Protein 8EYN (pdb70)

Organism: Homo sapiens (NCBI:txid9606)

Sequence (1130 aa):
LKKRGYDVVTRNPHLNKGMAFTLEERLQLGIHGLIPPCCFLSQDVQLLRIMRYYERQQSDLDKYIILMTTLQDRNEKLFYRVLTSDVEKFMPIVYTPTVGLACQHYGLTFRRPRGLFITIHDKGHLATMLNSWPEDNIKAVVVTDGERILGLGDLGCYGMGIPVGKLALYTACGGVNPQQCLPVLLDVGTNNEELLRDPLYIGLKHQRVHGKAYDDLLDEFMQAVTDKFGINCLIQFEDFANANAFRLLNKYRNKYCMFNDDIQGTASVAVAGILAALRITKNKLSNHVFVFQGAGEAAMGIAHLLVMALEKEGVPKAEATRKIWMVDSKGLIVKGRSHLNHEKEMFAQDHPEVNSLEEVVRLVKPTAIIIGVAAIAGAFTEQILRDMASFHERPIIFALSNPTSKAECTAEKCYRVTEGRGIFASGSPFKSVTTLEDGKTFIPGQGNNAYVFPGVALGVIAGGIRHIPDEIFLLTAEQIAQEVSEQHLSSQGRLYPPLSTIRDVSLRIAIKVLDYAYKHNLASYYYPEPKDKEAFVRSLVYTPDYDSFTLDSYTWPKEAMNNVQTVTRENLYKRGYDVVTRNPHLNKGMAFTLEERLQLGIHGLIPPCCFLSQDVQLLRIMRYYERQQSDLDKYIIILMTTLQDRNEKLFYRVLTSDVEKFMPIVYTTPTVGLACQHYGLTTFRRPRGLFITIHDKGHLATMLNSWPEDNIKAVVVTDGERILGLGDLGCYGMGIPVGKLALYTACGGVNPQQCLPVLLDVGTNNEELLRDPLYIGLKHQRVHGKAYDDLLDEFMQAVTDKFGINCLIQFEDFANNANAFRLLNKYRNKYCMFNDDIQGTASVAVAGILAALRITKNKLSNHVFVFQGAGEAAMGIAHHLLVMALEKEGVPKAEATRKIWMVDSKGLIVKGRSHLNHEKEMFAQDHPEVNSLEEVVRLVKPTAIIGVAAIAGAFTEQILRDMMASFHEERPIIFALSNPTSKAECTAEKCYRVTEGRGIFASGSPFKSVTLEDGKTFIPGQGNNAYVFPGVALGVIAGGIRHIPDEIFLLTAEQIAQEVSEQHLSQGRLYPPLSTIRDVSLRIAIKVLDYAYKHNLASYYYPEPKDKEAFVRSLVYTPDYDSFTLDSYTWPKEAMNVQTVTRENLYFQ

Solvent-accessible surface area: 47120 Å² total; per-residue (Å²): 234,94,99,182,21,120,77,0,29,157,31,12,36,47,16,13,23,45,13,0,65,78,138,28,0,111,98,12,59,2,99,66,93,21,77,128,60,101,26,60,23,86,63,13,26,110,127,18,33,142,135,2,88,134,44,102,47,73,39,43,42,4,37,40,0,2,50,0,13,20,112,5,12,14,13,0,4,61,0,2,46,62,66,14,97,81,2,9,46,11,0,22,52,73,3,2,3,75,1,0,85,122,98,6,31,27,27,210,51,107,17,8,15,87,0,13,19,33,5,88,51,43,1,63,61,37,1,101,85,29,108,38,112,89,4,80,0,0,0,0,0,2,0,44,54,5,68,33,60,27,23,2,2,9,18,0,1,0,3,0,8,1,3,12,1,5,0,0,1,0,1,0,6,48,12,68,36,10,0,9,0,0,0,5,1,1,0,76,39,115,75,15,35,82,47,45,128,7,114,2,5,46,50,114,20,46,158,39,154,50,6,33,43,0,0,50,20,1,0,95,5,0,12,112,73,28,31,44,63,4,0,0,0,0,4,3,2,23,62,71,24,4,68,102,1,5,82,94,4,34,119,130,15,0,0,0,0,0,16,14,8,0,27,4,0,4,0,0,0,0,0,29,0,0,23,80,13,27,162,60,123,2,31,72,3,44,0,0,0,17,6,8,34,38,26,0,6,10,0,0,72,7,0,8,49,7,0,74,143,86,61,14,84,132,84,98,0,29,56,36,0,37,0,6,20,129,45,1,1,0,1,64,84,21,73,151,51,76,154,21,33,58,98,5,33,22,103,52,103,127,16,134,52,18,55,37,0,0,119,109,23,110,0,15,0,0,0,0,31,35,38,96,56,41,16,0,42,76,48,1,0,123,14,0,8,86,53,55,125,78,0,0,0,0,0,18,5,42,51,70,89,102,9,0,6,65,0,76,60,0,1,102,15,0,119,11,54,2,4,0,0,0,13,4,92,44,86,70,14,95,21,183,99,50,107,72,23,53,12,13,38,12,28,31,1,9,0,1,0,0,0,0,7,0,2,30,7,0,11,0,57,63,1,38,41,76,0,2,9,30,0,0,40,21,0,6,126,40,3,49,119,116,28,9,103,57,10,57,0,8,3,55,17,88,52,1,68,40,0,0,16,100,0,0,27,106,0,0,60,48,0,30,162,80,122,47,13,30,98,33,91,93,23,113,85,25,76,53,31,0,136,88,84,44,27,56,16,91,46,84,88,37,124,138,58,84,77,125,56,72,80,75,15,79,106,82,46,69,93,67,233,102,78,54,209,91,193,18,121,98,0,28,158,38,12,40,53,15,12,21,46,13,0,66,80,139,27,1,108,102,5,58,1,102,65,95,20,77,128,62,100,27,58,20,86,63,14,26,96,120,18,36,142,120,3,87,148,46,104,48,72,39,42,41,3,39,37,0,2,50,0,14,21,115,6,12,16,12,0,4,60,0,2,38,59,68,15,97,85,2,10,53,10,0,17,54,77,4,1,3,75,0,0,84,124,108,8,38,24,28,212,51,108,18,9,15,84,0,12,20,36,5,86,52,43,0,65,55,36,1,102,83,29,108,38,108,84,3,84,0,0,0,0,0,1,0,44,57,5,84,54,60,27,21,1,1,7,14,0,2,0,1,0,8,2,3,12,1,5,0,1,1,0,3,0,4,51,13,71,31,10,0,7,0,0,0,6,1,0,0,78,32,105,143,15,32,97,42,47,132,10,108,3,5,57,51,123,16,43,151,44,136,54,6,16,55,0,0,43,30,1,0,92,7,0,13,103,70,27,31,32,59,3,1,0,0,0,5,3,0,25,77,74,27,1,18,94,1,8,90,84,4,37,120,126,11,0,0,0,0,1,12,5,6,0,23,3,0,2,0,0,0,0,0,30,0,0,26,81,34,24,178,65,53,11,36,94,3,43,0,0,0,17,5,14,24,3,22,0,1,5,0,0,78,5,0,7,47,8,0,74,145,67,63,14,84,132,87,99,0,26,56,39,0,41,0,6,21,112,111,2,2,0,3,133,85,21,72,124,53,78,151,29,33,60,56,5,15,20,118,57,102,128,16,129,47,16,56,38,0,0,122,100,24,112,0,15,0,0,0,0,32,38,40,97,59,38,17,0,41,73,63,1,0,137,16,0,11,86,63,56,126,81,0,0,0,0,0,18,5,54,59,72,77,89,8,0,6,63,0,75,55,0,1,114,14,0,133,16,68,2,5,0,0,1,13,4,101,41,84,77,14,91,23,192,120,48,39,74,22,53,13,8,36,13,31,33,0,6,0,2,0,0,0,0,4,0,2,30,5,0,12,0,50,36,1,35,32,78,0,1,7,29,0,0,57,9,0,7,120,37,2,50,124,65,40,12,97,66,12,46,0,2,3,45,15,88,48,1,71,72,0,0,14,98,0,0,35,93,0,0,41,38,0,15,152,103,106,32,0,28,102,63,88,86,19,112,85,26,77,51,34,0,130,86,79,46,30,55,16,90,45,96,89,53,89,84,69,104,73,121,59,78,90,81,7,89,108,64,45,66,82,68,102,91,36,48,170,164,150

Secondary structure (DSSP, 8-state):
----SGGGGG-TTT--GGGS-HHHHHHHT-TTSS-S----HHHHHHHHHHHHHT-SSHHHHHHHHHHHHHH-HHHHHHHHHHSHHHHHHHHSTTHHHHHHHHH----SS--SEEEEGGGTT-HHHHHTTSS-S---EEEEE-STTBTTTB--GGGGGHHHHHHHHHIIIII---GGGEEEEEEE-----HHHHT-TT--S--SPPP-SHHHHHHHHHHHHHHHHHH-TT-EEEE-S--HHHHHHHHHHHTTTSSEEEIIIIIHHHHHHHHHHHHHHHHTS-GGG--EEEE--SHHHHHHHHHHHHHHHHTT--HHHHHTTEEEEETTEE-BTT-SS--TTGGGG-BSS-----HHHHHHHH--SEEEE-S--TT-S-HHHHHHHHHH-SS-EEEE--SSGGG-SS-HHHHHHHTTT--EEEESSPP--EE-TTS-EE--EE--GGGTHHHHHHHHHHHTB----HHHHHHHHHHHHHHS-HHHHHTT--S--GGGHHHHHHHHHHHHHHHHHHTT-B--SSPPS-HHHHHHHH---SSPPP---------HHHHHHH---TTT--/--SGGGGG-TTT--GGGS-HHHHHHHT-TTSS-S----HHHHHHHHHHHHHH-SSHHHHHHHHHHHHHH-HHHHHHHHHHSHHHHHHHHSTTHHHHHHHHH----SS--SEEEEGGGTT-HHHHHTTSS-S---EEEEE-SSSBTTTB--GGGGGHHHHHHHHHIIIII---GGGEEEEEEE-----HHHHT-TT--S--SPPP-THHHHHHHHHHHHHHHHHH-TT-EEEE-S--HHHHHHHHHHHTTTSEEEEIIIIIHHHHHHHHHHHHHHHHTS-GGG--EEEE--SHHHHHHHHHHHHHHHHTT--HHHHHTTEEEEETTEE-BTT-SS--HHHHHT-BSS-----HHHHHHHH--SEEEE-S--TT-S-HHHHHHHHHH-SS-EEEE--SSGGG-SS-HHHHHHHTTT--EEEESS----EE-TTS-EE--EE--GGGTHHHHHHHHHHHTBS---HHHHHHHHHHHHHHS-HHHHHTT--S--GGGHHHHHHHHHHHHHHHHHHTT-B--SSPPS-HHHHHHTT---SS------------HHHHHHH---TTTTT--

B-factor: mean 31.38, std 11.54, range [14.11, 87.05]

InterPro domains:
  IPR001891 Malic oxidoreductase [PIRSF000106] (42-587)
  IPR001891 Malic oxidoreductase [PR00072] (120-144)
  IPR001891 Malic oxidoreductase [PR00072] (180-209)
  IPR001891 Malic oxidoreductase [PR00072] (216-238)
  IPR001891 Malic oxidoreductase [PR00072] (276-294)
  IPR001891 Malic oxidoreductase [PR00072] (301-317)
  IPR001891 Malic oxidoreductase [PR00072] (332-348)
  IPR001891 Malic oxidoreductase [PR00072] (433-449)
  IPR012301 Malic enzyme, N-terminal domain [PF00390] (114-295)
  IPR012301 Malic enzyme, N-terminal domain [SM01274] (114-295)
  IPR012302 Malic enzyme, NAD-binding [PF03949] (305-557)
  IPR012302 Malic enzyme, NAD-binding [SM00919] (305-557)
  IPR015884 Malic enzyme, conserved site [PS00331] (301-317)
  IPR036291 NAD(P)-binding domain superfamily [SSF51735] (305-601)
  IPR037062 Malic enzyme, N-terminal domain superfamily [G3DSA:3.40.50.10380] (48-302)
  IPR046346 Aminoacid dehydrogenase-like, N-terminal domain superfamily [SSF53223] (42-304)

Foldseek 3Di:
DDQADPCLQQVQQARPALCQDPVNCVVRVNPPVGPPHHDDLVVVLVVLVVVLVPDDDLLVSLLSLQVNSSGHVLSSLVNCLVCVVVCLCSLAPPRLVVNCLVPNDNHPHDQAFEAELVCPPPVLVRVVVDPQQAAAEEEEEQQQARAQPGRPGPSCLSHRVSVLSLLFNLAQFDSSNYHYYHYGQETPPVCLLPDPPRDGDNDHGDDDPSVVSRVVVVLVSCCVRNNQLREYEYERYPQVVQVVVCVVPQVPGAYDYCLALLLLLLVLLLVLLVCVVVVDDLLVFAEEEAADTRNVLSNLVLSLVVVVVVPDPSVSSLQSYWYAHQQGTQAPPDPPADDSSVSNHHPDDTDGAPLVVCQVVVGLEYAYARLAAQSCDLSSLLSNLVSDVEGEYEQAYDDPRSTNDAPQSNCVSSVNRYQYEYQYQDQWYADPVGQIAHHYHSHSSLPDSLVSLLSSLQSQGGDDSVLSNVSSVLQQVQDDPVNVVRNYRGHDSSCSNVSSLVSSLVSNVVCVVVVRGDDDDRDPDSSVSSVVSRHHSDNDDDDDPDDDDPPVVVVVVDDDPVRPD/DADPCLQQDQAAHPALCQDPVNCVVRVNPPVGPPHHDDLVVVLVVLVVVLVPDDDLLVNLLSLLVNSSGHVLSSLVNCLVFVVVCLCSLAPPRLVVNCLPPNDNHPHDQAFEAELVCPPPVLVRRVVDPQQQAAEEEEEQQQARAPPGRPGPSCQSHRVSVLSLLCNLAQFDSSNYHYYHYGQETPPVCLLPPPPRDGDNDHGDDDVSVVSRVVVVLVSCCVRNNQLREYEYERDFFVVQVVVCVVPQVPGAYDYCLQQLLLLLVVLLVLLCCVVVVDDLLPFAEEEAADGRNRLSNLVLSLVVVVVVPQDNVRSLQSYWYAHQQFTQAPPDPDDDDSSNSNHHPDDGDGAPLVVCVVNVGLEYAYARLAAQSCPLSNLLSNLVSDVAREYEQAYDDPRSTNDAPQSNCVSSVNRYQYEYQYQDQWDADPVGQIAHHYHSYSSLADSLLSLLSSLFSQGGDDSVLSNVSSVLQQVLQDPVNVSRSYRGHDSSCSNVSSLVSSLVSNVVCVVVVRGDDDDRDPDSSVSSVVSRHHSDNDDDDDPDDDDPPVVVVVPDDDPVCPPPD

Radius of gyration: 36.37 Å; Cα contacts (8 Å, |Δi|>4): 2149; chains: 2; bounding box: 79×80×119 Å

Nearest PDB structures (foldseek):
  8eyn-assembly1_A  TM=9.966E-01  e=4.498E-103  Homo sapiens
  7x11-assembly1_D  TM=9.796E-01  e=5.862E-81  Homo sapiens
  1gq2-assembly2_H  TM=9.660E-01  e=2.843E-81  Columba livia
  2aw5-assembly1_A-2  TM=9.797E-01  e=8.828E-79  Homo sapiens
  6c7n-assembly1_D  TM=9.656E-01  e=3.032E-37  Sorghum bicolor

Structure (mmCIF, N/CA/C/O backbone):
data_8EYN
#
_entry.id   8EYN
#
_cell.length_a   151.750
_cell.length_b   75.130
_cell.length_c   118.700
_cell.angle_alpha   90.000
_cell.angle_beta   90.000
_cell.angle_gamma   90.000
#
_symmetry.space_group_name_H-M   'P 21 21 2'
#
loop_
_entity.id
_entity.type
_entity.pdbx_description
1 polymer 'NADP-dependent malic enzyme, mitochondrial'
2 non-polymer 'CITRIC ACID'
3 water water
#
loop_
_atom_site.group_PDB
_atom_site.id
_atom_site.type_symbol
_atom_site.label_atom_id
_atom_site.label_alt_id
_atom_site.label_comp_id
_atom_site.label_asym_id
_atom_site.label_entity_id
_atom_site.label_seq_id
_atom_site.pdbx_PDB_ins_code
_atom_site.Cartn_x
_atom_site.Cartn_y
_atom_site.Cartn_z
_atom_site.occupancy
_atom_site.B_iso_or_equiv
_atom_site.auth_seq_id
_atom_site.auth_comp_id
_atom_site.auth_asym_id
_atom_site.auth_atom_id
_atom_site.pdbx_PDB_model_num
ATOM 1 N N . LEU A 1 2 ? 65.68579 36.85045 11.01430 1.000 62.06514 46 LEU A N 1
ATOM 2 C CA . LEU A 1 2 ? 66.16491 35.52435 11.38164 1.000 65.22544 46 LEU A CA 1
ATOM 3 C C . LEU A 1 2 ? 66.04566 35.30819 12.89110 1.000 63.20564 46 LEU A C 1
ATOM 4 O O . LEU A 1 2 ? 66.57918 36.09167 13.67987 1.000 62.29408 46 LEU A O 1
ATOM 9 N N . LYS A 1 3 ? 65.33863 34.24796 13.27941 1.000 60.72204 47 LYS A N 1
ATOM 10 C CA . LYS A 1 3 ? 65.19274 33.91607 14.69011 1.000 57.06226 47 LYS A CA 1
ATOM 11 C C . LYS A 1 3 ? 66.55009 33.59594 15.30872 1.000 55.47784 47 LYS A C 1
ATOM 12 O O . LYS A 1 3 ? 67.41048 32.97765 14.67473 1.000 53.86707 47 LYS A O 1
ATOM 14 N N . LYS A 1 4 ? 66.73792 34.02219 16.55949 1.000 49.16841 48 LYS A N 1
ATOM 15 C CA . LYS A 1 4 ? 68.03090 33.87691 17.21870 1.000 40.36557 48 LYS A CA 1
ATOM 16 C C . LYS A 1 4 ? 68.29744 32.41412 17.56926 1.000 35.98207 48 LYS A C 1
ATOM 17 O O . LYS A 1 4 ? 67.40135 31.68479 18.00974 1.000 29.18937 48 LYS A O 1
ATOM 23 N N . ARG A 1 5 ? 69.54647 31.99257 17.38376 1.000 41.81005 49 ARG A N 1
ATOM 24 C CA . ARG A 1 5 ? 69.92457 30.59704 17.54727 1.000 36.87621 49 ARG A CA 1
ATOM 25 C C . ARG A 1 5 ? 71.35436 30.52700 18.07106 1.000 30.66609 49 ARG A C 1
ATOM 26 O O . ARG A 1 5 ? 72.03796 31.54492 18.21926 1.000 25.47791 49 ARG A O 1
ATOM 34 N N . GLY A 1 6 ? 71.79862 29.30538 18.35825 1.000 25.92741 50 GLY A N 1
ATOM 35 C CA . GLY A 1 6 ? 73.16449 29.08220 18.78324 1.000 25.01316 50 GLY A CA 1
ATOM 36 C C . GLY A 1 6 ? 73.43121 29.58126 20.19554 1.000 24.45794 50 GLY A C 1
ATOM 37 O O . GLY A 1 6 ? 72.53489 29.97919 20.93536 1.000 24.07995 50 GLY A O 1
ATOM 38 N N . TYR A 1 7 ? 74.71792 29.54442 20.55273 1.000 20.76737 51 TYR A N 1
ATOM 39 C CA . TYR A 1 7 ? 75.16248 29.92457 21.89052 1.000 18.89411 51 TYR A CA 1
ATOM 40 C C . TYR A 1 7 ? 74.59545 31.26758 22.34582 1.000 20.21001 51 TYR A C 1
ATOM 41 O O . TYR A 1 7 ? 74.31955 31.45337 23.53674 1.000 21.61924 51 TYR A O 1
ATOM 50 N N . ASP A 1 8 ? 74.41649 32.21944 21.42452 1.000 21.85997 52 ASP A N 1
ATOM 51 C CA . ASP A 1 8 ? 73.96873 33.55018 21.82775 1.000 27.85483 52 ASP A CA 1
ATOM 52 C C . ASP A 1 8 ? 72.57562 33.55819 22.45984 1.000 23.73185 52 ASP A C 1
ATOM 53 O O . ASP A 1 8 ? 72.26536 34.49272 23.21120 1.000 20.12908 52 ASP A O 1
ATOM 58 N N . VAL A 1 9 ? 71.73114 32.55394 22.19199 1.000 23.36112 53 VAL A N 1
ATOM 59 C CA A VAL A 1 9 ? 70.40426 32.51128 22.80717 0.266 25.11211 53 VAL A CA 1
ATOM 60 C CA B VAL A 1 9 ? 70.40823 32.56031 22.81627 0.734 24.92906 53 VAL A CA 1
ATOM 61 C C . VAL A 1 9 ? 70.51550 32.36779 24.31763 1.000 22.84996 53 VAL A C 1
ATOM 62 O O . VAL A 1 9 ? 69.66455 32.86338 25.06605 1.000 26.12737 53 VAL A O 1
ATOM 69 N N . THR A 1 10 ? 71.54963 31.66833 24.79082 1.000 20.78523 54 THR A N 1
ATOM 70 C CA . THR A 1 10 ? 71.70848 31.50245 26.22769 1.000 21.50872 54 THR A CA 1
ATOM 71 C C . THR A 1 10 ? 72.06263 32.81444 26.90684 1.000 21.33694 54 THR A C 1
ATOM 72 O O . THR A 1 10 ? 71.85701 32.94325 28.11678 1.000 21.73811 54 THR A O 1
ATOM 76 N N . ARG A 1 11 ? 72.59922 33.77834 26.15739 1.000 22.20760 55 ARG A N 1
ATOM 77 C CA . ARG A 1 11 ? 72.91188 35.10489 26.66985 1.000 25.48021 55 ARG A CA 1
ATOM 78 C C . ARG A 1 11 ? 71.82975 36.12841 26.34745 1.000 27.77115 55 ARG A C 1
ATOM 79 O O . ARG A 1 11 ? 71.96841 37.29931 26.72315 1.000 25.46164 55 ARG A O 1
ATOM 87 N N . ASN A 1 12 ? 70.76564 35.71513 25.65581 1.000 26.87812 56 ASN A N 1
ATOM 88 C CA . ASN A 1 12 ? 69.65819 36.60197 25.31854 1.000 25.28575 56 ASN A CA 1
ATOM 89 C C . ASN A 1 12 ? 68.62849 36.53640 26.43888 1.000 25.66483 56 ASN A C 1
ATOM 90 O O . ASN A 1 12 ? 67.94120 35.51018 26.57222 1.000 23.48453 56 ASN A O 1
ATOM 95 N N . PRO A 1 13 ? 68.46076 37.59355 27.24139 1.000 24.56544 57 PRO A N 1
ATOM 96 C CA . PRO A 1 13 ? 67.53289 37.50171 28.37808 1.000 25.41736 57 PRO A CA 1
ATOM 97 C C . PRO A 1 13 ? 66.08409 37.32511 27.96151 1.000 21.62145 57 PRO A C 1
ATOM 98 O O . PRO A 1 13 ? 65.29176 36.79309 28.74650 1.000 21.04191 57 PRO A O 1
ATOM 102 N N . HIS A 1 14 ? 65.71043 37.76604 26.75459 1.000 19.14757 58 HIS A N 1
ATOM 103 C CA . HIS A 1 14 ? 64.32857 37.64529 26.30728 1.000 21.41249 58 HIS A CA 1
ATOM 104 C C . HIS A 1 14 ? 63.97781 36.22897 25.87977 1.000 22.69331 58 HIS A C 1
ATOM 105 O O . HIS A 1 14 ? 62.80806 35.84091 25.95408 1.000 26.59142 58 HIS A O 1
ATOM 112 N N . LEU A 1 15 ? 64.96001 35.46046 25.40731 1.000 20.49234 59 LEU A N 1
ATOM 113 C CA . LEU A 1 15 ? 64.71327 34.12515 24.88574 1.000 24.18813 59 LEU A CA 1
ATOM 114 C C . LEU A 1 15 ? 65.28746 33.00870 25.74239 1.000 23.69680 59 LEU A C 1
ATOM 115 O O . LEU A 1 15 ? 64.79178 31.87968 25.66351 1.000 22.89223 59 LEU A O 1
ATOM 120 N N . ASN A 1 16 ? 66.31446 33.28488 26.54249 1.000 19.59469 60 ASN A N 1
ATOM 121 C CA . ASN A 1 16 ? 66.93158 32.23965 27.34840 1.000 20.89014 60 ASN A CA 1
ATOM 122 C C . ASN A 1 16 ? 65.93816 31.66448 28.35128 1.000 25.26064 60 ASN A C 1
ATOM 123 O O . ASN A 1 16 ? 65.31162 32.40383 29.11641 1.000 23.84011 60 ASN A O 1
ATOM 128 N N . LYS A 1 17 ? 65.79854 30.33381 28.34625 1.000 23.59725 61 LYS A N 1
ATOM 129 C CA . LYS A 1 17 ? 64.96032 29.62542 29.30589 1.000 23.60156 61 LYS A CA 1
ATOM 130 C C . LYS A 1 17 ? 65.76291 28.81790 30.30898 1.000 19.85280 61 LYS A C 1
ATOM 131 O O . LYS A 1 17 ? 65.16631 28.19579 31.19528 1.000 20.56204 61 LYS A O 1
ATOM 137 N N . GLY A 1 18 ? 67.08639 28.78877 30.18085 1.000 20.30824 62 GLY A N 1
ATOM 138 C CA . GLY A 1 18 ? 67.89092 27.97501 31.07600 1.000 19.94823 62 GLY A CA 1
ATOM 139 C C . GLY A 1 18 ? 67.54324 26.50722 30.92970 1.000 21.53055 62 GLY A C 1
ATOM 140 O O . GLY A 1 18 ? 67.38140 25.99011 29.81979 1.000 24.93807 62 GLY A O 1
ATOM 141 N N . MET A 1 19 ? 67.40524 25.82210 32.06401 1.000 18.07525 63 MET A N 1
ATOM 142 C CA . MET A 1 19 ? 67.04875 24.40986 32.02775 1.000 21.94511 63 MET A CA 1
ATOM 143 C C . MET A 1 19 ? 65.59116 24.16354 31.64928 1.000 19.58171 63 MET A C 1
ATOM 144 O O . MET A 1 19 ? 65.19711 22.99791 31.53855 1.000 18.97073 63 MET A O 1
ATOM 149 N N . ALA A 1 20 ? 64.78321 25.20246 31.43536 1.000 19.13024 64 ALA A N 1
ATOM 150 C CA . ALA A 1 20 ? 63.44405 24.99465 30.89333 1.000 18.55678 64 ALA A CA 1
ATOM 151 C C . ALA A 1 20 ? 63.44535 24.70460 29.39367 1.000 23.57065 64 ALA A C 1
ATOM 152 O O . ALA A 1 20 ? 62.41135 24.27305 28.86736 1.000 24.81875 64 ALA A O 1
ATOM 154 N N . PHE A 1 21 ? 64.56479 24.91873 28.69797 1.000 18.12286 65 PHE A N 1
ATOM 155 C CA . PHE A 1 21 ? 64.70046 24.43999 27.32342 1.000 21.34157 65 PHE A CA 1
ATOM 156 C C . PHE A 1 21 ? 64.52796 22.92318 27.28999 1.000 19.15150 65 PHE A C 1
ATOM 157 O O . PHE A 1 21 ? 65.23545 22.19679 27.99486 1.000 21.10629 65 PHE A O 1
ATOM 165 N N . THR A 1 22 ? 63.59730 22.43584 26.46905 1.000 19.54270 66 THR A N 1
ATOM 166 C CA . THR A 1 22 ? 63.48972 20.99014 26.31614 1.000 20.70855 66 THR A CA 1
ATOM 167 C C . THR A 1 22 ? 64.63506 20.46967 25.45560 1.000 20.57262 66 THR A C 1
ATOM 168 O O . THR A 1 22 ? 65.34632 21.23458 24.79472 1.000 19.92329 66 THR A O 1
ATOM 172 N N . LEU A 1 23 ? 64.81728 19.14468 25.46765 1.000 21.27450 67 LEU A N 1
ATOM 173 C CA . LEU A 1 23 ? 65.84839 18.55745 24.61829 1.000 22.05767 67 LEU A CA 1
ATOM 174 C C . LEU A 1 23 ? 65.58800 18.89187 23.15592 1.000 24.17291 67 LEU A C 1
ATOM 175 O O . LEU A 1 23 ? 66.50868 19.26785 22.41868 1.000 22.01370 67 LEU A O 1
ATOM 180 N N . GLU A 1 24 ? 64.32886 18.79026 22.72974 1.000 23.52980 68 GLU A N 1
ATOM 181 C CA . GLU A 1 24 ? 63.97385 19.13787 21.35989 1.000 24.27271 68 GLU A CA 1
ATOM 182 C C . GLU A 1 24 ? 64.36800 20.57948 21.03911 1.000 23.84986 68 GLU A C 1
ATOM 183 O O . GLU A 1 24 ? 64.91131 20.85825 19.96352 1.000 22.84220 68 GLU A O 1
ATOM 189 N N . GLU A 1 25 ? 64.12698 21.50682 21.96935 1.000 20.66940 69 GLU A N 1
ATOM 190 C CA . GLU A 1 25 ? 64.47199 22.90486 21.71369 1.000 20.70593 69 GLU A CA 1
ATOM 191 C C . GLU A 1 25 ? 65.98174 23.11190 21.68970 1.000 23.78091 69 GLU A C 1
ATOM 192 O O . GLU A 1 25 ? 66.49184 23.90000 20.88406 1.000 23.11243 69 GLU A O 1
ATOM 198 N N . ARG A 1 26 ? 66.71012 22.42641 22.57679 1.000 21.97578 70 ARG A N 1
ATOM 199 C CA . ARG A 1 26 ? 68.16404 22.55952 22.60841 1.000 24.12849 70 ARG A CA 1
ATOM 200 C C . ARG A 1 26 ? 68.78789 22.08909 21.30169 1.000 22.48769 70 ARG A C 1
ATOM 201 O O . ARG A 1 26 ? 69.69975 22.73570 20.77265 1.000 20.32149 70 ARG A O 1
ATOM 209 N N . LEU A 1 27 ? 68.30613 20.96478 20.76485 1.000 19.27114 71 LEU A N 1
ATOM 210 C CA . LEU A 1 27 ? 68.83637 20.46333 19.50122 1.000 19.71642 71 LEU A CA 1
ATOM 211 C C . LEU A 1 27 ? 68.44524 21.36695 18.34102 1.000 22.55363 71 LEU A C 1
ATOM 212 O O . LEU A 1 27 ? 69.24403 21.59501 17.42486 1.000 23.22106 71 LEU A O 1
ATOM 217 N N . GLN A 1 28 ? 67.21605 21.88402 18.35975 1.000 21.95349 72 GLN A N 1
ATOM 218 C CA . GLN A 1 28 ? 66.76551 22.76776 17.29114 1.000 24.10466 72 GLN A CA 1
ATOM 219 C C . GLN A 1 28 ? 67.56145 24.06949 17.28410 1.000 25.70520 72 GLN A C 1
ATOM 220 O O . GLN A 1 28 ? 67.89454 24.60060 16.21727 1.000 22.13274 72 GLN A O 1
ATOM 226 N N . LEU A 1 29 ? 67.88123 24.59064 18.46566 1.000 19.51708 73 LEU A N 1
ATOM 227 C CA . LEU A 1 29 ? 68.63419 25.82996 18.59217 1.000 19.31433 73 LEU A CA 1
ATOM 228 C C . LEU A 1 29 ? 70.14426 25.62571 18.50867 1.000 22.23241 73 LEU A C 1
ATOM 229 O O . LEU A 1 29 ? 70.88400 26.61642 18.48401 1.000 24.39211 73 LEU A O 1
ATOM 234 N N . GLY A 1 30 ? 70.61610 24.38503 18.44841 1.000 23.54898 74 GLY A N 1
ATOM 235 C CA . GLY A 1 30 ? 72.04764 24.13161 18.38498 1.000 28.32619 74 GLY A CA 1
ATOM 236 C C . GLY A 1 30 ? 72.80161 24.51619 19.64138 1.000 23.97753 74 GLY A C 1
ATOM 237 O O . GLY A 1 30 ? 73.93849 25.00056 19.55388 1.000 21.36634 74 GLY A O 1
ATOM 238 N N . ILE A 1 31 ? 72.19344 24.31823 20.81326 1.000 22.83444 75 ILE A N 1
ATOM 239 C CA . ILE A 1 31 ? 72.80472 24.66670 22.08788 1.000 18.73122 75 ILE A CA 1
ATOM 240 C C . ILE A 1 31 ? 72.93274 23.46481 23.01440 1.000 22.04242 75 ILE A C 1
ATOM 241 O O . ILE A 1 31 ? 73.32978 23.62297 24.16859 1.000 19.96931 75 ILE A O 1
ATOM 246 N N . HIS A 1 32 ? 72.58797 22.26705 22.54248 1.000 21.26049 76 HIS A N 1
ATOM 247 C CA . HIS A 1 32 ? 72.65161 21.09613 23.40767 1.000 19.66329 76 HIS A CA 1
ATOM 248 C C . HIS A 1 32 ? 74.08447 20.84136 23.85410 1.000 19.07965 76 HIS A C 1
ATOM 249 O O . HIS A 1 32 ? 75.01103 20.81882 23.03904 1.000 21.57869 76 HIS A O 1
ATOM 256 N N . GLY A 1 33 ? 74.25905 20.64270 25.16132 1.000 18.98157 77 GLY A N 1
ATOM 257 C CA . GLY A 1 33 ? 75.55905 20.57791 25.78875 1.000 19.22102 77 GLY A CA 1
ATOM 258 C C . GLY A 1 33 ? 75.88673 21.79821 26.62757 1.000 22.80251 77 GLY A C 1
ATOM 259 O O . GLY A 1 33 ? 76.68026 21.69471 27.57141 1.000 20.33797 77 GLY A O 1
ATOM 260 N N . LEU A 1 34 ? 75.29619 22.95050 26.30646 1.000 19.78397 78 LEU A N 1
ATOM 261 C CA . LEU A 1 34 ? 75.58263 24.15753 27.07167 1.000 21.46216 78 LEU A CA 1
ATOM 262 C C . LEU A 1 34 ? 74.82585 24.21709 28.39343 1.000 22.87256 78 LEU A C 1
ATOM 263 O O . LEU A 1 34 ? 75.18281 25.02663 29.25407 1.000 20.74266 78 LEU A O 1
ATOM 268 N N . ILE A 1 35 ? 73.82177 23.36610 28.57871 1.000 21.54844 79 ILE A N 1
ATOM 269 C CA . ILE A 1 35 ? 72.88155 23.44340 29.69529 1.000 20.60229 79 ILE A CA 1
ATOM 270 C C . ILE A 1 35 ? 72.93135 22.12111 30.45653 1.000 22.23172 79 ILE A C 1
ATOM 271 O O . ILE A 1 35 ? 73.10869 21.06639 29.82903 1.000 21.10787 79 ILE A O 1
ATOM 276 N N . PRO A 1 36 ? 72.80795 22.12542 31.78570 1.000 22.75816 80 PRO A N 1
ATOM 277 C CA . PRO A 1 36 ? 72.83900 20.86485 32.52641 1.000 19.79445 80 PRO A CA 1
ATOM 278 C C . PRO A 1 36 ? 71.72029 19.94650 32.08670 1.000 20.18166 80 PRO A C 1
ATOM 279 O O . PRO A 1 36 ? 70.67254 20.40214 31.58958 1.000 21.15316 80 PRO A O 1
ATOM 283 N N . PRO A 1 37 ? 71.88815 18.61347 32.27005 1.000 19.46364 81 PRO A N 1
ATOM 284 C CA . PRO A 1 37 ? 70.99527 17.60991 31.67502 1.000 19.48927 81 PRO A CA 1
ATOM 285 C C . PRO A 1 37 ? 69.68769 17.37737 32.43117 1.000 24.13724 81 PRO A C 1
ATOM 286 O O . PRO A 1 37 ? 69.28806 16.23929 32.69490 1.000 25.41261 81 PRO A O 1
ATOM 290 N N . CYS A 1 38 ? 69.00973 18.45625 32.77291 1.000 23.80438 82 CYS A N 1
ATOM 291 C CA A CYS A 1 38 ? 67.72990 18.40197 33.46117 0.566 24.27995 82 CYS A CA 1
ATOM 292 C CA B CYS A 1 38 ? 67.69990 18.32440 33.37695 0.434 24.57233 82 CYS A CA 1
ATOM 293 C C . CYS A 1 38 ? 66.77781 19.37416 32.78154 1.000 24.98188 82 CYS A C 1
ATOM 294 O O . CYS A 1 38 ? 67.20581 20.45013 32.35475 1.000 22.65727 82 CYS A O 1
ATOM 299 N N . PHE A 1 39 ? 65.50175 19.01173 32.70008 1.000 19.80200 83 PHE A N 1
ATOM 300 C CA . PHE A 1 39 ? 64.49564 19.81484 32.01313 1.000 23.97038 83 PHE A CA 1
ATOM 301 C C . PHE A 1 39 ? 63.44699 20.23983 33.02773 1.000 22.03793 83 PHE A C 1
ATOM 302 O O . PHE A 1 39 ? 62.62902 19.42396 33.46473 1.000 22.26202 83 PHE A O 1
ATOM 310 N N . LEU A 1 40 ? 63.48192 21.51066 33.41081 1.000 21.43295 84 LEU A N 1
ATOM 311 C CA . LEU A 1 40 ? 62.64229 22.02188 34.48253 1.000 21.95984 84 LEU A CA 1
ATOM 312 C C . LEU A 1 40 ? 61.43119 22.75157 33.92079 1.000 24.37591 84 LEU A C 1
ATOM 313 O O . LEU A 1 40 ? 61.51147 23.41888 32.88687 1.000 27.98231 84 LEU A O 1
ATOM 318 N N . SER A 1 41 ? 60.30471 22.62712 34.61342 1.000 24.10858 85 SER A N 1
ATOM 319 C CA . SER A 1 41 ? 59.18473 23.50795 34.31737 1.000 23.70158 85 SER A CA 1
ATOM 320 C C . SER A 1 41 ? 59.43441 24.88581 34.92080 1.000 23.50455 85 SER A C 1
ATOM 321 O O . SER A 1 41 ? 60.20419 25.04297 35.86959 1.000 20.77032 85 SER A O 1
ATOM 324 N N . GLN A 1 42 ? 58.76813 25.89779 34.35777 1.000 23.00059 86 GLN A N 1
ATOM 325 C CA . GLN A 1 42 ? 58.90960 27.23660 34.91812 1.000 23.28439 86 GLN A CA 1
ATOM 326 C C . GLN A 1 42 ? 58.47219 27.27960 36.37768 1.000 23.45558 86 GLN A C 1
ATOM 327 O O . GLN A 1 42 ? 59.07835 28.00021 37.17574 1.000 23.32260 86 GLN A O 1
ATOM 333 N N . ASP A 1 43 ? 57.44126 26.50494 36.74472 1.000 26.12714 87 ASP A N 1
ATOM 334 C CA . ASP A 1 43 ? 57.03735 26.40352 38.14742 1.000 27.86917 87 ASP A CA 1
ATOM 335 C C . ASP A 1 43 ? 58.20046 25.96877 39.03052 1.000 26.49027 87 ASP A C 1
ATOM 336 O O . ASP A 1 43 ? 58.39068 26.50342 40.12789 1.000 25.65455 87 ASP A O 1
ATOM 341 N N . VAL A 1 44 ? 58.97948 24.98373 38.57704 1.000 23.58640 88 VAL A N 1
ATOM 342 C CA . VAL A 1 44 ? 60.09504 24.49264 39.38075 1.000 25.06796 88 VAL A CA 1
ATOM 343 C C . VAL A 1 44 ? 61.22145 25.52079 39.42257 1.000 27.13569 88 VAL A C 1
ATOM 344 O O . VAL A 1 44 ? 61.84975 25.72758 40.46800 1.000 22.23953 88 VAL A O 1
ATOM 348 N N . GLN A 1 45 ? 61.50078 26.17541 38.29097 1.000 21.11283 89 GLN A N 1
ATOM 349 C CA . GLN A 1 45 ? 62.46090 27.27797 38.29041 1.000 22.74962 89 GLN A CA 1
ATOM 350 C C . GLN A 1 45 ? 62.07791 28.34561 39.30912 1.000 21.98109 89 GLN A C 1
ATOM 351 O O . GLN A 1 45 ? 62.93768 28.85079 40.04412 1.000 25.29639 89 GLN A O 1
ATOM 357 N N . LEU A 1 46 ? 60.79082 28.70838 39.35519 1.000 23.56559 90 LEU A N 1
ATOM 358 C CA . LEU A 1 46 ? 60.31556 29.69693 40.32074 1.000 22.40969 90 LEU A CA 1
ATOM 359 C C . LEU A 1 46 ? 60.56521 29.23428 41.74857 1.000 24.07682 90 LEU A C 1
ATOM 360 O O . LEU A 1 46 ? 61.01827 30.01858 42.59188 1.000 24.31100 90 LEU A O 1
ATOM 365 N N . LEU A 1 47 ? 60.27951 27.95979 42.03364 1.000 25.84393 91 LEU A N 1
ATOM 366 C CA . LEU A 1 47 ? 60.52213 27.41206 43.36536 1.000 25.08470 91 LEU A CA 1
ATOM 367 C C . LEU A 1 47 ? 62.00265 27.47687 43.72267 1.000 28.94784 91 LEU A C 1
ATOM 368 O O . LEU A 1 47 ? 62.36017 27.79237 44.86266 1.000 28.16698 91 LEU A O 1
ATOM 373 N N . ARG A 1 48 ? 62.87579 27.17021 42.76260 1.000 23.03909 92 ARG A N 1
ATOM 374 C CA . ARG A 1 48 ? 64.31096 27.17381 43.02997 1.000 25.36508 92 ARG A CA 1
ATOM 375 C C . ARG A 1 48 ? 64.81180 28.58505 43.33327 1.000 29.85852 92 ARG A C 1
ATOM 376 O O . ARG A 1 48 ? 65.52906 28.80051 44.31757 1.000 26.36592 92 ARG A O 1
ATOM 384 N N . ILE A 1 49 ? 64.43234 29.56439 42.50587 1.000 30.26377 93 ILE A N 1
ATOM 385 C CA . ILE A 1 49 ? 64.91581 30.92263 42.73932 1.000 29.66216 93 ILE A CA 1
ATOM 386 C C . ILE A 1 49 ? 64.33067 31.49217 44.03049 1.000 30.62251 93 ILE A C 1
ATOM 387 O O . ILE A 1 49 ? 65.00904 32.23701 44.74812 1.000 28.01766 93 ILE A O 1
ATOM 392 N N . MET A 1 50 ? 63.09818 31.11421 44.38492 1.000 28.03263 94 MET A N 1
ATOM 393 C CA . MET A 1 50 ? 62.48657 31.68349 45.58211 1.000 29.78836 94 MET A CA 1
ATOM 394 C C . MET A 1 50 ? 63.15998 31.19339 46.85820 1.000 35.35827 94 MET A C 1
ATOM 395 O O . MET A 1 50 ? 63.17013 31.91656 47.86155 1.000 35.52473 94 MET A O 1
ATOM 400 N N . ARG A 1 51 ? 63.72424 29.98003 46.85016 1.000 31.76085 95 ARG A N 1
ATOM 401 C CA . ARG A 1 51 ? 64.43130 29.50924 48.03701 1.000 32.24540 95 ARG A CA 1
ATOM 402 C C . ARG A 1 51 ? 65.70624 30.31062 48.27294 1.000 31.45074 95 ARG A C 1
ATOM 403 O O . ARG A 1 51 ? 66.05544 30.60161 49.42183 1.000 40.64481 95 ARG A O 1
ATOM 411 N N . TYR A 1 52 ? 66.41355 30.67903 47.20425 1.000 30.64871 96 TYR A N 1
ATOM 412 C CA . TYR A 1 52 ? 67.56512 31.56131 47.36253 1.000 37.02434 96 TYR A CA 1
ATOM 413 C C . TYR A 1 52 ? 67.13032 32.96872 47.74736 1.000 38.34149 96 TYR A C 1
ATOM 414 O O . TYR A 1 52 ? 67.80626 33.63855 48.53662 1.000 42.42853 96 TYR A O 1
ATOM 423 N N . TYR A 1 53 ? 65.99870 33.42680 47.20574 1.000 34.84113 97 TYR A N 1
ATOM 424 C CA . TYR A 1 53 ? 65.50635 34.76590 47.51257 1.000 31.94620 97 TYR A CA 1
ATOM 425 C C . TYR A 1 53 ? 65.20034 34.91403 48.99757 1.000 32.79978 97 TYR A C 1
ATOM 426 O O . TYR A 1 53 ? 65.62082 35.88557 49.63533 1.000 33.94402 97 TYR A O 1
ATOM 435 N N . GLU A 1 54 ? 64.45919 33.96145 49.56532 1.000 37.10737 98 GLU A N 1
ATOM 436 C CA . GLU A 1 54 ? 64.06586 34.06984 50.96474 1.000 42.72445 98 GLU A CA 1
ATOM 437 C C . GLU A 1 54 ? 65.24234 33.92167 51.92026 1.000 48.66819 98 GLU A C 1
ATOM 438 O O . GLU A 1 54 ? 65.11745 34.28707 53.09354 1.000 52.82263 98 GLU A O 1
ATOM 444 N N . ARG A 1 55 ? 66.37562 33.39956 51.45237 1.000 49.69725 99 ARG A N 1
ATOM 445 C CA . ARG A 1 55 ? 67.55660 33.28222 52.29713 1.000 53.19650 99 ARG A CA 1
ATOM 446 C C . ARG A 1 55 ? 68.32713 34.58886 52.42806 1.000 52.80165 99 ARG A C 1
ATOM 447 O O . ARG A 1 55 ? 69.19690 34.68746 53.29938 1.000 57.38712 99 ARG A O 1
ATOM 455 N N . GLN A 1 56 ? 68.03937 35.58115 51.59081 1.000 49.43565 100 GLN A N 1
ATOM 456 C CA . GLN A 1 56 ? 68.70977 36.86867 51.69288 1.000 50.18225 100 GLN A CA 1
ATOM 457 C C . GLN A 1 56 ? 68.29299 37.58841 52.97155 1.000 50.65239 100 GLN A C 1
ATOM 458 O O . GLN A 1 56 ? 67.15284 37.48151 53.43002 1.000 50.84242 100 GLN A O 1
ATOM 464 N N . GLN A 1 57 ? 69.23483 38.33549 53.54480 1.000 51.79615 101 GLN A N 1
ATOM 465 C CA . GLN A 1 57 ? 69.05512 38.90906 54.87167 1.000 54.79224 101 GLN A CA 1
ATOM 466 C C . GLN A 1 57 ? 68.47837 40.31936 54.85997 1.000 55.63255 101 GLN A C 1
ATOM 467 O O . GLN A 1 57 ? 68.10901 40.82584 55.92578 1.000 55.75327 101 GLN A O 1
ATOM 469 N N . SER A 1 58 ? 68.38599 40.96685 53.70002 1.000 47.50787 102 SER A N 1
ATOM 470 C CA . SER A 1 58 ? 67.91739 42.34296 53.65290 1.000 44.72817 102 SER A CA 1
ATOM 471 C C . SER A 1 58 ? 67.21965 42.59744 52.32688 1.000 40.11424 102 SER A C 1
ATOM 472 O O . SER A 1 58 ? 67.36887 41.83713 51.36506 1.000 33.17127 102 SER A O 1
ATOM 475 N N . ASP A 1 59 ? 66.45039 43.68956 52.29216 1.000 36.08618 103 ASP A N 1
ATOM 476 C CA . ASP A 1 59 ? 65.80571 44.10104 51.05164 1.000 32.01282 103 ASP A CA 1
ATOM 477 C C . ASP A 1 59 ? 66.82918 44.42827 49.97872 1.000 29.98531 103 ASP A C 1
ATOM 478 O O . ASP A 1 59 ? 66.58880 44.17193 48.79374 1.000 30.11963 103 ASP A O 1
ATOM 483 N N . LEU A 1 60 ? 67.96902 44.99828 50.37393 1.000 36.04781 104 LEU A N 1
ATOM 484 C CA . LEU A 1 60 ? 69.02037 45.31568 49.41268 1.000 37.40465 104 LEU A CA 1
ATOM 485 C C . LEU A 1 60 ? 69.54396 44.05097 48.74172 1.000 35.22889 104 LEU A C 1
ATOM 486 O O . LEU A 1 60 ? 69.70027 44.00217 47.51608 1.000 33.95457 104 LEU A O 1
ATOM 491 N N . ASP A 1 61 ? 69.81566 43.01352 49.53549 1.000 33.68174 105 ASP A N 1
ATOM 492 C CA . ASP A 1 61 ? 70.29093 41.75316 48.97491 1.000 35.28884 105 ASP A CA 1
ATOM 493 C C . ASP A 1 61 ? 69.22544 41.07729 48.12392 1.000 30.08622 105 ASP A C 1
ATOM 494 O O . ASP A 1 61 ? 69.54986 40.44390 47.11451 1.000 31.64968 105 ASP A O 1
ATOM 499 N N . LYS A 1 62 ? 67.95610 41.18999 48.51562 1.000 31.07996 106 LYS A N 1
ATOM 500 C CA . LYS A 1 62 ? 66.88512 40.67534 47.66978 1.000 25.90537 106 LYS A CA 1
ATOM 501 C C . LYS A 1 62 ? 66.83783 41.40921 46.33741 1.000 26.90270 106 LYS A C 1
ATOM 502 O O . LYS A 1 62 ? 66.59570 40.79466 45.29140 1.000 25.44297 106 LYS A O 1
ATOM 508 N N . TYR A 1 63 ? 67.08256 42.72277 46.35039 1.000 27.92116 107 TYR A N 1
ATOM 509 C CA . TYR A 1 63 ? 67.13697 43.47607 45.10003 1.000 26.65945 107 TYR A CA 1
ATOM 510 C C . TYR A 1 63 ? 68.25179 42.96518 44.19387 1.000 21.14369 107 TYR A C 1
ATOM 511 O O . TYR A 1 63 ? 68.05145 42.79379 42.98471 1.000 21.23776 107 TYR A O 1
ATOM 520 N N . ILE A 1 64 ? 69.43475 42.72634 44.76359 1.000 23.49983 108 ILE A N 1
ATOM 521 C CA . ILE A 1 64 ? 70.57461 42.25096 43.97573 1.000 25.96597 108 ILE A CA 1
ATOM 522 C C . ILE A 1 64 ? 70.27614 40.89369 43.35539 1.000 25.85006 108 ILE A C 1
ATOM 523 O O . ILE A 1 64 ? 70.58593 40.64694 42.18287 1.000 28.30803 108 ILE A O 1
ATOM 528 N N . ILE A 1 65 ? 69.68766 39.98650 44.13268 1.000 24.84401 109 ILE A N 1
ATOM 529 C CA . ILE A 1 65 ? 69.32062 38.67897 43.60169 1.000 25.02531 109 ILE A CA 1
ATOM 530 C C . ILE A 1 65 ? 68.34847 38.81761 42.43736 1.000 23.78070 109 ILE A C 1
ATOM 531 O O . ILE A 1 65 ? 68.46976 38.12566 41.42203 1.000 21.76979 109 ILE A O 1
ATOM 536 N N . LEU A 1 66 ? 67.35335 39.69541 42.57132 1.000 20.37921 110 LEU A N 1
ATOM 537 C CA . LEU A 1 66 ? 66.40022 39.86101 41.48055 1.000 19.73618 110 LEU A CA 1
ATOM 538 C C . LEU A 1 66 ? 67.05910 40.47864 40.25823 1.000 21.54529 110 LEU A C 1
ATOM 539 O O . LEU A 1 66 ? 66.68248 40.16195 39.12286 1.000 19.87282 110 LEU A O 1
ATOM 544 N N . MET A 1 67 ? 68.05231 41.34621 40.46448 1.000 24.08558 111 MET A N 1
ATOM 545 C CA . MET A 1 67 ? 68.71044 41.97422 39.32694 1.000 22.75322 111 MET A CA 1
ATOM 546 C C . MET A 1 67 ? 69.56681 40.97414 38.55674 1.000 21.33641 111 MET A C 1
ATOM 547 O O . MET A 1 67 ? 69.57530 40.99003 37.32177 1.000 21.50710 111 MET A O 1
ATOM 552 N N . THR A 1 68 ? 70.29407 40.09159 39.25043 1.000 22.41287 112 THR A N 1
ATOM 553 C CA A THR A 1 68 ? 71.04940 39.05792 38.54598 0.792 24.63844 112 THR A CA 1
ATOM 554 C CA B THR A 1 68 ? 71.04689 39.10197 38.49417 0.208 24.82212 112 THR A CA 1
ATOM 555 C C . THR A 1 68 ? 70.11901 38.11310 37.79594 1.000 21.43699 112 THR A C 1
ATOM 556 O O . THR A 1 68 ? 70.48912 37.57799 36.74851 1.000 22.13490 112 THR A O 1
ATOM 563 N N . LEU A 1 69 ? 68.90308 37.90730 38.31412 1.000 19.49176 113 LEU A N 1
ATOM 564 C CA . LEU A 1 69 ? 67.92595 37.09281 37.59872 1.000 22.52283 113 LEU A CA 1
ATOM 565 C C . LEU A 1 69 ? 67.43514 37.80838 36.34483 1.000 22.21533 113 LEU A C 1
ATOM 566 O O . LEU A 1 69 ? 67.37901 37.21484 35.26117 1.000 19.76430 113 LEU A O 1
ATOM 571 N N . GLN A 1 70 ? 67.06976 39.09139 36.47080 1.000 17.57071 114 GLN A N 1
ATOM 572 C CA . GLN A 1 70 ? 66.66289 39.84861 35.28938 1.000 18.00828 114 GLN A CA 1
ATOM 573 C C . GLN A 1 70 ? 67.78451 39.90446 34.25595 1.000 17.44351 114 GLN A C 1
ATOM 574 O O . GLN A 1 70 ? 67.51696 39.93494 33.04812 1.000 18.11343 114 GLN A O 1
ATOM 580 N N . ASP A 1 71 ? 69.04384 39.90254 34.70905 1.000 17.08718 115 ASP A N 1
ATOM 581 C CA . ASP A 1 71 ? 70.17196 39.86684 33.78258 1.000 17.00212 115 ASP A CA 1
ATOM 582 C C . ASP A 1 71 ? 70.09810 38.64868 32.86112 1.000 22.68899 115 ASP A C 1
ATOM 583 O O . ASP A 1 71 ? 70.42949 38.74228 31.67293 1.000 22.16454 115 ASP A O 1
ATOM 588 N N . ARG A 1 72 ? 69.67499 37.49238 33.38633 1.000 19.35953 116 ARG A N 1
ATOM 589 C CA . ARG A 1 72 ? 69.81801 36.24059 32.64622 1.000 19.98020 116 ARG A CA 1
ATOM 590 C C . ARG A 1 72 ? 68.52126 35.65607 32.08936 1.000 25.06104 116 ARG A C 1
ATOM 591 O O . ARG A 1 72 ? 68.57368 34.97035 31.06231 1.000 22.06266 116 ARG A O 1
ATOM 599 N N . ASN A 1 73 ? 67.36425 35.88954 32.71951 1.000 22.51498 117 ASN A N 1
ATOM 600 C CA . ASN A 1 73 ? 66.12719 35.21864 32.29844 1.000 21.29894 117 ASN A CA 1
ATOM 601 C C . ASN A 1 73 ? 64.94593 36.14346 32.59109 1.000 21.90155 117 ASN A C 1
ATOM 602 O O . ASN A 1 73 ? 64.39941 36.13520 33.69986 1.000 18.87547 117 ASN A O 1
ATOM 607 N N . GLU A 1 74 ? 64.53249 36.90016 31.57195 1.000 21.30577 118 GLU A N 1
ATOM 608 C CA . GLU A 1 74 ? 63.49174 37.90997 31.74921 1.000 20.46911 118 GLU A CA 1
ATOM 609 C C . GLU A 1 74 ? 62.13626 37.28706 32.07332 1.000 20.66411 118 GLU A C 1
ATOM 610 O O . GLU A 1 74 ? 61.40428 37.79854 32.92846 1.000 20.15915 118 GLU A O 1
ATOM 616 N N . LYS A 1 75 ? 61.77629 36.19054 31.39990 1.000 19.34342 119 LYS A N 1
ATOM 617 C CA . LYS A 1 75 ? 60.48700 35.55764 31.66653 1.000 21.11063 119 LYS A CA 1
ATOM 618 C C . LYS A 1 75 ? 60.39253 35.06723 33.10715 1.000 23.47101 119 LYS A C 1
ATOM 619 O O . LYS A 1 75 ? 59.37403 35.27853 33.77694 1.000 22.29982 119 LYS A O 1
ATOM 625 N N . LEU A 1 76 ? 61.44454 34.40940 33.60303 1.000 21.88363 120 LEU A N 1
ATOM 626 C CA . LEU A 1 76 ? 61.43415 33.94128 34.98632 1.000 22.76198 120 LEU A CA 1
ATOM 627 C C . LEU A 1 76 ? 61.42074 35.11360 35.95977 1.000 21.15588 120 LEU A C 1
ATOM 628 O O . LEU A 1 76 ? 60.75313 35.05663 36.99940 1.000 21.95815 120 LEU A O 1
ATOM 633 N N . PHE A 1 77 ? 62.14887 36.18471 35.63308 1.000 19.73074 121 PHE A N 1
ATOM 634 C CA . PHE A 1 77 ? 62.09484 37.40943 36.43040 1.000 19.76539 121 PHE A CA 1
ATOM 635 C C . PHE A 1 77 ? 60.65759 37.89911 36.59686 1.000 19.84915 121 PHE A C 1
ATOM 636 O O . PHE A 1 77 ? 60.22221 38.22071 37.70850 1.000 22.45014 121 PHE A O 1
ATOM 644 N N . TYR A 1 78 ? 59.89902 37.97098 35.50275 1.000 20.10527 122 TYR A N 1
ATOM 645 C CA . TYR A 1 78 ? 58.53183 38.46113 35.63175 1.000 21.66897 122 TYR A CA 1
ATOM 646 C C . TYR A 1 78 ? 57.58549 37.40561 36.17230 1.000 21.06159 122 TYR A C 1
ATOM 647 O O . TYR A 1 78 ? 56.52726 37.75831 36.70454 1.000 20.99100 122 TYR A O 1
ATOM 656 N N . ARG A 1 79 ? 57.94539 36.12411 36.06611 1.000 21.34527 123 ARG A N 1
ATOM 657 C CA . ARG A 1 79 ? 57.20688 35.11552 36.81137 1.000 23.68238 123 ARG A CA 1
ATOM 658 C C . ARG A 1 79 ? 57.33085 35.36683 38.30749 1.000 23.68675 123 ARG A C 1
ATOM 659 O O . ARG A 1 79 ? 56.34052 35.28435 39.03932 1.000 24.18375 123 ARG A O 1
ATOM 667 N N . VAL A 1 80 ? 58.53659 35.70827 38.77497 1.000 23.08280 124 VAL A N 1
ATOM 668 C CA . VAL A 1 80 ? 58.72217 36.02633 40.18912 1.000 23.63547 124 VAL A CA 1
ATOM 669 C C . VAL A 1 80 ? 57.89599 37.24807 40.57113 1.000 22.75271 124 VAL A C 1
ATOM 670 O O . VAL A 1 80 ? 57.14876 37.22775 41.55379 1.000 26.79802 124 VAL A O 1
ATOM 674 N N . LEU A 1 81 ? 58.00343 38.32506 39.78419 1.000 22.09758 125 LEU A N 1
ATOM 675 C CA . LEU A 1 81 ? 57.35682 39.58480 40.14507 1.000 21.70695 125 LEU A CA 1
ATOM 676 C C . LEU A 1 81 ? 55.84033 39.44321 40.19121 1.000 23.54571 125 LEU A C 1
ATOM 677 O O . LEU A 1 81 ? 55.19069 39.91543 41.13128 1.000 25.99515 125 LEU A O 1
ATOM 682 N N . THR A 1 82 ? 55.25494 38.79889 39.18155 1.000 25.08028 126 THR A N 1
ATOM 683 C CA . THR A 1 82 ? 53.80563 38.65508 39.11667 1.000 27.46726 126 THR A CA 1
ATOM 684 C C . THR A 1 82 ? 53.26180 37.58472 40.05507 1.000 32.39537 126 THR A C 1
ATOM 685 O O . THR A 1 82 ? 52.04077 37.51451 40.24350 1.000 33.26804 126 THR A O 1
ATOM 689 N N . SER A 1 83 ? 54.11678 36.74449 40.64390 1.000 31.89343 127 SER A N 1
ATOM 690 C CA . SER A 1 83 ? 53.60566 35.76400 41.59790 1.000 34.38691 127 SER A CA 1
ATOM 691 C C . SER A 1 83 ? 53.05491 36.43999 42.85043 1.000 38.84276 127 SER A C 1
ATOM 692 O O . SER A 1 83 ? 52.17425 35.88269 43.51691 1.000 40.11161 127 SER A O 1
ATOM 695 N N . ASP A 1 84 ? 53.53992 37.64431 43.16640 1.000 37.37321 128 ASP A N 1
ATOM 696 C CA . ASP A 1 84 ? 53.09912 38.41773 44.32422 1.000 38.50725 128 ASP A CA 1
ATOM 697 C C . ASP A 1 84 ? 53.56679 39.85998 44.17515 1.000 34.88443 128 ASP A C 1
ATOM 698 O O . ASP A 1 84 ? 54.52603 40.28327 44.83208 1.000 30.02274 128 ASP A O 1
ATOM 703 N N . VAL A 1 85 ? 52.89189 40.62522 43.31467 1.000 32.70772 129 VAL A N 1
ATOM 704 C CA . VAL A 1 85 ? 53.43512 41.91588 42.91488 1.000 32.97053 129 VAL A CA 1
ATOM 705 C C . VAL A 1 85 ? 53.52544 42.87046 44.10528 1.000 33.49579 129 VAL A C 1
ATOM 706 O O . VAL A 1 85 ? 54.46979 43.66085 44.20174 1.000 32.08315 129 VAL A O 1
ATOM 710 N N . GLU A 1 86 ? 52.58989 42.78305 45.05090 1.000 31.16194 130 GLU A N 1
ATOM 711 C CA . GLU A 1 86 ? 52.66608 43.64937 46.22474 1.000 35.47617 130 GLU A CA 1
ATOM 712 C C . GLU A 1 86 ? 53.92994 43.38014 47.03458 1.000 36.04489 130 GLU A C 1
ATOM 713 O O . GLU A 1 86 ? 54.48674 44.29876 47.65002 1.000 30.42415 130 GLU A O 1
ATOM 719 N N . LYS A 1 87 ? 54.40244 42.13203 47.02472 1.000 33.76983 131 LYS A N 1
ATOM 720 C CA . LYS A 1 87 ? 55.60121 41.77233 47.77327 1.000 33.89959 131 LYS A CA 1
ATOM 721 C C . LYS A 1 87 ? 56.86526 42.29205 47.09607 1.000 30.85690 131 LYS A C 1
ATOM 722 O O . LYS A 1 87 ? 57.79552 42.74168 47.77464 1.000 33.94738 131 LYS A O 1
ATOM 728 N N . PHE A 1 88 ? 56.92152 42.24623 45.76484 1.000 24.64550 132 PHE A N 1
ATOM 729 C CA . PHE A 1 88 ? 58.16009 42.55341 45.05968 1.000 24.76232 132 PHE A CA 1
ATOM 730 C C . PHE A 1 88 ? 58.24639 43.98502 44.54972 1.000 28.21519 132 PHE A C 1
ATOM 731 O O . PHE A 1 88 ? 59.35623 44.45249 44.26646 1.000 25.03718 132 PHE A O 1
ATOM 739 N N . MET A 1 89 ? 57.12142 44.68993 44.43072 1.000 28.95577 133 MET A N 1
ATOM 740 C CA . MET A 1 89 ? 57.16172 46.10066 44.04740 1.000 30.79573 133 MET A CA 1
ATOM 741 C C . MET A 1 89 ? 58.08348 46.93349 44.92928 1.000 30.00741 133 MET A C 1
ATOM 742 O O . MET A 1 89 ? 58.90630 47.68309 44.37876 1.000 29.51033 133 MET A O 1
ATOM 747 N N . PRO A 1 90 ? 58.02283 46.85742 46.26706 1.000 28.43217 134 PRO A N 1
ATOM 748 C CA . PRO A 1 90 ? 58.95269 47.65728 47.08136 1.000 30.34614 134 PRO A CA 1
ATOM 749 C C . PRO A 1 90 ? 60.39646 47.21959 46.95791 1.000 28.77965 134 PRO A C 1
ATOM 750 O O . PRO A 1 90 ? 61.27703 47.92840 47.46172 1.000 29.56629 134 PRO A O 1
ATOM 754 N N . ILE A 1 91 ? 60.66295 46.07442 46.33834 1.000 25.78295 135 ILE A N 1
ATOM 755 C CA . ILE A 1 91 ? 62.02401 45.56022 46.21180 1.000 24.30493 135 ILE A CA 1
ATOM 756 C C . ILE A 1 91 ? 62.67085 46.02843 44.91597 1.000 25.22543 135 ILE A C 1
ATOM 757 O O . ILE A 1 91 ? 63.79740 46.53334 44.91705 1.000 26.28834 135 ILE A O 1
ATOM 762 N N . VAL A 1 92 ? 61.96747 45.87560 43.78907 1.000 20.91255 136 VAL A N 1
ATOM 763 C CA . VAL A 1 92 ? 62.51927 46.29554 42.50068 1.000 24.34061 136 VAL A CA 1
ATOM 764 C C . VAL A 1 92 ? 62.32838 47.77728 42.23636 1.000 24.17559 136 VAL A C 1
ATOM 765 O O . VAL A 1 92 ? 62.96181 48.31970 41.32076 1.000 22.61148 136 VAL A O 1
ATOM 769 N N . TYR A 1 93 ? 61.47936 48.44954 43.01001 1.000 23.79034 137 TYR A N 1
ATOM 770 C CA . TYR A 1 93 ? 61.31263 49.88985 42.86580 1.000 23.53424 137 TYR A CA 1
ATOM 771 C C . TYR A 1 93 ? 61.35791 50.57004 44.23462 1.000 24.40200 137 TYR A C 1
ATOM 772 O O . TYR A 1 93 ? 62.06670 50.10351 45.13116 1.000 25.65073 137 TYR A O 1
ATOM 781 N N . THR A 1 94 ? 60.63070 51.67891 44.39072 1.000 24.76800 138 THR A N 1
ATOM 782 C CA . THR A 1 94 ? 60.64218 52.44890 45.63071 1.000 25.95060 138 THR A CA 1
ATOM 783 C C . THR A 1 94 ? 60.12067 51.59594 46.78350 1.000 26.77504 138 THR A C 1
ATOM 784 O O . THR A 1 94 ? 59.07666 50.94806 46.63771 1.000 31.27607 138 THR A O 1
ATOM 788 N N . PRO A 1 95 ? 60.78161 51.60012 47.95773 1.000 28.56034 139 PRO A N 1
ATOM 789 C CA . PRO A 1 95 ? 61.94828 52.40757 48.33534 1.000 27.77987 139 PRO A CA 1
ATOM 790 C C . PRO A 1 95 ? 63.30973 51.72851 48.16944 1.000 30.06682 139 PRO A C 1
ATOM 791 O O . PRO A 1 95 ? 64.32889 52.40230 48.34681 1.000 30.63662 139 PRO A O 1
ATOM 795 N N . THR A 1 96 ? 63.33680 50.43624 47.82742 1.000 24.22680 140 THR A N 1
ATOM 796 C CA . THR A 1 96 ? 64.59177 49.68969 47.88367 1.000 25.31273 140 THR A CA 1
ATOM 797 C C . THR A 1 96 ? 65.54545 50.08183 46.75784 1.000 24.23835 140 THR A C 1
ATOM 798 O O . THR A 1 96 ? 66.76330 50.13581 46.96665 1.000 28.25298 140 THR A O 1
ATOM 802 N N . VAL A 1 97 ? 65.02276 50.34785 45.55898 1.000 21.51362 141 VAL A N 1
ATOM 803 C CA . VAL A 1 97 ? 65.90741 50.54536 44.41213 1.000 20.74495 141 VAL A CA 1
ATOM 804 C C . VAL A 1 97 ? 66.86469 51.70783 44.66204 1.000 22.16347 141 VAL A C 1
ATOM 805 O O . VAL A 1 97 ? 68.06869 51.60336 44.40020 1.000 23.48010 141 VAL A O 1
ATOM 809 N N . GLY A 1 98 ? 66.35988 52.81456 45.21190 1.000 22.96946 142 GLY A N 1
ATOM 810 C CA . GLY A 1 98 ? 67.22222 53.95709 45.46043 1.000 23.33536 142 GLY A CA 1
ATOM 811 C C . GLY A 1 98 ? 68.25387 53.68024 46.53597 1.000 26.79402 142 GLY A C 1
ATOM 812 O O . GLY A 1 98 ? 69.42295 54.05350 46.39968 1.000 27.01180 142 GLY A O 1
ATOM 813 N N . LEU A 1 99 ? 67.83526 53.03220 47.62491 1.000 29.24816 143 LEU A N 1
ATOM 814 C CA . LEU A 1 99 ? 68.77619 52.68867 48.68376 1.000 30.38614 143 LEU A CA 1
ATOM 815 C C . LEU A 1 99 ? 69.83906 51.72143 48.17827 1.000 29.99088 143 LEU A C 1
ATOM 816 O O . LEU A 1 99 ? 71.01070 51.81657 48.56409 1.000 28.98641 143 LEU A O 1
ATOM 821 N N . ALA A 1 100 ? 69.44773 50.78225 47.31373 1.000 24.12131 144 ALA A N 1
ATOM 822 C CA . ALA A 1 100 ? 70.39929 49.80615 46.79210 1.000 25.61280 144 ALA A CA 1
ATOM 823 C C . ALA A 1 100 ? 71.42936 50.47411 45.88962 1.000 24.49066 144 ALA A C 1
ATOM 824 O O . ALA A 1 100 ? 72.63451 50.22704 46.01510 1.000 29.42382 144 ALA A O 1
ATOM 826 N N . CYS A 1 101 ? 70.96798 51.32145 44.96951 1.000 21.73664 145 CYS A N 1
ATOM 827 C CA . CYS A 1 101 ? 71.88607 51.99080 44.05619 1.000 31.97823 145 CYS A CA 1
ATOM 828 C C . CYS A 1 101 ? 72.76377 52.99646 44.78912 1.000 30.61519 145 CYS A C 1
ATOM 829 O O . CYS A 1 101 ? 73.92838 53.18590 44.42087 1.000 31.76862 145 CYS A O 1
ATOM 832 N N . GLN A 1 102 ? 72.23144 53.63727 45.83057 1.000 28.07227 146 GLN A N 1
ATOM 833 C CA . GLN A 1 102 ? 73.04423 54.53763 46.64309 1.000 30.82333 146 GLN A CA 1
ATOM 834 C C . GLN A 1 102 ? 74.16589 53.78635 47.35025 1.000 33.52342 146 GLN A C 1
ATOM 835 O O . GLN A 1 102 ? 75.27769 54.30688 47.49604 1.000 37.42017 146 GLN A O 1
ATOM 841 N N . HIS A 1 103 ? 73.89667 52.55923 47.79337 1.000 32.79380 147 HIS A N 1
ATOM 842 C CA . HIS A 1 103 ? 74.86948 51.79374 48.56424 1.000 35.95770 147 HIS A CA 1
ATOM 843 C C . HIS A 1 103 ? 75.83791 51.01797 47.67458 1.000 34.58085 147 HIS A C 1
ATOM 844 O O . HIS A 1 103 ? 77.05340 51.07533 47.88050 1.000 35.90121 147 HIS A O 1
ATOM 851 N N . TYR A 1 104 ? 75.32177 50.28762 46.68746 1.000 37.58363 148 TYR A N 1
ATOM 852 C CA . TYR A 1 104 ? 76.14260 49.40042 45.87226 1.000 36.45565 148 TYR A CA 1
ATOM 853 C C . TYR A 1 104 ? 76.51067 49.98717 44.51526 1.000 35.72937 148 TYR A C 1
ATOM 854 O O . TYR A 1 104 ? 77.37996 49.43015 43.83504 1.000 35.76497 148 TYR A O 1
ATOM 863 N N . GLY A 1 105 ? 75.87943 51.08081 44.10304 1.000 32.47499 149 GLY A N 1
ATOM 864 C CA . GLY A 1 105 ? 76.03211 51.53627 42.73469 1.000 33.16760 149 GLY A CA 1
ATOM 865 C C . GLY A 1 105 ? 75.13411 50.75115 41.79114 1.000 32.01482 149 GLY A C 1
ATOM 866 O O . GLY A 1 105 ? 74.03610 50.32326 42.14933 1.000 34.44433 149 GLY A O 1
ATOM 867 N N . LEU A 1 106 ? 75.61841 50.54853 40.57020 1.000 27.86351 150 LEU A N 1
ATOM 868 C CA . LEU A 1 106 ? 74.86517 49.83958 39.54092 1.000 28.45740 150 LEU A CA 1
ATOM 869 C C . LEU A 1 106 ? 75.38385 48.40561 39.46415 1.000 31.47991 150 LEU A C 1
ATOM 870 O O . LEU A 1 106 ? 76.51629 48.17015 39.03344 1.000 32.87123 150 LEU A O 1
ATOM 875 N N . THR A 1 107 ? 74.55570 47.45140 39.88089 1.000 27.84020 151 THR A N 1
ATOM 876 C CA . THR A 1 107 ? 74.97013 46.05444 39.94989 1.000 30.22724 151 THR A CA 1
ATOM 877 C C . THR A 1 107 ? 74.64168 45.26452 38.69179 1.000 31.63555 151 THR A C 1
ATOM 878 O O . THR A 1 107 ? 74.91108 44.05765 38.65476 1.000 34.29020 151 THR A O 1
ATOM 882 N N . PHE A 1 108 ? 74.07295 45.90697 37.67178 1.000 29.18937 152 PHE A N 1
ATOM 883 C CA . PHE A 1 108 ? 73.75706 45.22194 36.42449 1.000 28.42784 152 PHE A CA 1
ATOM 884 C C . PHE A 1 108 ? 75.02764 44.71874 35.75866 1.000 29.23349 152 PHE A C 1
ATOM 885 O O . PHE A 1 108 ? 75.99189 45.46772 35.58449 1.000 35.44066 152 PHE A O 1
ATOM 893 N N . ARG A 1 109 ? 75.02763 43.44544 35.37824 1.000 25.97468 153 ARG A N 1
ATOM 894 C CA . ARG A 1 109 ? 76.15494 42.87005 34.66381 1.000 25.92862 153 ARG A CA 1
ATOM 895 C C . ARG A 1 109 ? 75.83505 42.60785 33.20008 1.000 30.32588 153 ARG A C 1
ATOM 896 O O . ARG A 1 109 ? 76.71683 42.17508 32.44883 1.000 34.24799 153 ARG A O 1
ATOM 904 N N . ARG A 1 110 ? 74.59570 42.84987 32.78587 1.000 25.43315 154 ARG A N 1
ATOM 905 C CA . ARG A 1 110 ? 74.19996 42.97956 31.40120 1.000 22.62745 154 ARG A CA 1
ATOM 906 C C . ARG A 1 110 ? 73.75051 44.41907 31.17381 1.000 23.01914 154 ARG A C 1
ATOM 907 O O . ARG A 1 110 ? 73.00898 44.95998 32.00687 1.000 24.43759 154 ARG A O 1
ATOM 915 N N . PRO A 1 111 ? 74.18390 45.07992 30.09721 1.000 22.94969 155 PRO A N 1
ATOM 916 C CA . PRO A 1 111 ? 73.76022 46.47470 29.85739 1.000 22.07075 155 PRO A CA 1
ATOM 917 C C . PRO A 1 111 ? 72.24512 46.59342 29.77201 1.000 22.61676 155 PRO A C 1
ATOM 918 O O . PRO A 1 111 ? 71.59279 45.90063 28.98666 1.000 21.64674 155 PRO A O 1
ATOM 922 N N . ARG A 1 112 ? 71.68213 47.48802 30.58948 1.000 22.94494 156 ARG A N 1
ATOM 923 C CA . ARG A 1 112 ? 70.23246 47.62458 30.68822 1.000 19.04563 156 ARG A CA 1
ATOM 924 C C . ARG A 1 112 ? 69.67036 48.79615 29.89572 1.000 21.81952 156 ARG A C 1
ATOM 925 O O . ARG A 1 112 ? 68.46222 48.81618 29.62271 1.000 20.42532 156 ARG A O 1
ATOM 933 N N . GLY A 1 113 ? 70.50202 49.75910 29.51763 1.000 20.38280 157 GLY A N 1
ATOM 934 C CA . GLY A 1 113 ? 70.03159 50.92459 28.80226 1.000 21.02972 157 GLY A CA 1
ATOM 935 C C . GLY A 1 113 ? 71.16642 51.80841 28.33457 1.000 21.83226 157 GLY A C 1
ATOM 936 O O . GLY A 1 113 ? 72.27347 51.32442 28.07559 1.000 21.03283 157 GLY A O 1
ATOM 937 N N . LEU A 1 114 ? 70.91909 53.10818 28.22432 1.000 18.72378 158 LEU A N 1
ATOM 938 C CA . LEU A 1 114 ? 71.90203 54.01455 27.65468 1.000 18.68959 158 LEU A CA 1
ATOM 939 C C . LEU A 1 114 ? 72.23884 55.11377 28.65030 1.000 18.39810 158 LEU A C 1
ATOM 940 O O . LEU A 1 114 ? 71.33936 55.76263 29.19559 1.000 18.98083 158 LEU A O 1
ATOM 945 N N . PHE A 1 115 ? 73.53340 55.27788 28.91333 1.000 17.84042 159 PHE A N 1
ATOM 946 C CA . PHE A 1 115 ? 74.06119 56.42756 29.63504 1.000 18.14284 159 PHE A CA 1
ATOM 947 C C . PHE A 1 115 ? 74.44017 57.48320 28.60572 1.000 22.58754 159 PHE A C 1
ATOM 948 O O . PHE A 1 115 ? 75.32159 57.24868 27.77344 1.000 22.68172 159 PHE A O 1
ATOM 956 N N . ILE A 1 116 ? 73.77457 58.62973 28.65210 1.000 20.81866 160 ILE A N 1
ATOM 957 C CA . ILE A 1 116 ? 74.01181 59.72457 27.71612 1.000 18.66851 160 ILE A CA 1
ATOM 958 C C . ILE A 1 116 ? 74.43898 60.93366 28.53265 1.000 20.44648 160 ILE A C 1
ATOM 959 O O . ILE A 1 116 ? 73.72140 61.34641 29.45022 1.000 22.32068 160 ILE A O 1
ATOM 964 N N . THR A 1 117 ? 75.59859 61.49997 28.21275 1.000 21.84005 161 THR A N 1
ATOM 965 C CA . THR A 1 117 ? 76.11841 62.60839 29.00071 1.000 20.00337 161 THR A CA 1
ATOM 966 C C . THR A 1 117 ? 76.03659 63.92405 28.23920 1.000 20.26337 161 THR A C 1
ATOM 967 O O . THR A 1 117 ? 75.86061 63.96396 27.01903 1.000 20.34447 161 THR A O 1
ATOM 971 N N . ILE A 1 118 ? 76.17995 65.01483 28.99855 1.000 20.47040 162 ILE A N 1
ATOM 972 C CA . ILE A 1 118 ? 76.24810 66.34058 28.39652 1.000 22.40001 162 ILE A CA 1
ATOM 973 C C . ILE A 1 118 ? 77.41165 66.42726 27.41264 1.000 24.84602 162 ILE A C 1
ATOM 974 O O . ILE A 1 118 ? 77.34828 67.17688 26.43142 1.000 22.76730 162 ILE A O 1
ATOM 979 N N . HIS A 1 119 ? 78.48447 65.66033 27.63980 1.000 22.12553 163 HIS A N 1
ATOM 980 C CA . HIS A 1 119 ? 79.63137 65.72147 26.73887 1.000 26.62366 163 HIS A CA 1
ATOM 981 C C . HIS A 1 119 ? 79.37284 65.01744 25.41785 1.000 23.00167 163 HIS A C 1
ATOM 982 O O . HIS A 1 119 ? 80.19232 65.13403 24.49965 1.000 23.83673 163 HIS A O 1
ATOM 989 N N . ASP A 1 120 ? 78.25883 64.30763 25.29807 1.000 22.14994 164 ASP A N 1
ATOM 990 C CA . ASP A 1 120 ? 77.89750 63.62978 24.06528 1.000 22.11326 164 ASP A CA 1
ATOM 991 C C . ASP A 1 120 ? 76.99108 64.47015 23.17941 1.000 30.83307 164 ASP A C 1
ATOM 992 O O . ASP A 1 120 ? 76.50667 63.96597 22.16129 1.000 21.99837 164 ASP A O 1
ATOM 997 N N . LYS A 1 121 ? 76.74773 65.73000 23.55005 1.000 21.26552 165 LYS A N 1
ATOM 998 C CA . LYS A 1 121 ? 75.86785 66.59764 22.77676 1.000 23.45869 165 LYS A CA 1
ATOM 999 C C . LYS A 1 121 ? 76.25590 66.59228 21.30602 1.000 20.59719 165 LYS A C 1
ATOM 1000 O O . LYS A 1 121 ? 77.43502 66.71643 20.95789 1.000 21.03418 165 LYS A O 1
ATOM 1006 N N . GLY A 1 122 ? 75.25121 66.44225 20.44470 1.000 21.05901 166 GLY A N 1
ATOM 1007 C CA . GLY A 1 122 ? 75.46227 66.37555 19.01603 1.000 21.27089 166 GLY A CA 1
ATOM 1008 C C . GLY A 1 122 ? 75.60973 64.97711 18.45769 1.000 21.60432 166 GLY A C 1
ATOM 1009 O O . GLY A 1 122 ? 75.60989 64.81436 17.23088 1.000 24.16710 166 GLY A O 1
ATOM 1010 N N . HIS A 1 123 ? 75.72688 63.95605 19.31068 1.000 23.14115 167 HIS A N 1
ATOM 1011 C CA . HIS A 1 123 ? 75.96795 62.60044 18.83048 1.000 19.77984 167 HIS A CA 1
ATOM 1012 C C . HIS A 1 123 ? 74.98917 61.59041 19.41039 1.000 20.93955 167 HIS A C 1
ATOM 1013 O O . HIS A 1 123 ? 75.28449 60.39042 19.42114 1.000 21.40041 167 HIS A O 1
ATOM 1020 N N . LEU A 1 124 ? 73.82008 62.04027 19.87073 1.000 19.61961 168 LEU A N 1
ATOM 1021 C CA . LEU A 1 124 ? 72.91429 61.12309 20.55389 1.000 18.56218 168 LEU A CA 1
ATOM 1022 C C . LEU A 1 124 ? 72.32906 60.09151 19.59391 1.000 20.38101 168 LEU A C 1
ATOM 1023 O O . LEU A 1 124 ? 72.11184 58.93889 19.98422 1.000 22.58576 168 LEU A O 1
ATOM 1028 N N . ALA A 1 125 ? 72.09060 60.46793 18.33831 1.000 21.19845 169 ALA A N 1
ATOM 1029 C CA . ALA A 1 125 ? 71.60367 59.49452 17.36506 1.000 18.22959 169 ALA A CA 1
ATOM 1030 C C . ALA A 1 125 ? 72.56353 58.31392 17.22517 1.000 20.21870 169 ALA A C 1
ATOM 1031 O O . ALA A 1 125 ? 72.12782 57.16093 17.16363 1.000 21.94302 169 ALA A O 1
ATOM 1033 N N . THR A 1 126 ? 73.87575 58.58236 17.18411 1.000 21.58095 170 THR A N 1
ATOM 1034 C CA . THR A 1 126 ? 74.86102 57.50253 17.11266 1.000 20.86849 170 THR A CA 1
ATOM 1035 C C . THR A 1 126 ? 74.77563 56.59899 18.33532 1.000 23.85007 170 THR A C 1
ATOM 1036 O O . THR A 1 126 ? 74.86260 55.36928 18.21834 1.000 20.26727 170 THR A O 1
ATOM 1040 N N . MET A 1 127 ? 74.58535 57.18996 19.51888 1.000 16.30264 171 MET A N 1
ATOM 1041 C CA . MET A 1 127 ? 74.55148 56.39564 20.74273 1.000 19.83648 171 MET A CA 1
ATOM 1042 C C . MET A 1 127 ? 73.31370 55.51039 20.82123 1.000 20.83194 171 MET A C 1
ATOM 1043 O O . MET A 1 127 ? 73.38347 54.41133 21.38302 1.000 18.61570 171 MET A O 1
ATOM 1048 N N . LEU A 1 128 ? 72.18086 55.95124 20.26485 1.000 20.99298 172 LEU A N 1
ATOM 1049 C CA . LEU A 1 128 ? 70.99137 55.10094 20.27023 1.000 17.75823 172 LEU A CA 1
ATOM 1050 C C . LEU A 1 128 ? 71.23163 53.79861 19.52572 1.000 19.91945 172 LEU A C 1
ATOM 1051 O O . LEU A 1 128 ? 70.63877 52.76659 19.87342 1.000 18.75685 172 LEU A O 1
ATOM 1056 N N . ASN A 1 129 ? 72.09223 53.82226 18.50179 1.000 23.01142 173 ASN A N 1
ATOM 1057 C CA . ASN A 1 129 ? 72.40385 52.62987 17.72506 1.000 22.85794 173 ASN A CA 1
ATOM 1058 C C . ASN A 1 129 ? 73.18866 51.59475 18.51599 1.000 22.53059 173 ASN A C 1
ATOM 1059 O O . ASN A 1 129 ? 73.37825 50.48085 18.01699 1.000 23.84966 173 ASN A O 1
ATOM 1064 N N . SER A 1 130 ? 73.65863 51.93702 19.71691 1.000 18.44510 174 SER A N 1
ATOM 1065 C CA . SER A 1 130 ? 74.31804 50.95112 20.56972 1.000 21.42255 174 SER A CA 1
ATOM 1066 C C . SER A 1 130 ? 73.31673 49.97447 21.16982 1.000 23.37473 174 SER A C 1
ATOM 1067 O O . SER A 1 130 ? 73.68568 48.84560 21.52341 1.000 22.48119 174 SER A O 1
ATOM 1070 N N . TRP A 1 131 ? 72.05843 50.39466 21.31349 1.000 21.69556 175 TRP A N 1
ATOM 1071 C CA . TRP A 1 131 ? 71.03765 49.53244 21.88819 1.000 21.08097 175 TRP A CA 1
ATOM 1072 C C . TRP A 1 131 ? 70.59921 48.49302 20.86128 1.000 22.84276 175 TRP A C 1
ATOM 1073 O O . TRP A 1 131 ? 70.19035 48.85944 19.75568 1.000 22.72342 175 TRP A O 1
ATOM 1084 N N . PRO A 1 132 ? 70.67210 47.19518 21.18044 1.000 24.02886 176 PRO A N 1
ATOM 1085 C CA . PRO A 1 132 ? 70.45224 46.17572 20.14249 1.000 25.23683 176 PRO A CA 1
ATOM 1086 C C . PRO A 1 132 ? 68.99547 45.99029 19.73625 1.000 27.49048 176 PRO A C 1
ATOM 1087 O O . PRO A 1 132 ? 68.73639 45.22953 18.79683 1.000 32.74249 176 PRO A O 1
ATOM 1091 N N . GLU A 1 133 ? 68.03995 46.64583 20.38816 1.000 24.96501 177 GLU A N 1
ATOM 1092 C CA . GLU A 1 133 ? 66.62746 46.49845 20.04864 1.000 24.92738 177 GLU A CA 1
ATOM 1093 C C . GLU A 1 133 ? 66.19197 47.67334 19.18290 1.000 28.07572 177 GLU A C 1
ATOM 1094 O O . GLU A 1 133 ? 66.34501 48.83210 19.58227 1.000 31.30502 177 GLU A O 1
ATOM 1100 N N . ASP A 1 134 ? 65.64198 47.37221 18.00530 1.000 27.41135 178 ASP A N 1
ATOM 1101 C CA . ASP A 1 134 ? 65.19721 48.40445 17.07764 1.000 28.67887 178 ASP A CA 1
ATOM 1102 C C . ASP A 1 134 ? 63.76474 48.85252 17.33327 1.000 28.55550 178 ASP A C 1
ATOM 1103 O O . ASP A 1 134 ? 63.40799 49.98494 16.98863 1.000 27.90136 178 ASP A O 1
ATOM 1108 N N . ASN A 1 135 ? 62.93720 47.99396 17.92938 1.000 26.27576 179 ASN A N 1
ATOM 1109 C CA . ASN A 1 135 ? 61.50929 48.26226 18.08717 1.000 28.11724 179 ASN A CA 1
ATOM 1110 C C . ASN A 1 135 ? 61.23826 48.69424 19.52699 1.000 28.80297 179 ASN A C 1
ATOM 1111 O O . ASN A 1 135 ? 60.82241 47.90879 20.37632 1.000 30.05100 179 ASN A O 1
ATOM 1116 N N . ILE A 1 136 ? 61.46891 49.97586 19.79933 1.000 23.27998 180 ILE A N 1
ATOM 1117 C CA . ILE A 1 136 ? 61.24952 50.54126 21.12603 1.000 21.29552 180 ILE A CA 1
ATOM 1118 C C . ILE A 1 136 ? 59.96028 51.35083 21.10184 1.000 23.23137 180 ILE A C 1
ATOM 1119 O O . ILE A 1 136 ? 59.74101 52.16352 20.19479 1.000 19.35503 180 ILE A O 1
ATOM 1124 N N . LYS A 1 137 ? 59.09604 51.11656 22.08684 1.000 19.34496 181 LYS A N 1
ATOM 1125 C CA . LYS A 1 137 ? 57.83406 51.82953 22.17564 1.000 21.28699 181 LYS A CA 1
ATOM 1126 C C . LYS A 1 137 ? 57.68511 52.64808 23.44886 1.000 21.31275 181 LYS A C 1
ATOM 1127 O O . LYS A 1 137 ? 56.76567 53.47197 23.52535 1.000 21.83748 181 LYS A O 1
ATOM 1133 N N . ALA A 1 138 ? 58.55131 52.45193 24.44160 1.000 19.27130 182 ALA A N 1
ATOM 1134 C CA . ALA A 1 138 ? 58.47946 53.20252 25.68763 1.000 18.40313 182 ALA A CA 1
ATOM 1135 C C . ALA A 1 138 ? 59.88563 53.45007 26.21152 1.000 20.24965 182 ALA A C 1
ATOM 1136 O O . ALA A 1 138 ? 60.71837 52.53865 26.24099 1.000 19.17609 182 ALA A O 1
ATOM 1138 N N . VAL A 1 139 ? 60.14018 54.68743 26.62066 1.000 18.26862 183 VAL A N 1
ATOM 1139 C CA . VAL A 1 139 ? 61.41031 55.10672 27.19704 1.000 19.04115 183 VAL A CA 1
ATOM 1140 C C . VAL A 1 139 ? 61.10514 55.74358 28.54437 1.000 21.14176 183 VAL A C 1
ATOM 1141 O O . VAL A 1 139 ? 60.18071 56.55444 28.65068 1.000 19.63333 183 VAL A O 1
ATOM 1145 N N . VAL A 1 140 ? 61.84087 55.35004 29.57918 1.000 16.34160 184 VAL A N 1
ATOM 1146 C CA . VAL A 1 140 ? 61.82689 56.05936 30.85347 1.000 14.44711 184 VAL A CA 1
ATOM 1147 C C . VAL A 1 140 ? 63.19599 56.69170 31.02478 1.000 18.36238 184 VAL A C 1
ATOM 1148 O O . VAL A 1 140 ? 64.21855 56.00354 30.91506 1.000 16.92801 184 VAL A O 1
ATOM 1152 N N . VAL A 1 141 ? 63.21838 57.99858 31.28237 1.000 16.97983 185 VAL A N 1
ATOM 1153 C CA . VAL A 1 141 ? 64.45722 58.76373 31.34485 1.000 18.25664 185 VAL A CA 1
ATOM 1154 C C . VAL A 1 141 ? 64.51603 59.50542 32.67714 1.000 18.92746 185 VAL A C 1
ATOM 1155 O O . VAL A 1 141 ? 63.48427 59.94215 33.20354 1.000 20.27529 185 VAL A O 1
ATOM 1159 N N . THR A 1 142 ? 65.72207 59.61663 33.23682 1.000 18.62056 186 THR A N 1
ATOM 1160 C CA . THR A 1 142 ? 65.96688 60.44048 34.41647 1.000 20.16060 186 THR A CA 1
ATOM 1161 C C . THR A 1 142 ? 67.33649 61.09654 34.29149 1.000 23.23344 186 THR A C 1
ATOM 1162 O O . THR A 1 142 ? 68.21803 60.58902 33.59367 1.000 18.78600 186 THR A O 1
ATOM 1166 N N . ASP A 1 143 ? 67.50905 62.24036 34.96354 1.000 21.25290 187 ASP A N 1
ATOM 1167 C CA . ASP A 1 143 ? 68.84510 62.77805 35.20072 1.000 18.73915 187 ASP A CA 1
ATOM 1168 C C . ASP A 1 143 ? 69.31930 62.51972 36.62654 1.000 18.88958 187 ASP A C 1
ATOM 1169 O O . ASP A 1 143 ? 70.38763 63.00565 37.01717 1.000 21.30896 187 ASP A O 1
ATOM 1174 N N . GLY A 1 144 ? 68.55396 61.75206 37.40429 1.000 16.12933 188 GLY A N 1
ATOM 1175 C CA . GLY A 1 144 ? 68.93925 61.37161 38.74552 1.000 16.47326 188 GLY A CA 1
ATOM 1176 C C . GLY A 1 144 ? 68.98463 62.48933 39.75900 1.000 20.93449 188 GLY A C 1
ATOM 1177 O O . GLY A 1 144 ? 69.52272 62.28595 40.85127 1.000 23.39296 188 GLY A O 1
ATOM 1178 N N . GLU A 1 145 ? 68.43075 63.66542 39.45002 1.000 19.42076 189 GLU A N 1
ATOM 1179 C CA . GLU A 1 145 ? 68.56358 64.77630 40.38721 1.000 20.26625 189 GLU A CA 1
ATOM 1180 C C . GLU A 1 145 ? 67.65130 64.63602 41.60473 1.000 20.44884 189 GLU A C 1
ATOM 1181 O O . GLU A 1 145 ? 68.03870 65.03816 42.70385 1.000 18.57382 189 GLU A O 1
ATOM 1187 N N . ARG A 1 146 ? 66.45422 64.06335 41.45818 1.000 21.92675 190 ARG A N 1
ATOM 1188 C CA . ARG A 1 146 ? 65.48239 64.03387 42.55309 1.000 21.96001 190 ARG A CA 1
ATOM 1189 C C . ARG A 1 146 ? 64.88565 62.63217 42.67758 1.000 22.49160 190 ARG A C 1
ATOM 1190 O O . ARG A 1 146 ? 63.69027 62.42939 42.46322 1.000 22.92335 190 ARG A O 1
ATOM 1198 N N . ILE A 1 147 ? 65.72647 61.66698 43.04256 1.000 26.04571 191 ILE A N 1
ATOM 1199 C CA . ILE A 1 147 ? 65.23048 60.32255 43.31203 1.000 26.13798 191 ILE A CA 1
ATOM 1200 C C . ILE A 1 147 ? 64.28339 60.39235 44.50009 1.000 28.19385 191 ILE A C 1
ATOM 1201 O O . ILE A 1 147 ? 64.65619 60.86165 45.58370 1.000 30.14607 191 ILE A O 1
ATOM 1206 N N . LEU A 1 148 ? 63.04599 59.94409 44.29450 1.000 28.77038 192 LEU A N 1
ATOM 1207 C CA . LEU A 1 148 ? 62.00781 60.07999 45.30999 1.000 30.68395 192 LEU A CA 1
ATOM 1208 C C . LEU A 1 148 ? 62.45867 59.47625 46.63360 1.000 30.16295 192 LEU A C 1
ATOM 1209 O O . LEU A 1 148 ? 62.80529 58.29058 46.70407 1.000 27.39731 192 LEU A O 1
ATOM 1214 N N . GLY A 1 149 ? 62.47050 60.30488 47.67591 1.000 30.04297 193 GLY A N 1
ATOM 1215 C CA . GLY A 1 149 ? 62.83827 59.88051 49.00862 1.000 31.85437 193 GLY A CA 1
ATOM 1216 C C . GLY A 1 149 ? 64.31925 59.88476 49.30222 1.000 37.07941 193 GLY A C 1
ATOM 1217 O O . GLY A 1 149 ? 64.70680 59.54434 50.42567 1.000 41.02232 193 GLY A O 1
ATOM 1218 N N . LEU A 1 150 ? 65.16157 60.26593 48.33890 1.000 36.96841 194 LEU A N 1
ATOM 1219 C CA . LEU A 1 150 ? 66.60757 60.17394 48.52120 1.000 34.90329 194 LEU A CA 1
ATOM 1220 C C . LEU A 1 150 ? 67.39621 61.34936 47.96150 1.000 33.76000 194 LEU A C 1
ATOM 1221 O O . LEU A 1 150 ? 68.46284 61.65432 48.50445 1.000 36.31842 194 LEU A O 1
ATOM 1226 N N . GLY A 1 151 ? 66.94574 62.00042 46.89475 1.000 24.91150 195 GLY A N 1
ATOM 1227 C CA . GLY A 1 151 ? 67.67038 63.14356 46.37796 1.000 29.96757 195 GLY A CA 1
ATOM 1228 C C . GLY A 1 151 ? 68.55634 62.82021 45.19177 1.000 25.67201 195 GLY A C 1
ATOM 1229 O O . GLY A 1 151 ? 68.20961 61.97495 44.36218 1.000 24.89137 195 GLY A O 1
ATOM 1230 N N . ASP A 1 152 ? 69.71224 63.47920 45.11830 1.000 26.55706 196 ASP A N 1
ATOM 1231 C CA . ASP A 1 152 ? 70.57289 63.45564 43.93511 1.000 24.72671 196 ASP A CA 1
ATOM 1232 C C . ASP A 1 152 ? 71.48498 62.23340 43.98410 1.000 20.91066 196 ASP A C 1
ATOM 1233 O O . ASP A 1 152 ? 72.42823 62.18264 44.78178 1.000 23.92696 196 ASP A O 1
ATOM 1238 N N . LEU A 1 153 ? 71.21723 61.24800 43.12452 1.000 18.30297 197 LEU A N 1
ATOM 1239 C CA . LEU A 1 153 ? 72.05551 60.06197 43.00383 1.000 24.59174 197 LEU A CA 1
ATOM 1240 C C . LEU A 1 153 ? 72.90027 60.06882 41.73971 1.000 22.64549 197 LEU A C 1
ATOM 1241 O O . LEU A 1 153 ? 73.57922 59.07382 41.46143 1.000 22.89079 197 LEU A O 1
ATOM 1246 N N . GLY A 1 154 ? 72.86550 61.15970 40.97558 1.000 22.17087 198 GLY A N 1
ATOM 1247 C CA . GLY A 1 154 ? 73.64985 61.24854 39.75835 1.000 23.33474 198 GLY A CA 1
ATOM 1248 C C . GLY A 1 154 ? 73.42610 60.05095 38.86088 1.000 21.40023 198 GLY A C 1
ATOM 1249 O O . GLY A 1 154 ? 72.29106 59.64586 38.58191 1.000 22.08633 198 GLY A O 1
ATOM 1250 N N . CYS A 1 155 ? 74.53897 59.45648 38.43077 1.000 22.30718 199 CYS A N 1
ATOM 1251 C CA . CYS A 1 155 ? 74.50947 58.37813 37.45121 1.000 21.91958 199 CYS A CA 1
ATOM 1252 C C . CYS A 1 155 ? 74.03586 57.06146 38.06123 1.000 22.35259 199 CYS A C 1
ATOM 1253 O O . CYS A 1 155 ? 73.64730 56.14547 37.32346 1.000 24.16363 199 CYS A O 1
ATOM 1256 N N . TYR A 1 156 ? 74.05428 56.94508 39.39064 1.000 20.39976 200 TYR A N 1
ATOM 1257 C CA . TYR A 1 156 ? 73.43991 55.79787 40.04463 1.000 21.06943 200 TYR A CA 1
ATOM 1258 C C . TYR A 1 156 ? 71.92593 55.80877 39.89990 1.000 23.97740 200 TYR A C 1
ATOM 1259 O O . TYR A 1 156 ? 71.27750 54.80905 40.22598 1.000 25.67947 200 TYR A O 1
ATOM 1268 N N . GLY A 1 157 ? 71.35274 56.91167 39.41979 1.000 20.25187 201 GLY A N 1
ATOM 1269 C CA . GLY A 1 157 ? 69.93105 56.97468 39.16653 1.000 17.59307 201 GLY A CA 1
ATOM 1270 C C . GLY A 1 157 ? 69.44965 56.09448 38.03259 1.000 19.47799 201 GLY A C 1
ATOM 1271 O O . GLY A 1 157 ? 68.23511 55.97325 37.85492 1.000 19.10569 201 GLY A O 1
ATOM 1272 N N . MET A 1 158 ? 70.36000 55.48972 37.26192 1.000 20.70688 202 MET A N 1
ATOM 1273 C CA . MET A 1 158 ? 69.94759 54.55414 36.21769 1.000 23.51310 202 MET A CA 1
ATOM 1274 C C . MET A 1 158 ? 69.08070 53.43080 36.77641 1.000 24.76453 202 MET A C 1
ATOM 1275 O O . MET A 1 158 ? 68.22077 52.90088 36.06453 1.000 21.78676 202 MET A O 1
ATOM 1280 N N . GLY A 1 159 ? 69.27819 53.06600 38.04546 1.000 20.27403 203 GLY A N 1
ATOM 1281 C CA . GLY A 1 159 ? 68.44755 52.04073 38.65451 1.000 22.33157 203 GLY A CA 1
ATOM 1282 C C . GLY A 1 159 ? 66.96658 52.36141 38.65627 1.000 16.09855 203 GLY A C 1
ATOM 1283 O O . GLY A 1 159 ? 66.14329 51.44220 38.68081 1.000 19.76815 203 GLY A O 1
ATOM 1284 N N . ILE A 1 160 ? 66.60311 53.63999 38.62402 1.000 16.07904 204 ILE A N 1
ATOM 1285 C CA . ILE A 1 160 ? 65.20365 54.03271 38.79209 1.000 20.11723 204 ILE A CA 1
ATOM 1286 C C . ILE A 1 160 ? 64.41797 53.75398 37.50999 1.000 19.11209 204 ILE A C 1
ATOM 1287 O O . ILE A 1 160 ? 63.36085 53.10555 37.57856 1.000 21.03693 204 ILE A O 1
ATOM 1292 N N . PRO A 1 161 ? 64.86903 54.18335 36.32600 1.000 22.92037 205 PRO A N 1
ATOM 1293 C CA . PRO A 1 161 ? 64.14261 53.78189 35.10933 1.000 20.40145 205 PRO A CA 1
ATOM 1294 C C . PRO A 1 161 ? 64.12031 52.27864 34.89874 1.000 19.88516 205 PRO A C 1
ATOM 1295 O O . PRO A 1 161 ? 63.14678 51.75477 34.34569 1.000 18.11976 205 PRO A O 1
ATOM 1299 N N . VAL A 1 162 ? 65.16527 51.56947 35.32667 1.000 20.45297 206 VAL A N 1
ATOM 1300 C CA . VAL A 1 162 ? 65.16809 50.11123 35.22699 1.000 18.81907 206 VAL A CA 1
ATOM 1301 C C . VAL A 1 162 ? 64.05650 49.51937 36.08566 1.000 18.26989 206 VAL A C 1
ATOM 1302 O O . VAL A 1 162 ? 63.29207 48.65662 35.63807 1.000 17.78208 206 VAL A O 1
ATOM 1306 N N . GLY A 1 163 ? 63.95333 49.97264 37.33604 1.000 23.85702 207 GLY A N 1
ATOM 1307 C CA . GLY A 1 163 ? 62.90502 49.46825 38.20967 1.000 26.63941 207 GLY A CA 1
ATOM 1308 C C . GLY A 1 163 ? 61.51792 49.92077 37.78928 1.000 23.57140 207 GLY A C 1
ATOM 1309 O O . GLY A 1 163 ? 60.55589 49.14908 37.85908 1.000 21.47583 207 GLY A O 1
ATOM 1310 N N . LYS A 1 164 ? 61.39558 51.17249 37.33930 1.000 19.04414 208 LYS A N 1
ATOM 1311 C CA . LYS A 1 164 ? 60.10691 51.67490 36.86903 1.000 19.05270 208 LYS A CA 1
ATOM 1312 C C . LYS A 1 164 ? 59.57240 50.82746 35.72019 1.000 21.22137 208 LYS A C 1
ATOM 1313 O O . LYS A 1 164 ? 58.39554 50.44805 35.70489 1.000 16.38514 208 LYS A O 1
ATOM 1319 N N . LEU A 1 165 ? 60.43163 50.51103 34.74763 1.000 19.19524 209 LEU A N 1
ATOM 1320 C CA . LEU A 1 165 ? 59.99753 49.70429 33.61440 1.000 18.27422 209 LEU A CA 1
ATOM 1321 C C . LEU A 1 165 ? 59.62144 48.28643 34.03520 1.000 16.54385 209 LEU A C 1
ATOM 1322 O O . LEU A 1 165 ? 58.74839 47.67325 33.41274 1.000 20.37855 209 LEU A O 1
ATOM 1327 N N . ALA A 1 166 ? 60.26389 47.74621 35.07285 1.000 16.22801 210 ALA A N 1
ATOM 1328 C CA . ALA A 1 166 ? 59.82188 46.45951 35.60566 1.000 20.99264 210 ALA A CA 1
ATOM 1329 C C . ALA A 1 166 ? 58.35709 46.51922 36.03177 1.000 21.32939 210 ALA A C 1
ATOM 1330 O O . ALA A 1 166 ? 57.60473 45.55836 35.83844 1.000 19.53075 210 ALA A O 1
ATOM 1332 N N . LEU A 1 167 ? 57.93061 47.65333 36.59336 1.000 22.80713 211 LEU A N 1
ATOM 1333 C CA . LEU A 1 167 ? 56.53694 47.80852 36.99173 1.000 22.71833 211 LEU A CA 1
ATOM 1334 C C . LEU A 1 167 ? 55.62007 48.02617 35.79589 1.000 21.24965 211 LEU A C 1
ATOM 1335 O O . LEU A 1 167 ? 54.46615 47.59385 35.83181 1.000 24.47884 211 LEU A O 1
ATOM 1340 N N . TYR A 1 168 ? 56.09784 48.69362 34.74114 1.000 20.61567 212 TYR A N 1
ATOM 1341 C CA . TYR A 1 168 ? 55.33528 48.74663 33.49498 1.000 17.90121 212 TYR A CA 1
ATOM 1342 C C . TYR A 1 168 ? 54.89017 47.34844 33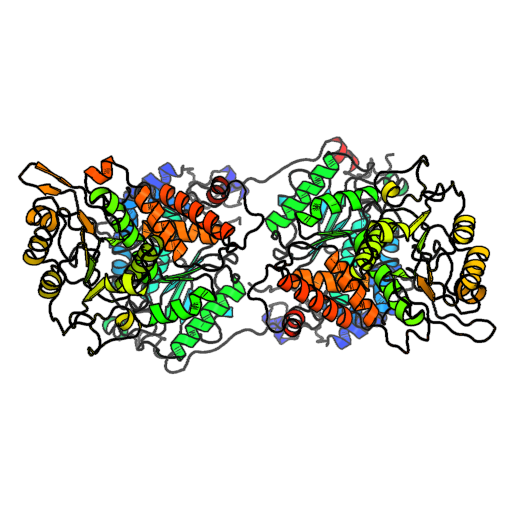.08892 1.000 19.96679 212 TYR A C 1
ATOM 1343 O O . TYR A 1 168 ? 53.71413 47.11086 32.79271 1.000 18.43138 212 TYR A O 1
ATOM 1352 N N . THR A 1 169 ? 55.82919 46.40573 33.08463 1.000 20.03822 213 THR A N 1
ATOM 1353 C CA . THR A 1 169 ? 55.55018 45.05945 32.59654 1.000 20.65646 213 THR A CA 1
ATOM 1354 C C . THR A 1 169 ? 54.80589 44.21677 33.62882 1.000 23.41819 213 THR A C 1
ATOM 1355 O O . THR A 1 169 ? 53.82534 43.54063 33.29791 1.000 22.57937 213 THR A O 1
ATOM 1359 N N . ALA A 1 170 ? 55.26531 44.22401 34.88290 1.000 22.24694 214 ALA A N 1
ATOM 1360 C CA . ALA A 1 170 ? 54.65712 43.35272 35.88550 1.000 19.62671 214 ALA A CA 1
ATOM 1361 C C . ALA A 1 170 ? 53.27070 43.84021 36.27907 1.000 22.81517 214 ALA A C 1
ATOM 1362 O O . ALA A 1 170 ? 52.36601 43.02996 36.52219 1.000 20.73114 214 ALA A O 1
ATOM 1364 N N . CYS A 1 171 ? 53.07588 45.15562 36.32877 1.000 20.52771 215 CYS A N 1
ATOM 1365 C CA . CYS A 1 171 ? 51.81498 45.71455 36.78321 1.000 20.24822 215 CYS A CA 1
ATOM 1366 C C . CYS A 1 171 ? 50.84722 45.90160 35.62657 1.000 26.33556 215 CYS A C 1
ATOM 1367 O O . CYS A 1 171 ? 49.63202 45.74133 35.79492 1.000 26.72576 215 CYS A O 1
ATOM 1370 N N . GLY A 1 172 ? 51.37149 46.23685 34.45066 1.000 23.51183 216 GLY A N 1
ATOM 1371 C CA . GLY A 1 172 ? 50.53024 46.60074 33.33272 1.000 27.86498 216 GLY A CA 1
ATOM 1372 C C . GLY A 1 172 ? 50.50221 45.59091 32.20856 1.000 30.91052 216 GLY A C 1
ATOM 1373 O O . GLY A 1 172 ? 49.50093 45.49343 31.49515 1.000 31.33593 216 GLY A O 1
ATOM 1374 N N . GLY A 1 173 ? 51.58367 44.83992 32.02977 1.000 21.68089 217 GLY A N 1
ATOM 1375 C CA . GLY A 1 173 ? 51.68612 43.95604 30.88830 1.000 23.60865 217 GLY A CA 1
ATOM 1376 C C . GLY A 1 173 ? 52.34933 44.55719 29.66970 1.000 23.63189 217 GLY A C 1
ATOM 1377 O O . GLY A 1 173 ? 52.23586 43.98638 28.57858 1.000 19.56514 217 GLY A O 1
ATOM 1378 N N . VAL A 1 174 ? 53.03094 45.69472 29.81594 1.000 22.54961 218 VAL A N 1
ATOM 1379 C CA . VAL A 1 174 ? 53.78763 46.27492 28.71127 1.000 21.06973 218 VAL A CA 1
ATOM 1380 C C . VAL A 1 174 ? 54.94934 45.35485 28.35082 1.000 24.08136 218 VAL A C 1
ATOM 1381 O O . VAL A 1 174 ? 55.66518 44.85348 29.22965 1.000 20.57034 218 VAL A O 1
ATOM 1385 N N . ASN A 1 175 ? 55.13218 45.12068 27.05425 1.000 22.83749 219 ASN A N 1
ATOM 1386 C CA . ASN A 1 175 ? 56.21049 44.27776 26.54202 1.000 23.14263 219 ASN A CA 1
ATOM 1387 C C . ASN A 1 175 ? 57.57680 44.81559 26.96281 1.000 23.78165 219 ASN A C 1
ATOM 1388 O O . ASN A 1 175 ? 57.95774 45.91790 26.53626 1.000 22.35694 219 ASN A O 1
ATOM 1393 N N . PRO A 1 176 ? 58.35258 44.06855 27.75706 1.000 20.30465 220 PRO A N 1
ATOM 1394 C CA . PRO A 1 176 ? 59.62475 44.61196 28.26182 1.000 21.60221 220 PRO A CA 1
ATOM 1395 C C . PRO A 1 176 ? 60.67664 44.78358 27.18226 1.000 22.01231 220 PRO A C 1
ATOM 1396 O O . PRO A 1 176 ? 61.51611 45.68867 27.28645 1.000 19.56775 220 PRO A O 1
ATOM 1400 N N . GLN A 1 177 ? 60.65835 43.93932 26.14896 1.000 19.08811 221 GLN A N 1
ATOM 1401 C CA . GLN A 1 177 ? 61.62809 44.06536 25.06771 1.000 20.89577 221 GLN A CA 1
ATOM 1402 C C . GLN A 1 177 ? 61.50130 45.40470 24.34073 1.000 23.41997 221 GLN A C 1
ATOM 1403 O O . GLN A 1 177 ? 62.48643 45.90216 23.78302 1.000 22.94799 221 GLN A O 1
ATOM 1409 N N . GLN A 1 178 ? 60.31375 46.01140 24.34746 1.000 23.87053 222 GLN A N 1
ATOM 1410 C CA . GLN A 1 178 ? 60.07544 47.28884 23.67691 1.000 21.19774 222 GLN A CA 1
ATOM 1411 C C . GLN A 1 178 ? 60.31443 48.49623 24.58136 1.000 19.72326 222 GLN A C 1
ATOM 1412 O O . GLN A 1 178 ? 59.90371 49.61425 24.23352 1.000 18.33372 222 GLN A O 1
ATOM 1418 N N . CYS A 1 179 ? 60.97173 48.29772 25.71983 1.000 19.12749 223 CYS A N 1
ATOM 1419 C CA . CYS A 1 179 ? 61.17155 49.32181 26.73592 1.000 17.67142 223 CYS A CA 1
ATOM 1420 C C . CYS A 1 179 ? 62.64880 49.65415 26.83268 1.000 19.69688 223 CYS A C 1
ATOM 1421 O O . CYS A 1 179 ? 63.48796 48.75154 26.76720 1.000 21.03062 223 CYS A O 1
ATOM 1424 N N . LEU A 1 180 ? 62.97957 50.94513 26.99136 1.000 17.27355 224 LEU A N 1
ATOM 1425 C CA . LEU A 1 180 ? 64.38132 51.35464 27.07546 1.000 17.62748 224 LEU A CA 1
ATOM 1426 C C . LEU A 1 180 ? 64.59935 52.36062 28.19864 1.000 19.70264 224 LEU A C 1
ATOM 1427 O O . LEU A 1 180 ? 64.06286 53.47336 28.14326 1.000 17.37982 224 LEU A O 1
ATOM 1432 N N . PRO A 1 181 ? 65.37538 52.01982 29.22868 1.000 14.67538 225 PRO A N 1
ATOM 1433 C CA . PRO A 1 181 ? 65.71346 53.01293 30.25602 1.000 14.62225 225 PRO A CA 1
ATOM 1434 C C . PRO A 1 181 ? 66.94183 53.82776 29.86826 1.000 15.54901 225 PRO A C 1
ATOM 1435 O O . PRO A 1 181 ? 67.89920 53.32384 29.27720 1.000 16.77187 225 PRO A O 1
ATOM 1439 N N . VAL A 1 182 ? 66.90189 55.12487 30.18721 1.000 17.53348 226 VAL A N 1
ATOM 1440 C CA . VAL A 1 182 ? 67.96509 56.05607 29.82048 1.000 18.73674 226 VAL A CA 1
ATOM 1441 C C . VAL A 1 182 ? 68.34502 56.88442 31.04272 1.000 19.10785 226 VAL A C 1
ATOM 1442 O O . VAL A 1 182 ? 67.46863 57.38100 31.75809 1.000 20.29025 226 VAL A O 1
ATOM 1446 N N . LEU A 1 183 ? 69.64899 57.02574 31.28003 1.000 16.72493 227 LEU A N 1
ATOM 1447 C CA . LEU A 1 183 ? 70.19479 57.93122 32.28657 1.000 17.42859 227 LEU A CA 1
ATOM 1448 C C . LEU A 1 183 ? 70.88659 59.08342 31.56558 1.000 19.65416 227 LEU A C 1
ATOM 1449 O O . LEU A 1 183 ? 71.83507 58.86009 30.80681 1.000 18.07656 227 LEU A O 1
ATOM 1454 N N . LEU A 1 184 ? 70.41846 60.30545 31.79791 1.000 18.20889 228 LEU A N 1
ATOM 1455 C CA . LEU A 1 184 ? 71.08034 61.50256 31.28756 1.000 19.26205 228 LEU A CA 1
ATOM 1456 C C . LEU A 1 184 ? 71.99704 62.02521 32.38849 1.000 22.41879 228 LEU A C 1
ATOM 1457 O O . LEU A 1 184 ? 71.52147 62.44394 33.44761 1.000 21.89814 228 LEU A O 1
ATOM 1462 N N . ASP A 1 185 ? 73.30887 61.97917 32.15324 1.000 19.99801 229 ASP A N 1
ATOM 1463 C CA . ASP A 1 185 ? 74.29124 62.43344 33.13478 1.000 19.48030 229 ASP A CA 1
ATOM 1464 C C . ASP A 1 185 ? 74.78517 63.82064 32.73854 1.000 18.64518 229 ASP A C 1
ATOM 1465 O O . ASP A 1 185 ? 75.48729 63.97751 31.73573 1.000 20.66434 229 ASP A O 1
ATOM 1470 N N . VAL A 1 186 ? 74.41531 64.82296 33.52660 1.000 16.74022 230 VAL A N 1
ATOM 1471 C CA . VAL A 1 186 ? 74.89645 66.18277 33.34288 1.000 17.64754 230 VAL A CA 1
ATOM 1472 C C . VAL A 1 186 ? 75.77705 66.61445 34.50314 1.000 18.74194 230 VAL A C 1
ATOM 1473 O O . VAL A 1 186 ? 76.09596 67.80021 34.63127 1.000 19.28824 230 VAL A O 1
ATOM 1477 N N . GLY A 1 187 ? 76.19724 65.67271 35.33590 1.000 19.77693 231 GLY A N 1
ATOM 1478 C CA . GLY A 1 187 ? 76.86008 65.96157 36.59032 1.000 20.56844 231 GLY A CA 1
ATOM 1479 C C . GLY A 1 187 ? 75.94977 65.65284 37.76768 1.000 18.13306 231 GLY A C 1
ATOM 1480 O O . GLY A 1 187 ? 74.82237 65.17641 37.61894 1.000 18.01587 231 GLY A O 1
ATOM 1481 N N . THR A 1 188 ? 76.47036 65.94164 38.95758 1.000 20.44810 232 THR A N 1
ATOM 1482 C CA . THR A 1 188 ? 75.72139 65.73279 40.18735 1.000 20.66663 232 THR A CA 1
ATOM 1483 C C . THR A 1 188 ? 76.11757 66.81295 41.18250 1.000 19.58594 232 THR A C 1
ATOM 1484 O O . THR A 1 188 ? 77.27144 67.24832 41.21000 1.000 22.81232 232 THR A O 1
ATOM 1488 N N . ASN A 1 189 ? 75.15275 67.25860 41.98214 1.000 19.81353 233 ASN A N 1
ATOM 1489 C CA . ASN A 1 189 ? 75.42438 68.19451 43.06432 1.000 23.57552 233 ASN A CA 1
ATOM 1490 C C . ASN A 1 189 ? 75.53997 67.49155 44.40880 1.000 24.56357 233 ASN A C 1
ATOM 1491 O O . ASN A 1 189 ? 75.66190 68.15981 45.44060 1.000 25.57240 233 ASN A O 1
ATOM 1496 N N . ASN A 1 190 ? 75.50655 66.16055 44.41373 1.000 20.63176 234 ASN A N 1
ATOM 1497 C CA . ASN A 1 190 ? 75.72546 65.36885 45.62064 1.000 26.77211 234 ASN A CA 1
ATOM 1498 C C . ASN A 1 190 ? 77.20368 65.41733 45.98751 1.000 27.62834 234 ASN A C 1
ATOM 1499 O O . ASN A 1 190 ? 78.04123 64.81442 45.30606 1.000 24.90519 234 ASN A O 1
ATOM 1504 N N . GLU A 1 191 ? 77.52275 66.11468 47.08189 1.000 26.17818 235 GLU A N 1
ATOM 1505 C CA . GLU A 1 191 ? 78.91561 66.28292 47.48235 1.000 28.80157 235 GLU A CA 1
ATOM 1506 C C . GLU A 1 191 ? 79.56793 64.95975 47.86033 1.000 27.75851 235 GLU A C 1
ATOM 1507 O O . GLU A 1 191 ? 80.77934 64.79921 47.67821 1.000 27.88573 235 GLU A O 1
ATOM 1513 N N . GLU A 1 192 ? 78.79838 64.01246 48.40109 1.000 27.70720 236 GLU A N 1
ATOM 1514 C CA . GLU A 1 192 ? 79.37915 62.71548 48.73407 1.000 27.13897 236 GLU A CA 1
ATOM 1515 C C . GLU A 1 192 ? 79.80786 61.97330 47.47426 1.000 29.60139 236 GLU A C 1
ATOM 1516 O O . GLU A 1 192 ? 80.85574 61.32056 47.45940 1.000 37.70772 236 GLU A O 1
ATOM 1518 N N . LEU A 1 193 ? 79.02262 62.07812 46.40114 1.000 22.76912 237 LEU A N 1
ATOM 1519 C CA . LEU A 1 193 ? 79.40496 61.43800 45.14610 1.000 21.23982 237 LEU A CA 1
ATOM 1520 C C . LEU A 1 193 ? 80.57287 62.15836 44.48616 1.000 26.79240 237 LEU A C 1
ATOM 1521 O O . LEU A 1 193 ? 81.43109 61.51860 43.86448 1.000 24.35505 237 LEU A O 1
ATOM 1526 N N . LEU A 1 194 ? 80.62313 63.48829 44.60459 1.000 26.51703 238 LEU A N 1
ATOM 1527 C CA . LEU A 1 194 ? 81.70978 64.24126 43.98726 1.000 29.98575 238 LEU A CA 1
ATOM 1528 C C . LEU A 1 194 ? 83.05196 63.93992 44.64121 1.000 31.29354 238 LEU A C 1
ATOM 1529 O O . LEU A 1 194 ? 84.08918 63.99645 43.97224 1.000 35.62873 238 LEU A O 1
ATOM 1534 N N . ARG A 1 195 ? 83.05529 63.61983 45.93279 1.000 23.50309 239 ARG A N 1
ATOM 1535 C CA . ARG A 1 195 ? 84.27678 63.30761 46.65697 1.000 25.96800 239 ARG A CA 1
ATOM 1536 C C . ARG A 1 195 ? 84.53505 61.80871 46.76600 1.000 28.86355 239 ARG A C 1
ATOM 1537 O O . ARG A 1 195 ? 85.52812 61.41147 47.37584 1.000 31.45952 239 ARG A O 1
ATOM 1539 N N . ASP A 1 196 ? 83.66880 60.97446 46.18839 1.000 28.19280 240 ASP A N 1
ATOM 1540 C CA . ASP A 1 196 ? 83.80311 59.52485 46.28001 1.000 35.22916 240 ASP A CA 1
ATOM 1541 C C . ASP A 1 196 ? 84.73083 59.04777 45.17140 1.000 34.27760 240 ASP A C 1
ATOM 1542 O O . ASP A 1 196 ? 84.37118 59.15854 43.99169 1.000 29.90907 240 ASP A O 1
ATOM 1547 N N . PRO A 1 197 ? 85.91359 58.51739 45.48419 1.000 35.43134 241 PRO A N 1
ATOM 1548 C CA . PRO A 1 197 ? 86.80183 58.04675 44.40868 1.000 32.18178 241 PRO A CA 1
ATOM 1549 C C . PRO A 1 197 ? 86.22033 56.89798 43.60206 1.000 33.44914 241 PRO A C 1
ATOM 1550 O O . PRO A 1 197 ? 86.68128 56.66026 42.47769 1.000 37.14301 241 PRO A O 1
ATOM 1554 N N . LEU A 1 198 ? 85.20296 56.20494 44.11769 1.000 29.04937 242 LEU A N 1
ATOM 1555 C CA . LEU A 1 198 ? 84.59244 55.07459 43.43290 1.000 28.06635 242 LEU A CA 1
ATOM 1556 C C . LEU A 1 198 ? 83.33865 55.44742 42.64158 1.000 29.66485 242 LEU A C 1
ATOM 1557 O O . LEU A 1 198 ? 82.75275 54.57459 41.99420 1.000 23.19103 242 LEU A O 1
ATOM 1562 N N . TYR A 1 199 ? 82.91717 56.71311 42.66972 1.000 27.88035 243 TYR A N 1
ATOM 1563 C CA . TYR A 1 199 ? 81.78115 57.14458 41.86084 1.000 22.24532 243 TYR A CA 1
ATOM 1564 C C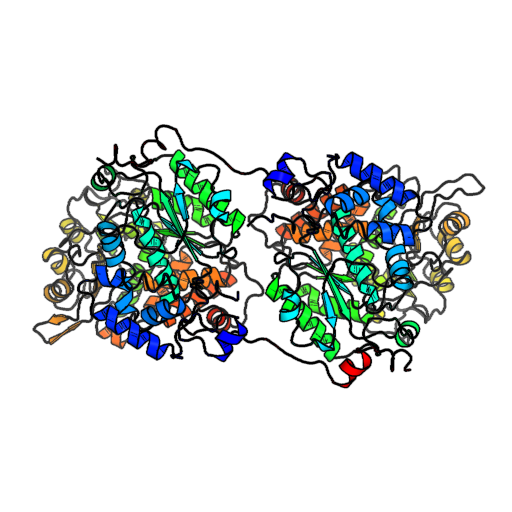 . TYR A 1 199 ? 82.12977 57.06559 40.37839 1.000 23.39521 243 TYR A C 1
ATOM 1565 O O . TYR A 1 199 ? 83.22120 57.46056 39.96027 1.000 20.99092 243 TYR A O 1
ATOM 1574 N N . ILE A 1 200 ? 81.19415 56.56191 39.57503 1.000 21.98595 244 ILE A N 1
ATOM 1575 C CA . ILE A 1 200 ? 81.45609 56.29777 38.16472 1.000 24.25242 244 ILE A CA 1
ATOM 1576 C C . ILE A 1 200 ? 80.67322 57.22646 37.24771 1.000 22.75604 244 ILE A C 1
ATOM 1577 O O . ILE A 1 200 ? 80.64402 57.00872 36.03093 1.000 24.35450 244 ILE A O 1
ATOM 1582 N N . GLY A 1 201 ? 80.03780 58.25989 37.79077 1.000 21.56547 245 GLY A N 1
ATOM 1583 C CA . GLY A 1 201 ? 79.37089 59.25780 36.98315 1.000 17.57531 245 GLY A CA 1
ATOM 1584 C C . GLY A 1 201 ? 80.28999 60.42171 36.66248 1.000 17.83033 245 GLY A C 1
ATOM 1585 O O . GLY A 1 201 ? 81.48232 60.41970 36.97167 1.000 20.71388 245 GLY A O 1
ATOM 1586 N N . LEU A 1 202 ? 79.71337 61.43568 36.02190 1.000 17.66322 246 LEU A N 1
ATOM 1587 C CA . LEU A 1 202 ? 80.45395 62.66160 35.75231 1.000 19.36779 246 LEU A CA 1
ATOM 1588 C C . LEU A 1 202 ? 80.80738 63.35463 37.06229 1.000 22.09740 246 LEU A C 1
ATOM 1589 O O . LEU A 1 202 ? 79.93114 63.61032 37.89189 1.000 23.74914 246 LEU A O 1
ATOM 1594 N N . LYS A 1 203 ? 82.08664 63.67254 37.23947 1.000 21.35485 247 LYS A N 1
ATOM 1595 C CA . LYS A 1 203 ? 82.58066 64.23212 38.49977 1.000 26.65748 247 LYS A CA 1
ATOM 1596 C C . LYS A 1 203 ? 82.64848 65.75746 38.44096 1.000 23.47673 247 LYS A C 1
ATOM 1597 O O . LYS A 1 203 ? 83.70805 66.36815 38.56769 1.000 22.95195 247 LYS A O 1
ATOM 1603 N N . HIS A 1 204 ? 81.48758 66.37498 38.25070 1.000 19.76607 248 HIS A N 1
ATOM 1604 C CA . HIS A 1 204 ? 81.38455 67.82733 38.30582 1.000 20.17872 248 HIS A CA 1
ATOM 1605 C C . HIS A 1 204 ? 79.93750 68.16560 38.63071 1.000 22.10341 248 HIS A C 1
ATOM 1606 O O . HIS A 1 204 ? 79.05263 67.31737 38.52198 1.000 22.05288 248 HIS A O 1
ATOM 1613 N N . GLN A 1 205 ? 79.71080 69.40476 39.06078 1.000 21.99406 249 GLN A N 1
ATOM 1614 C CA . GLN A 1 205 ? 78.36634 69.82823 39.41740 1.000 21.99619 249 GLN A CA 1
ATOM 1615 C C . GLN A 1 205 ? 77.45993 69.80162 38.18418 1.000 20.48662 249 GLN A C 1
ATOM 1616 O O . GLN A 1 205 ? 77.91762 69.69482 37.04439 1.000 23.65200 249 GLN A O 1
ATOM 1622 N N . ARG A 1 206 ? 76.15136 69.87640 38.42832 1.000 21.96702 250 ARG A N 1
ATOM 1623 C CA . ARG A 1 206 ? 75.18221 69.68553 37.35409 1.000 20.94006 250 ARG A CA 1
ATOM 1624 C C . ARG A 1 206 ? 75.22771 70.84616 36.37369 1.000 19.28307 250 ARG A C 1
ATOM 1625 O O . ARG A 1 206 ? 75.15646 72.01066 36.77268 1.000 21.83935 250 ARG A O 1
ATOM 1633 N N . VAL A 1 207 ? 75.33459 70.51676 35.08691 1.000 22.33810 251 VAL A N 1
ATOM 1634 C CA . VAL A 1 207 ? 75.22882 71.51702 34.03293 1.000 22.87063 251 VAL A CA 1
ATOM 1635 C C . VAL A 1 207 ? 73.77377 71.93543 33.88686 1.000 21.24949 251 VAL A C 1
ATOM 1636 O O . VAL A 1 207 ? 72.87139 71.09070 33.80069 1.000 20.41832 251 VAL A O 1
ATOM 1640 N N . HIS A 1 208 ? 73.53986 73.24505 33.86320 1.000 20.53632 252 HIS A N 1
ATOM 1641 C CA . HIS A 1 208 ? 72.20906 73.81937 33.77031 1.000 19.53609 252 HIS A CA 1
ATOM 1642 C C . HIS A 1 208 ? 72.22032 74.92717 32.72436 1.000 25.34356 252 HIS A C 1
ATOM 1643 O O . HIS A 1 208 ? 73.27270 75.32567 32.21833 1.000 25.97618 252 HIS A O 1
ATOM 1650 N N . GLY A 1 209 ? 71.03442 75.44333 32.41767 1.000 21.47085 253 GLY A N 1
ATOM 1651 C CA . GLY A 1 209 ? 70.92715 76.48785 31.41957 1.000 26.70588 253 GLY A CA 1
ATOM 1652 C C . GLY A 1 209 ? 70.66281 75.93966 30.03415 1.000 24.61244 253 GLY A C 1
ATOM 1653 O O . GLY A 1 209 ? 70.14497 74.82722 29.89214 1.000 24.73810 253 GLY A O 1
ATOM 1654 N N . LYS A 1 210 ? 71.03397 76.70655 29.00541 1.000 26.74217 254 LYS A N 1
ATOM 1655 C CA . LYS A 1 210 ? 70.66776 76.35103 27.63673 1.000 26.03494 254 LYS A CA 1
ATOM 1656 C C . LYS A 1 210 ? 71.31702 75.04629 27.18648 1.000 24.04328 254 LYS A C 1
ATOM 1657 O O . LYS A 1 210 ? 70.71078 74.28449 26.42519 1.000 26.06568 254 LYS A O 1
ATOM 1663 N N . ALA A 1 211 ? 72.55562 74.77636 27.61496 1.000 22.25816 255 ALA A N 1
ATOM 1664 C CA . ALA A 1 211 ? 73.20087 73.52659 27.21811 1.000 19.42059 255 ALA A CA 1
ATOM 1665 C C . ALA A 1 211 ? 72.42682 72.31982 27.73456 1.000 20.75640 255 ALA A C 1
ATOM 1666 O O . ALA A 1 211 ? 72.32388 71.29616 27.04828 1.000 19.69830 255 ALA A O 1
ATOM 1668 N N . TYR A 1 212 ? 71.88263 72.41524 28.94727 1.000 20.25497 256 TYR A N 1
ATOM 1669 C CA . TYR A 1 212 ? 71.05085 71.33254 29.46084 1.000 22.73795 256 TYR A CA 1
ATOM 1670 C C . TYR A 1 212 ? 69.78612 71.18051 28.62290 1.000 21.59929 256 TYR A C 1
ATOM 1671 O O . TYR A 1 212 ? 69.41621 70.06864 28.22602 1.000 17.30929 256 TYR A O 1
ATOM 1680 N N . ASP A 1 213 ? 69.10571 72.29524 28.34862 1.000 22.56184 257 ASP A N 1
ATOM 1681 C CA . ASP A 1 213 ? 67.87812 72.24641 27.55863 1.000 24.95633 257 ASP A CA 1
ATOM 1682 C C . ASP A 1 213 ? 68.14265 71.73987 26.14587 1.000 23.95449 257 ASP A C 1
ATOM 1683 O O . ASP A 1 213 ? 67.32458 71.00456 25.58143 1.000 20.06513 257 ASP A O 1
ATOM 1688 N N . ASP A 1 214 ? 69.27161 72.13782 25.55231 1.000 21.80539 258 ASP A N 1
ATOM 1689 C CA . ASP A 1 214 ? 69.61492 71.66735 24.21243 1.000 21.58508 258 ASP A CA 1
ATOM 1690 C C . ASP A 1 214 ? 69.83384 70.16080 24.19468 1.000 23.08271 258 ASP A C 1
ATOM 1691 O O . ASP A 1 214 ? 69.47639 69.48642 23.22122 1.000 19.56380 258 ASP A O 1
ATOM 1696 N N . LEU A 1 215 ? 70.45676 69.62029 25.24465 1.000 17.42365 259 LEU A N 1
ATOM 1697 C CA . LEU A 1 215 ? 70.65711 68.17446 25.31182 1.000 16.94559 259 LEU A CA 1
ATOM 1698 C C . LEU A 1 215 ? 69.32421 67.44461 25.38710 1.000 18.49814 259 LEU A C 1
ATOM 1699 O O . LEU A 1 215 ? 69.13028 66.41779 24.72374 1.000 18.49023 259 LEU A O 1
ATOM 1704 N N . LEU A 1 216 ? 68.40206 67.94421 26.21363 1.000 18.24509 260 LEU A N 1
ATOM 1705 C CA . LEU A 1 216 ? 67.08670 67.31840 26.32337 1.000 19.76456 260 LEU A CA 1
ATOM 1706 C C . LEU A 1 216 ? 66.32380 67.41494 25.00771 1.000 19.03556 260 LEU A C 1
ATOM 1707 O O . LEU A 1 216 ? 65.65858 66.45525 24.59890 1.000 21.56167 260 LEU A O 1
ATOM 1712 N N . ASP A 1 217 ? 66.40477 68.56646 24.33604 1.000 19.60022 261 ASP A N 1
ATOM 1713 C CA . ASP A 1 217 ? 65.78779 68.70649 23.01947 1.000 19.51787 261 ASP A CA 1
ATOM 1714 C C . ASP A 1 217 ? 66.34409 67.67404 22.04544 1.000 19.95148 261 ASP A C 1
ATOM 1715 O O . ASP A 1 217 ? 65.58812 67.02870 21.31310 1.000 18.89604 261 ASP A O 1
ATOM 1720 N N . GLU A 1 218 ? 67.67473 67.51242 22.01615 1.000 17.47204 262 GLU A N 1
ATOM 1721 C CA . GLU A 1 218 ? 68.28003 66.53664 21.11007 1.000 18.51315 262 GLU A CA 1
ATOM 1722 C C . GLU A 1 218 ? 67.87385 65.11432 21.48057 1.000 19.32823 262 GLU A C 1
ATOM 1723 O O . GLU A 1 218 ? 67.67009 64.26913 20.59854 1.000 19.95398 262 GLU A O 1
ATOM 1729 N N . PHE A 1 219 ? 67.75800 64.83099 22.77902 1.000 17.02304 263 PHE A N 1
ATOM 1730 C CA . PHE A 1 219 ? 67.32412 63.50427 23.21301 1.000 16.73344 263 PHE A CA 1
ATOM 1731 C C . PHE A 1 219 ? 65.93716 63.17976 22.67159 1.000 18.85778 263 PHE A C 1
ATOM 1732 O O . PHE A 1 219 ? 65.71514 62.10197 22.10871 1.000 20.71988 263 PHE A O 1
ATOM 1740 N N . MET A 1 220 ? 64.98833 64.10597 22.83600 1.000 20.81470 264 MET A N 1
ATOM 1741 C CA . MET A 1 220 ? 63.63001 63.86903 22.35555 1.000 21.56437 264 MET A CA 1
ATOM 1742 C C . MET A 1 220 ? 63.60359 63.70251 20.84568 1.000 18.54059 264 MET A C 1
ATOM 1743 O O . MET A 1 220 ? 62.89358 62.83791 20.32051 1.000 20.58273 264 MET A O 1
ATOM 1748 N N . GLN A 1 221 ? 64.37126 64.52548 20.13197 1.000 17.45039 265 GLN A N 1
ATOM 1749 C CA . GLN A 1 221 ? 64.43675 64.41360 18.67939 1.000 20.47806 265 GLN A CA 1
ATOM 1750 C C . GLN A 1 221 ? 65.05715 63.08832 18.25202 1.000 22.76874 265 GLN A C 1
ATOM 1751 O O . GLN A 1 221 ? 64.54072 62.41353 17.35327 1.000 21.67690 265 GLN A O 1
ATOM 1757 N N . ALA A 1 222 ? 66.16639 62.69259 18.88351 1.000 20.72904 266 ALA A N 1
ATOM 1758 C CA . ALA A 1 222 ? 66.84982 61.47770 18.44964 1.000 20.47037 266 ALA A CA 1
ATOM 1759 C C . ALA A 1 222 ? 66.01432 60.23466 18.73649 1.000 19.45169 266 ALA A C 1
ATOM 1760 O O . ALA A 1 222 ? 65.92787 59.33265 17.89578 1.000 19.42814 266 ALA A O 1
ATOM 1762 N N . VAL A 1 223 ? 65.39510 60.16424 19.91464 1.000 15.90868 267 VAL A N 1
ATOM 1763 C CA . VAL A 1 223 ? 64.56278 59.01035 20.24436 1.000 18.89958 267 VAL A CA 1
ATOM 1764 C C . VAL A 1 223 ? 63.43074 58.86533 19.23223 1.000 19.64905 267 VAL A C 1
ATOM 1765 O O . VAL A 1 223 ? 63.18092 57.77553 18.69989 1.000 20.69244 267 VAL A O 1
ATOM 1769 N N . THR A 1 224 ? 62.74150 59.96534 18.93510 1.000 18.53668 268 THR A N 1
ATOM 1770 C CA . THR A 1 224 ? 61.60862 59.88310 18.02248 1.000 20.82562 268 THR A CA 1
ATOM 1771 C C . THR A 1 224 ? 62.04845 59.74754 16.56856 1.000 20.74479 268 THR A C 1
ATOM 1772 O O . THR A 1 224 ? 61.33080 59.13264 15.77078 1.000 19.71973 268 THR A O 1
ATOM 1776 N N . ASP A 1 225 ? 63.21623 60.28905 16.20341 1.000 18.69329 269 ASP A N 1
ATOM 1777 C CA . ASP A 1 225 ? 63.74160 60.06327 14.85692 1.000 19.18204 269 ASP A CA 1
ATOM 1778 C C . ASP A 1 225 ? 63.97440 58.57441 14.59781 1.000 24.00847 269 ASP A C 1
ATOM 1779 O O . ASP A 1 225 ? 63.71193 58.07573 13.49541 1.000 25.26227 269 ASP A O 1
ATOM 1784 N N . LYS A 1 226 ? 64.48110 57.85241 15.59456 1.000 20.48810 270 LYS A N 1
ATOM 1785 C CA . LYS A 1 226 ? 64.82615 56.44927 15.39850 1.000 25.70500 270 LYS A CA 1
ATOM 1786 C C . LYS A 1 226 ? 63.64756 55.51444 15.62699 1.000 25.22929 270 LYS A C 1
ATOM 1787 O O . LYS A 1 226 ? 63.44345 54.57687 14.85051 1.000 26.18552 270 LYS A O 1
ATOM 1793 N N . PHE A 1 227 ? 62.87701 55.73681 16.68889 1.000 16.69780 271 PHE A N 1
ATOM 1794 C CA . PHE A 1 227 ? 61.84175 54.79953 17.09248 1.000 22.68857 271 PHE A CA 1
ATOM 1795 C C . PHE A 1 227 ? 60.44192 55.23534 16.69574 1.000 24.24590 271 PHE A C 1
ATOM 1796 O O . PHE A 1 227 ? 59.50521 54.44673 16.85024 1.000 23.60829 271 PHE A O 1
ATOM 1804 N N . GLY A 1 228 ? 60.27689 56.44803 16.19449 1.000 24.28550 272 GLY A N 1
ATOM 1805 C CA . GLY A 1 228 ? 58.97535 56.93303 15.78756 1.000 21.11983 272 GLY A CA 1
ATOM 1806 C C . GLY A 1 228 ? 58.42205 57.95725 16.76373 1.000 21.51169 272 GLY A C 1
ATOM 1807 O O . GLY A 1 228 ? 58.68181 57.91089 17.97379 1.000 22.44582 272 GLY A O 1
ATOM 1808 N N . ILE A 1 229 ? 57.62763 58.89142 16.22837 1.000 21.23112 273 ILE A N 1
ATOM 1809 C CA . ILE A 1 229 ? 57.03502 59.95193 17.04094 1.000 19.27786 273 ILE A CA 1
ATOM 1810 C C . ILE A 1 229 ? 56.02515 59.40691 18.04529 1.000 20.54268 273 ILE A C 1
ATOM 1811 O O . ILE A 1 229 ? 55.69469 60.08859 19.02183 1.000 20.86304 273 ILE A O 1
ATOM 1816 N N . ASN A 1 230 ? 55.53354 58.18347 17.84502 1.000 20.58118 274 ASN A N 1
ATOM 1817 C CA . ASN A 1 230 ? 54.59348 57.57705 18.77928 1.000 20.33757 274 ASN A CA 1
ATOM 1818 C C . ASN A 1 230 ? 55.26389 57.01164 20.02246 1.000 21.76201 274 ASN A C 1
ATOM 1819 O O . ASN A 1 230 ? 54.56276 56.56063 20.93606 1.000 18.63956 274 ASN A O 1
ATOM 1824 N N . CYS A 1 231 ? 56.59182 56.99957 20.07112 1.000 22.82919 275 CYS A N 1
ATOM 1825 C CA . CYS A 1 231 ? 57.29119 56.38109 21.19106 1.000 21.49500 275 CYS A CA 1
ATOM 1826 C C . CYS A 1 231 ? 56.96736 57.11134 22.49033 1.000 18.40599 275 CYS A C 1
ATOM 1827 O O . CYS A 1 231 ? 57.11657 58.33342 22.58518 1.000 18.03346 275 CYS A O 1
ATOM 1830 N N . LEU A 1 232 ? 56.51154 56.36393 23.49150 1.000 18.58759 276 LEU A N 1
ATOM 1831 C CA . LEU A 1 232 ? 56.20803 56.97125 24.78111 1.000 17.47853 276 LEU A CA 1
ATOM 1832 C C . LEU A 1 232 ? 57.50300 57.30091 25.50925 1.000 19.65093 276 LEU A C 1
ATOM 1833 O O . LEU A 1 232 ? 58.41637 56.47495 25.57274 1.000 20.01357 276 LEU A O 1
ATOM 1838 N N . ILE A 1 233 ? 57.59621 58.52019 26.03794 1.000 15.80648 277 ILE A N 1
ATOM 1839 C CA . ILE A 1 233 ? 58.77431 58.97700 26.76497 1.000 16.59939 277 ILE A CA 1
ATOM 1840 C C . ILE A 1 233 ? 58.29984 59.50358 28.11214 1.000 19.15812 277 ILE A C 1
ATOM 1841 O O . ILE A 1 233 ? 57.60686 60.52467 28.17308 1.000 19.14002 277 ILE A O 1
ATOM 1846 N N . GLN A 1 234 ? 58.64986 58.80386 29.18699 1.000 17.37789 278 GLN A N 1
ATOM 1847 C CA . GLN A 1 234 ? 58.20935 59.16116 30.52864 1.000 15.77816 278 GLN A CA 1
ATOM 1848 C C . GLN A 1 234 ? 59.39212 59.69933 31.32094 1.000 18.89490 278 GLN A C 1
ATOM 1849 O O . GLN A 1 234 ? 60.43772 59.04446 31.40285 1.000 16.60360 278 GLN A O 1
ATOM 1855 N N . PHE A 1 235 ? 59.22578 60.89802 31.88860 1.000 17.85882 279 PHE A N 1
ATOM 1856 C CA . PHE A 1 235 ? 60.24720 61.54402 32.70170 1.000 16.01870 279 PHE A CA 1
ATOM 1857 C C . PHE A 1 235 ? 60.04613 61.16094 34.15997 1.000 18.88095 279 PHE A C 1
ATOM 1858 O O . PHE A 1 235 ? 58.92178 61.17328 34.66950 1.000 18.17882 279 PHE A O 1
ATOM 1866 N N . GLU A 1 236 ? 61.14895 60.85692 34.83868 1.000 19.27862 280 GLU A N 1
ATOM 1867 C CA . GLU A 1 236 ? 61.10079 60.32741 36.19177 1.000 23.17661 280 GLU A CA 1
ATOM 1868 C C . GLU A 1 236 ? 62.19863 60.96618 37.02345 1.000 21.47681 280 GLU A C 1
ATOM 1869 O O . GLU A 1 236 ? 63.35184 61.02823 36.58874 1.000 22.44893 280 GLU A O 1
ATOM 1875 N N . ASP A 1 237 ? 61.83146 61.44786 38.20934 1.000 21.31985 281 ASP A N 1
ATOM 1876 C CA . ASP A 1 237 ? 62.78988 61.87274 39.23110 1.000 17.38012 281 ASP A CA 1
ATOM 1877 C C . ASP A 1 237 ? 63.69991 62.99986 38.74526 1.000 26.71558 281 ASP A C 1
ATOM 1878 O O . ASP A 1 237 ? 64.89111 63.05170 39.06927 1.000 22.82768 281 ASP A O 1
ATOM 1883 N N . PHE A 1 238 ? 63.12830 63.91263 37.96538 1.000 23.21564 282 PHE A N 1
ATOM 1884 C CA . PHE A 1 238 ? 63.75973 65.19255 37.70570 1.000 24.37771 282 PHE A CA 1
ATOM 1885 C C . PHE A 1 238 ? 63.48995 66.14170 38.87398 1.000 27.72699 282 PHE A C 1
ATOM 1886 O O . PHE A 1 238 ? 62.53724 65.96872 39.63752 1.000 26.02575 282 PHE A O 1
ATOM 1894 N N . ALA A 1 239 ? 64.34927 67.14745 39.01117 1.000 18.66257 283 ALA A N 1
ATOM 1895 C CA . ALA A 1 239 ? 64.08026 68.19796 39.97932 1.000 21.72571 283 ALA A CA 1
ATOM 1896 C C . ALA A 1 239 ? 62.79636 68.93609 39.61781 1.000 29.71608 283 ALA A C 1
ATOM 1897 O O . ALA A 1 239 ? 62.39523 69.01390 38.44303 1.000 28.12480 283 ALA A O 1
ATOM 1899 N N . ASN A 1 240 ? 62.16724 69.50766 40.64404 1.000 37.48032 284 ASN A N 1
ATOM 1900 C CA . ASN A 1 240 ? 60.78320 69.96094 40.52165 1.000 43.82610 284 ASN A CA 1
ATOM 1901 C C . ASN A 1 240 ? 60.62128 71.05030 39.46431 1.000 38.24234 284 ASN A C 1
ATOM 1902 O O . ASN A 1 240 ? 59.72589 70.98257 38.61982 1.000 35.88287 284 ASN A O 1
ATOM 1907 N N . ALA A 1 241 ? 61.48999 72.05220 39.48086 1.000 35.43388 285 ALA A N 1
ATOM 1908 C CA . ALA A 1 241 ? 61.41458 73.11757 38.48597 1.000 39.04905 285 ALA A CA 1
ATOM 1909 C C . ALA A 1 241 ? 61.62278 72.58162 37.07224 1.000 35.96501 285 ALA A C 1
ATOM 1910 O O . ALA A 1 241 ? 60.87666 72.93052 36.15088 1.000 35.21862 285 ALA A O 1
ATOM 1912 N N . ASN A 1 242 ? 62.64384 71.73474 36.88776 1.000 28.91300 286 ASN A N 1
ATOM 1913 C CA . ASN A 1 242 ? 62.90318 71.15788 35.57247 1.000 26.88848 286 ASN A CA 1
ATOM 1914 C C . ASN A 1 242 ? 61.73528 70.30336 35.10232 1.000 23.61159 286 ASN A C 1
ATOM 1915 O O . ASN A 1 242 ? 61.35282 70.35300 33.92766 1.000 24.15314 286 ASN A O 1
ATOM 1920 N N . ALA A 1 243 ? 61.17695 69.49077 36.00142 1.000 26.11496 287 ALA A N 1
ATOM 1921 C CA . ALA A 1 243 ? 60.13173 68.55106 35.60458 1.000 26.09090 287 ALA A CA 1
ATOM 1922 C C . ALA A 1 243 ? 58.94868 69.28536 34.98610 1.000 23.28400 287 ALA A C 1
ATOM 1923 O O . ALA A 1 243 ? 58.48163 68.93344 33.89688 1.000 21.95105 287 ALA A O 1
ATOM 1925 N N . PHE A 1 244 ? 58.47376 70.33452 35.65947 1.000 22.79529 288 PHE A N 1
ATOM 1926 C CA . PHE A 1 244 ? 57.34020 71.10349 35.15486 1.000 27.28521 288 PHE A CA 1
ATOM 1927 C C . PHE A 1 244 ? 57.68718 71.81015 33.84742 1.000 24.92954 288 PHE A C 1
ATOM 1928 O O . PHE A 1 244 ? 56.88598 71.81608 32.90291 1.000 22.56711 288 PHE A O 1
ATOM 1936 N N . ARG A 1 245 ? 58.88292 72.39861 33.76836 1.000 22.21012 289 ARG A N 1
ATOM 1937 C CA . ARG A 1 245 ? 59.27469 73.13267 32.56873 1.000 25.55388 289 ARG A CA 1
ATOM 1938 C C . ARG A 1 245 ? 59.39822 72.20135 31.36575 1.000 23.94338 289 ARG A C 1
ATOM 1939 O O . ARG A 1 245 ? 58.94761 72.53571 30.26032 1.000 21.46914 289 ARG A O 1
ATOM 1947 N N . LEU A 1 246 ? 60.00722 71.03198 31.55968 1.000 19.95156 290 LEU A N 1
ATOM 1948 C CA . LEU A 1 246 ? 60.13930 70.07476 30.46442 1.000 22.75282 290 LEU A CA 1
ATOM 1949 C C . LEU A 1 246 ? 58.78988 69.49255 30.05764 1.000 23.40035 290 LEU A C 1
ATOM 1950 O O . LEU A 1 246 ? 58.55418 69.24717 28.86757 1.000 18.18439 290 LEU A O 1
ATOM 1955 N N . LEU A 1 247 ? 57.89954 69.25784 31.02524 1.000 18.60817 291 LEU A N 1
ATOM 1956 C CA . LEU A 1 247 ? 56.56425 68.75790 30.70876 1.000 16.59739 291 LEU A CA 1
ATOM 1957 C C . LEU A 1 247 ? 55.80513 69.73840 29.82429 1.000 20.22569 291 LEU A C 1
ATOM 1958 O O . LEU A 1 247 ? 55.18635 69.34533 28.82870 1.000 21.70276 291 LEU A O 1
ATOM 1963 N N . ASN A 1 248 ? 55.83031 71.02604 30.17674 1.000 20.80099 292 ASN A N 1
ATOM 1964 C CA . ASN A 1 248 ? 55.11640 72.00456 29.36645 1.000 21.47169 292 ASN A CA 1
ATOM 1965 C C . ASN A 1 248 ? 55.73589 72.14353 27.98819 1.000 22.92742 292 ASN A C 1
ATOM 1966 O O . ASN A 1 248 ? 55.02851 72.42901 27.01624 1.000 22.31548 292 ASN A O 1
ATOM 1971 N N . LYS A 1 249 ? 57.04815 71.93592 27.88500 1.000 22.26866 293 LYS A N 1
ATOM 1972 C CA . LYS A 1 249 ? 57.73925 72.07085 26.61096 1.000 25.09411 293 LYS A CA 1
ATOM 1973 C C . LYS A 1 249 ? 57.45486 70.90720 25.66362 1.000 24.47015 293 LYS A C 1
ATOM 1974 O O . LYS A 1 249 ? 57.41671 71.10514 24.44439 1.000 21.94619 293 LYS A O 1
ATOM 1980 N N . TYR A 1 250 ? 57.24691 69.69668 26.19038 1.000 19.38020 294 TYR A N 1
ATOM 1981 C CA . TYR A 1 250 ? 57.22706 68.50314 25.35591 1.000 17.87553 294 TYR A CA 1
ATOM 1982 C C . TYR A 1 250 ? 55.86972 67.82713 25.22704 1.000 25.05232 294 TYR A C 1
ATOM 1983 O O . TYR A 1 250 ? 55.69145 67.03039 24.30189 1.000 24.72487 294 TYR A O 1
ATOM 1992 N N . ARG A 1 251 ? 54.91528 68.10871 26.11743 1.000 16.80447 295 ARG A N 1
ATOM 1993 C CA . ARG A 1 251 ? 53.73202 67.25300 26.19630 1.000 19.21227 295 ARG A CA 1
ATOM 1994 C C . ARG A 1 251 ? 52.84010 67.37177 24.96665 1.000 20.67887 295 ARG A C 1
ATOM 1995 O O . ARG A 1 251 ? 52.09166 66.43533 24.65803 1.000 20.07760 295 ARG A O 1
ATOM 2003 N N . ASN A 1 252 ? 52.89358 68.49671 24.25530 1.000 18.86481 296 ASN A N 1
ATOM 2004 C CA . ASN A 1 252 ? 52.10889 68.66639 23.04051 1.000 20.51908 296 ASN A CA 1
ATOM 2005 C C . ASN A 1 252 ? 52.91869 68.43345 21.77657 1.000 24.34285 296 ASN A C 1
ATOM 2006 O O . ASN A 1 252 ? 52.35016 68.46153 20.67941 1.000 27.74612 296 ASN A O 1
ATOM 2011 N N . LYS A 1 253 ? 54.22340 68.21580 21.90328 1.000 21.88423 297 LYS A N 1
ATOM 2012 C CA . LYS A 1 253 ? 55.07379 67.92071 20.75980 1.000 24.93820 297 LYS A CA 1
ATOM 2013 C C . LYS A 1 253 ? 55.41810 66.44242 20.65600 1.000 25.99244 297 LYS A C 1
ATOM 2014 O O . LYS A 1 253 ? 55.60608 65.92919 19.54410 1.000 21.57415 297 LYS A O 1
ATOM 2020 N N . TYR A 1 254 ? 55.46876 65.74950 21.78650 1.000 21.04444 298 TYR A N 1
ATOM 2021 C CA . TYR A 1 254 ? 55.85779 64.35070 21.85606 1.000 22.96274 298 TYR A CA 1
ATOM 2022 C C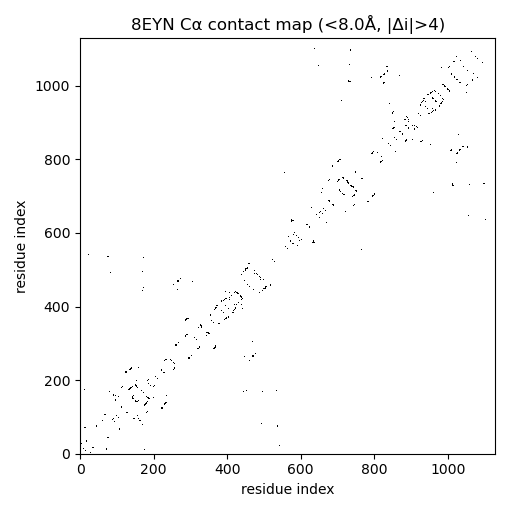 . TYR A 1 254 ? 54.82499 63.57877 22.66091 1.000 21.85019 298 TYR A C 1
ATOM 2023 O O . TYR A 1 254 ? 53.91677 64.15597 23.26451 1.000 23.85602 298 TYR A O 1
ATOM 2032 N N . CYS A 1 255 ? 54.96404 62.25105 22.65681 1.000 18.36213 299 CYS A N 1
ATOM 2033 C CA . CYS A 1 255 ? 54.11168 61.38186 23.46579 1.000 20.01313 299 CYS A CA 1
ATOM 2034 C C . CYS A 1 255 ? 54.81219 61.26641 24.80697 1.000 21.31702 299 CYS A C 1
ATOM 2035 O O . CYS A 1 255 ? 55.69426 60.42600 25.00638 1.000 19.06074 299 CYS A O 1
ATOM 2038 N N . MET A 1 256 ? 54.44897 62.14358 25.73230 1.000 18.55838 300 MET A N 1
ATOM 2039 C CA . MET A 1 256 ? 55.31081 62.37285 26.87774 1.000 17.13669 300 MET A CA 1
ATOM 2040 C C . MET A 1 256 ? 54.46810 62.67681 28.10353 1.000 19.28229 300 MET A C 1
ATOM 2041 O O . MET A 1 256 ? 53.41862 63.32034 28.00114 1.000 20.54612 300 MET A O 1
ATOM 2046 N N . PHE A 1 257 ? 54.92958 62.20645 29.25909 1.000 17.13295 301 PHE A N 1
ATOM 2047 C CA . PHE A 1 257 ? 54.34317 62.63186 30.51791 1.000 18.84885 301 PHE A CA 1
ATOM 2048 C C . PHE A 1 257 ? 55.38259 62.47968 31.61803 1.000 19.05904 301 PHE A C 1
ATOM 2049 O O . PHE A 1 257 ? 56.43126 61.85610 31.43029 1.000 19.22384 301 PHE A O 1
ATOM 2057 N N . ASN A 1 258 ? 55.09659 63.10447 32.75378 1.000 18.52538 302 ASN A N 1
ATOM 2058 C CA . ASN A 1 258 ? 55.95397 63.05989 33.93254 1.000 21.31145 302 ASN A CA 1
ATOM 2059 C C . ASN A 1 258 ? 55.14454 62.41757 35.05005 1.000 21.96611 302 ASN A C 1
ATOM 2060 O O . ASN A 1 258 ? 54.13110 62.97271 35.48524 1.000 18.37459 302 ASN A O 1
ATOM 2065 N N . ASP A 1 259 ? 55.58195 61.24463 35.50967 1.000 17.35639 303 ASP A N 1
ATOM 2066 C CA . ASP A 1 259 ? 54.76823 60.50544 36.46873 1.000 19.58792 303 ASP A CA 1
ATOM 2067 C C . ASP A 1 259 ? 54.77390 61.16008 37.84086 1.000 19.08965 303 ASP A C 1
ATOM 2068 O O . ASP A 1 259 ? 53.77209 61.08400 38.56402 1.000 22.31755 303 ASP A O 1
ATOM 2073 N N . ASP A 1 260 ? 55.88123 61.80536 38.21289 1.000 18.12056 304 ASP A N 1
ATOM 2074 C CA . ASP A 1 260 ? 55.97154 62.44828 39.52079 1.000 24.21848 304 ASP A CA 1
ATOM 2075 C C . ASP A 1 260 ? 54.96556 63.58361 39.66358 1.000 23.81852 304 ASP A C 1
ATOM 2076 O O . ASP A 1 260 ? 54.51567 63.88006 40.77722 1.000 25.53588 304 ASP A O 1
ATOM 2081 N N . ILE A 1 261 ? 54.59611 64.22199 38.55603 1.000 20.73597 305 ILE A N 1
ATOM 2082 C CA . ILE A 1 261 ? 53.62252 65.30755 38.56464 1.000 20.86438 305 ILE A CA 1
ATOM 2083 C C . ILE A 1 261 ? 52.23037 64.77329 38.24759 1.000 23.14846 305 ILE A C 1
ATOM 2084 O O . ILE A 1 261 ? 51.29029 64.93999 39.03422 1.000 23.03526 305 ILE A O 1
ATOM 2089 N N . GLN A 1 262 ? 52.08341 64.12782 37.09246 1.000 20.10323 306 GLN A N 1
ATOM 2090 C CA . GLN A 1 262 ? 50.75301 63.77537 36.60740 1.000 20.14873 306 GLN A CA 1
ATOM 2091 C C . GLN A 1 262 ? 50.25116 62.45313 37.16720 1.000 20.88617 306 GLN A C 1
ATOM 2092 O O . GLN A 1 262 ? 49.05141 62.31054 37.42595 1.000 24.74823 306 GLN A O 1
ATOM 2098 N N . GLY A 1 263 ? 51.14266 61.47837 37.34726 1.000 20.69311 307 GLY A N 1
ATOM 2099 C CA . GLY A 1 263 ? 50.73741 60.23582 37.97818 1.000 23.65132 307 GLY A CA 1
ATOM 2100 C C . GLY A 1 263 ? 50.37384 60.43215 39.43498 1.000 27.97719 307 GLY A C 1
ATOM 2101 O O . GLY A 1 263 ? 49.37097 59.89215 39.91169 1.000 25.69088 307 GLY A O 1
ATOM 2102 N N . THR A 1 264 ? 51.17994 61.21274 40.16195 1.000 16.60424 308 THR A N 1
ATOM 2103 C CA . THR A 1 264 ? 50.84247 61.53602 41.54448 1.000 23.21515 308 THR A CA 1
ATOM 2104 C C . THR A 1 264 ? 49.52300 62.29265 41.62705 1.000 21.46329 308 THR A C 1
ATOM 2105 O O . THR A 1 264 ? 48.69509 62.02163 42.50483 1.000 20.92412 308 THR A O 1
ATOM 2109 N N . ALA A 1 265 ? 49.32054 63.26526 40.73708 1.000 22.92882 309 ALA A N 1
ATOM 2110 C CA . ALA A 1 265 ? 48.06193 63.99936 40.72702 1.000 21.15691 309 ALA A CA 1
ATOM 2111 C C . ALA A 1 265 ? 46.88515 63.05000 40.56004 1.000 20.28620 309 ALA A C 1
ATOM 2112 O O . ALA A 1 265 ? 45.88370 63.16004 41.27363 1.000 20.31575 309 ALA A O 1
ATOM 2114 N N . SER A 1 266 ? 47.00677 62.08900 39.63966 1.000 24.10196 310 SER A N 1
ATOM 2115 C CA . SER A 1 266 ? 45.86718 61.24422 39.31925 1.000 24.31989 310 SER A CA 1
ATOM 2116 C C . SER A 1 266 ? 45.56554 60.28476 40.46899 1.000 20.97620 310 SER A C 1
ATOM 2117 O O . SER A 1 266 ? 44.40219 60.06491 40.80972 1.000 22.45203 310 SER A O 1
ATOM 2120 N N . VAL A 1 267 ? 46.59374 59.75363 41.13117 1.000 19.32672 311 VAL A N 1
ATOM 2121 C CA . VAL A 1 267 ? 46.31964 58.82882 42.22940 1.000 19.06066 311 VAL A CA 1
ATOM 2122 C C . VAL A 1 267 ? 45.81263 59.58671 43.45414 1.000 19.66742 311 VAL A C 1
ATOM 2123 O O . VAL A 1 267 ? 44.99200 59.06580 44.22204 1.000 20.43365 311 VAL A O 1
ATOM 2127 N N . ALA A 1 268 ? 46.27035 60.82058 43.66165 1.000 18.73311 312 ALA A N 1
ATOM 2128 C CA . ALA A 1 268 ? 45.73871 61.60370 44.77016 1.000 22.02378 312 ALA A CA 1
ATOM 2129 C C . ALA A 1 268 ? 44.27434 61.94287 44.53257 1.000 21.69976 312 ALA A C 1
ATOM 2130 O O . ALA A 1 268 ? 43.43538 61.77148 45.42365 1.000 22.54515 312 ALA A O 1
ATOM 2132 N N . VAL A 1 269 ? 43.94313 62.40730 43.32603 1.000 21.94135 313 VAL A N 1
ATOM 2133 C CA . VAL A 1 269 ? 42.54821 62.69856 43.00668 1.000 19.94635 313 VAL A CA 1
ATOM 2134 C C . VAL A 1 269 ? 41.70935 61.42470 43.07761 1.000 19.28914 313 VAL A C 1
ATOM 2135 O O . VAL A 1 269 ? 40.55853 61.44754 43.52911 1.000 23.89184 313 VAL A O 1
ATOM 2139 N N . ALA A 1 270 ? 42.27965 60.28685 42.67329 1.000 19.82674 314 ALA A N 1
ATOM 2140 C CA . ALA A 1 270 ? 41.55577 59.02445 42.81822 1.000 21.53450 314 ALA A CA 1
ATOM 2141 C C . ALA A 1 270 ? 41.18833 58.76296 44.27790 1.000 25.30397 314 ALA A C 1
ATOM 2142 O O . ALA A 1 270 ? 40.07897 58.30367 44.57465 1.000 23.98233 314 ALA A O 1
ATOM 2144 N N . GLY A 1 271 ? 42.10099 59.06061 45.20388 1.000 21.85667 315 GLY A N 1
ATOM 2145 C CA . GLY A 1 271 ? 41.79551 58.87111 46.61351 1.000 19.86116 315 GLY A CA 1
ATOM 2146 C C . GLY A 1 271 ? 40.71341 59.81364 47.10596 1.000 22.02689 315 GLY A C 1
ATOM 2147 O O . GLY A 1 271 ? 39.84340 59.41732 47.88852 1.000 24.67090 315 GLY A O 1
ATOM 2148 N N . ILE A 1 272 ? 40.75382 61.07398 46.65960 1.000 20.22226 316 ILE A N 1
ATOM 2149 C CA . ILE A 1 272 ? 39.71832 62.03311 47.03363 1.000 23.19253 316 ILE A CA 1
ATOM 2150 C C . ILE A 1 272 ? 38.35854 61.57363 46.52383 1.000 21.90647 316 ILE A C 1
ATOM 2151 O O . ILE A 1 272 ? 37.36364 61.59831 47.25924 1.000 21.95608 316 ILE A O 1
ATOM 2156 N N . LEU A 1 273 ? 38.29345 61.14339 45.25990 1.000 21.79476 317 LEU A N 1
ATOM 2157 C CA . LEU A 1 273 ? 37.02015 60.71025 44.69338 1.000 27.65118 317 LEU A CA 1
ATOM 2158 C C . LEU A 1 273 ? 36.47977 59.48569 45.42143 1.000 24.11398 317 LEU A C 1
ATOM 2159 O O . LEU A 1 273 ? 35.26604 59.35741 45.61925 1.000 23.34729 317 LEU A O 1
ATOM 2164 N N . ALA A 1 274 ? 37.36475 58.57358 45.82775 1.000 20.47201 318 ALA A N 1
ATOM 2165 C CA . ALA A 1 274 ? 36.92389 57.43702 46.62831 1.000 23.46741 318 ALA A CA 1
ATOM 2166 C C . ALA A 1 274 ? 36.41188 57.89092 47.98870 1.000 25.07538 318 ALA A C 1
ATOM 2167 O O . ALA A 1 274 ? 35.43587 57.33692 48.50679 1.000 24.51529 318 ALA A O 1
ATOM 2169 N N . ALA A 1 275 ? 37.05686 58.89818 48.58501 1.000 26.17891 319 ALA A N 1
ATOM 2170 C CA . ALA A 1 275 ? 36.58987 59.40177 49.87172 1.000 24.39963 319 ALA A CA 1
ATOM 2171 C C . ALA A 1 275 ? 35.18947 59.98305 49.76374 1.000 23.95692 319 ALA A C 1
ATOM 2172 O O . ALA A 1 275 ? 34.42558 59.93915 50.73340 1.000 24.28254 319 ALA A O 1
ATOM 2174 N N . LEU A 1 276 ? 34.82848 60.51104 48.58907 1.000 26.31009 320 LEU A N 1
ATOM 2175 C CA . LEU A 1 276 ? 33.47724 61.02514 48.38801 1.000 28.64191 320 LEU A CA 1
ATOM 2176 C C . LEU A 1 276 ? 32.42969 59.94194 48.57408 1.000 30.20769 320 LEU A C 1
ATOM 2177 O O . LEU A 1 276 ? 31.30144 60.23501 48.98736 1.000 27.82144 320 LEU A O 1
ATOM 2182 N N . ARG A 1 277 ? 32.77632 58.68950 48.26785 1.000 27.43668 321 ARG A N 1
ATOM 2183 C CA . ARG A 1 277 ? 31.85602 57.58414 48.50167 1.000 28.95402 321 ARG A CA 1
ATOM 2184 C C . ARG A 1 277 ? 31.63334 57.32573 49.98280 1.000 30.78946 321 ARG A C 1
ATOM 2185 O O . ARG A 1 277 ? 30.66439 56.64646 50.33706 1.000 34.79230 321 ARG A O 1
ATOM 2193 N N . ILE A 1 278 ? 32.50260 57.84053 50.84753 1.000 25.90544 322 ILE A N 1
ATOM 2194 C CA . ILE A 1 278 ? 32.32729 57.75114 52.29511 1.000 26.57190 322 ILE A CA 1
ATOM 2195 C C . ILE A 1 278 ? 31.65321 58.99740 52.85085 1.000 31.37586 322 ILE A C 1
ATOM 2196 O O . ILE A 1 278 ? 30.68567 58.90489 53.60504 1.000 32.18457 322 ILE A O 1
ATOM 2201 N N . THR A 1 279 ? 32.16956 60.17859 52.49926 1.000 30.54136 323 THR A N 1
ATOM 2202 C CA . THR A 1 279 ? 31.55490 61.42083 52.95187 1.000 33.35210 323 THR A CA 1
ATOM 2203 C C . THR A 1 279 ? 30.18329 61.63679 52.32863 1.000 32.89140 323 THR A C 1
ATOM 2204 O O . THR A 1 279 ? 29.37314 62.38019 52.89036 1.000 38.41718 323 THR A O 1
ATOM 2208 N N . LYS A 1 280 ? 29.91224 61.00199 51.18894 1.000 32.38465 324 LYS A N 1
ATOM 2209 C CA . LYS A 1 280 ? 28.61131 61.07414 50.52103 1.000 34.67827 324 LYS A CA 1
ATOM 2210 C C . LYS A 1 280 ? 28.19652 62.51830 50.25722 1.000 38.02072 324 LYS A C 1
ATOM 2211 O O . LYS A 1 280 ? 27.04528 62.91207 50.45888 1.000 39.29573 324 LYS A O 1
ATOM 2217 N N . ASN A 1 281 ? 29.15274 63.31656 49.79123 1.000 32.37854 325 ASN A N 1
ATOM 2218 C CA . ASN A 1 281 ? 28.84351 64.63757 49.26777 1.000 34.01767 325 ASN A CA 1
ATOM 2219 C C . ASN A 1 281 ? 29.57283 64.81872 47.94336 1.000 33.70553 325 ASN A C 1
ATOM 2220 O O . ASN A 1 281 ? 30.16467 63.86714 47.42143 1.000 33.26148 325 ASN A O 1
ATOM 2225 N N . LYS A 1 282 ? 29.52739 66.02345 47.39090 1.000 37.90574 326 LYS A N 1
ATOM 2226 C CA . LYS A 1 282 ? 30.11956 66.31453 46.09515 1.000 36.49483 326 LYS A CA 1
ATOM 2227 C C . LYS A 1 282 ? 31.47020 66.99861 46.26488 1.000 30.11603 326 LYS A C 1
ATOM 2228 O O . LYS A 1 282 ? 31.77915 67.57644 47.30923 1.000 29.96201 326 LYS A O 1
ATOM 2234 N N . LEU A 1 283 ? 32.27071 66.93812 45.20035 1.000 25.24359 327 LEU A N 1
ATOM 2235 C CA . LEU A 1 283 ? 33.58090 67.57487 45.22716 1.000 30.01783 327 LEU A CA 1
ATOM 2236 C C . LEU A 1 283 ? 33.47452 69.07543 45.47968 1.000 31.72647 327 LEU A C 1
ATOM 2237 O O . LEU A 1 283 ? 34.35021 69.65822 46.12771 1.000 29.02442 327 LEU A O 1
ATOM 2242 N N . SER A 1 284 ? 32.40151 69.71206 45.00315 1.000 32.08590 328 SER A N 1
ATOM 2243 C CA . SER A 1 284 ? 32.22072 71.14652 45.20286 1.000 32.36726 328 SER A CA 1
ATOM 2244 C C . SER A 1 284 ? 31.90206 71.51377 46.64668 1.000 32.40116 328 SER A C 1
ATOM 2245 O O . SER A 1 284 ? 31.94490 72.70300 46.98865 1.000 34.01920 328 SER A O 1
ATOM 2248 N N . ASN A 1 285 ? 31.57704 70.53913 47.49343 1.000 29.11323 329 ASN A N 1
ATOM 2249 C CA . ASN A 1 285 ? 31.32730 70.79924 48.90518 1.000 31.99766 329 ASN A CA 1
ATOM 2250 C C . ASN A 1 285 ? 32.60274 70.82792 49.73372 1.000 33.66702 329 ASN A C 1
ATOM 2251 O O . ASN A 1 285 ? 32.52279 71.00990 50.95253 1.000 40.20531 329 ASN A O 1
ATOM 2256 N N . HIS A 1 286 ? 33.76482 70.65280 49.11655 1.000 30.15027 330 HIS A N 1
ATOM 2257 C CA . HIS A 1 286 ? 35.00999 70.46969 49.84384 1.000 29.86799 330 HIS A CA 1
ATOM 2258 C C . HIS A 1 286 ? 35.89631 71.70714 49.76354 1.000 30.92594 330 HIS A C 1
ATOM 2259 O O . HIS A 1 286 ? 35.78319 72.51675 48.83948 1.000 31.40573 330 HIS A O 1
ATOM 2266 N N . VAL A 1 287 ? 36.76313 71.84991 50.76615 1.000 29.32782 331 VAL A N 1
ATOM 2267 C CA . VAL A 1 287 ? 37.75822 72.91637 50.84393 1.000 31.82662 331 VAL A CA 1
ATOM 2268 C C . VAL A 1 287 ? 39.09942 72.26451 51.14928 1.000 31.31055 331 VAL A C 1
ATOM 2269 O O . VAL A 1 287 ? 39.23785 71.57163 52.16449 1.000 29.10824 331 VAL A O 1
ATOM 2273 N N . PHE A 1 288 ? 40.08568 72.49291 50.28794 1.000 29.20815 332 PHE A N 1
ATOM 2274 C CA . PHE A 1 288 ? 41.35917 71.78689 50.34922 1.000 24.67834 332 PHE A CA 1
ATOM 2275 C C . PHE A 1 288 ? 42.45077 72.70045 50.88320 1.000 26.31302 332 PHE A C 1
ATOM 2276 O O . PHE A 1 288 ? 42.57872 73.84947 50.44533 1.000 29.97739 332 PHE A O 1
ATOM 2284 N N . VAL A 1 289 ? 43.23699 72.18908 51.82402 1.000 25.94055 333 VAL A N 1
ATOM 2285 C CA . VAL A 1 289 ? 44.43976 72.86577 52.28826 1.000 30.01352 333 VAL A CA 1
ATOM 2286 C C . VAL A 1 289 ? 45.62426 71.97346 51.94794 1.000 28.53427 333 VAL A C 1
ATOM 2287 O O . VAL A 1 289 ? 45.64260 70.78988 52.31118 1.000 24.81891 333 VAL A O 1
ATOM 2291 N N . PHE A 1 290 ? 46.59562 72.53242 51.22651 1.000 27.56689 334 PHE A N 1
ATOM 2292 C CA . PHE A 1 290 ? 47.77463 71.80256 50.78277 1.000 26.03914 334 PHE A CA 1
ATOM 2293 C C . PHE A 1 290 ? 48.95439 72.16732 51.67205 1.000 31.38493 334 PHE A C 1
ATOM 2294 O O . PHE A 1 290 ? 49.33328 73.34269 51.75879 1.000 33.92757 334 PHE A O 1
ATOM 2302 N N . GLN A 1 291 ? 49.53335 71.16298 52.32589 1.000 34.39813 335 GLN A N 1
ATOM 2303 C CA . GLN A 1 291 ? 50.79696 71.32949 53.03953 1.000 36.24030 335 GLN A CA 1
ATOM 2304 C C . GLN A 1 291 ? 51.90909 71.13866 52.01817 1.000 34.94933 335 GLN A C 1
ATOM 2305 O O . GLN A 1 291 ? 52.23014 70.01526 51.62548 1.000 32.31604 335 GLN A O 1
ATOM 2311 N N . GLY A 1 292 ? 52.48432 72.24531 51.56301 1.000 40.88207 336 GLY A N 1
ATOM 2312 C CA . GLY A 1 292 ? 53.43006 72.19304 50.47161 1.000 44.05581 336 GLY A CA 1
ATOM 2313 C C . GLY A 1 292 ? 52.86417 72.82750 49.22130 1.000 49.34321 336 GLY A C 1
ATOM 2314 O O . GLY A 1 292 ? 51.72016 72.56335 48.84122 1.000 47.60402 336 GLY A O 1
ATOM 2315 N N . ALA A 1 293 ? 53.65314 73.68665 48.58091 1.000 52.59357 337 ALA A N 1
ATOM 2316 C CA . ALA A 1 293 ? 53.24243 74.34326 47.34826 1.000 48.82903 337 ALA A CA 1
ATOM 2317 C C . ALA A 1 293 ? 54.17548 74.00177 46.19533 1.000 45.84022 337 ALA A C 1
ATOM 2318 O O . ALA A 1 293 ? 54.27649 74.76968 45.23425 1.000 44.92302 337 ALA A O 1
ATOM 2320 N N . GLY A 1 294 ? 54.85836 72.86548 46.27481 1.000 43.92397 338 GLY A N 1
ATOM 2321 C CA . GLY A 1 294 ? 55.70395 72.41567 45.19512 1.000 42.67912 338 GLY A CA 1
ATOM 2322 C C . GLY A 1 294 ? 54.88001 72.01471 43.98476 1.000 49.63463 338 GLY A C 1
ATOM 2323 O O . GLY A 1 294 ? 53.65854 72.16911 43.93291 1.000 48.31292 338 GLY A O 1
ATOM 2324 N N . GLU A 1 295 ? 55.58030 71.47226 42.98719 1.000 51.47394 339 GLU A N 1
ATOM 2325 C CA . GLU A 1 295 ? 54.92827 71.14029 41.72669 1.000 53.32325 339 GLU A CA 1
ATOM 2326 C C . GLU A 1 295 ? 54.10207 69.86261 41.80756 1.000 51.74925 339 GLU A C 1
ATOM 2327 O O . GLU A 1 295 ? 53.16304 69.70447 41.02285 1.000 48.81147 339 GLU A O 1
ATOM 2333 N N . ALA A 1 296 ? 54.41667 68.95048 42.73114 1.000 51.91977 340 ALA A N 1
ATOM 2334 C CA . ALA A 1 296 ? 53.53196 67.80765 42.94595 1.000 46.85985 340 ALA A CA 1
ATOM 2335 C C . ALA A 1 296 ? 52.21137 68.25575 43.56172 1.000 37.07186 340 ALA A C 1
ATOM 2336 O O . ALA A 1 296 ? 51.14425 67.73601 43.21310 1.000 39.05788 340 ALA A O 1
ATOM 2338 N N . ALA A 1 297 ? 52.26619 69.22660 44.47368 1.000 31.83578 341 ALA A N 1
ATOM 2339 C CA . ALA A 1 297 ? 51.04332 69.84582 44.97109 1.000 30.79142 341 ALA A CA 1
ATOM 2340 C C . ALA A 1 297 ? 50.31994 70.60574 43.86582 1.000 31.40724 341 ALA A C 1
ATOM 2341 O O . ALA A 1 297 ? 49.08506 70.59782 43.80745 1.000 30.66778 341 ALA A O 1
ATOM 2343 N N . MET A 1 298 ? 51.07035 71.28219 42.98874 1.000 29.57295 342 MET A N 1
ATOM 2344 C CA . MET A 1 298 ? 50.44259 71.98386 41.87290 1.000 30.16657 342 MET A CA 1
ATOM 2345 C C . MET A 1 298 ? 49.77490 71.00180 40.92345 1.000 29.41768 342 MET A C 1
ATOM 2346 O O . MET A 1 298 ? 48.68008 71.26617 40.41421 1.000 34.26980 342 MET A O 1
ATOM 2351 N N . GLY A 1 299 ? 50.42330 69.86232 40.67458 1.000 26.71027 343 GLY A N 1
ATOM 2352 C CA . GLY A 1 299 ? 49.80615 68.83053 39.85738 1.000 27.17412 343 GLY A CA 1
ATOM 2353 C C . GLY A 1 299 ? 48.47922 68.35838 40.41951 1.000 25.38161 343 GLY A C 1
ATOM 2354 O O . GLY A 1 299 ? 47.48923 68.24716 39.69353 1.000 21.57521 343 GLY A O 1
ATOM 2355 N N . ILE A 1 300 ? 48.44167 68.06641 41.72363 1.000 24.48714 344 ILE A N 1
ATOM 2356 C CA . ILE A 1 300 ? 47.18734 67.64719 42.34599 1.000 25.83116 344 ILE A CA 1
ATOM 2357 C C . ILE A 1 300 ? 46.15665 68.76471 42.26328 1.000 25.78675 344 ILE A C 1
ATOM 2358 O O . ILE A 1 300 ? 44.99491 68.53261 41.91096 1.000 23.18682 344 ILE A O 1
ATOM 2363 N N . ALA A 1 301 ? 46.57195 69.99762 42.57378 1.000 27.19160 345 ALA A N 1
ATOM 2364 C CA . ALA A 1 301 ? 45.64024 71.12155 42.59505 1.000 25.61388 345 ALA A CA 1
ATOM 2365 C C . ALA A 1 301 ? 45.03097 71.37332 41.22173 1.000 30.05496 345 ALA A C 1
ATOM 2366 O O . ALA A 1 301 ? 43.82277 71.61391 41.10801 1.000 25.22529 345 ALA A O 1
ATOM 2368 N N . HIS A 1 302 ? 45.84860 71.31795 40.16303 1.000 30.82244 346 HIS A N 1
ATOM 2369 C CA . HIS A 1 302 ? 45.32403 71.55395 38.82010 1.000 29.54116 346 HIS A CA 1
ATOM 2370 C C . HIS A 1 302 ? 44.34034 70.46519 38.40596 1.000 24.78423 346 HIS A C 1
ATOM 2371 O O . HIS A 1 302 ? 43.31756 70.75519 37.77418 1.000 25.80256 346 HIS A O 1
ATOM 2378 N N . LEU A 1 303 ? 44.62728 69.20581 38.74586 1.000 20.94759 347 LEU A N 1
ATOM 2379 C CA . LEU A 1 303 ? 43.69851 68.13671 38.39821 1.000 21.20603 347 LEU A CA 1
ATOM 2380 C C . LEU A 1 303 ? 42.40941 68.22964 39.20778 1.000 23.57075 347 LEU A C 1
ATOM 2381 O O . LEU A 1 303 ? 41.33814 67.88021 38.70085 1.000 23.88199 347 LEU A O 1
ATOM 2386 N N . LEU A 1 304 ? 42.49066 68.70385 40.45472 1.000 23.94903 348 LEU A N 1
ATOM 2387 C CA . LEU A 1 304 ? 41.28393 68.93904 41.24615 1.000 25.44357 348 LEU A CA 1
ATOM 2388 C C . LEU A 1 304 ? 40.39595 69.99812 40.60624 1.000 22.64405 348 LEU A C 1
ATOM 2389 O O . LEU A 1 304 ? 39.17089 69.83609 40.54202 1.000 22.68085 348 LEU A O 1
ATOM 2394 N N . VAL A 1 305 ? 40.99567 71.10220 40.15077 1.000 22.18086 349 VAL A N 1
ATOM 2395 C CA . VAL A 1 305 ? 40.23411 72.15774 39.48638 1.000 23.82009 349 VAL A CA 1
ATOM 2396 C C . VAL A 1 305 ? 39.55079 71.61244 38.23768 1.000 25.68635 349 VAL A C 1
ATOM 2397 O O . VAL A 1 305 ? 38.39842 71.95194 37.94109 1.000 27.60299 349 VAL A O 1
ATOM 2401 N N . MET A 1 306 ? 40.24747 70.75281 37.48921 1.000 24.12097 350 MET A N 1
ATOM 2402 C CA . MET A 1 306 ? 39.64089 70.13902 36.31171 1.000 28.08897 350 MET A CA 1
ATOM 2403 C C . MET A 1 306 ? 38.44936 69.26953 36.69622 1.000 27.21351 350 MET A C 1
ATOM 2404 O O . MET A 1 306 ? 37.40672 69.29974 36.03174 1.000 26.96869 350 MET A O 1
ATOM 2409 N N . ALA A 1 307 ? 38.58423 68.49081 37.77169 1.000 25.52574 351 ALA A N 1
ATOM 2410 C CA . ALA A 1 307 ? 37.47138 67.66710 38.23271 1.000 22.41587 351 ALA A CA 1
ATOM 2411 C C . ALA A 1 307 ? 36.31860 68.52216 38.74816 1.000 27.27928 351 ALA A C 1
ATOM 2412 O O . ALA A 1 307 ? 35.14740 68.15965 38.57165 1.000 25.44415 351 ALA A O 1
ATOM 2414 N N . LEU A 1 308 ? 36.62726 69.66028 39.37495 1.000 26.62169 352 LEU A N 1
ATOM 2415 C CA . LEU A 1 308 ? 35.57960 70.57650 39.81689 1.000 27.46801 352 LEU A CA 1
ATOM 2416 C C . LEU A 1 308 ? 34.84936 71.19925 38.63075 1.000 27.13840 352 LEU A C 1
ATOM 2417 O O . LEU A 1 308 ? 33.61821 71.31941 38.64835 1.000 27.89896 352 LEU A O 1
ATOM 2422 N N . GLU A 1 309 ? 35.58667 71.60017 37.59214 1.000 22.84468 353 GLU A N 1
ATOM 2423 C CA . GLU A 1 309 ? 34.93999 72.14279 36.40051 1.000 29.09894 353 GLU A CA 1
ATOM 2424 C C . GLU A 1 309 ? 34.03179 71.10787 35.75073 1.000 34.16119 353 GLU A C 1
ATOM 2425 O O . GLU A 1 309 ? 32.94193 71.44125 35.27092 1.000 38.62311 353 GLU A O 1
ATOM 2431 N N . LYS A 1 310 ? 34.46653 69.84518 35.72496 1.000 33.72803 354 LYS A N 1
ATOM 2432 C CA . LYS A 1 310 ? 33.63025 68.78294 35.17573 1.000 36.66288 354 LYS A CA 1
ATOM 2433 C C . LYS A 1 310 ? 32.31262 68.67079 35.93474 1.000 37.92173 354 LYS A C 1
ATOM 2434 O O . LYS A 1 310 ? 31.26771 68.38046 35.34135 1.000 41.85019 354 LYS A O 1
ATOM 2440 N N . GLU A 1 311 ? 32.33920 68.90718 37.24688 1.000 33.69656 355 GLU A N 1
ATOM 2441 C CA . GLU A 1 311 ? 31.11242 68.93065 38.03080 1.000 32.08771 355 GLU A CA 1
ATOM 2442 C C . GLU A 1 311 ? 30.25124 70.14843 37.72711 1.000 38.38319 355 GLU A C 1
ATOM 2443 O O . GLU A 1 311 ? 29.10611 70.20352 38.18794 1.000 42.29688 355 GLU A O 1
ATOM 2449 N N . GLY A 1 312 ? 30.76921 71.11917 36.97913 1.000 36.71189 356 GLY A N 1
ATOM 2450 C CA . GLY A 1 312 ? 30.03896 72.32728 36.65952 1.000 40.56230 356 GLY A CA 1
ATOM 2451 C C . GLY A 1 312 ? 30.46620 73.56724 37.41590 1.000 39.05988 356 GLY A C 1
ATOM 2452 O O . GLY A 1 312 ? 29.81909 74.60820 37.27182 1.000 39.84552 356 GLY A O 1
ATOM 2453 N N . VAL A 1 313 ? 31.52457 73.49466 38.21256 1.000 37.65894 357 VAL A N 1
ATOM 2454 C CA . VAL A 1 313 ? 31.98414 74.66177 38.97103 1.000 33.84995 357 VAL A CA 1
ATOM 2455 C C . VAL A 1 313 ? 32.78197 75.57093 38.03938 1.000 33.12772 357 VAL A C 1
ATOM 2456 O O . VAL A 1 313 ? 33.67394 75.08000 37.32654 1.000 32.29102 357 VAL A O 1
ATOM 2460 N N . PRO A 1 314 ? 32.49444 76.87371 38.00417 1.000 32.49444 358 PRO A N 1
ATOM 2461 C CA . PRO A 1 314 ? 33.33759 77.79126 37.22700 1.000 33.31733 358 PRO A CA 1
ATOM 2462 C C . PRO A 1 314 ? 34.77327 77.76267 37.72681 1.000 33.49225 358 PRO A C 1
ATOM 2463 O O . PRO A 1 314 ? 35.03226 77.57698 38.91841 1.000 28.95919 358 PRO A O 1
ATOM 2467 N N . LYS A 1 315 ? 35.70949 77.97308 36.79503 1.000 31.17795 359 LYS A N 1
ATOM 2468 C CA . LYS A 1 315 ? 37.12412 77.77482 37.09946 1.000 34.26445 359 LYS A CA 1
ATOM 2469 C C . LYS A 1 315 ? 37.58827 78.66395 38.24786 1.000 29.66319 359 LYS A C 1
ATOM 2470 O O . LYS A 1 315 ? 38.32374 78.20811 39.13088 1.000 30.03404 359 LYS A O 1
ATOM 2476 N N . ALA A 1 316 ? 37.18089 79.93616 38.24955 1.000 30.33563 360 ALA A N 1
ATOM 2477 C CA . ALA A 1 316 ? 37.58719 80.83348 39.32807 1.000 31.59328 360 ALA A CA 1
ATOM 2478 C C . ALA A 1 316 ? 37.03178 80.36823 40.66724 1.000 32.11206 360 ALA A C 1
ATOM 2479 O O . ALA A 1 316 ? 37.73833 80.38067 41.68097 1.000 32.03680 360 ALA A O 1
ATOM 2481 N N . GLU A 1 317 ? 35.76486 79.95174 40.68824 1.000 35.38008 361 GLU A N 1
ATOM 2482 C CA . GLU A 1 317 ? 35.17659 79.42434 41.91411 1.000 33.71629 361 GLU A CA 1
ATOM 2483 C C . GLU A 1 317 ? 35.88153 78.14466 42.35412 1.000 30.47438 361 GLU A C 1
ATOM 2484 O O . GLU A 1 317 ? 36.12782 77.94043 43.54878 1.000 29.77216 361 GLU A O 1
ATOM 2490 N N . ALA A 1 318 ? 36.23223 77.27769 41.39897 1.000 28.06064 362 ALA A N 1
ATOM 2491 C CA . ALA A 1 318 ? 36.92099 76.03315 41.73595 1.000 30.75035 362 ALA A CA 1
ATOM 2492 C C . ALA A 1 318 ? 38.29363 76.30077 42.34302 1.000 29.94814 362 ALA A C 1
ATOM 2493 O O . ALA A 1 318 ? 38.67726 75.66424 43.33415 1.000 27.17599 362 ALA A O 1
ATOM 2495 N N . THR A 1 319 ? 39.04492 77.23658 41.75916 1.000 28.10539 363 THR A N 1
ATOM 2496 C CA . THR A 1 319 ? 40.38699 77.54598 42.24396 1.000 27.60322 363 THR A CA 1
ATOM 2497 C C . THR A 1 319 ? 40.36407 78.11187 43.65787 1.000 26.42397 363 THR A C 1
ATOM 2498 O O . THR A 1 319 ? 41.28458 77.85017 44.44151 1.000 32.67929 363 THR A O 1
ATOM 2502 N N . ARG A 1 320 ? 39.32947 78.88163 44.00887 1.000 25.70164 364 ARG A N 1
ATOM 2503 C CA . ARG A 1 320 ? 39.25472 79.46634 45.34180 1.000 27.44783 364 ARG A CA 1
ATOM 2504 C C . ARG A 1 320 ? 38.94000 78.44006 46.42382 1.000 27.55157 364 ARG A C 1
ATOM 2505 O O . ARG A 1 320 ? 38.97193 78.78654 47.60978 1.000 27.63054 364 ARG A O 1
ATOM 2507 N N . LYS A 1 321 ? 38.63210 77.19619 46.05367 1.000 26.96211 365 LYS A N 1
ATOM 2508 C CA . LYS A 1 321 ? 38.47351 76.13099 47.03299 1.000 29.36167 365 LYS A CA 1
ATOM 2509 C C . LYS A 1 321 ? 39.80618 75.55067 47.48400 1.000 32.93783 365 LYS A C 1
ATOM 2510 O O . LYS A 1 321 ? 39.81843 74.67376 48.35421 1.000 34.55210 365 LYS A O 1
ATOM 2516 N N . ILE A 1 322 ? 40.92025 76.02665 46.93181 1.000 26.89701 366 ILE A N 1
ATOM 2517 C CA . ILE A 1 322 ? 42.23750 75.45520 47.17862 1.000 31.39816 366 ILE A CA 1
ATOM 2518 C C . ILE A 1 322 ? 43.09252 76.48268 47.90796 1.000 30.36540 366 ILE A C 1
ATOM 2519 O O . ILE A 1 322 ? 43.24133 77.61919 47.44335 1.000 33.01336 366 ILE A O 1
ATOM 2524 N N . TRP A 1 323 ? 43.64731 76.07488 49.04723 1.000 31.98876 367 TRP A N 1
ATOM 2525 C CA . TRP A 1 323 ? 44.54007 76.88731 49.86320 1.000 34.70686 367 TRP A CA 1
ATOM 2526 C C . TRP A 1 323 ? 45.86291 76.15018 49.99980 1.000 32.26152 367 TRP A C 1
ATOM 2527 O O . TRP A 1 323 ? 45.88228 74.97863 50.38928 1.000 34.10198 367 TRP A O 1
ATOM 2538 N N . MET A 1 324 ? 46.96338 76.82855 49.68806 1.000 28.65980 368 MET A N 1
ATOM 2539 C CA . MET A 1 324 ? 48.27615 76.19982 49.66409 1.000 32.66582 368 MET A CA 1
ATOM 2540 C C . MET A 1 324 ? 49.20259 76.87589 50.66175 1.000 33.02083 368 MET A C 1
ATOM 2541 O O . MET A 1 324 ? 49.17352 78.09974 50.82007 1.000 34.63062 368 MET A O 1
ATOM 2546 N N . VAL A 1 325 ? 50.02155 76.06820 51.33307 1.000 33.11694 369 VAL A N 1
ATOM 2547 C CA . VAL A 1 325 ? 50.94422 76.54038 52.35944 1.000 32.68761 369 VAL A CA 1
ATOM 2548 C C . VAL A 1 325 ? 52.34129 76.06786 51.98737 1.000 32.01740 369 VAL A C 1
ATOM 2549 O O . VAL A 1 325 ? 52.58452 74.85987 51.90451 1.000 36.31576 369 VAL A O 1
ATOM 2553 N N . ASP A 1 326 ? 53.25630 77.00804 51.76812 1.000 37.59602 370 ASP A N 1
ATOM 2554 C CA . ASP A 1 326 ? 54.63554 76.65788 51.46658 1.000 38.45649 370 ASP A CA 1
ATOM 2555 C C . ASP A 1 326 ? 55.50499 76.89477 52.70618 1.000 44.10214 370 ASP A C 1
ATOM 2556 O O . ASP A 1 326 ? 54.99292 77.04095 53.82321 1.000 43.63600 370 ASP A O 1
ATOM 2561 N N . SER A 1 327 ? 56.82568 76.93927 52.51735 1.000 48.62265 371 SER A N 1
ATOM 2562 C CA . SER A 1 327 ? 57.73232 77.13213 53.64320 1.000 52.10900 371 SER A CA 1
ATOM 2563 C C . SER A 1 327 ? 57.56117 78.49226 54.31045 1.000 51.72728 371 SER A C 1
ATOM 2564 O O . SER A 1 327 ? 57.97147 78.65617 55.46456 1.000 55.46277 371 SER A O 1
ATOM 2567 N N . LYS A 1 328 ? 56.96962 79.46972 53.62098 1.000 46.80241 372 LYS A N 1
ATOM 2568 C CA . LYS A 1 328 ? 56.79577 80.80070 54.19066 1.000 47.87231 372 LYS A CA 1
ATOM 2569 C C . LYS A 1 328 ? 55.42909 81.01200 54.82857 1.000 47.34111 372 LYS A C 1
ATOM 2570 O O . LYS A 1 328 ? 55.25508 81.98051 55.57729 1.000 50.43770 372 LYS A O 1
ATOM 2572 N N . GLY A 1 329 ? 54.45702 80.14356 54.55276 1.000 43.44419 373 GLY A N 1
ATOM 2573 C CA . GLY A 1 329 ? 53.14110 80.27171 55.13308 1.000 41.45635 373 GLY A CA 1
ATOM 2574 C C . GLY A 1 329 ? 52.07716 80.16637 54.06652 1.000 34.81903 373 GLY A C 1
ATOM 2575 O O . GLY A 1 329 ? 52.31240 79.63238 52.97786 1.000 34.02763 373 GLY A O 1
ATOM 2576 N N . LEU A 1 330 ? 50.89131 80.67785 54.38636 1.000 36.43119 374 LEU A N 1
ATOM 2577 C CA . LEU A 1 330 ? 49.78565 80.65065 53.43902 1.000 36.47246 374 LEU A CA 1
ATOM 2578 C C . LEU A 1 330 ? 50.10072 81.52696 52.23233 1.000 41.18451 374 LEU A C 1
ATOM 2579 O O . LEU A 1 330 ? 50.63285 82.63204 52.36663 1.000 43.27327 374 LEU A O 1
ATOM 2584 N N . ILE A 1 331 ? 49.77332 81.02619 51.04547 1.000 38.36200 375 ILE A N 1
ATOM 2585 C CA . ILE A 1 331 ? 49.99134 81.77632 49.81300 1.000 37.24181 375 ILE A CA 1
ATOM 2586 C C . ILE A 1 331 ? 48.80737 82.71727 49.61621 1.000 39.02368 375 ILE A C 1
ATOM 2587 O O . ILE A 1 331 ? 47.70410 82.28385 49.27256 1.000 40.36127 375 ILE A O 1
ATOM 2592 N N . VAL A 1 332 ? 49.03135 84.00894 49.85169 1.000 37.05162 376 VAL A N 1
ATOM 2593 C CA . VAL A 1 332 ? 47.97876 85.00899 49.78232 1.000 39.38530 376 VAL A CA 1
ATOM 2594 C C . VAL A 1 332 ? 48.36968 86.07157 48.76221 1.000 47.30076 376 VAL A C 1
ATOM 2595 O O . VAL A 1 332 ? 49.52173 86.17196 48.33697 1.000 44.45163 376 VAL A O 1
ATOM 2599 N N . LYS A 1 333 ? 47.37948 86.86702 48.36934 1.000 51.13190 377 LYS A N 1
ATOM 2600 C CA . LYS A 1 333 ? 47.62507 87.95466 47.43808 1.000 50.71756 377 LYS A CA 1
ATOM 2601 C C . LYS A 1 333 ? 48.48768 89.01837 48.10010 1.000 49.20906 377 LYS A C 1
ATOM 2602 O O . LYS A 1 333 ? 48.30823 89.34506 49.27741 1.000 47.91385 377 LYS A O 1
ATOM 2604 N N . GLY A 1 334 ? 49.43948 89.55086 47.33633 1.000 51.42987 378 GLY A N 1
ATOM 2605 C CA . GLY A 1 334 ? 50.32454 90.58535 47.82438 1.000 51.77640 378 GLY A CA 1
ATOM 2606 C C . GLY A 1 334 ? 51.50101 90.09617 48.63705 1.000 50.87564 378 GLY A C 1
ATOM 2607 O O . GLY A 1 334 ? 52.39422 90.89702 48.94198 1.000 54.01000 378 GLY A O 1
ATOM 2608 N N . ARG A 1 335 ? 51.53753 88.81515 48.99715 1.000 47.10685 379 ARG A N 1
ATOM 2609 C CA . ARG A 1 335 ? 52.64742 88.28462 49.77332 1.000 45.38302 379 ARG A CA 1
ATOM 2610 C C . ARG A 1 335 ? 53.92267 88.26084 48.93865 1.000 45.71503 379 ARG A C 1
ATOM 2611 O O . ARG A 1 335 ? 53.89644 88.04354 47.72461 1.000 42.44405 379 ARG A O 1
ATOM 2619 N N . SER A 1 336 ? 55.04801 88.49860 49.60384 1.000 48.47526 380 SER A N 1
ATOM 2620 C CA . SER A 1 336 ? 56.33845 88.34631 48.95609 1.000 53.24161 380 SER A CA 1
ATOM 2621 C C . SER A 1 336 ? 56.70873 86.86678 48.86998 1.000 52.06457 380 SER A C 1
ATOM 2622 O O . SER A 1 336 ? 56.02506 85.99445 49.41327 1.000 49.39196 380 SER A O 1
ATOM 2625 N N . HIS A 1 337 ? 57.80778 86.59210 48.16395 1.000 53.06528 381 HIS A N 1
ATOM 2626 C CA . HIS A 1 337 ? 58.34839 85.23655 48.02217 1.000 49.22431 381 HIS A CA 1
ATOM 2627 C C . HIS A 1 337 ? 57.34128 84.28806 47.37177 1.000 47.83286 381 HIS A C 1
ATOM 2628 O O . HIS A 1 337 ? 57.26237 83.10412 47.70976 1.000 46.56309 381 HIS A O 1
ATOM 2635 N N . LEU A 1 338 ? 56.56897 84.80366 46.42297 1.000 45.74170 382 LEU A N 1
ATOM 2636 C CA . LEU A 1 338 ? 55.70655 83.97284 45.60037 1.000 45.53833 382 LEU A CA 1
ATOM 2637 C C . LEU A 1 338 ? 56.43986 83.62584 44.30606 1.000 41.46106 382 LEU A C 1
ATOM 2638 O O . LEU A 1 338 ? 57.63003 83.91215 44.14472 1.000 38.70193 382 LEU A O 1
ATOM 2643 N N . ASN A 1 339 ? 55.72805 82.99495 43.37620 1.000 35.57440 383 ASN A N 1
ATOM 2644 C CA . ASN A 1 339 ? 56.23206 82.77170 42.02919 1.000 38.98029 383 ASN A CA 1
ATOM 2645 C C . ASN A 1 339 ? 55.04067 82.70335 41.08288 1.000 43.93736 383 ASN A C 1
ATOM 2646 O O . ASN A 1 339 ? 53.88354 82.83496 41.49596 1.000 42.94274 383 ASN A O 1
ATOM 2651 N N . HIS A 1 340 ? 55.33578 82.46592 39.80349 1.000 44.81456 384 HIS A N 1
ATOM 2652 C CA . HIS A 1 340 ? 54.29940 82.50445 38.77676 1.000 48.40061 384 HIS A CA 1
ATOM 2653 C C . HIS A 1 340 ? 53.21068 81.46337 39.02968 1.000 45.73433 384 HIS A C 1
ATOM 2654 O O . HIS A 1 340 ? 52.01619 81.76638 38.91742 1.000 41.75981 384 HIS A O 1
ATOM 2661 N N . GLU A 1 341 ? 53.59794 80.23141 39.37048 1.000 39.89355 385 GLU A N 1
ATOM 2662 C CA . GLU A 1 341 ? 52.60448 79.18704 39.60681 1.000 38.63957 385 GLU A CA 1
ATOM 2663 C C . GLU A 1 341 ? 51.89168 79.35810 40.94327 1.000 39.61473 385 GLU A C 1
ATOM 2664 O O . GLU A 1 341 ? 50.70452 79.03562 41.05093 1.000 41.68280 385 GLU A O 1
ATOM 2666 N N . LYS A 1 342 ? 52.58524 79.86781 41.96334 1.000 36.04855 386 LYS A N 1
ATOM 2667 C CA . LYS A 1 342 ? 51.94891 80.04121 43.26293 1.000 37.65731 386 LYS A CA 1
ATOM 2668 C C . LYS A 1 342 ? 50.91323 81.15856 43.24287 1.000 39.42369 386 LYS A C 1
ATOM 2669 O O . LYS A 1 342 ? 49.89674 81.06818 43.93969 1.000 40.89912 386 LYS A O 1
ATOM 2675 N N . GLU A 1 343 ? 51.14217 82.21631 42.45815 1.000 37.62163 387 GLU A N 1
ATOM 2676 C CA . GLU A 1 343 ? 50.19421 83.32562 42.44787 1.000 38.44414 387 GLU A CA 1
ATOM 2677 C C . GLU A 1 343 ? 48.83928 82.92159 41.87246 1.000 37.05412 387 GLU A C 1
ATOM 2678 O O . GLU A 1 343 ? 47.84925 83.62404 42.10784 1.000 43.82922 387 GLU A O 1
ATOM 2680 N N . MET A 1 344 ? 48.77338 81.80238 41.14481 1.000 30.97600 388 MET A N 1
ATOM 2681 C CA . MET A 1 344 ? 47.50036 81.30893 40.62365 1.000 38.99471 388 MET A CA 1
ATOM 2682 C C . MET A 1 344 ? 46.56478 80.85315 41.73324 1.000 44.13973 388 MET A C 1
ATOM 2683 O O . MET A 1 344 ? 45.34086 80.88848 41.56141 1.000 45.55562 388 MET A O 1
ATOM 2688 N N . PHE A 1 345 ? 47.11301 80.41144 42.86544 1.000 40.05299 389 PHE A N 1
ATOM 2689 C CA . PHE A 1 345 ? 46.31478 79.92894 43.98263 1.000 37.03145 389 PHE A CA 1
ATOM 2690 C C . PHE A 1 345 ? 46.34700 80.88338 45.16799 1.000 41.21591 389 PHE A C 1
ATOM 2691 O O . PHE A 1 345 ? 45.98604 80.49527 46.28307 1.000 47.46292 389 PHE A O 1
ATOM 2699 N N . ALA A 1 346 ? 46.76633 82.12712 44.95052 1.000 37.94993 390 ALA A N 1
ATOM 2700 C CA . ALA A 1 346 ? 46.81103 83.09319 46.03591 1.000 40.79360 390 ALA A CA 1
ATOM 2701 C C . ALA A 1 346 ? 45.39417 83.48255 46.43822 1.000 46.12173 390 ALA A C 1
ATOM 2702 O O . ALA A 1 346 ? 44.54508 83.74859 45.58191 1.000 51.29378 390 ALA A O 1
ATOM 2704 N N . GLN A 1 347 ? 45.13522 83.50507 47.74013 1.000 42.73497 391 GLN A N 1
ATOM 2705 C CA . GLN A 1 347 ? 43.82882 83.87175 48.26511 1.000 42.94272 391 GLN A CA 1
ATOM 2706 C C . GLN A 1 347 ? 43.84731 85.31346 48.75586 1.000 43.92502 391 GLN A C 1
ATOM 2707 O O . GLN A 1 347 ? 44.85407 85.78311 49.29302 1.000 44.84911 391 GLN A O 1
ATOM 2713 N N . ASP A 1 348 ? 42.73067 86.01624 48.56150 1.000 47.71312 392 ASP A N 1
ATOM 2714 C CA . ASP A 1 348 ? 42.55635 87.32487 49.18195 1.000 50.01081 392 ASP A CA 1
ATOM 2715 C C . ASP A 1 348 ? 42.35956 87.14119 50.68071 1.000 52.13693 392 ASP A C 1
ATOM 2716 O O . ASP A 1 348 ? 41.22682 87.00817 51.15859 1.000 53.92741 392 ASP A O 1
ATOM 2718 N N . HIS A 1 349 ? 43.46124 87.12952 51.42724 1.000 49.92824 393 HIS A N 1
ATOM 2719 C CA . HIS A 1 349 ? 43.44156 86.78177 52.83992 1.000 45.37708 393 HIS A CA 1
ATOM 2720 C C . HIS A 1 349 ? 44.66510 87.39718 53.49863 1.000 48.02608 393 HIS A C 1
ATOM 2721 O O . HIS A 1 349 ? 45.70638 87.53510 52.84655 1.000 46.91244 393 HIS A O 1
ATOM 2728 N N . PRO A 1 350 ? 44.57352 87.79232 54.76861 1.000 47.52139 394 PRO A N 1
ATOM 2729 C CA . PRO A 1 350 ? 45.77453 88.22705 55.49019 1.000 46.83917 394 PRO A CA 1
ATOM 2730 C C . PRO A 1 350 ? 46.80658 87.11008 55.55132 1.000 49.99622 394 PRO A C 1
ATOM 2731 O O . PRO A 1 350 ? 46.49426 85.92609 55.39769 1.000 48.21003 394 PRO A O 1
ATOM 2735 N N . GLU A 1 351 ? 48.05601 87.50224 55.78480 1.000 49.80672 395 GLU A N 1
ATOM 2736 C CA . GLU A 1 351 ? 49.14073 86.53183 55.84912 1.000 51.41685 395 GLU A CA 1
ATOM 2737 C C . GLU A 1 351 ? 49.00935 85.64705 57.08608 1.000 51.58573 395 GLU A C 1
ATOM 2738 O O . GLU A 1 351 ? 48.67633 86.11762 58.17829 1.000 52.30740 395 GLU A O 1
ATOM 2744 N N . VAL A 1 352 ? 49.25570 84.35008 56.90242 1.000 47.36457 396 VAL A N 1
ATOM 2745 C CA . VAL A 1 352 ? 49.22902 83.37008 57.98365 1.000 45.17508 396 VAL A CA 1
ATOM 2746 C C . VAL A 1 352 ? 50.51895 82.56242 57.92682 1.000 42.46442 396 VAL A C 1
ATOM 2747 O O . VAL A 1 352 ? 50.88720 82.04666 56.86551 1.000 42.99450 396 VAL A O 1
ATOM 2751 N N . ASN A 1 353 ? 51.19343 82.44009 59.07012 1.000 45.50197 397 ASN A N 1
ATOM 2752 C CA . ASN A 1 353 ? 52.54442 81.89020 59.11246 1.000 51.18024 397 ASN A CA 1
ATOM 2753 C C . ASN A 1 353 ? 52.58381 80.36892 59.20947 1.000 52.48451 397 ASN A C 1
ATOM 2754 O O . ASN A 1 353 ? 53.46555 79.73955 58.61424 1.000 53.15599 397 ASN A O 1
ATOM 2759 N N . SER A 1 354 ? 51.66055 79.76033 59.94742 1.000 50.39845 398 SER A N 1
ATOM 2760 C CA . SER A 1 354 ? 51.72479 78.33959 60.25649 1.000 46.09321 398 SER A CA 1
ATOM 2761 C C . SER A 1 354 ? 50.57237 77.58326 59.61074 1.000 45.20124 398 SER A C 1
ATOM 2762 O O . SER A 1 354 ? 49.48321 78.12725 59.40626 1.000 42.32761 398 SER A O 1
ATOM 2765 N N . LEU A 1 355 ? 50.82215 76.30537 59.30934 1.000 44.37682 399 LEU A N 1
ATOM 2766 C CA . LEU A 1 355 ? 49.75311 75.43824 58.82837 1.000 37.74484 399 LEU A CA 1
ATOM 2767 C C . LEU A 1 355 ? 48.65908 75.27237 59.87387 1.000 37.95613 399 LEU A C 1
ATOM 2768 O O . LEU A 1 355 ? 47.47655 75.19213 59.52234 1.000 37.10502 399 LEU A O 1
ATOM 2773 N N . GLU A 1 356 ? 49.02833 75.23189 61.15705 1.000 36.28715 400 GLU A N 1
ATOM 2774 C CA . GLU A 1 356 ? 48.03165 75.05322 62.20897 1.000 34.90434 400 GLU A CA 1
ATOM 2775 C C . GLU A 1 356 ? 47.01553 76.18444 62.20317 1.000 34.03009 400 GLU A C 1
ATOM 2776 O O . GLU A 1 356 ? 45.81941 75.95736 62.41352 1.000 35.29340 400 GLU A O 1
ATOM 2782 N N . GLU A 1 357 ? 47.47073 77.41398 61.96497 1.000 35.41029 401 GLU A N 1
ATOM 2783 C CA . GLU A 1 357 ? 46.54013 78.53302 61.96320 1.000 34.61642 401 GLU A CA 1
ATOM 2784 C C . GLU A 1 357 ? 45.71015 78.56283 60.68733 1.000 33.03636 401 GLU A C 1
ATOM 2785 O O . GLU A 1 357 ? 44.53699 78.94952 60.72655 1.000 38.67913 401 GLU A O 1
ATOM 2787 N N . VAL A 1 358 ? 46.28838 78.14868 59.55680 1.000 31.62858 402 VAL A N 1
ATOM 2788 C CA . VAL A 1 358 ? 45.51832 78.03999 58.31911 1.000 35.15948 402 VAL A CA 1
ATOM 2789 C C . VAL A 1 358 ? 44.35322 77.07152 58.49561 1.000 36.76477 402 VAL A C 1
ATOM 2790 O O . VAL A 1 358 ? 43.22738 77.34113 58.05702 1.000 34.42741 402 VAL A O 1
ATOM 2794 N N . VAL A 1 359 ? 44.60235 75.93683 59.15112 1.000 35.16290 403 VAL A N 1
ATOM 2795 C CA . VAL A 1 359 ? 43.56086 74.93154 59.34230 1.000 36.28973 403 VAL A CA 1
ATOM 2796 C C . VAL A 1 359 ? 42.43221 75.48379 60.20481 1.000 36.06252 403 VAL A C 1
ATOM 2797 O O . VAL A 1 359 ? 41.24975 75.21548 59.95732 1.000 34.52941 403 VAL A O 1
ATOM 2801 N N . ARG A 1 360 ? 42.77370 76.28254 61.21692 1.000 37.79337 404 ARG A N 1
ATOM 2802 C CA . ARG A 1 360 ? 41.74580 76.80711 62.11023 1.000 37.84035 404 ARG A CA 1
ATOM 2803 C C . ARG A 1 360 ? 40.92956 77.90399 61.43882 1.000 39.70409 404 ARG A C 1
ATOM 2804 O O . ARG A 1 360 ? 39.72075 78.01660 61.67255 1.000 44.15688 404 ARG A O 1
ATOM 2812 N N . LEU A 1 361 ? 41.56533 78.71657 60.59679 1.000 39.64689 405 LEU A N 1
ATOM 2813 C CA . LEU A 1 361 ? 40.84964 79.80596 59.94421 1.000 41.32082 405 LEU A CA 1
ATOM 2814 C C . LEU A 1 361 ? 40.05507 79.33421 58.73295 1.000 43.76790 405 LEU A C 1
ATOM 2815 O O . LEU A 1 361 ? 38.96490 79.85441 58.47314 1.000 46.83612 405 LEU A O 1
ATOM 2820 N N . VAL A 1 362 ? 40.56785 78.35364 57.99479 1.000 43.69874 406 VAL A N 1
ATOM 2821 C CA . VAL A 1 362 ? 39.91475 77.91373 56.76696 1.000 38.65089 406 VAL A CA 1
ATOM 2822 C C . VAL A 1 362 ? 38.92781 76.77161 57.01066 1.000 37.81476 406 VAL A C 1
ATOM 2823 O O . VAL A 1 362 ? 37.94467 76.63716 56.27304 1.000 36.83091 406 VAL A O 1
ATOM 2827 N N . LYS A 1 363 ? 39.15328 75.96561 58.04311 1.000 34.66839 407 LYS A N 1
ATOM 2828 C CA . LYS A 1 363 ? 38.32959 74.80130 58.34377 1.000 31.22540 407 LYS A CA 1
ATOM 2829 C C . LYS A 1 363 ? 38.17137 73.88333 57.12448 1.000 31.64000 407 LYS A C 1
ATOM 2830 O O . LYS A 1 363 ? 37.05393 73.60926 56.69147 1.000 30.29729 407 LYS A O 1
ATOM 2836 N N . PRO A 1 364 ? 39.27758 73.39393 56.55961 1.000 29.10519 408 PRO A N 1
ATOM 2837 C CA . PRO A 1 364 ? 39.17403 72.57809 55.34680 1.000 30.37880 408 PRO A CA 1
ATOM 2838 C C . PRO A 1 364 ? 38.51185 71.24213 55.62882 1.000 31.87364 408 PRO A C 1
ATOM 2839 O O . PRO A 1 364 ? 38.58502 70.70360 56.73674 1.000 28.92154 408 PRO A O 1
ATOM 2843 N N . THR A 1 365 ? 37.84389 70.71477 54.60447 1.000 26.00257 409 THR A N 1
ATOM 2844 C CA . THR A 1 365 ? 37.32764 69.35453 54.67428 1.000 27.44218 409 THR A CA 1
ATOM 2845 C C . THR A 1 365 ? 38.39720 68.32047 54.35285 1.000 28.57882 409 THR A C 1
ATOM 2846 O O . THR A 1 365 ? 38.22624 67.14204 54.68610 1.000 28.09088 409 THR A O 1
ATOM 2850 N N . ALA A 1 366 ? 39.48751 68.73533 53.71313 1.000 26.75974 410 ALA A N 1
ATOM 2851 C CA . ALA A 1 366 ? 40.55148 67.82738 53.31576 1.000 24.85625 410 ALA A CA 1
ATOM 2852 C C . ALA A 1 366 ? 41.88827 68.54685 53.40257 1.000 25.73204 410 ALA A C 1
ATOM 2853 O O . ALA A 1 366 ? 42.01085 69.70003 52.97709 1.000 28.02696 410 ALA A O 1
ATOM 2855 N N . ILE A 1 367 ? 42.88306 67.86654 53.96085 1.000 22.73848 411 ILE A N 1
ATOM 2856 C CA A ILE A 1 367 ? 44.25055 68.36321 54.00540 0.499 23.24757 411 ILE A CA 1
ATOM 2857 C CA B ILE A 1 367 ? 44.25119 68.36553 53.99800 0.501 23.25412 411 ILE A CA 1
ATOM 2858 C C . ILE A 1 367 ? 45.14568 67.36406 53.28165 1.000 28.82454 411 ILE A C 1
ATOM 2859 O O . ILE A 1 367 ? 45.00655 66.14702 53.45848 1.000 28.53215 411 ILE A O 1
ATOM 2868 N N . ILE A 1 368 ? 46.04868 67.87820 52.44898 1.000 27.47587 412 ILE A N 1
ATOM 2869 C CA . ILE A 1 368 ? 46.92443 67.05458 51.62316 1.000 28.25109 412 ILE A CA 1
ATOM 2870 C C . ILE A 1 368 ? 48.35525 67.51997 51.83599 1.000 28.78005 412 ILE A C 1
ATOM 2871 O O . ILE A 1 368 ? 48.68819 68.66917 51.52277 1.000 31.16293 412 ILE A O 1
ATOM 2876 N N . GLY A 1 369 ? 49.20058 66.63081 52.34983 1.000 28.41929 413 GLY A N 1
ATOM 2877 C CA . GLY A 1 369 ? 50.59547 66.93818 52.61902 1.000 29.87541 413 GLY A CA 1
ATOM 2878 C C . GLY A 1 369 ? 51.50856 66.26274 51.60781 1.000 32.38812 413 GLY A C 1
ATOM 2879 O O . GLY A 1 369 ? 51.43406 65.04897 51.40316 1.000 30.72983 413 GLY A O 1
ATOM 2880 N N . VAL A 1 370 ? 52.37072 67.06951 50.98713 1.000 34.17222 414 VAL A N 1
ATOM 2881 C CA . VAL A 1 370 ? 53.35351 66.57892 50.02566 1.000 36.00315 414 VAL A CA 1
ATOM 2882 C C . VAL A 1 370 ? 54.68146 67.30496 50.22859 1.000 42.75930 414 VAL A C 1
ATOM 2883 O O . VAL A 1 370 ? 55.60792 67.15797 49.42315 1.000 47.80336 414 VAL A O 1
ATOM 2887 N N . ALA A 1 371 ? 54.78877 68.08898 51.30419 1.000 35.79168 415 ALA A N 1
ATOM 2888 C CA . ALA A 1 371 ? 55.95975 68.92939 51.53812 1.000 35.19449 415 ALA A CA 1
ATOM 2889 C C . ALA A 1 371 ? 57.11561 68.19788 52.20787 1.000 37.06651 415 ALA A C 1
ATOM 2890 O O . ALA A 1 371 ? 58.16465 68.81567 52.42180 1.000 36.82495 415 ALA A O 1
ATOM 2892 N N . ALA A 1 372 ? 56.94762 66.92002 52.55572 1.000 34.62015 416 ALA A N 1
ATOM 2893 C CA . ALA A 1 372 ? 58.00289 66.11611 53.18188 1.000 36.98215 416 ALA A CA 1
ATOM 2894 C C . ALA A 1 372 ? 58.50647 66.74037 54.48429 1.000 36.83446 416 ALA A C 1
ATOM 2895 O O . ALA A 1 372 ? 59.70395 66.72086 54.78058 1.000 36.47134 416 ALA A O 1
ATOM 2897 N N . ILE A 1 373 ? 57.58875 67.28707 55.27645 1.000 40.70678 417 ILE A N 1
ATOM 2898 C CA . ILE A 1 373 ? 57.90031 67.81988 56.60000 1.000 40.73796 417 ILE A CA 1
ATOM 2899 C C . ILE A 1 373 ? 57.30791 66.86307 57.62431 1.000 38.40129 417 ILE A C 1
ATOM 2900 O O . ILE A 1 373 ? 56.08136 66.75117 57.74572 1.000 38.08510 417 ILE A O 1
ATOM 2905 N N . ALA A 1 374 ? 58.17491 66.18129 58.36743 1.000 37.20849 418 ALA A N 1
ATOM 2906 C CA . ALA A 1 374 ? 57.72238 65.15078 59.29061 1.000 38.40234 418 ALA A CA 1
ATOM 2907 C C . ALA A 1 374 ? 56.89540 65.75411 60.41730 1.000 36.28522 418 ALA A C 1
ATOM 2908 O O . ALA A 1 374 ? 57.24906 66.79045 60.98687 1.000 36.25705 418 ALA A O 1
ATOM 2910 N N . GLY A 1 375 ? 55.78400 65.09500 60.73613 1.000 36.31798 419 GLY A N 1
ATOM 2911 C CA . GLY A 1 375 ? 54.95020 65.53892 61.83542 1.000 36.02412 419 GLY A CA 1
ATOM 2912 C C . GLY A 1 375 ? 54.17572 66.80787 61.57377 1.000 33.89739 419 GLY A C 1
ATOM 2913 O O . GLY A 1 375 ? 53.69482 67.43153 62.52112 1.000 35.70139 419 GLY A O 1
ATOM 2914 N N . ALA A 1 376 ? 54.03548 67.21018 60.30806 1.000 31.36226 420 ALA A N 1
ATOM 2915 C CA . ALA A 1 376 ? 53.36319 68.46911 60.00665 1.000 31.51078 420 ALA A CA 1
ATOM 2916 C C . ALA A 1 376 ? 51.89638 68.43286 60.40969 1.000 33.18879 420 ALA A C 1
ATOM 2917 O O . ALA A 1 376 ? 51.33581 69.46271 60.80258 1.000 33.19470 420 ALA A O 1
ATOM 2919 N N . PHE A 1 377 ? 51.26097 67.26565 60.32955 1.000 30.47659 421 PHE A N 1
ATOM 2920 C CA . PHE A 1 377 ? 49.87571 67.11066 60.76816 1.000 31.14862 421 PHE A CA 1
ATOM 2921 C C . PHE A 1 377 ? 49.90597 66.84277 62.26429 1.000 31.26516 421 PHE A C 1
ATOM 2922 O O . PHE A 1 377 ? 49.96428 65.69735 62.71508 1.000 33.43822 421 PHE A O 1
ATOM 2930 N N . THR A 1 378 ? 49.87694 67.92278 63.04002 1.000 30.44251 422 THR A N 1
ATOM 2931 C CA . THR A 1 378 ? 49.99698 67.83872 64.48423 1.000 32.10604 422 THR A CA 1
ATOM 2932 C C . THR A 1 378 ? 48.68720 67.35321 65.10127 1.000 30.91824 422 THR A C 1
ATOM 2933 O O . THR A 1 378 ? 47.64990 67.26002 64.44030 1.000 30.57254 422 THR A O 1
ATOM 2937 N N . GLU A 1 379 ? 48.74399 67.04066 66.39809 1.000 32.16825 423 GLU A N 1
ATOM 2938 C CA . GLU A 1 379 ? 47.53011 66.63724 67.09891 1.000 34.46188 423 GLU A CA 1
ATOM 2939 C C . GLU A 1 379 ? 46.47680 67.73650 67.04517 1.000 36.67590 423 GLU A C 1
ATOM 2940 O O . GLU A 1 379 ? 45.28716 67.45698 66.85467 1.000 31.71507 423 GLU A O 1
ATOM 2946 N N . GLN A 1 380 ? 46.90032 68.99634 67.18220 1.000 34.01868 424 GLN A N 1
ATOM 2947 C CA . GLN A 1 380 ? 45.95377 70.10488 67.11205 1.000 35.18390 424 GLN A CA 1
ATOM 2948 C C . GLN A 1 380 ? 45.26984 70.16314 65.75159 1.000 34.36054 424 GLN A C 1
ATOM 2949 O O . GLN A 1 380 ? 44.05320 70.36896 65.67023 1.000 35.45687 424 GLN A O 1
ATOM 2955 N N . ILE A 1 381 ? 46.03447 69.98138 64.67122 1.000 31.91531 425 ILE A N 1
ATOM 2956 C CA . ILE A 1 381 ? 45.44693 69.98471 63.33270 1.000 31.49495 425 ILE A CA 1
ATOM 2957 C C . ILE A 1 381 ? 44.42671 68.86250 63.19720 1.000 30.52198 425 ILE A C 1
ATOM 2958 O O . ILE A 1 381 ? 43.31335 69.06806 62.69931 1.000 31.88368 425 ILE A O 1
ATOM 2963 N N . LEU A 1 382 ? 44.78703 67.65953 63.64867 1.000 28.65738 426 LEU A N 1
ATOM 2964 C CA . LEU A 1 382 ? 43.87546 66.52793 63.52002 1.000 34.28458 426 LEU A CA 1
ATOM 2965 C C . LEU A 1 382 ? 42.64779 66.71009 64.40188 1.000 35.02127 426 LEU A C 1
ATOM 2966 O O . LEU A 1 382 ? 41.52141 66.42882 63.97558 1.000 28.61909 426 LEU A O 1
ATOM 2971 N N . ARG A 1 383 ? 42.84211 67.18913 65.63212 1.000 35.12518 427 ARG A N 1
ATOM 2972 C CA . ARG A 1 383 ? 41.70203 67.44449 66.50356 1.000 38.01737 427 ARG A CA 1
ATOM 2973 C C . ARG A 1 383 ? 40.76466 68.47882 65.88664 1.000 35.52104 427 ARG A C 1
ATOM 2974 O O . ARG A 1 383 ? 39.54162 68.30159 65.89640 1.000 32.45105 427 ARG A O 1
ATOM 2982 N N . ASP A 1 384 ? 41.32177 69.54742 65.30881 1.000 36.83334 428 ASP A N 1
ATOM 2983 C CA . ASP A 1 384 ? 40.48499 70.57649 64.69611 1.000 35.63279 428 ASP A CA 1
ATOM 2984 C C . ASP A 1 384 ? 39.69047 70.02067 63.52012 1.000 35.40355 428 ASP A C 1
ATOM 2985 O O . ASP A 1 384 ? 38.49444 70.30150 63.38193 1.000 39.71896 428 ASP A O 1
ATOM 2990 N N . MET A 1 385 ? 40.33780 69.22712 62.66416 1.000 32.89272 429 MET A N 1
ATOM 2991 C CA . MET A 1 385 ? 39.64679 68.66101 61.50957 1.000 30.27669 429 MET A CA 1
ATOM 2992 C C . MET A 1 385 ? 38.47764 67.78925 61.94243 1.000 32.50498 429 MET A C 1
ATOM 2993 O O . MET A 1 385 ? 37.40794 67.81650 61.32225 1.000 32.99952 429 MET A O 1
ATOM 2998 N N . ALA A 1 386 ? 38.66666 67.00060 63.00297 1.000 30.87442 430 ALA A N 1
ATOM 2999 C CA . ALA A 1 386 ? 37.60765 66.10770 63.45773 1.000 28.59966 430 ALA A CA 1
ATOM 3000 C C . ALA A 1 386 ? 36.45087 66.87818 64.08357 1.000 35.97253 430 ALA A C 1
ATOM 3001 O O . ALA A 1 386 ? 35.31687 66.38624 64.09786 1.000 37.00361 430 ALA A O 1
ATOM 3003 N N . SER A 1 387 ? 36.70999 68.07464 64.60575 1.000 36.05155 431 SER A N 1
ATOM 3004 C CA . SER A 1 387 ? 35.64511 68.89321 65.16873 1.000 35.73022 431 SER A CA 1
ATOM 3005 C C . SER A 1 387 ? 34.96401 69.77811 64.13357 1.000 33.03736 431 SER A C 1
ATOM 3006 O O . SER A 1 387 ? 33.82356 70.19851 64.35402 1.000 37.31753 431 SER A O 1
ATOM 3009 N N . PHE A 1 388 ? 35.62792 70.07252 63.01426 1.000 33.51094 432 PHE A N 1
ATOM 3010 C CA . PHE A 1 388 ? 35.00007 70.88480 61.97847 1.000 34.71408 432 PHE A CA 1
ATOM 3011 C C . PHE A 1 388 ? 34.06030 70.06900 61.10060 1.000 33.69204 432 PHE A C 1
ATOM 3012 O O . PHE A 1 388 ? 33.04003 70.59246 60.64035 1.000 36.17525 432 PHE A O 1
ATOM 3020 N N . HIS A 1 389 ? 34.38381 68.80295 60.84887 1.000 29.63485 433 HIS A N 1
ATOM 3021 C CA . HIS A 1 389 ? 33.61067 67.97560 59.93453 1.000 30.47396 433 HIS A CA 1
ATOM 3022 C C . HIS A 1 389 ? 33.50937 66.56455 60.49431 1.000 33.93570 433 HIS A C 1
ATOM 3023 O O . HIS A 1 389 ? 34.35107 66.12188 61.28121 1.000 33.99246 433 HIS A O 1
ATOM 3030 N N . GLU A 1 390 ? 32.45519 65.86143 60.07669 1.000 29.63942 434 GLU A N 1
ATOM 3031 C CA . GLU A 1 390 ? 32.21130 64.51510 60.58206 1.000 31.67370 434 GLU A CA 1
ATOM 3032 C C . GLU A 1 390 ? 33.28929 63.54402 60.11423 1.000 32.83595 434 GLU A C 1
ATOM 3033 O O . GLU A 1 390 ? 33.79659 62.74103 60.90476 1.000 31.70771 434 GLU A O 1
ATOM 3039 N N . ARG A 1 391 ? 33.65661 63.60117 58.83313 1.000 33.12660 435 ARG A N 1
ATOM 3040 C CA . ARG A 1 391 ? 34.65886 62.70249 58.25551 1.000 32.15192 435 ARG A CA 1
ATOM 3041 C C . ARG A 1 391 ? 35.69342 63.52026 57.48852 1.000 28.18131 435 ARG A C 1
ATOM 3042 O O . ARG A 1 391 ? 35.64029 63.61946 56.25385 1.000 26.84976 435 ARG A O 1
ATOM 3050 N N . PRO A 1 392 ? 36.66236 64.10710 58.18836 1.000 24.67411 436 PRO A N 1
ATOM 3051 C CA . PRO A 1 392 ? 37.72364 64.84617 57.49817 1.000 27.49272 436 PRO A CA 1
ATOM 3052 C C . PRO A 1 392 ? 38.65382 63.91200 56.73908 1.000 27.59321 436 PRO A C 1
ATOM 3053 O O . PRO A 1 392 ? 38.88784 62.76588 57.13361 1.000 28.54847 436 PRO A O 1
ATOM 3057 N N . ILE A 1 393 ? 39.19894 64.42909 55.64311 1.000 23.08641 437 ILE A N 1
ATOM 3058 C CA . ILE A 1 393 ? 40.11358 63.69074 54.77931 1.000 25.98113 437 ILE A CA 1
ATOM 3059 C C . ILE A 1 393 ? 41.53867 64.11508 55.12164 1.000 30.06562 437 ILE A C 1
ATOM 3060 O O . ILE A 1 393 ? 41.86193 65.30981 55.09555 1.000 25.51186 437 ILE A O 1
ATOM 3065 N N . ILE A 1 394 ? 42.38856 63.13682 55.44152 1.000 26.84667 438 ILE A N 1
ATOM 3066 C CA . ILE A 1 394 ? 43.74983 63.36355 55.92658 1.000 22.50977 438 ILE A CA 1
ATOM 3067 C C . ILE A 1 394 ? 44.68636 62.58861 55.00934 1.000 24.31720 438 ILE A C 1
ATOM 3068 O O . ILE A 1 394 ? 44.82307 61.36542 55.14172 1.000 22.71626 438 ILE A O 1
ATOM 3073 N N . PHE A 1 395 ? 45.35889 63.29001 54.09934 1.000 22.40445 439 PHE A N 1
ATOM 3074 C CA . PHE A 1 395 ? 46.23266 62.66603 53.10524 1.000 26.19301 439 PHE A CA 1
ATOM 3075 C C . PHE A 1 395 ? 47.67617 63.04419 53.41818 1.000 27.71914 439 PHE A C 1
ATOM 3076 O O . PHE A 1 395 ? 48.11692 64.15628 53.10995 1.000 30.10616 439 PHE A O 1
ATOM 3084 N N . ALA A 1 396 ? 48.41205 62.11273 54.02387 1.000 25.15300 440 ALA A N 1
ATOM 3085 C CA . ALA A 1 396 ? 49.82285 62.31639 54.34757 1.000 26.95534 440 ALA A CA 1
ATOM 3086 C C . ALA A 1 396 ? 50.65014 61.59067 53.29042 1.000 32.04632 440 ALA A C 1
ATOM 3087 O O . ALA A 1 396 ? 51.10691 60.46504 53.47945 1.000 33.78709 440 ALA A O 1
ATOM 3089 N N . LEU A 1 397 ? 50.84555 62.26096 52.15560 1.000 34.03661 441 LEU A N 1
ATOM 3090 C CA . LEU A 1 397 ? 51.38189 61.61889 50.96140 1.000 33.97993 441 LEU A CA 1
ATOM 3091 C C . LEU A 1 397 ? 52.89550 61.73171 50.82955 1.000 39.92566 441 LEU A C 1
ATOM 3092 O O . LEU A 1 397 ? 53.46404 61.14147 49.90496 1.000 39.43646 441 LEU A O 1
ATOM 3097 N N . SER A 1 398 ? 53.56233 62.45141 51.72701 1.000 41.77367 442 SER A N 1
ATOM 3098 C CA . SER A 1 398 ? 54.99162 62.68316 51.58121 1.000 42.35301 442 SER A CA 1
ATOM 3099 C C . SER A 1 398 ? 55.79072 61.39624 51.75985 1.000 45.29753 442 SER A C 1
ATOM 3100 O O . SER A 1 398 ? 55.41488 60.49915 52.51917 1.000 43.16994 442 SER A O 1
ATOM 3103 N N . ASN A 1 399 ? 56.91315 61.32133 51.04522 1.000 47.32150 443 ASN A N 1
ATOM 3104 C CA . ASN A 1 399 ? 57.85767 60.21922 51.10166 1.000 50.17820 443 ASN A CA 1
ATOM 3105 C C . ASN A 1 399 ? 59.23481 60.73670 51.50332 1.000 49.21698 443 ASN A C 1
ATOM 3106 O O . ASN A 1 399 ? 59.57896 61.88441 51.20213 1.000 48.50553 443 ASN A O 1
ATOM 3111 N N . PRO A 1 400 ? 60.04942 59.91941 52.19142 1.000 47.76000 444 PRO A N 1
ATOM 3112 C CA . PRO A 1 400 ? 59.75509 58.54650 52.62009 1.000 50.13470 444 PRO A CA 1
ATOM 3113 C C . PRO A 1 400 ? 58.86483 58.49008 53.86027 1.000 52.47197 444 PRO A C 1
ATOM 3114 O O . PRO A 1 400 ? 58.31506 59.51718 54.25906 1.000 51.20579 444 PRO A O 1
ATOM 3118 N N . THR A 1 401 ? 58.73733 57.29881 54.45412 1.000 52.06862 445 THR A N 1
ATOM 3119 C CA . THR A 1 401 ? 57.85738 57.12304 55.60775 1.000 51.65931 445 THR A CA 1
ATOM 3120 C C . THR A 1 401 ? 58.27428 58.01377 56.77162 1.000 51.17570 445 THR A C 1
ATOM 3121 O O . THR A 1 401 ? 57.42212 58.53069 57.50388 1.000 51.12661 445 THR A O 1
ATOM 3125 N N . SER A 1 402 ? 59.58250 58.20537 56.95765 1.000 50.93785 446 SER A N 1
ATOM 3126 C CA . SER A 1 402 ? 60.07546 58.98678 58.08508 1.000 46.87628 446 SER A CA 1
ATOM 3127 C C . SER A 1 402 ? 59.70456 60.46032 57.98392 1.000 45.46150 446 SER A C 1
ATOM 3128 O O . SER A 1 402 ? 59.76990 61.16964 58.99217 1.000 50.29086 446 SER A O 1
ATOM 3131 N N . LYS A 1 403 ? 59.32368 60.93936 56.79831 1.000 43.57502 447 LYS A N 1
ATOM 3132 C CA . LYS A 1 403 ? 58.95077 62.33612 56.60862 1.000 43.48265 447 LYS A CA 1
ATOM 3133 C C . LYS A 1 403 ? 57.46556 62.50515 56.30749 1.000 36.22428 447 LYS A C 1
ATOM 3134 O O . LYS A 1 403 ? 57.05847 63.54949 55.79018 1.000 37.66365 447 LYS A O 1
ATOM 3140 N N . ALA A 1 404 ? 56.65140 61.50249 56.62625 1.000 35.73655 448 ALA A N 1
ATOM 3141 C CA . ALA A 1 404 ? 55.20832 61.62505 56.47556 1.000 35.25195 448 ALA A CA 1
ATOM 3142 C C . ALA A 1 404 ? 54.65460 62.68231 57.42524 1.000 38.12824 448 ALA A C 1
ATOM 3143 O O . ALA A 1 404 ? 55.18719 62.91502 58.51465 1.000 36.47136 448 ALA A O 1
ATOM 3145 N N . GLU A 1 405 ? 53.56056 63.31914 57.00110 1.000 33.54673 449 GLU A N 1
ATOM 3146 C CA . GLU A 1 405 ? 52.96132 64.37957 57.80563 1.000 30.14184 449 GLU A CA 1
ATOM 3147 C C . GLU A 1 405 ? 52.44108 63.84235 59.13586 1.000 32.35747 449 GLU A C 1
ATOM 3148 O O . GLU A 1 405 ? 52.52003 64.52641 60.16324 1.000 33.49240 449 GLU A O 1
ATOM 3154 N N . CYS A 1 406 ? 51.90111 62.62440 59.13661 1.000 29.85358 450 CYS A N 1
ATOM 3155 C CA . CYS A 1 406 ? 51.53023 61.93905 60.36970 1.000 34.89254 450 CYS A CA 1
ATOM 3156 C C . CYS A 1 406 ? 51.36791 60.46008 60.05909 1.000 35.90310 450 CYS A C 1
ATOM 3157 O O . CYS A 1 406 ? 51.24942 60.06480 58.89774 1.000 32.18848 450 CYS A O 1
ATOM 3160 N N . THR A 1 407 ? 51.38254 59.64449 61.11019 1.000 36.65944 451 THR A N 1
ATOM 3161 C CA . THR A 1 407 ? 51.16249 58.21800 60.92927 1.000 34.68069 451 THR A CA 1
ATOM 3162 C C . THR A 1 407 ? 49.66764 57.91751 60.84294 1.000 31.73657 451 THR A C 1
ATOM 3163 O O . THR A 1 407 ? 48.81869 58.73297 61.21697 1.000 28.90139 451 THR A O 1
ATOM 3167 N N . ALA A 1 408 ? 49.35010 56.72760 60.32282 1.000 31.35645 452 ALA A N 1
ATOM 3168 C CA . ALA A 1 408 ? 47.95826 56.29248 60.28589 1.000 28.85704 452 ALA A CA 1
ATOM 3169 C C . ALA A 1 408 ? 47.38823 56.17190 61.69233 1.000 31.86414 452 ALA A C 1
ATOM 3170 O O . ALA A 1 408 ? 46.24166 56.56390 61.94080 1.000 32.54911 452 ALA A O 1
ATOM 3172 N N . GLU A 1 409 ? 48.18249 55.64468 62.62967 1.000 31.42798 453 GLU A N 1
ATOM 3173 C CA . GLU A 1 409 ? 47.71466 55.49282 64.00471 1.000 35.05601 453 GLU A CA 1
ATOM 3174 C C . GLU A 1 409 ? 47.35807 56.83916 64.62091 1.000 35.63004 453 GLU A C 1
ATOM 3175 O O . GLU A 1 409 ? 46.33236 56.96643 65.30064 1.000 34.98776 453 GLU A O 1
ATOM 3181 N N . LYS A 1 410 ? 48.20197 57.85258 64.41163 1.000 32.96539 454 LYS A N 1
ATOM 3182 C CA . LYS A 1 410 ? 47.94447 59.15204 65.02401 1.000 32.87161 454 LYS A CA 1
ATOM 3183 C C . LYS A 1 410 ? 46.68108 59.78781 64.45891 1.000 33.60011 454 LYS A C 1
ATOM 3184 O O . LYS A 1 410 ? 45.89040 60.37663 65.20706 1.000 34.68181 454 LYS A O 1
ATOM 3190 N N . CYS A 1 411 ? 46.47335 59.67796 63.14365 1.000 31.09937 455 CYS A N 1
ATOM 3191 C CA . CYS A 1 411 ? 45.26089 60.22087 62.53832 1.000 33.89684 455 CYS A CA 1
ATOM 3192 C C . CYS A 1 411 ? 44.01383 59.56930 63.12519 1.000 35.90929 455 CYS A C 1
ATOM 3193 O O . CYS A 1 411 ? 43.10608 60.25911 63.60129 1.000 35.38411 455 CYS A O 1
ATOM 3196 N N . TYR A 1 412 ? 43.96240 58.23423 63.11840 1.000 28.72852 456 TYR A N 1
ATOM 3197 C CA . TYR A 1 412 ? 42.77022 57.53630 63.59096 1.000 31.64053 456 TYR A CA 1
ATOM 3198 C C . TYR A 1 412 ? 42.53090 57.78343 65.07628 1.000 38.02212 456 TYR A C 1
ATOM 3199 O O . TYR A 1 412 ? 41.38165 57.91237 65.51304 1.000 38.25734 456 TYR A O 1
ATOM 3208 N N . ARG A 1 413 ? 43.60146 57.85671 65.86895 1.000 31.57890 457 ARG A N 1
ATOM 3209 C CA . ARG A 1 413 ? 43.43442 58.06924 67.30280 1.000 33.04030 457 ARG A CA 1
ATOM 3210 C C . ARG A 1 413 ? 42.92987 59.47786 67.59965 1.000 45.33801 457 ARG A C 1
ATOM 3211 O O . ARG A 1 413 ? 41.97929 59.65596 68.36925 1.000 33.70066 457 ARG A O 1
ATOM 3219 N N . VAL A 1 414 ? 43.54872 60.49526 66.99354 1.000 32.07838 458 VAL A N 1
ATOM 3220 C CA . VAL A 1 414 ? 43.20611 61.86888 67.35595 1.000 39.58734 458 VAL A CA 1
ATOM 3221 C C . VAL A 1 414 ? 41.85645 62.27043 66.76814 1.000 36.76788 458 VAL A C 1
ATOM 3222 O O . VAL A 1 414 ? 41.12616 63.07119 67.36527 1.000 34.67840 458 VAL A O 1
ATOM 3226 N N . THR A 1 415 ? 41.48882 61.72119 65.61338 1.000 30.38489 459 THR A N 1
ATOM 3227 C CA . THR A 1 415 ? 40.19448 62.01016 65.01347 1.000 34.73904 459 THR A CA 1
ATOM 3228 C C . THR A 1 415 ? 39.08574 61.10172 65.53260 1.000 34.95338 459 THR A C 1
ATOM 3229 O O . THR A 1 415 ? 38.00337 61.07290 64.94035 1.000 36.15810 459 THR A O 1
ATOM 3233 N N . GLU A 1 416 ? 39.32996 60.36148 66.61642 1.000 32.67592 460 GLU A N 1
ATOM 3234 C CA . GLU A 1 416 ? 38.32868 59.46977 67.20582 1.000 38.91476 460 GLU A CA 1
ATOM 3235 C C . GLU A 1 416 ? 37.77889 58.48050 66.18199 1.000 42.06156 460 GLU A C 1
ATOM 3236 O O . GLU A 1 416 ? 36.59368 58.13843 66.20714 1.000 44.90545 460 GLU A O 1
ATOM 3242 N N . GLY A 1 417 ? 38.63281 58.02866 65.26606 1.000 39.65680 461 GLY A N 1
ATOM 3243 C CA . GLY A 1 417 ? 38.24583 57.04751 64.27346 1.000 36.94951 461 GLY A CA 1
ATOM 3244 C C . GLY A 1 417 ? 37.46892 57.57720 63.08867 1.000 32.71600 461 GLY A C 1
ATOM 3245 O O . GLY A 1 417 ? 37.02024 56.77801 62.25963 1.000 35.09267 461 GLY A O 1
ATOM 3246 N N . ARG A 1 418 ? 37.29921 58.89190 62.96813 1.000 29.24484 462 ARG A N 1
ATOM 3247 C CA . ARG A 1 418 ? 36.46080 59.45549 61.91815 1.000 29.43804 462 ARG A CA 1
ATOM 3248 C C . ARG A 1 418 ? 37.24550 59.98397 60.72672 1.000 29.89617 462 ARG A C 1
ATOM 3249 O O . ARG A 1 418 ? 36.64867 60.22109 59.67102 1.000 29.30692 462 ARG A O 1
ATOM 3257 N N . GLY A 1 419 ? 38.55335 60.17607 60.86169 1.000 29.92609 463 GLY A N 1
ATOM 3258 C CA . GLY A 1 419 ? 39.33303 60.68983 59.75073 1.000 27.76785 463 GLY A CA 1
ATOM 3259 C C . GLY A 1 419 ? 39.51752 59.63500 58.67232 1.000 30.14654 463 GLY A C 1
ATOM 3260 O O . GLY A 1 419 ? 39.67943 58.44628 58.95291 1.000 33.51347 463 GLY A O 1
ATOM 3261 N N . ILE A 1 420 ? 39.46871 60.08044 57.42292 1.000 30.27614 464 ILE A N 1
ATOM 3262 C CA . ILE A 1 420 ? 39.68321 59.22662 56.25847 1.000 28.35646 464 ILE A CA 1
ATOM 3263 C C . ILE A 1 420 ? 41.12835 59.42855 55.82676 1.000 27.34959 464 ILE A C 1
ATOM 3264 O O . ILE A 1 420 ? 41.50456 60.51862 55.38330 1.000 24.48537 464 ILE A O 1
ATOM 3269 N N . PHE A 1 421 ? 41.94589 58.38770 55.95868 1.000 22.65471 465 PHE A N 1
ATOM 3270 C CA . PHE A 1 421 ? 43.39199 58.51426 55.85088 1.000 24.01715 465 PHE A CA 1
ATOM 3271 C C . PHE A 1 421 ? 43.92698 57.79789 54.61664 1.000 29.92845 465 PHE A C 1
ATOM 3272 O O . PHE A 1 421 ? 43.44038 56.72665 54.24178 1.000 28.99863 465 PHE A O 1
ATOM 3280 N N . ALA A 1 422 ? 44.93517 58.40154 53.99137 1.000 26.91309 466 ALA A N 1
ATOM 3281 C CA . ALA A 1 422 ? 45.73591 57.73780 52.97558 1.000 28.62329 466 ALA A CA 1
ATOM 3282 C C . ALA A 1 422 ? 47.15210 58.27825 53.07198 1.000 27.47275 466 ALA A C 1
ATOM 3283 O O . ALA A 1 422 ? 47.36618 59.40868 53.51563 1.000 29.76736 466 ALA A O 1
ATOM 3285 N N . SER A 1 423 ? 48.11978 57.46266 52.65908 1.000 23.63463 467 SER A N 1
ATOM 3286 C CA . SER A 1 423 ? 49.51811 57.86143 52.69309 1.000 29.55872 467 SER A CA 1
ATOM 3287 C C . SER A 1 423 ? 50.20394 57.44222 51.40085 1.000 34.34185 467 SER A C 1
ATOM 3288 O O . SER A 1 423 ? 49.66151 56.67511 50.60315 1.000 32.92616 467 SER A O 1
ATOM 3291 N N . GLY A 1 424 ? 51.41490 57.95904 51.20331 1.000 40.16246 468 GLY A N 1
ATOM 3292 C CA . GLY A 1 424 ? 52.25519 57.52765 50.10249 1.000 47.11873 468 GLY A CA 1
ATOM 3293 C C . GLY A 1 424 ? 53.08918 56.31501 50.46565 1.000 54.23178 468 GLY A C 1
ATOM 3294 O O . GLY A 1 424 ? 53.49076 55.53845 49.59372 1.000 59.81503 468 GLY A O 1
ATOM 3295 N N . SER A 1 425 ? 53.35313 56.14325 51.75883 1.000 56.57688 469 SER A N 1
ATOM 3296 C CA . SER A 1 425 ? 54.06155 55.02181 52.36108 1.000 60.27104 469 SER A CA 1
ATOM 3297 C C . SER A 1 425 ? 53.06911 53.97166 52.85300 1.000 62.70615 469 SER A C 1
ATOM 3298 O O . SER A 1 425 ? 51.97544 54.31656 53.30759 1.000 64.46609 469 SER A O 1
ATOM 3301 N N . PRO A 1 426 ? 53.40829 52.68551 52.76590 1.000 67.38779 470 PRO A N 1
ATOM 3302 C CA . PRO A 1 426 ? 52.51272 51.64873 53.30030 1.000 65.03691 470 PRO A CA 1
ATOM 3303 C C . PRO A 1 426 ? 52.52316 51.66183 54.82221 1.000 61.75078 470 PRO A C 1
ATOM 3304 O O . PRO A 1 426 ? 53.56059 51.44567 55.45108 1.000 63.70405 470 PRO A O 1
ATOM 3308 N N . PHE A 1 427 ? 51.36395 51.93433 55.41011 1.000 50.35827 471 PHE A N 1
ATOM 3309 C CA . PHE A 1 427 ? 51.15555 51.77642 56.84039 1.000 46.72951 471 PHE A CA 1
ATOM 3310 C C . PHE A 1 427 ? 50.39153 50.48305 57.08633 1.000 44.68778 471 PHE A C 1
ATOM 3311 O O . PHE A 1 427 ? 49.46701 50.14502 56.33957 1.000 41.88309 471 PHE A O 1
ATOM 3319 N N . LYS A 1 428 ? 50.79145 49.75494 58.12535 1.000 43.50452 472 LYS A N 1
ATOM 3320 C CA . LYS A 1 428 ? 50.11890 48.51393 58.47279 1.000 45.15433 472 LYS A CA 1
ATOM 3321 C C . LYS A 1 428 ? 48.75048 48.81755 59.08368 1.000 48.59303 472 LYS A C 1
ATOM 3322 O O . LYS A 1 428 ? 48.38391 49.97318 59.32407 1.000 50.41657 472 LYS A O 1
ATOM 3324 N N . SER A 1 429 ? 47.98089 47.75755 59.33214 1.000 47.74828 473 SER A N 1
ATOM 3325 C CA . SER A 1 429 ? 46.67344 47.90368 59.95825 1.000 47.17310 473 SER A CA 1
ATOM 3326 C C . SER A 1 429 ? 46.80006 48.56199 61.33007 1.000 44.04025 473 SER A C 1
ATOM 3327 O O . SER A 1 429 ? 47.81344 48.42626 62.01903 1.000 46.85818 473 SER A O 1
ATOM 3330 N N . VAL A 1 430 ? 45.74938 49.27555 61.72830 1.000 37.97129 474 VAL A N 1
ATOM 3331 C CA . VAL A 1 430 ? 45.72356 50.02332 62.97922 1.000 40.11212 474 VAL A CA 1
ATOM 3332 C C . VAL A 1 430 ? 44.56357 49.52352 63.83002 1.000 39.74432 474 VAL A C 1
ATOM 3333 O O . VAL A 1 430 ? 43.43638 49.40140 63.33881 1.000 42.28858 474 VAL A O 1
ATOM 3337 N N . THR A 1 431 ? 44.83747 49.24179 65.10322 1.000 43.23692 475 THR A N 1
ATOM 3338 C CA A THR A 1 431 ? 43.80881 48.89129 66.07899 0.162 43.85101 475 THR A CA 1
ATOM 3339 C CA B THR A 1 431 ? 43.80136 48.89923 66.07307 0.838 42.93511 475 THR A CA 1
ATOM 3340 C C . THR A 1 431 ? 43.95683 49.82711 67.27126 1.000 46.11160 475 THR A C 1
ATOM 3341 O O . THR A 1 431 ? 44.96564 49.77039 67.98120 1.000 45.76071 475 THR A O 1
ATOM 3348 N N . LEU A 1 432 ? 42.96361 50.68751 67.48953 1.000 46.69686 476 LEU A N 1
ATOM 3349 C CA . LEU A 1 432 ? 43.00957 51.61419 68.60975 1.000 44.40534 476 LEU A CA 1
ATOM 3350 C C . LEU A 1 432 ? 42.72771 50.87978 69.92025 1.000 48.03256 476 LEU A C 1
ATOM 3351 O O . LEU A 1 432 ? 42.35678 49.70302 69.94163 1.000 49.66166 476 LEU A O 1
ATOM 3356 N N . GLU A 1 433 ? 42.90985 51.60119 71.03101 1.000 47.06357 477 GLU A N 1
ATOM 3357 C CA . GLU A 1 433 ? 42.73493 50.99994 72.34977 1.000 52.05433 477 GLU A CA 1
ATOM 3358 C C . GLU A 1 433 ? 41.29590 50.55859 72.58415 1.000 54.95682 477 GLU A C 1
ATOM 3359 O O . GLU A 1 433 ? 41.05161 49.61774 73.34614 1.000 57.99231 477 GLU A O 1
ATOM 3365 N N . ASP A 1 434 ? 40.33585 51.22816 71.94871 1.000 57.03106 478 ASP A N 1
ATOM 3366 C CA . ASP A 1 434 ? 38.92606 50.89292 72.08951 1.000 59.41157 478 ASP A CA 1
ATOM 3367 C C . ASP A 1 434 ? 38.50043 49.72137 71.21271 1.000 55.31737 478 ASP A C 1
ATOM 3368 O O . ASP A 1 434 ? 37.37256 49.24207 71.35935 1.000 54.81728 478 ASP A O 1
ATOM 3373 N N . GLY A 1 435 ? 39.35743 49.26350 70.30138 1.000 52.69780 479 GLY A N 1
ATOM 3374 C CA . GLY A 1 435 ? 39.04554 48.15093 69.42730 1.000 51.52620 479 GLY A CA 1
ATOM 3375 C C . GLY A 1 435 ? 38.78414 48.52046 67.98196 1.000 49.98277 479 GLY A C 1
ATOM 3376 O O . GLY A 1 435 ? 38.80434 47.62668 67.12609 1.000 48.68171 479 GLY A O 1
ATOM 3377 N N . LYS A 1 436 ? 38.53677 49.79310 67.67486 1.000 51.17108 480 LYS A N 1
ATOM 3378 C CA . LYS A 1 436 ? 38.28543 50.19280 66.29409 1.000 48.77229 480 LYS A CA 1
ATOM 3379 C C . LYS A 1 436 ? 39.50097 49.88978 65.42303 1.000 49.86594 480 LYS A C 1
ATOM 3380 O O . LYS A 1 436 ? 40.63255 50.24273 65.76680 1.000 52.23927 480 LYS A O 1
ATOM 3386 N N . THR A 1 437 ? 39.26299 49.22207 64.29628 1.000 48.67949 481 THR A N 1
ATOM 3387 C CA . THR A 1 437 ? 40.32336 48.77485 63.40354 1.000 46.16027 481 THR A CA 1
ATOM 3388 C C . THR A 1 437 ? 40.18255 49.44893 62.04631 1.000 45.07674 481 THR A C 1
ATOM 3389 O O . THR A 1 437 ? 39.06750 49.64735 61.54931 1.000 46.29324 481 THR A O 1
ATOM 3393 N N . PHE A 1 438 ? 41.31881 49.80115 61.44991 1.000 38.95926 482 PHE A N 1
ATOM 3394 C CA . PHE A 1 438 ? 41.34198 50.46461 60.15622 1.000 36.49559 482 PHE A CA 1
ATOM 3395 C C . PHE A 1 438 ? 42.43193 49.84760 59.29393 1.000 39.42667 482 PHE A C 1
ATOM 3396 O O . PHE A 1 438 ? 43.42176 49.31470 59.80179 1.000 40.96810 482 PHE A O 1
ATOM 3404 N N . ILE A 1 439 ? 42.23123 49.91208 57.98240 1.000 39.52974 483 ILE A N 1
ATOM 3405 C CA . ILE A 1 439 ? 43.20543 49.40466 57.02145 1.000 37.86870 483 ILE A CA 1
ATOM 3406 C C . ILE A 1 439 ? 43.56168 50.54790 56.07697 1.000 37.96680 483 ILE A C 1
ATOM 3407 O O . ILE A 1 439 ? 42.94281 50.69064 55.01156 1.000 35.74342 483 ILE A O 1
ATOM 3412 N N . PRO A 1 440 ? 44.53372 51.38953 56.42882 1.000 37.53776 484 PRO A N 1
ATOM 3413 C CA . PRO A 1 440 ? 44.83007 52.55916 55.59329 1.000 36.95181 484 PRO A CA 1
ATOM 3414 C C . PRO A 1 440 ? 45.39852 52.15289 54.24316 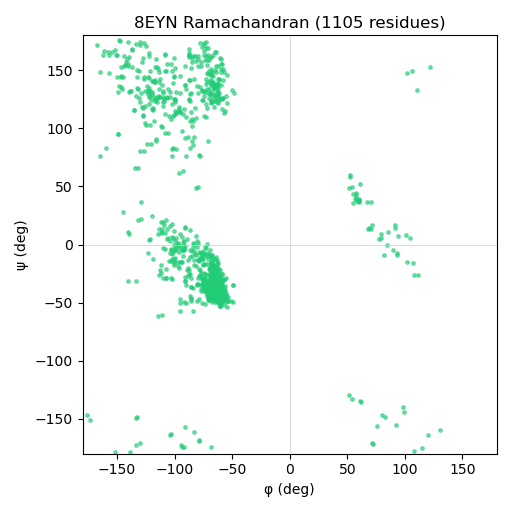1.000 37.75379 484 PRO A C 1
ATOM 3415 O O . PRO A 1 440 ? 46.25050 51.26621 54.14554 1.000 38.31818 484 PRO A O 1
ATOM 3419 N N . GLY A 1 441 ? 44.90633 52.81453 53.19397 1.000 35.36609 485 GLY A N 1
ATOM 3420 C CA . GLY A 1 441 ? 45.40195 52.57817 51.85836 1.000 31.53504 485 GLY A CA 1
ATOM 3421 C C . GLY A 1 441 ? 46.60358 53.44127 51.50775 1.000 34.03244 485 GLY A C 1
ATOM 3422 O O . GLY A 1 441 ? 46.88666 54.45595 52.14930 1.000 34.34954 485 GLY A O 1
ATOM 3423 N N . GLN A 1 442 ? 47.30366 53.02143 50.45691 1.000 31.25509 486 GLN A N 1
ATOM 3424 C CA . GLN A 1 442 ? 48.52281 53.66878 49.99314 1.000 33.64059 486 GLN A CA 1
ATOM 3425 C C . GLN A 1 442 ? 48.29546 54.24571 48.60291 1.000 32.03677 486 GLN A C 1
ATOM 3426 O O . GLN A 1 442 ? 47.86996 53.52833 47.69225 1.000 32.56868 486 GLN A O 1
ATOM 3432 N N . GLY A 1 443 ? 48.57513 55.53742 48.44481 1.000 27.78277 487 GLY A N 1
ATOM 3433 C CA . GLY A 1 443 ? 48.45761 56.17925 47.14910 1.000 29.73761 487 GLY A CA 1
ATOM 3434 C C . GLY A 1 443 ? 49.64969 55.87611 46.26736 1.000 34.01562 487 GLY A C 1
ATOM 3435 O O . GLY A 1 443 ? 50.54239 56.71356 46.09832 1.000 38.10264 487 GLY A O 1
ATOM 3436 N N . ASN A 1 444 ? 49.67068 54.67073 45.70684 1.000 30.32412 488 ASN A N 1
ATOM 3437 C CA . ASN A 1 444 ? 50.79356 54.18921 44.91608 1.000 24.42296 488 ASN A CA 1
ATOM 3438 C C . ASN A 1 444 ? 50.64435 54.62748 43.46557 1.000 23.57842 488 ASN A C 1
ATOM 3439 O O . ASN A 1 444 ? 49.59547 54.41365 42.85140 1.000 21.29470 488 ASN A O 1
ATOM 3444 N N . ASN A 1 445 ? 51.70335 55.23323 42.91561 1.000 23.22533 489 ASN A N 1
ATOM 3445 C CA . ASN A 1 445 ? 51.67731 55.63763 41.51325 1.000 21.97739 489 ASN A CA 1
ATOM 3446 C C . ASN A 1 445 ? 51.48927 54.45321 40.57007 1.000 24.90707 489 ASN A C 1
ATOM 3447 O O . ASN A 1 445 ? 51.01867 54.64233 39.44024 1.000 21.03070 489 ASN A O 1
ATOM 3452 N N . ALA A 1 446 ? 51.81751 53.23636 41.01067 1.000 22.06811 490 ALA A N 1
ATOM 3453 C CA . ALA A 1 446 ? 51.60078 52.06549 40.16692 1.000 22.59260 490 ALA A CA 1
ATOM 3454 C C . ALA A 1 446 ? 50.12827 51.82171 39.85407 1.000 23.65391 490 ALA A C 1
ATOM 3455 O O . ALA A 1 446 ? 49.82953 51.02698 38.95742 1.000 22.78888 490 ALA A O 1
ATOM 3457 N N . TYR A 1 447 ? 49.19783 52.47283 40.55591 1.000 23.14371 491 TYR A N 1
ATOM 3458 C CA . TYR A 1 447 ? 47.80279 52.36205 40.14653 1.000 21.29091 491 TYR A CA 1
ATOM 3459 C C . TYR A 1 447 ? 47.55135 53.03744 38.80657 1.000 22.73638 491 TYR A C 1
ATOM 3460 O O . TYR A 1 447 ? 46.56819 52.70647 38.13363 1.000 19.45402 491 TYR A O 1
ATOM 3469 N N . VAL A 1 448 ? 48.42826 53.95339 38.39915 1.000 20.84064 492 VAL A N 1
ATOM 3470 C CA . VAL A 1 448 ? 48.16265 54.88107 37.30268 1.000 21.41638 492 VAL A CA 1
ATOM 3471 C C . VAL A 1 448 ? 49.01937 54.57269 36.08041 1.000 18.09366 492 VAL A C 1
ATOM 3472 O O . VAL A 1 448 ? 48.49394 54.29996 35.00072 1.000 18.70490 492 VAL A O 1
ATOM 3476 N N . PHE A 1 449 ? 50.34476 54.64240 36.21993 1.000 18.80644 493 PHE A N 1
ATOM 3477 C CA . PHE A 1 449 ? 51.14507 54.67004 34.99871 1.000 17.07390 493 PHE A CA 1
ATOM 3478 C C . PHE A 1 449 ? 51.11885 53.37155 34.18416 1.000 23.17620 493 PHE A C 1
ATOM 3479 O O . PHE A 1 449 ? 51.22680 53.44573 32.95168 1.000 19.86524 493 PHE A O 1
ATOM 3487 N N . PRO A 1 450 ? 50.97351 52.17596 34.77713 1.000 21.32980 494 PRO A N 1
ATOM 3488 C CA . PRO A 1 450 ? 50.96791 50.97454 33.91620 1.000 22.93144 494 PRO A CA 1
ATOM 3489 C C . PRO A 1 450 ? 49.78810 50.93741 32.95681 1.000 21.76477 494 PRO A C 1
ATOM 3490 O O . PRO A 1 450 ? 49.97084 50.66027 31.76180 1.000 20.82186 494 PRO A O 1
ATOM 3494 N N . GLY A 1 451 ? 48.57857 51.22655 33.44435 1.000 19.93800 495 GLY A N 1
ATOM 3495 C CA . GLY A 1 451 ? 47.41554 51.22415 32.57114 1.000 16.40924 495 GLY A CA 1
ATOM 3496 C C . GLY A 1 451 ? 47.42694 52.36497 31.57357 1.000 18.64802 495 GLY A C 1
ATOM 3497 O O . GLY A 1 451 ? 47.01610 52.19836 30.42153 1.000 18.99270 495 GLY A O 1
ATOM 3498 N N . VAL A 1 452 ? 47.88526 53.54436 31.99918 1.000 16.55661 496 VAL A N 1
ATOM 3499 C CA . VAL A 1 452 ? 47.98838 54.65904 31.06499 1.000 16.72460 496 VAL A CA 1
ATOM 3500 C C . VAL A 1 452 ? 48.96274 54.30921 29.94893 1.000 17.10866 496 VAL A C 1
ATOM 3501 O O . VAL A 1 452 ? 48.64808 54.44375 28.76042 1.000 17.82036 496 VAL A O 1
ATOM 3505 N N . ALA A 1 453 ? 50.14973 53.81971 30.32031 1.000 15.97210 497 ALA A N 1
ATOM 3506 C CA . ALA A 1 453 ? 51.14890 53.42966 29.32990 1.000 17.70279 497 ALA A CA 1
ATOM 3507 C C . ALA A 1 453 ? 50.62524 52.33481 28.40956 1.000 16.57952 497 ALA A C 1
ATOM 3508 O O . ALA A 1 453 ? 50.82216 52.39395 27.19037 1.000 20.00735 497 ALA A O 1
ATOM 3510 N N . LEU A 1 454 ? 49.95031 51.33053 28.97322 1.000 16.57912 498 LEU A N 1
ATOM 3511 C CA . LEU A 1 454 ? 49.43117 50.23823 28.15559 1.000 18.83900 498 LEU A CA 1
ATOM 3512 C C . LEU A 1 454 ? 48.47118 50.75998 27.09387 1.000 16.62118 498 LEU A C 1
ATOM 3513 O O . LEU A 1 454 ? 48.57599 50.40141 25.91626 1.000 17.99962 498 LEU A O 1
ATOM 3518 N N . GLY A 1 455 ? 47.54164 51.62945 27.49185 1.000 16.77198 499 GLY A N 1
ATOM 3519 C CA . GLY A 1 455 ? 46.58074 52.15869 26.53685 1.000 19.91308 499 GLY A CA 1
ATOM 3520 C C . GLY A 1 455 ? 47.21480 53.10334 25.53272 1.000 20.20999 499 GLY A C 1
ATOM 3521 O O . GLY A 1 455 ? 46.87555 53.08009 24.34443 1.000 19.32728 499 GLY A O 1
ATOM 3522 N N . VAL A 1 456 ? 48.14339 53.94553 25.99491 1.000 16.34599 500 VAL A N 1
ATOM 3523 C CA . VAL A 1 456 ? 48.83689 54.86596 25.09638 1.000 18.62161 500 VAL A CA 1
ATOM 3524 C C . VAL A 1 456 ? 49.62575 54.09302 24.04397 1.000 20.97967 500 VAL A C 1
ATOM 3525 O O . VAL A 1 456 ? 49.56593 54.40455 22.84673 1.000 20.10333 500 VAL A O 1
ATOM 3529 N N . ILE A 1 457 ? 50.34843 53.05243 24.46448 1.000 16.60965 501 ILE A N 1
ATOM 3530 C CA . ILE A 1 457 ? 51.16147 52.29265 23.51996 1.000 22.28835 501 ILE A CA 1
ATOM 3531 C C . ILE A 1 457 ? 50.27570 51.48011 22.57852 1.000 25.91714 501 ILE A C 1
ATOM 3532 O O . ILE A 1 457 ? 50.53111 51.41365 21.36913 1.000 28.08200 501 ILE A O 1
ATOM 3537 N N . ALA A 1 458 ? 49.21783 50.85979 23.11315 1.000 22.64784 502 ALA A N 1
ATOM 3538 C CA . ALA A 1 458 ? 48.31319 50.06480 22.28281 1.000 22.51050 502 ALA A CA 1
ATOM 3539 C C . ALA A 1 458 ? 47.65403 50.90781 21.19605 1.000 21.85213 502 ALA A C 1
ATOM 3540 O O . ALA A 1 458 ? 47.52809 50.46689 20.04748 1.000 23.03598 502 ALA A O 1
ATOM 3542 N N . GLY A 1 459 ? 47.20460 52.10781 21.53928 1.000 21.40852 503 GLY A N 1
ATOM 3543 C CA . GLY A 1 459 ? 46.49617 52.91146 20.56883 1.000 22.17444 503 GLY A CA 1
ATOM 3544 C C . GLY A 1 459 ? 47.33577 53.86072 19.75129 1.000 19.51394 503 GLY A C 1
ATOM 3545 O O . GLY A 1 459 ? 46.80135 54.51878 18.85028 1.000 21.76049 503 GLY A O 1
ATOM 3546 N N . GLY A 1 460 ? 48.63459 53.94468 20.01919 1.000 17.62810 504 GLY A N 1
ATOM 3547 C CA . GLY A 1 460 ? 49.43697 54.99347 19.41126 1.000 18.84192 504 GLY A CA 1
ATOM 3548 C C . GLY A 1 460 ? 48.89961 56.37140 19.73077 1.000 20.14165 504 GLY A C 1
ATOM 3549 O O . GLY A 1 460 ? 48.81301 57.22822 18.84193 1.000 22.29233 504 GLY A O 1
ATOM 3550 N N . ILE A 1 461 ? 48.50763 56.59451 20.98268 1.000 18.13811 505 ILE A N 1
ATOM 3551 C CA . ILE A 1 461 ? 47.98864 57.89051 21.40025 1.000 18.76894 505 ILE A CA 1
ATOM 3552 C C . ILE A 1 461 ? 49.12567 58.90766 21.34042 1.000 21.76285 505 ILE A C 1
ATOM 3553 O O . ILE A 1 461 ? 50.17736 58.72487 21.96419 1.000 23.54629 505 ILE A O 1
ATOM 3558 N N . ARG A 1 462 ? 48.92930 59.97649 20.55873 1.000 19.86057 506 ARG A N 1
ATOM 3559 C CA . ARG A 1 462 ? 50.05168 60.83375 20.17940 1.000 19.73622 506 ARG A CA 1
ATOM 3560 C C . ARG A 1 462 ? 50.49779 61.72939 21.32583 1.000 22.15936 506 ARG A C 1
ATOM 3561 O O . ARG A 1 462 ? 51.69093 62.02333 21.45987 1.000 19.39211 506 ARG A O 1
ATOM 3569 N N . HIS A 1 463 ? 49.55391 62.21049 22.12926 1.000 19.88091 507 HIS A N 1
ATOM 3570 C CA . HIS A 1 463 ? 49.84677 63.07852 23.25996 1.000 22.53023 507 HIS A CA 1
ATOM 3571 C C . HIS A 1 463 ? 48.91327 62.69190 24.39475 1.000 20.84889 507 HIS A C 1
ATOM 3572 O O . HIS A 1 463 ? 47.86435 62.08944 24.17453 1.000 24.00435 507 HIS A O 1
ATOM 3579 N N . ILE A 1 464 ? 49.31579 63.01493 25.61853 1.000 16.51978 508 ILE A N 1
ATOM 3580 C CA . ILE A 1 464 ? 48.55677 62.56800 26.78337 1.000 15.96228 508 ILE A CA 1
ATOM 3581 C C . ILE A 1 464 ? 47.99280 63.77956 27.51831 1.000 20.95943 508 ILE A C 1
ATOM 3582 O O . ILE A 1 464 ? 48.66462 64.33463 28.40038 1.000 22.45942 508 ILE A O 1
ATOM 3587 N N . PRO A 1 465 ? 46.77885 64.21988 27.19338 1.000 22.35054 509 PRO A N 1
ATOM 3588 C CA . PRO A 1 465 ? 46.20917 65.38712 27.87166 1.000 22.19948 509 PRO A CA 1
ATOM 3589 C C . PRO A 1 465 ? 45.79303 65.04362 29.29254 1.000 21.64051 509 PRO A C 1
ATOM 3590 O O . PRO A 1 465 ? 45.62890 63.87920 29.66353 1.000 19.04042 509 PRO A O 1
ATOM 3594 N N . ASP A 1 466 ? 45.60821 66.09231 30.09687 1.000 19.71727 510 ASP A N 1
ATOM 3595 C CA . ASP A 1 466 ? 45.24652 65.87166 31.48988 1.000 25.31281 510 ASP A CA 1
ATOM 3596 C C . ASP A 1 466 ? 43.89009 65.18432 31.64118 1.000 22.69806 510 ASP A C 1
ATOM 3597 O O . ASP A 1 466 ? 43.63771 64.57592 32.68443 1.000 25.78103 510 ASP A O 1
ATOM 3602 N N . GLU A 1 467 ? 43.02722 65.23607 30.62054 1.000 25.29193 511 GLU A N 1
ATOM 3603 C CA . GLU A 1 467 ? 41.76548 64.49934 30.69174 1.000 21.52367 511 GLU A CA 1
ATOM 3604 C C . GLU A 1 467 ? 41.99497 63.00199 30.85177 1.000 21.73635 511 GLU A C 1
ATOM 3605 O O . GLU A 1 467 ? 41.17009 62.30765 31.45709 1.000 19.08530 511 GLU A O 1
ATOM 3611 N N . ILE A 1 468 ? 43.10073 62.48305 30.31681 1.000 20.35006 512 ILE A N 1
ATOM 3612 C CA . ILE A 1 468 ? 43.39579 61.06434 30.48320 1.000 19.94054 512 ILE A CA 1
ATOM 3613 C C . ILE A 1 468 ? 43.72016 60.75514 31.94070 1.000 19.98249 512 ILE A C 1
ATOM 3614 O O . ILE A 1 468 ? 43.33818 59.70252 32.46976 1.000 20.56153 512 ILE A O 1
ATOM 3619 N N . PHE A 1 469 ? 44.41844 61.66360 32.62283 1.000 18.21390 513 PHE A N 1
ATOM 3620 C CA . PHE A 1 469 ? 44.74561 61.38776 34.01531 1.000 18.31996 513 PHE A CA 1
ATOM 3621 C C . PHE A 1 469 ? 43.52950 61.54755 34.91242 1.000 17.20566 513 PHE A C 1
ATOM 3622 O O . PHE A 1 469 ? 43.42924 60.86796 35.93626 1.000 19.54080 513 PHE A O 1
ATOM 3630 N N . LEU A 1 470 ? 42.58482 62.41024 34.53168 1.000 21.11745 514 LEU A N 1
ATOM 3631 C CA . LEU A 1 470 ? 41.35569 62.54181 35.30630 1.000 21.65240 514 LEU A CA 1
ATOM 3632 C C . LEU A 1 470 ? 40.46681 61.31195 35.14347 1.000 21.87730 514 LEU A C 1
ATOM 3633 O O . LEU A 1 470 ? 39.93886 60.78218 36.12834 1.000 22.50113 514 LEU A O 1
ATOM 3638 N N . LEU A 1 471 ? 40.27921 60.83833 33.90794 1.000 19.98929 515 LEU A N 1
ATOM 3639 C CA . LEU A 1 471 ? 39.42890 59.66324 33.74124 1.000 21.40499 515 LEU A CA 1
ATOM 3640 C C . LEU A 1 471 ? 40.08064 58.41953 34.33349 1.000 20.35783 515 LEU A C 1
ATOM 3641 O O . LEU A 1 471 ? 39.37857 57.51179 34.78868 1.000 21.59668 515 LEU A O 1
ATOM 3646 N N . THR A 1 472 ? 41.41312 58.36975 34.35835 1.000 19.41841 516 THR A N 1
ATOM 3647 C CA . THR A 1 472 ? 42.09277 57.28690 35.05848 1.000 23.64712 516 THR A CA 1
ATOM 3648 C C . THR A 1 472 ? 41.81184 57.34720 36.55464 1.000 26.52712 516 THR A C 1
ATOM 3649 O O . THR A 1 472 ? 41.53695 56.31925 37.18480 1.000 24.45624 516 THR A O 1
ATOM 3653 N N . ALA A 1 473 ? 41.84157 58.55162 37.13358 1.000 24.75695 517 ALA A N 1
ATOM 3654 C CA . ALA A 1 473 ? 41.52804 58.70209 38.55186 1.000 23.25962 517 ALA A CA 1
ATOM 3655 C C . ALA A 1 473 ? 40.09836 58.26645 38.85401 1.000 17.42119 517 ALA A C 1
ATOM 3656 O O . ALA A 1 473 ? 39.83835 57.63818 39.88831 1.000 19.88847 517 ALA A O 1
ATOM 3658 N N . GLU A 1 474 ? 39.15504 58.59400 37.96384 1.000 20.46984 518 GLU A N 1
ATOM 3659 C CA . GLU A 1 474 ? 37.76317 58.20239 38.17294 1.000 20.64316 518 GLU A CA 1
ATOM 3660 C C . GLU A 1 474 ? 37.60150 56.69032 38.10217 1.000 24.41670 518 GLU A C 1
ATOM 3661 O O . GLU A 1 474 ? 36.81569 56.10662 38.85893 1.000 23.43521 518 GLU A O 1
ATOM 3667 N N . GLN A 1 475 ? 38.33987 56.03934 37.20137 1.000 24.90407 519 GLN A N 1
ATOM 3668 C CA . GLN A 1 475 ? 38.29960 54.58243 37.11820 1.000 26.97519 519 GLN A CA 1
ATOM 3669 C C . GLN A 1 475 ? 38.82034 53.94405 38.40371 1.000 25.81589 519 GLN A C 1
ATOM 3670 O O . GLN A 1 475 ? 38.18939 53.03680 38.95585 1.000 23.67413 519 GLN A O 1
ATOM 3676 N N . ILE A 1 476 ? 39.96220 54.41777 38.90767 1.000 24.76054 520 ILE A N 1
ATOM 3677 C CA . ILE A 1 476 ? 40.53053 53.83146 40.12121 1.000 23.68121 520 ILE A CA 1
ATOM 3678 C C . ILE A 1 476 ? 39.56505 53.97918 41.29355 1.000 19.82119 520 ILE A C 1
ATOM 3679 O O . ILE A 1 476 ? 39.35326 53.03440 42.06188 1.000 22.21992 520 ILE A O 1
ATOM 3684 N N . ALA A 1 477 ? 38.93764 55.15298 41.42793 1.000 25.51953 521 ALA A N 1
ATOM 3685 C CA . ALA A 1 477 ? 38.03432 55.39614 42.55331 1.000 25.02084 521 ALA A CA 1
ATOM 3686 C C . ALA A 1 477 ? 36.85058 54.43483 42.55884 1.000 27.51592 521 ALA A C 1
ATOM 3687 O O . ALA A 1 477 ? 36.32192 54.10600 43.62852 1.000 29.49466 521 ALA A O 1
ATOM 3689 N N . GLN A 1 478 ? 36.41805 53.97436 41.38670 1.000 25.84164 522 GLN A N 1
ATOM 3690 C CA . GLN A 1 478 ? 35.32609 53.01219 41.31323 1.000 29.35805 522 GLN A CA 1
ATOM 3691 C C . GLN A 1 478 ? 35.76846 51.58357 41.60212 1.000 27.72204 522 GLN A C 1
ATOM 3692 O O . GLN A 1 478 ? 34.91030 50.72524 41.82866 1.000 27.46685 522 GLN A O 1
ATOM 3698 N N . GLU A 1 479 ? 37.07477 51.30834 41.61229 1.000 29.92179 523 GLU A N 1
ATOM 3699 C CA . GLU A 1 479 ? 37.53536 49.93650 41.79940 1.000 34.42999 523 GLU A CA 1
ATOM 3700 C C . GLU A 1 479 ? 37.33167 49.46112 43.23044 1.000 35.15031 523 GLU A C 1
ATOM 3701 O O . GLU A 1 479 ? 37.19676 48.25536 43.46718 1.000 28.94891 523 GLU A O 1
ATOM 3707 N N . VAL A 1 480 ? 37.30422 50.38391 44.19152 1.000 29.30849 524 VAL A N 1
ATOM 3708 C CA . VAL A 1 480 ? 37.24778 50.00371 45.59696 1.000 30.14824 524 VAL A CA 1
ATOM 3709 C C . VAL A 1 480 ? 35.86868 49.44481 45.92092 1.000 33.43715 524 VAL A C 1
ATOM 3710 O O . VAL A 1 480 ? 34.84161 50.02165 45.53917 1.000 34.50355 524 VAL A O 1
ATOM 3714 N N . SER A 1 481 ? 35.83922 48.31823 46.63149 1.000 33.24431 525 SER A N 1
ATOM 3715 C CA . SER A 1 481 ? 34.58059 47.71070 47.03599 1.000 30.41717 525 SER A CA 1
ATOM 3716 C C . SER A 1 481 ? 33.93335 48.50943 48.16226 1.000 32.88876 525 SER A C 1
ATOM 3717 O O . SER A 1 481 ? 34.58867 49.26864 48.88281 1.000 34.54961 525 SER A O 1
ATOM 3720 N N . GLU A 1 482 ? 32.62189 48.32408 48.31427 1.000 36.27411 526 GLU A N 1
ATOM 3721 C CA . GLU A 1 482 ? 31.91651 48.97895 49.40944 1.000 42.69369 526 GLU A CA 1
ATOM 3722 C C . GLU A 1 482 ? 32.42630 48.48525 50.75676 1.000 42.12664 526 GLU A C 1
ATOM 3723 O O . GLU A 1 482 ? 32.52860 49.26200 51.71507 1.000 39.49457 526 GLU A O 1
ATOM 3729 N N . GLN A 1 483 ? 32.76385 47.19488 50.84366 1.000 36.50669 527 GLN A N 1
ATOM 3730 C CA . GLN A 1 483 ? 33.30097 46.64346 52.08423 1.000 38.12392 527 GLN A CA 1
ATOM 3731 C C . GLN A 1 483 ? 34.63162 47.28992 52.44464 1.000 39.70995 527 GLN A C 1
ATOM 3732 O O . GLN A 1 483 ? 34.85759 47.65696 53.60453 1.000 41.20055 527 GLN A O 1
ATOM 3738 N N . HIS A 1 484 ? 35.52482 47.44356 51.46439 1.000 34.74201 528 HIS A N 1
ATOM 3739 C CA . HIS A 1 484 ? 36.82763 48.03262 51.75162 1.000 35.89092 528 HIS A CA 1
ATOM 3740 C C . HIS A 1 484 ? 36.69937 49.49047 52.16885 1.000 33.07618 528 HIS A C 1
ATOM 3741 O O . HIS A 1 484 ? 37.45084 49.94964 53.03505 1.000 35.85891 528 HIS A O 1
ATOM 3748 N N . LEU A 1 485 ? 35.75487 50.22493 51.57941 1.000 31.35587 529 LEU A N 1
ATOM 3749 C CA . LEU A 1 485 ? 35.52950 51.60460 51.99767 1.000 32.93611 529 LEU A CA 1
ATOM 3750 C C . LEU A 1 485 ? 35.13224 51.67224 53.46665 1.000 34.36245 529 LEU A C 1
ATOM 3751 O O . LEU A 1 485 ? 35.57827 52.56612 54.19583 1.000 31.50106 529 LEU A O 1
ATOM 3756 N N . SER A 1 486 ? 34.30993 50.72123 53.92248 1.000 33.29925 530 SER A N 1
ATOM 3757 C CA A SER A 1 486 ? 33.87601 50.70731 55.31464 0.377 35.04180 530 SER A CA 1
ATOM 3758 C CA B SER A 1 486 ? 33.87614 50.70929 55.31430 0.623 34.89743 530 SER A CA 1
ATOM 3759 C C . SER A 1 486 ? 35.03039 50.46503 56.27572 1.000 38.74403 530 SER A C 1
ATOM 3760 O O . SER A 1 486 ? 34.91930 50.80594 57.45947 1.000 39.36741 530 SER A O 1
ATOM 3765 N N . GLN A 1 487 ? 36.12459 49.88049 55.79833 1.000 35.35532 531 GLN A N 1
ATOM 3766 C CA . GLN A 1 487 ? 37.31039 49.63953 56.60577 1.000 36.86147 531 GLN A CA 1
ATOM 3767 C C . GLN A 1 487 ? 38.32479 50.76892 56.50563 1.000 35.23947 531 GLN A C 1
ATOM 3768 O O . GLN A 1 487 ? 39.38179 50.69322 57.14056 1.000 35.78602 531 GLN A O 1
ATOM 3774 N N . GLY A 1 488 ? 38.03578 51.80043 55.71990 1.000 34.74645 532 GLY A N 1
ATOM 3775 C CA . GLY A 1 488 ? 38.94305 52.91250 55.54855 1.000 31.72795 532 GLY A CA 1
ATOM 3776 C C . GLY A 1 488 ? 39.87035 52.82079 54.35688 1.000 30.89677 532 GLY A C 1
ATOM 3777 O O . GLY A 1 488 ? 40.76177 53.67026 54.23067 1.000 30.28876 532 GLY A O 1
ATOM 3778 N N . ARG A 1 489 ? 39.69139 51.82842 53.48121 1.000 27.69341 533 ARG A N 1
ATOM 3779 C CA . ARG A 1 489 ? 40.55531 51.63585 52.32137 1.000 26.51845 533 ARG A CA 1
ATOM 3780 C C . ARG A 1 489 ? 40.03739 52.46714 51.15278 1.000 24.44251 533 ARG A C 1
ATOM 3781 O O . ARG A 1 489 ? 38.87821 52.32089 50.74784 1.000 28.84010 533 ARG A O 1
ATOM 3789 N N . LEU A 1 490 ? 40.89824 53.31415 50.59484 1.000 24.68398 534 LEU A N 1
ATOM 3790 C CA . LEU A 1 490 ? 40.51689 54.17316 49.48257 1.000 27.92231 534 LEU A CA 1
ATOM 3791 C C . LEU A 1 490 ? 40.99532 53.65954 48.13095 1.000 27.93298 534 LEU A C 1
ATOM 3792 O O . LEU A 1 490 ? 40.63755 54.24769 47.10646 1.000 29.73813 534 LEU A O 1
ATOM 3797 N N . TYR A 1 491 ? 41.79097 52.59642 48.10209 1.000 25.97494 535 TYR A N 1
ATOM 3798 C CA . TYR A 1 491 ? 42.37253 52.09867 46.86600 1.000 23.56931 535 TYR A CA 1
ATOM 3799 C C . TYR A 1 491 ? 42.14814 50.59965 46.75149 1.000 30.79026 535 TYR A C 1
ATOM 3800 O O . TYR A 1 491 ? 42.07317 49.89849 47.76616 1.000 29.73263 535 TYR A O 1
ATOM 3809 N N . PRO A 1 492 ? 42.02981 50.08378 45.53139 1.000 31.16773 536 PRO A N 1
ATOM 3810 C CA . PRO A 1 492 ? 41.83054 48.64439 45.34670 1.000 29.03999 536 PRO A CA 1
ATOM 3811 C C . PRO A 1 492 ? 43.07527 47.87320 45.74216 1.000 29.97336 536 PRO A C 1
ATOM 3812 O O . PRO A 1 492 ? 44.17440 48.44616 45.80810 1.000 30.71402 536 PRO A O 1
ATOM 3816 N N . PRO A 1 493 ? 42.94931 46.57197 45.99804 1.000 28.68700 537 PRO A N 1
ATOM 3817 C CA . PRO A 1 493 ? 44.12529 45.78130 46.38455 1.000 29.45148 537 PRO A CA 1
ATOM 3818 C C . PRO A 1 493 ? 45.15004 45.73210 45.26308 1.000 28.76570 537 PRO A C 1
ATOM 3819 O O . PRO A 1 493 ? 44.80851 45.56457 44.09068 1.000 30.00432 537 PRO A O 1
ATOM 3823 N N . LEU A 1 494 ? 46.42423 45.87487 45.63691 1.000 33.12621 538 LEU A N 1
ATOM 3824 C CA . LEU A 1 494 ? 47.49806 45.81562 44.65131 1.000 31.89989 538 LEU A CA 1
ATOM 3825 C C . LEU A 1 494 ? 47.55851 44.47285 43.94056 1.000 30.87306 538 LEU A C 1
ATOM 3826 O O . LEU A 1 494 ? 48.06141 44.40433 42.81460 1.000 31.39870 538 LEU A O 1
ATOM 3831 N N . SER A 1 495 ? 47.05475 43.40389 44.56474 1.000 29.70624 539 SER A N 1
ATOM 3832 C CA . SER A 1 495 ? 47.03272 42.09985 43.91250 1.000 31.68457 539 SER A CA 1
ATOM 3833 C C . SER A 1 495 ? 46.17106 42.09090 42.65449 1.000 30.67159 539 SER A C 1
ATOM 3834 O O . SER A 1 495 ? 46.28582 41.16265 41.84789 1.000 33.47003 539 SER A O 1
ATOM 3837 N N . THR A 1 496 ? 45.30758 43.08877 42.47215 1.000 26.52671 540 THR A N 1
ATOM 3838 C CA . THR A 1 496 ? 44.45773 43.18099 41.29291 1.000 29.97586 540 THR A CA 1
ATOM 3839 C C . THR A 1 496 ? 44.99521 44.16452 40.25092 1.000 28.51674 540 THR A C 1
ATOM 3840 O O . THR A 1 496 ? 44.28087 44.48270 39.29332 1.000 24.21460 540 THR A O 1
ATOM 3844 N N . ILE A 1 497 ? 46.24394 44.62511 40.40130 1.000 25.35185 541 ILE A N 1
ATOM 3845 C CA . ILE A 1 497 ? 46.74347 45.74520 39.59833 1.000 24.78182 541 ILE A CA 1
ATOM 3846 C C . ILE A 1 497 ? 46.69204 45.43879 38.10372 1.000 23.89606 541 ILE A C 1
ATOM 3847 O O . ILE A 1 497 ? 46.42021 46.33187 37.29182 1.000 23.93763 541 ILE A O 1
ATOM 3852 N N . ARG A 1 498 ? 46.92830 44.18034 37.71340 1.000 20.80323 542 ARG A N 1
ATOM 3853 C CA . ARG A 1 498 ? 46.86672 43.81539 36.29748 1.000 22.81561 542 ARG A CA 1
ATOM 3854 C C . ARG A 1 498 ? 45.47395 44.05826 35.71738 1.000 23.53184 542 ARG A C 1
ATOM 3855 O O . ARG A 1 498 ? 45.33841 44.59189 34.60824 1.000 22.04905 542 ARG A O 1
ATOM 3863 N N . ASP A 1 499 ? 44.42512 43.65889 36.44555 1.000 23.53758 543 ASP A N 1
ATOM 3864 C CA . ASP A 1 499 ? 43.05749 43.88488 35.97270 1.000 24.71818 543 ASP A CA 1
ATOM 3865 C C . ASP A 1 499 ? 42.70247 45.36741 35.97958 1.000 23.62910 543 ASP A C 1
ATOM 3866 O O . ASP A 1 499 ? 42.06107 45.86635 35.04396 1.000 22.96105 543 ASP A O 1
ATOM 3868 N N . VAL A 1 500 ? 43.08522 46.08058 37.03838 1.000 19.42073 544 VAL A N 1
ATOM 3869 C CA . VAL A 1 500 ? 42.85440 47.52266 37.07867 1.000 20.73471 544 VAL A CA 1
ATOM 3870 C C . VAL A 1 500 ? 43.55092 48.20578 35.90891 1.000 19.06353 544 VAL A C 1
ATOM 3871 O O . VAL A 1 500 ? 42.98329 49.08823 35.25700 1.000 19.83754 544 VAL A O 1
ATOM 3875 N N . SER A 1 501 ? 44.79206 47.80799 35.62453 1.000 18.88929 545 SER A N 1
ATOM 3876 C CA . SER A 1 501 ? 45.54375 48.42338 34.53518 1.000 22.04794 545 SER A CA 1
ATOM 3877 C C . SER A 1 501 ? 44.86885 48.17044 33.19530 1.000 23.45913 545 SER A C 1
ATOM 3878 O O . SER A 1 501 ? 44.83987 49.05157 32.32382 1.000 20.99997 545 SER A O 1
ATOM 3881 N N . LEU A 1 502 ? 44.32376 46.96542 33.01268 1.000 22.59663 546 LEU A N 1
ATOM 3882 C CA . LEU A 1 502 ? 43.61942 46.64599 31.77734 1.000 22.30990 546 LEU A CA 1
ATOM 3883 C C . LEU A 1 502 ? 42.37103 47.50413 31.62247 1.000 21.48745 546 LEU A C 1
ATOM 3884 O O . LEU A 1 502 ? 42.10425 48.03724 30.53903 1.000 20.41475 546 LEU A O 1
ATOM 3889 N N . ARG A 1 503 ? 41.59051 47.65611 32.69582 1.000 18.27109 547 ARG A N 1
ATOM 3890 C CA . ARG A 1 503 ? 40.38608 48.47468 32.59906 1.000 21.29921 547 ARG A CA 1
ATOM 3891 C C . ARG A 1 503 ? 40.72421 49.94176 32.35374 1.000 21.84452 547 ARG A C 1
ATOM 3892 O O . ARG A 1 503 ? 39.99708 50.62728 31.62623 1.000 21.41258 547 ARG A O 1
ATOM 3900 N N . ILE A 1 504 ? 41.82283 50.43281 32.93049 1.000 17.86882 548 ILE A N 1
ATOM 3901 C CA . ILE A 1 504 ? 42.26220 51.79874 32.64913 1.000 19.09303 548 ILE A CA 1
ATOM 3902 C C . ILE A 1 504 ? 42.67898 51.92912 31.19171 1.000 20.89459 548 ILE A C 1
ATOM 3903 O O . ILE A 1 504 ? 42.30950 52.88968 30.50557 1.000 18.98256 548 ILE A O 1
ATOM 3908 N N . ALA A 1 505 ? 43.46117 50.96372 30.69981 1.000 21.31162 549 ALA A N 1
ATOM 3909 C CA . ALA A 1 505 ? 43.91997 51.01241 29.31476 1.000 20.01177 549 ALA A CA 1
ATOM 3910 C C . ALA A 1 505 ? 42.74452 51.07188 28.34814 1.000 21.34746 549 ALA A C 1
ATOM 3911 O O . ALA A 1 505 ? 42.78264 51.81095 27.35635 1.000 23.34236 549 ALA A O 1
ATOM 3913 N N . ILE A 1 506 ? 41.67724 50.32299 28.63621 1.000 20.37351 550 ILE A N 1
ATOM 3914 C CA . ILE A 1 506 ? 40.50802 50.33622 27.76133 1.000 23.43185 550 ILE A CA 1
ATOM 3915 C C . ILE A 1 506 ? 39.80626 51.68905 27.81444 1.000 21.17755 550 ILE A C 1
ATOM 3916 O O . ILE A 1 506 ? 39.43118 52.24574 26.77607 1.000 23.46323 550 ILE A O 1
ATOM 3921 N N . LYS A 1 507 ? 39.60774 52.24016 29.01754 1.000 21.35571 551 LYS A N 1
ATOM 3922 C CA . LYS A 1 507 ? 38.95432 53.54394 29.13035 1.000 23.65047 551 LYS A CA 1
ATOM 3923 C C . LYS A 1 507 ? 39.75200 54.62174 28.41343 1.000 23.78933 551 LYS A C 1
ATOM 3924 O O . LYS A 1 507 ? 39.17972 55.48874 27.74003 1.000 24.43386 551 LYS A O 1
ATOM 3930 N N . VAL A 1 508 ? 41.07648 54.59643 28.57222 1.000 18.37360 552 VAL A N 1
ATOM 3931 C CA . VAL A 1 508 ? 41.94600 55.53842 27.87851 1.000 19.89641 552 VAL A CA 1
ATOM 3932 C C . VAL A 1 508 ? 41.80794 55.38180 26.37294 1.000 19.82568 552 VAL A C 1
ATOM 3933 O O . VAL A 1 508 ? 41.75545 56.36991 25.62783 1.000 20.40942 552 VAL A O 1
ATOM 3937 N N . LEU A 1 509 ? 41.75326 54.13582 25.90386 1.000 20.02722 553 LEU A N 1
ATOM 3938 C CA . LEU A 1 509 ? 41.61477 53.87553 24.47784 1.000 24.10569 553 LEU A CA 1
ATOM 3939 C C . LEU A 1 509 ? 40.27700 54.38135 23.95263 1.000 27.04615 553 LEU A C 1
ATOM 3940 O O . LEU A 1 509 ? 40.22204 54.99587 22.88042 1.000 27.39816 553 LEU A O 1
ATOM 3945 N N . ASP A 1 510 ? 39.18568 54.12360 24.68466 1.000 23.81978 554 ASP A N 1
ATOM 3946 C CA . ASP A 1 510 ? 37.88016 54.63781 24.27153 1.000 24.19837 554 ASP A CA 1
ATOM 3947 C C . ASP A 1 510 ? 37.92996 56.15159 24.10646 1.000 26.90824 554 ASP A C 1
ATOM 3948 O O . ASP A 1 510 ? 37.48216 56.69674 23.08801 1.000 20.92012 554 ASP A O 1
ATOM 3953 N N . TYR A 1 511 ? 38.50104 56.84226 25.09752 1.000 23.88187 555 TYR A N 1
ATOM 3954 C CA . TYR A 1 511 ? 38.59673 58.29732 25.04945 1.000 23.16764 555 TYR A CA 1
ATOM 3955 C C . TYR A 1 511 ? 39.41832 58.76177 23.85026 1.000 22.08750 555 TYR A C 1
ATOM 3956 O O . TYR A 1 511 ? 39.02539 59.70229 23.14880 1.000 22.90885 555 TYR A O 1
ATOM 3965 N N . ALA A 1 512 ? 40.55582 58.11163 23.59082 1.000 17.25346 556 ALA A N 1
ATOM 3966 C CA . ALA A 1 512 ? 41.43793 58.56371 22.51552 1.000 22.27209 556 ALA A CA 1
ATOM 3967 C C . ALA A 1 512 ? 40.75490 58.47171 21.15547 1.000 23.87491 556 ALA A C 1
ATOM 3968 O O . ALA A 1 512 ? 40.83900 59.40194 20.34238 1.000 24.30614 556 ALA A O 1
ATOM 3970 N N . TYR A 1 513 ? 40.08967 57.34572 20.87580 1.000 22.77990 557 TYR A N 1
ATOM 3971 C CA . TYR A 1 513 ? 39.40965 57.21889 19.59087 1.000 21.48112 557 TYR A CA 1
ATOM 3972 C C . TYR A 1 513 ? 38.22485 58.16632 19.49363 1.000 23.52493 557 TYR A C 1
ATOM 3973 O O . TYR A 1 513 ? 37.93111 58.67945 18.40694 1.000 27.43840 557 TYR A O 1
ATOM 3982 N N . LYS A 1 514 ? 37.54024 58.42204 20.60924 1.000 19.85809 558 LYS A N 1
ATOM 3983 C CA . LYS A 1 514 ? 36.42501 59.36069 20.57371 1.000 23.93526 558 LYS A CA 1
ATOM 3984 C C . LYS A 1 514 ? 36.88089 60.75576 20.16070 1.000 27.00608 558 LYS A C 1
ATOM 3985 O O . LYS A 1 514 ? 36.15521 61.46368 19.45070 1.000 26.54403 558 LYS A O 1
ATOM 3991 N N . HIS A 1 515 ? 38.08598 61.15765 20.56070 1.000 26.32529 559 HIS A N 1
ATOM 3992 C CA . HIS A 1 515 ? 38.57503 62.51004 20.32008 1.000 29.06867 559 HIS A CA 1
ATOM 3993 C C . HIS A 1 515 ? 39.70127 62.55388 19.29465 1.000 28.97039 559 HIS A C 1
ATOM 3994 O O . HIS A 1 515 ? 40.45850 63.52989 19.25348 1.000 30.75053 559 HIS A O 1
ATOM 4001 N N . ASN A 1 516 ? 39.83206 61.50874 18.47775 1.000 26.32660 560 ASN A N 1
ATOM 4002 C CA . ASN A 1 516 ? 40.79303 61.46954 17.37641 1.000 26.41811 560 ASN A CA 1
ATOM 4003 C C . ASN A 1 516 ? 42.23280 61.64242 17.85855 1.000 27.36194 560 ASN A C 1
ATOM 4004 O O . ASN A 1 516 ? 43.05843 62.26802 17.19065 1.000 26.88576 560 ASN A O 1
ATOM 4009 N N . LEU A 1 517 ? 42.54697 61.06834 19.02082 1.000 23.62383 561 LEU A N 1
ATOM 4010 C CA . LEU A 1 517 ? 43.90458 61.12093 19.54288 1.000 22.32760 561 LEU A CA 1
ATOM 4011 C C . LEU A 1 517 ? 44.71807 59.86373 19.25165 1.000 23.89918 561 LEU A C 1
ATOM 4012 O O . LEU A 1 517 ? 45.94410 59.89911 19.38690 1.000 22.25740 561 LEU A O 1
ATOM 4017 N N . ALA A 1 518 ? 44.07965 58.76376 18.84922 1.000 24.21023 562 ALA A N 1
ATOM 4018 C CA . ALA A 1 518 ? 44.77808 57.49558 18.65832 1.000 26.75091 562 ALA A CA 1
ATOM 4019 C C . ALA A 1 518 ? 45.17231 57.33179 17.19629 1.000 25.27477 562 ALA A C 1
ATOM 4020 O O . ALA A 1 518 ? 44.34451 57.51560 16.29966 1.000 30.27347 562 ALA A O 1
ATOM 4022 N N . SER A 1 519 ? 46.43842 56.98949 16.95788 1.000 19.65112 563 SER A N 1
ATOM 4023 C CA . SER A 1 519 ? 46.93642 56.85590 15.59931 1.000 25.95486 563 SER A CA 1
ATOM 4024 C C . SER A 1 519 ? 46.87881 55.42483 15.07593 1.000 23.20768 563 SER A C 1
ATOM 4025 O O . SER A 1 519 ? 46.99681 55.22446 13.86440 1.000 26.97913 563 SER A O 1
ATOM 4028 N N . TYR A 1 520 ? 46.69756 54.43283 15.93985 1.000 19.44511 564 TYR A N 1
ATOM 4029 C CA . TYR A 1 520 ? 46.60792 53.06024 15.45515 1.000 24.89150 564 TYR A CA 1
ATOM 4030 C C . TYR A 1 520 ? 45.29013 52.85058 14.71868 1.000 22.88259 564 TYR A C 1
ATOM 4031 O O . TYR A 1 520 ? 44.22072 53.19746 15.22823 1.000 23.77829 564 TYR A O 1
ATOM 4040 N N . TYR A 1 521 ? 45.35868 52.28081 13.52109 1.000 24.81810 565 TYR A N 1
ATOM 4041 C CA A TYR A 1 521 ? 44.16038 52.01344 12.74357 0.614 27.14883 565 TYR A CA 1
ATOM 4042 C CA B TYR A 1 521 ? 44.16193 52.01584 12.73954 0.386 27.06945 565 TYR A CA 1
ATOM 4043 C C . TYR A 1 521 ? 44.31215 50.68475 12.01716 1.000 27.43591 565 TYR A C 1
ATOM 4044 O O . TYR A 1 521 ? 45.43853 50.23548 11.76363 1.000 25.83567 565 TYR A O 1
ATOM 4061 N N . PRO A 1 522 ? 43.19162 50.00845 11.69910 1.000 26.80109 566 PRO A N 1
ATOM 4062 C CA . PRO A 1 522 ? 41.79452 50.37445 11.97669 1.000 26.56602 566 PRO A CA 1
ATOM 4063 C C . PRO A 1 522 ? 41.46003 50.31529 13.46914 1.000 24.02362 566 PRO A C 1
ATOM 4064 O O . PRO A 1 522 ? 42.06070 49.52805 14.21114 1.000 25.03321 566 PRO A O 1
ATOM 4068 N N . GLU A 1 523 ? 40.56250 51.19031 13.90231 1.000 20.85070 567 GLU A N 1
ATOM 4069 C CA . GLU A 1 523 ? 40.11601 51.17537 15.28469 1.000 20.94479 567 GLU A CA 1
ATOM 4070 C C . GLU A 1 523 ? 39.50648 49.81331 15.60616 1.000 24.72736 567 GLU A C 1
ATOM 4071 O O . GLU A 1 523 ? 38.61213 49.35595 14.88323 1.000 24.68040 567 GLU A O 1
ATOM 4077 N N . PRO A 1 524 ? 39.96449 49.13118 16.65269 1.000 26.13100 568 PRO A N 1
ATOM 4078 C CA . PRO A 1 524 ? 39.38284 47.82521 16.97855 1.000 27.90083 568 PRO A CA 1
ATOM 4079 C C . PRO A 1 524 ? 37.95822 47.97772 17.49167 1.000 30.14793 568 PRO A C 1
ATOM 4080 O O . PRO A 1 524 ? 37.63562 48.91915 18.22243 1.000 31.36431 568 PRO A O 1
ATOM 4084 N N . LYS A 1 525 ? 37.09569 47.05074 17.07519 1.000 33.29557 569 LYS A N 1
ATOM 4085 C CA . LYS A 1 525 ? 35.71483 47.07394 17.54436 1.000 35.08345 569 LYS A CA 1
ATOM 4086 C C . LYS A 1 525 ? 35.62895 46.67406 19.01239 1.000 34.05104 569 LYS A C 1
ATOM 4087 O O . LYS A 1 525 ? 34.85600 47.26288 19.77599 1.000 33.88884 569 LYS A O 1
ATOM 4089 N N . ASP A 1 526 ? 36.42021 45.68509 19.42350 1.000 33.34870 570 ASP A N 1
ATOM 4090 C CA . ASP A 1 526 ? 36.45325 45.19303 20.80003 1.000 37.36931 570 ASP A CA 1
ATOM 4091 C C . ASP A 1 526 ? 37.76941 45.64722 21.42728 1.000 28.41473 570 ASP A C 1
ATOM 4092 O O . ASP A 1 526 ? 38.80043 44.98419 21.27104 1.000 30.07604 570 ASP A O 1
ATOM 4097 N N . LYS A 1 527 ? 37.72383 46.77248 22.14367 1.000 28.62204 571 LYS A N 1
ATOM 4098 C CA . LYS A 1 527 ? 38.93701 47.31942 22.74572 1.000 30.54283 571 LYS A CA 1
ATOM 4099 C C . LYS A 1 527 ? 39.53179 46.36151 23.77352 1.000 31.93407 571 LYS A C 1
ATOM 4100 O O . LYS A 1 527 ? 40.75698 46.26229 23.89979 1.000 32.38609 571 LYS A O 1
ATOM 4106 N N . GLU A 1 528 ? 38.68229 45.64387 24.51683 1.000 30.86005 572 GLU A N 1
ATOM 4107 C CA . GLU A 1 528 ? 39.19290 44.74022 25.54469 1.000 24.89882 572 GLU A CA 1
ATOM 4108 C C . GLU A 1 528 ? 40.00529 43.60714 24.92950 1.000 26.80742 572 GLU A C 1
ATOM 4109 O O . GLU A 1 528 ? 41.13406 43.33780 25.35821 1.000 26.62562 572 GLU A O 1
ATOM 4115 N N . ALA A 1 529 ? 39.45336 42.93790 23.91201 1.000 24.99483 573 ALA A N 1
ATOM 4116 C CA . ALA A 1 529 ? 40.19208 41.87324 23.23958 1.000 25.73488 573 ALA A CA 1
ATOM 4117 C C . ALA A 1 529 ? 41.47019 42.39446 22.59815 1.000 25.73698 573 ALA A C 1
ATOM 4118 O O . ALA A 1 529 ? 42.48934 41.69150 22.57793 1.000 26.09117 573 ALA A O 1
ATOM 4120 N N . PHE A 1 530 ? 41.42964 43.61628 22.06749 1.000 25.62774 574 PHE A N 1
ATOM 4121 C CA . PHE A 1 530 ? 42.60923 44.21482 21.45587 1.000 26.01084 574 PHE A CA 1
ATOM 4122 C C . PHE A 1 530 ? 43.73400 44.35338 22.47328 1.000 26.86755 574 PHE A C 1
ATOM 4123 O O . PHE A 1 530 ? 44.85785 43.88645 22.24824 1.000 27.40620 574 PHE A O 1
ATOM 4131 N N . VAL A 1 531 ? 43.44348 44.98456 23.61096 1.000 21.22010 575 VAL A N 1
ATOM 4132 C CA . VAL A 1 531 ? 44.47821 45.19813 24.61561 1.000 25.39796 575 VAL A CA 1
ATOM 4133 C C . VAL A 1 531 ? 44.94586 43.87014 25.19953 1.000 27.44156 575 VAL A C 1
ATOM 4134 O O . VAL A 1 531 ? 46.14369 43.67358 25.44124 1.000 28.13261 575 VAL A O 1
ATOM 4138 N N . ARG A 1 532 ? 44.01906 42.93381 25.42790 1.000 26.91611 576 ARG A N 1
ATOM 4139 C CA . ARG A 1 532 ? 44.41323 41.63963 25.97722 1.000 29.05999 576 ARG A CA 1
ATOM 4140 C C . ARG A 1 532 ? 45.43690 40.95180 25.08237 1.000 31.76642 576 ARG A C 1
ATOM 4141 O O . ARG A 1 532 ? 46.36365 40.29919 25.57578 1.000 33.02501 576 ARG A O 1
ATOM 4149 N N . SER A 1 533 ? 45.30343 41.10882 23.76291 1.000 32.81093 577 SER A N 1
ATOM 4150 C CA . SER A 1 533 ? 46.24082 40.47501 22.84315 1.000 36.29994 577 SER A CA 1
ATOM 4151 C C . SER A 1 533 ? 47.63841 41.07608 22.92872 1.000 33.84696 577 SER A C 1
ATOM 4152 O O . SER A 1 533 ? 48.59127 40.46469 22.43695 1.000 31.27654 577 SER A O 1
ATOM 4155 N N . LEU A 1 534 ? 47.78688 42.25152 23.54011 1.000 26.87593 578 LEU A N 1
ATOM 4156 C CA . LEU A 1 534 ? 49.08516 42.90101 23.64990 1.000 29.93742 578 LEU A CA 1
ATOM 4157 C C . LEU A 1 534 ? 49.74376 42.70542 25.00897 1.000 28.93139 578 LEU A C 1
ATOM 4158 O O . LEU A 1 534 ? 50.93343 43.00682 25.15152 1.000 32.35562 578 LEU A O 1
ATOM 4163 N N . VAL A 1 535 ? 49.00664 42.20177 25.99719 1.000 24.11085 579 VAL A N 1
ATOM 4164 C CA . VAL A 1 535 ? 49.53311 42.06342 27.34818 1.000 22.72678 579 VAL A CA 1
ATOM 4165 C C . VAL A 1 535 ? 50.60595 40.98227 27.38081 1.000 27.24751 579 VAL A C 1
ATOM 4166 O O . VAL A 1 535 ? 50.40801 39.85778 26.89717 1.000 24.57660 579 VAL A O 1
ATOM 4170 N N . TYR A 1 536 ? 51.75231 41.32066 27.95466 1.000 25.71827 580 TYR A N 1
ATOM 4171 C CA . TYR A 1 536 ? 52.85773 40.38436 28.06970 1.000 25.87161 580 TYR A CA 1
ATOM 4172 C C . TYR A 1 536 ? 52.63361 39.45586 29.25063 1.000 28.03030 580 TYR A C 1
ATOM 4173 O O . TYR A 1 536 ? 52.21684 39.88692 30.33023 1.000 31.63806 580 TYR A O 1
ATOM 4182 N N . THR A 1 537 ? 52.90767 38.17331 29.03683 1.000 23.09671 581 THR A N 1
ATOM 4183 C CA . THR A 1 537 ? 52.79798 37.15825 30.06538 1.000 29.63220 581 THR A CA 1
ATOM 4184 C C . THR A 1 537 ? 54.17101 36.56933 30.37599 1.000 25.58643 581 THR A C 1
ATOM 4185 O O . THR A 1 537 ? 55.06264 36.58785 29.52276 1.000 28.49826 581 THR A O 1
ATOM 4189 N N . PRO A 1 538 ? 54.38075 36.06288 31.59645 1.000 27.74454 582 PRO A N 1
ATOM 4190 C CA . PRO A 1 538 ? 55.62696 35.33794 31.89695 1.000 31.23211 582 PRO A CA 1
ATOM 4191 C C . PRO A 1 538 ? 55.73480 33.96251 31.24370 1.000 31.13184 582 PRO A C 1
ATOM 4192 O O . PRO A 1 538 ? 56.74544 33.28454 31.45634 1.000 32.38100 582 PRO A O 1
ATOM 4196 N N . ASP A 1 539 ? 54.74461 33.51718 30.47220 1.000 34.33935 583 ASP A N 1
ATOM 4197 C CA . ASP A 1 539 ? 54.83229 32.21931 29.80840 1.000 38.45214 583 ASP A CA 1
ATOM 4198 C C . ASP A 1 539 ? 55.95048 32.21683 28.77030 1.000 31.44476 583 ASP A C 1
ATOM 4199 O O . ASP A 1 539 ? 56.01818 33.10780 27.91795 1.000 29.31377 583 ASP A O 1
ATOM 4204 N N . TYR A 1 540 ? 56.81619 31.20493 28.82949 1.000 28.27718 584 TYR A N 1
ATOM 4205 C CA . TYR A 1 540 ? 57.86804 31.06856 27.82687 1.000 28.70420 584 TYR A CA 1
ATOM 4206 C C . TYR A 1 540 ? 57.26835 30.97194 26.42634 1.000 38.58475 584 TYR A C 1
ATOM 4207 O O . TYR A 1 540 ? 56.23231 30.33385 26.22076 1.000 36.54315 584 TYR A O 1
ATOM 4216 N N . ASP A 1 541 ? 57.92626 31.60740 25.46090 1.000 54.68566 585 ASP A N 1
ATOM 4217 C CA . ASP A 1 541 ? 57.47411 31.53159 24.07964 1.000 51.76576 585 ASP A CA 1
ATOM 4218 C C . ASP A 1 541 ? 57.91045 30.21185 23.44473 1.000 52.50513 585 ASP A C 1
ATOM 4219 O O . ASP A 1 541 ? 58.83937 29.55329 23.90435 1.000 51.09646 585 ASP A O 1
ATOM 4224 N N . SER A 1 542 ? 57.22323 29.84640 22.36785 1.000 57.89137 586 SER A N 1
ATOM 4225 C CA . SER A 1 542 ? 57.49346 28.61549 21.64321 1.000 61.52601 586 SER A CA 1
ATOM 4226 C C . SER A 1 542 ? 58.56989 28.85240 20.58141 1.000 62.22788 586 SER A C 1
ATOM 4227 O O . SER A 1 542 ? 58.94195 29.98199 20.27355 1.000 63.41841 586 SER A O 1
ATOM 4230 N N . PHE A 1 543 ? 59.06957 27.74879 20.03377 1.000 58.22748 587 PHE A N 1
ATOM 4231 C CA . PHE A 1 543 ? 59.95788 27.75805 18.87480 1.000 57.19355 587 PHE A CA 1
ATOM 4232 C C . PHE A 1 543 ? 59.44508 26.80276 17.80992 1.000 52.28837 587 PHE A C 1
ATOM 4233 O O . PHE A 1 543 ? 60.22801 26.13002 17.13256 1.000 55.06766 587 PHE A O 1
ATOM 4241 N N . THR A 1 544 ? 58.12716 26.71672 17.64819 1.000 48.60485 588 THR A N 1
ATOM 4242 C CA . THR A 1 544 ? 57.53778 25.77265 16.70271 1.000 48.85108 588 THR A CA 1
ATOM 4243 C C . THR A 1 544 ? 57.86974 26.18505 15.27486 1.000 43.41324 588 THR A C 1
ATOM 4244 O O . THR A 1 544 ? 57.54397 27.29883 14.84860 1.000 45.14194 588 THR A O 1
ATOM 4248 N N . LEU A 1 545 ? 58.51787 25.29655 14.52774 1.000 38.59394 589 LEU A N 1
ATOM 4249 C CA . LEU A 1 545 ? 58.84604 25.60085 13.14220 1.000 39.02168 589 LEU A CA 1
ATOM 4250 C C . LEU A 1 545 ? 57.61632 25.42313 12.26163 1.000 38.02768 589 LEU A C 1
ATOM 4251 O O . LEU A 1 545 ? 56.86981 24.44404 12.40322 1.000 34.93599 589 LEU A O 1
ATOM 4256 N N . ASP A 1 546 ? 57.38717 26.38153 11.36073 1.000 34.48252 590 ASP A N 1
ATOM 4257 C CA . ASP A 1 546 ? 56.22854 26.34443 10.46904 1.000 31.69999 590 ASP A CA 1
ATOM 4258 C C . ASP A 1 546 ? 56.59966 25.52625 9.23644 1.000 35.85427 590 ASP A C 1
ATOM 4259 O O . ASP A 1 546 ? 56.99473 26.04980 8.19412 1.000 39.36246 590 ASP A O 1
ATOM 4264 N N . SER A 1 547 ? 56.47817 24.20580 9.36843 1.000 33.93779 591 SER A N 1
ATOM 4265 C CA . SER A 1 547 ? 56.73467 23.29212 8.26673 1.000 39.19312 591 SER A CA 1
ATOM 4266 C C . SER A 1 547 ? 55.42584 22.69566 7.77015 1.000 36.58073 591 SER A C 1
ATOM 4267 O O . SER A 1 547 ? 54.46843 22.52524 8.53540 1.000 32.36520 591 SER A O 1
ATOM 4270 N N . TYR A 1 548 ? 55.39053 22.38394 6.47748 1.000 32.13938 592 TYR A N 1
ATOM 4271 C CA . TYR A 1 548 ? 54.18336 21.89266 5.82342 1.000 31.77103 592 TYR A CA 1
ATOM 4272 C C . TYR A 1 548 ? 54.57671 21.35165 4.45836 1.000 32.38291 592 TYR A C 1
ATOM 4273 O O . TYR A 1 548 ? 55.71379 21.51470 4.00893 1.000 33.04764 592 TYR A O 1
ATOM 4282 N N . THR A 1 549 ? 53.61866 20.70290 3.80228 1.000 29.29240 593 THR A N 1
ATOM 4283 C CA . THR A 1 549 ? 53.83746 20.13760 2.48238 1.000 30.04338 593 THR A CA 1
ATOM 4284 C C . THR A 1 549 ? 52.75746 20.63023 1.53193 1.000 28.64746 593 THR A C 1
ATOM 4285 O O . THR A 1 549 ? 51.69621 21.10598 1.94772 1.000 28.22661 593 THR A O 1
ATOM 4289 N N . TRP A 1 550 ? 53.05058 20.52773 0.25279 1.000 26.50795 594 TRP A N 1
ATOM 4290 C CA . TRP A 1 550 ? 52.06871 20.79282 -0.78109 1.000 26.14094 594 TRP A CA 1
ATOM 4291 C C . TRP A 1 550 ? 51.28768 19.52228 -1.07575 1.000 25.02518 594 TRP A C 1
ATOM 4292 O O . TRP A 1 550 ? 51.69066 18.43296 -0.66317 1.000 29.25740 594 TRP A O 1
ATOM 4303 N N . PRO A 1 551 ? 50.14788 19.61913 -1.76203 1.000 32.11830 595 PRO A N 1
ATOM 4304 C CA . PRO A 1 551 ? 49.42806 18.39906 -2.14977 1.000 35.14071 595 PRO A CA 1
ATOM 4305 C C . PRO A 1 551 ? 50.34038 17.46108 -2.92959 1.000 34.33207 595 PRO A C 1
ATOM 4306 O O . PRO A 1 551 ? 51.22312 17.89984 -3.67053 1.000 32.42713 595 PRO A O 1
ATOM 4310 N N . LYS A 1 552 ? 50.13305 16.15343 -2.73368 1.000 35.13036 596 LYS A N 1
ATOM 4311 C CA . LYS A 1 552 ? 51.06261 15.16283 -3.26992 1.000 36.54998 596 LYS A CA 1
ATOM 4312 C C . LYS A 1 552 ? 51.13457 15.22756 -4.79079 1.000 34.69584 596 LYS A C 1
ATOM 4313 O O . LYS A 1 552 ? 52.22405 15.15525 -5.37084 1.000 33.12403 596 LYS A O 1
ATOM 4315 N N . GLU A 1 553 ? 49.98391 15.34804 -5.45609 1.000 35.32923 597 GLU A N 1
ATOM 4316 C CA . GLU A 1 553 ? 49.98824 15.41646 -6.91349 1.000 34.27376 597 GLU A CA 1
ATOM 4317 C C . GLU A 1 553 ? 50.63769 16.70532 -7.40074 1.000 33.06434 597 GLU A C 1
ATOM 4318 O O . GLU A 1 553 ? 51.41462 16.68935 -8.36299 1.000 32.80038 597 GLU A O 1
ATOM 4320 N N . ALA A 1 554 ? 50.33765 17.82980 -6.74604 1.000 31.20515 598 ALA A N 1
ATOM 4321 C CA . ALA A 1 554 ? 50.92637 19.09970 -7.15805 1.000 30.33500 598 ALA A CA 1
ATOM 4322 C C . ALA A 1 554 ? 52.44044 19.08172 -6.99268 1.000 31.12429 598 ALA A C 1
ATOM 4323 O O . ALA A 1 554 ? 53.17386 19.53190 -7.88043 1.000 31.30302 598 ALA A O 1
ATOM 4325 N N . MET A 1 555 ? 52.92883 18.54831 -5.86692 1.000 29.27065 599 MET A N 1
ATOM 4326 C CA . MET A 1 555 ? 54.37081 18.45138 -5.66234 1.000 35.21883 599 MET A CA 1
ATOM 4327 C C . MET A 1 555 ? 55.00937 17.50911 -6.67747 1.000 34.64149 599 MET A C 1
ATOM 4328 O O . MET A 1 555 ? 56.12908 17.75220 -7.14330 1.000 30.04012 599 MET A O 1
ATOM 4333 N N . ASN A 1 556 ? 54.31611 16.42550 -7.03275 1.000 27.53863 600 ASN A N 1
ATOM 4334 C CA A ASN A 1 556 ? 54.86063 15.51792 -8.03470 0.547 33.26756 600 ASN A CA 1
ATOM 4335 C CA B ASN A 1 556 ? 54.85011 15.51415 -8.03912 0.453 33.23316 600 ASN A CA 1
ATOM 4336 C C . ASN A 1 556 ? 55.04031 16.22530 -9.37409 1.000 32.30483 600 ASN A C 1
ATOM 4337 O O . ASN A 1 556 ? 56.08061 16.07466 -10.02524 1.000 31.66635 600 ASN A O 1
ATOM 4346 N N . VAL A 1 557 ? 54.04835 17.02098 -9.78959 1.000 30.55200 601 VAL A N 1
ATOM 4347 C CA . VAL A 1 557 ? 54.14740 17.75021 -11.05122 1.000 27.33931 601 VAL A CA 1
ATOM 4348 C C . VAL A 1 557 ? 55.25001 18.80867 -10.99417 1.000 34.30980 601 VAL A C 1
ATOM 4349 O O . VAL A 1 557 ? 55.90781 19.08652 -12.00458 1.000 26.20167 601 VAL A O 1
ATOM 4353 N N . GLN A 1 558 ? 55.47930 19.40472 -9.82301 1.000 27.86542 602 GLN A N 1
ATOM 4354 C CA . GLN A 1 558 ? 56.50138 20.43721 -9.68884 1.000 24.85286 602 GLN A CA 1
ATOM 4355 C C . GLN A 1 558 ? 57.90156 19.87336 -9.49236 1.000 29.31392 602 GLN A C 1
ATOM 4356 O O . GLN A 1 558 ? 58.86165 20.65012 -9.47258 1.000 24.63548 602 GLN A O 1
ATOM 4362 N N . THR A 1 559 ? 58.03869 18.55569 -9.34677 1.000 25.59969 603 THR A N 1
ATOM 4363 C CA . THR A 1 559 ? 59.32677 17.90878 -9.12314 1.000 26.55857 603 THR A CA 1
ATOM 4364 C C . THR A 1 559 ? 59.80677 17.34246 -10.45427 1.000 26.15512 603 THR A C 1
ATOM 4365 O O . THR A 1 559 ? 59.17624 16.44247 -11.01844 1.000 29.50035 603 THR A O 1
ATOM 4369 N N . VAL A 1 560 ? 60.91204 17.87874 -10.95834 1.000 24.37299 604 VAL A N 1
ATOM 4370 C CA . VAL A 1 560 ? 61.37539 17.61597 -12.31506 1.000 24.35021 604 VAL A CA 1
ATOM 4371 C C . VAL A 1 560 ? 62.67196 16.82462 -12.24253 1.000 33.26707 604 VAL A C 1
ATOM 4372 O O . VAL A 1 560 ? 63.62644 17.23700 -11.56985 1.000 29.46029 604 VAL A O 1
ATOM 4376 N N . THR A 1 561 ? 62.70530 15.69809 -12.94275 1.000 30.68146 605 THR A N 1
ATOM 4377 C CA . THR A 1 561 ? 63.86860 14.83571 -13.03442 1.000 34.55061 605 THR A CA 1
ATOM 4378 C C . THR A 1 561 ? 64.22193 14.63407 -14.49962 1.000 31.37887 605 THR A C 1
ATOM 4379 O O . THR A 1 561 ? 63.47267 15.01306 -15.40408 1.000 32.42372 605 THR A O 1
ATOM 4383 N N . ARG A 1 562 ? 65.38113 14.01900 -14.72762 1.000 32.86924 606 ARG A N 1
ATOM 4384 C CA . ARG A 1 562 ? 65.76680 13.67020 -16.08918 1.000 35.70282 606 ARG A CA 1
ATOM 4385 C C . ARG A 1 562 ? 64.76011 12.71513 -16.71547 1.000 38.94490 606 ARG A C 1
ATOM 4386 O O . ARG A 1 562 ? 64.54412 12.74459 -17.93363 1.000 39.13163 606 ARG A O 1
ATOM 4394 N N . GLU A 1 563 ? 64.10915 11.88806 -15.89542 1.000 41.52344 607 GLU A N 1
ATOM 4395 C CA . GLU A 1 563 ? 63.16137 10.90774 -16.41033 1.000 43.28372 607 GLU A CA 1
ATOM 4396 C C . GLU A 1 563 ? 61.84818 11.55082 -16.84881 1.000 44.16691 607 GLU A C 1
ATOM 4397 O O . GLU A 1 563 ? 61.28806 11.16638 -17.88057 1.000 44.50470 607 GLU A O 1
ATOM 4399 N N . ASN A 1 564 ? 61.33904 12.52655 -16.09230 1.000 41.93377 608 ASN A N 1
ATOM 4400 C CA . ASN A 1 564 ? 60.02204 13.09262 -16.36417 1.000 46.30193 608 ASN A CA 1
ATOM 4401 C C . ASN A 1 564 ? 60.09110 14.46928 -17.02126 1.000 45.91134 608 ASN A C 1
ATOM 4402 O O . ASN A 1 564 ? 59.08614 15.18922 -17.03829 1.000 46.02027 608 ASN A O 1
ATOM 4407 N N . LEU A 1 565 ? 61.25255 14.84650 -17.56362 1.000 44.59991 609 LEU A N 1
ATOM 4408 C CA . LEU A 1 565 ? 61.40478 16.18332 -18.13246 1.000 43.62545 609 LEU A CA 1
ATOM 4409 C C . LEU A 1 565 ? 60.47965 16.38874 -19.32735 1.000 49.39257 609 LEU A C 1
ATOM 4410 O O . LEU A 1 565 ? 59.93067 17.48158 -19.51384 1.000 45.04138 609 LEU A O 1
ATOM 4415 N N . TYR A 1 566 ? 60.28594 15.35078 -20.13683 1.000 55.09839 610 TYR A N 1
ATOM 4416 C CA . TYR A 1 566 ? 59.44212 15.43849 -21.32608 1.000 58.94564 610 TYR A CA 1
ATOM 4417 C C . TYR A 1 566 ? 58.25539 14.48146 -21.25234 1.000 60.41497 610 TYR A C 1
ATOM 4418 O O . TYR A 1 566 ? 57.59903 14.36741 -20.21836 1.000 60.92847 610 TYR A O 1
ATOM 4427 N N . LYS B 1 4 ? 76.72241 47.43059 7.39753 1.000 44.20060 48 LYS B N 1
ATOM 4428 C CA . LYS B 1 4 ? 77.38034 46.16629 7.08863 1.000 42.19050 48 LYS B CA 1
ATOM 4429 C C . LYS B 1 4 ? 78.85861 46.40270 6.78115 1.000 37.83539 48 LYS B C 1
ATOM 4430 O O . LYS B 1 4 ? 79.25494 47.49882 6.37670 1.000 38.63324 48 LYS B O 1
ATOM 4432 N N . ARG B 1 5 ? 79.66835 45.36587 6.97881 1.000 39.81947 49 ARG B N 1
ATOM 4433 C CA . ARG B 1 5 ? 81.10710 45.44520 6.77597 1.000 30.77138 49 ARG B CA 1
ATOM 4434 C C . ARG B 1 5 ? 81.59716 44.08230 6.30479 1.000 26.76090 49 ARG B C 1
ATOM 4435 O O . ARG B 1 5 ? 80.83201 43.11831 6.23687 1.000 22.75329 49 ARG B O 1
ATOM 4443 N N . GLY B 1 6 ? 82.88858 44.00586 5.98918 1.000 23.03808 50 GLY B N 1
ATOM 4444 C CA . GLY B 1 6 ? 83.48919 42.75336 5.58310 1.000 20.68000 50 GLY B CA 1
ATOM 4445 C C . GLY B 1 6 ? 83.03080 42.31606 4.20050 1.000 21.06527 50 GLY B C 1
ATOM 4446 O O . GLY B 1 6 ? 82.34828 43.03923 3.47126 1.000 24.15509 50 GLY B O 1
ATOM 4447 N N . TYR B 1 7 ? 83.40758 41.07782 3.86703 1.000 20.12485 51 TYR B N 1
ATOM 4448 C CA . TYR B 1 7 ? 83.15100 40.51596 2.54197 1.000 21.68918 51 TYR B CA 1
ATOM 4449 C C . TYR B 1 7 ? 81.70128 40.69051 2.09295 1.000 23.09320 51 TYR B C 1
ATOM 4450 O O . TYR B 1 7 ? 81.44111 40.89365 0.90043 1.000 21.38637 51 TYR B O 1
ATOM 4459 N N . ASP B 1 8 ? 80.74458 40.61824 3.02301 1.000 18.18021 52 ASP B N 1
ATOM 4460 C CA . ASP B 1 8 ? 79.33940 40.66427 2.63014 1.000 24.57898 52 ASP B CA 1
ATOM 4461 C C . ASP B 1 8 ? 78.93634 41.99458 2.00016 1.000 25.21570 52 ASP B C 1
ATOM 4462 O O . ASP B 1 8 ? 77.96565 42.02471 1.23907 1.000 22.39728 52 ASP B O 1
ATOM 4467 N N . VAL B 1 9 ? 79.65793 43.08537 2.27362 1.000 23.50080 53 VAL B N 1
ATOM 4468 C CA A VAL B 1 9 ? 79.33259 44.37006 1.65606 0.467 20.84198 53 VAL B CA 1
ATOM 4469 C CA B VAL B 1 9 ? 79.28327 44.35277 1.65311 0.533 20.87741 53 VAL B CA 1
ATOM 4470 C C . VAL B 1 9 ? 79.43800 44.27719 0.13788 1.000 18.43225 53 VAL B C 1
ATOM 4471 O O . VAL B 1 9 ? 78.64750 44.88316 -0.59755 1.000 21.11078 53 VAL B O 1
ATOM 4478 N N . THR B 1 10 ? 80.41266 43.50748 -0.35956 1.000 20.13196 54 THR B N 1
ATOM 4479 C CA . THR B 1 10 ? 80.57992 43.36822 -1.80199 1.000 22.84819 54 THR B CA 1
ATOM 4480 C C . THR B 1 10 ? 79.44101 42.58619 -2.43437 1.000 24.17407 54 THR B C 1
ATOM 4481 O O . THR B 1 10 ? 79.21727 42.71149 -3.64444 1.000 19.69200 54 THR B O 1
ATOM 4485 N N . ARG B 1 11 ? 78.72566 41.78336 -1.64859 1.000 21.68458 55 ARG B N 1
ATOM 4486 C CA . ARG B 1 11 ? 77.57312 41.03405 -2.12778 1.000 23.94936 55 ARG B CA 1
ATOM 4487 C C . ARG B 1 11 ? 76.25477 41.73972 -1.83401 1.000 24.92328 55 ARG B C 1
ATOM 4488 O O . ARG B 1 11 ? 75.19468 41.20941 -2.17629 1.000 23.92302 55 ARG B O 1
ATOM 4496 N N . ASN B 1 12 ? 76.30102 42.91963 -1.20978 1.000 23.07683 56 ASN B N 1
ATOM 4497 C CA . ASN B 1 12 ? 75.10431 43.68880 -0.88621 1.000 21.51304 56 ASN B CA 1
ATOM 4498 C C . ASN B 1 12 ? 74.82693 44.66228 -2.02298 1.000 16.31741 56 ASN B C 1
ATOM 4499 O O . ASN B 1 12 ? 75.59465 45.61593 -2.20250 1.000 18.88706 56 ASN B O 1
ATOM 4504 N N . PRO B 1 13 ? 73.74345 44.49527 -2.78505 1.000 22.13463 57 PRO B N 1
ATOM 4505 C CA . PRO B 1 13 ? 73.51228 45.39578 -3.92768 1.000 24.48905 57 PRO B CA 1
ATOM 4506 C C . PRO B 1 13 ? 73.30690 46.84476 -3.52970 1.000 20.66981 57 PRO B C 1
ATOM 4507 O O . PRO B 1 13 ? 73.59318 47.74052 -4.33256 1.000 21.28786 57 PRO B O 1
ATOM 4511 N N . HIS B 1 14 ? 72.81047 47.09754 -2.31393 1.000 20.83230 58 HIS B N 1
ATOM 4512 C CA . HIS B 1 14 ? 72.52581 48.45563 -1.86115 1.000 22.97719 58 HIS B CA 1
ATOM 4513 C C . HIS B 1 14 ? 73.78086 49.20303 -1.43610 1.000 24.59320 58 HIS B C 1
ATOM 4514 O O . HIS B 1 14 ? 73.80761 50.43905 -1.48424 1.000 24.18809 58 HIS B O 1
ATOM 4521 N N . LEU B 1 15 ? 74.82160 48.48438 -1.01174 1.000 21.04920 59 LEU B N 1
ATOM 4522 C CA . LEU B 1 15 ? 76.02897 49.11424 -0.50281 1.000 20.74360 59 LEU B CA 1
ATOM 4523 C C . LEU B 1 15 ? 77.25346 48.90797 -1.38312 1.000 21.15595 59 LEU B C 1
ATOM 4524 O O . LEU B 1 15 ? 78.19397 49.70221 -1.29236 1.000 24.14476 59 LEU B O 1
ATOM 4529 N N . ASN B 1 16 ? 77.26553 47.88234 -2.23176 1.000 18.33961 60 ASN B N 1
ATOM 4530 C CA . ASN B 1 16 ? 78.44904 47.57956 -3.02837 1.000 20.28082 60 ASN B CA 1
ATOM 4531 C C . ASN B 1 16 ? 78.73504 48.70196 -4.02224 1.000 25.44117 60 ASN B C 1
ATOM 4532 O O . ASN B 1 16 ? 77.88374 49.04458 -4.84948 1.000 28.03232 60 ASN B O 1
ATOM 4537 N N . LYS B 1 17 ? 79.94368 49.25433 -3.95280 1.000 24.11391 61 LYS B N 1
ATOM 4538 C CA . LYS B 1 17 ? 80.42075 50.23548 -4.91788 1.000 22.54585 61 LYS B CA 1
ATOM 4539 C C . LYS B 1 17 ? 81.40711 49.65384 -5.91900 1.000 20.76385 61 LYS B C 1
ATOM 4540 O O . LYS B 1 17 ? 81.78947 50.35535 -6.86051 1.000 22.45891 61 LYS B O 1
ATOM 4546 N N . GLY B 1 18 ? 81.83776 48.40650 -5.73579 1.000 16.55204 62 GLY B N 1
ATOM 4547 C CA . GLY B 1 18 ? 82.85272 47.85390 -6.61796 1.000 21.90966 62 GLY B CA 1
ATOM 4548 C C . GLY B 1 18 ? 84.13769 48.65933 -6.53071 1.000 26.35421 62 GLY B C 1
ATOM 4549 O O . GLY B 1 18 ? 84.59140 49.03345 -5.44410 1.000 23.20272 62 GLY B O 1
ATOM 4550 N N . MET B 1 19 ? 84.72482 48.96462 -7.68985 1.000 22.41533 63 MET B N 1
ATOM 4551 C CA . MET B 1 19 ? 85.97544 49.71831 -7.69781 1.000 21.22154 63 MET B CA 1
ATOM 4552 C C . MET B 1 19 ? 85.79765 51.18619 -7.33472 1.000 18.37668 63 MET B C 1
ATOM 4553 O O . MET B 1 19 ? 86.79891 51.90857 -7.25890 1.000 22.15937 63 MET B O 1
ATOM 4558 N N . ALA B 1 20 ? 84.57067 51.65121 -7.10685 1.000 18.33613 64 ALA B N 1
ATOM 4559 C CA . ALA B 1 20 ? 84.37890 53.00292 -6.60463 1.000 19.84940 64 ALA B CA 1
ATOM 4560 C C . ALA B 1 20 ? 84.67532 53.12142 -5.11337 1.000 22.67371 64 ALA B C 1
ATOM 4561 O O . ALA B 1 20 ? 84.74634 54.24165 -4.60422 1.000 20.35834 64 ALA B O 1
ATOM 4563 N N . PHE B 1 21 ? 84.85440 52.00388 -4.40422 1.000 22.93298 65 PHE B N 1
ATOM 4564 C CA . PHE B 1 21 ? 85.35864 52.05674 -3.03492 1.000 19.23936 65 PHE B CA 1
ATOM 4565 C C . PHE B 1 21 ? 86.76245 52.65522 -3.03212 1.000 18.31544 65 PHE B C 1
ATOM 4566 O O . PHE B 1 21 ? 87.66335 52.13683 -3.69682 1.000 20.28784 65 PHE B O 1
ATOM 4574 N N . THR B 1 22 ? 86.95122 53.74804 -2.29355 1.000 21.70730 66 THR B N 1
ATOM 4575 C CA . THR B 1 22 ? 88.29168 54.28748 -2.10980 1.000 23.97487 66 THR B CA 1
ATOM 4576 C C . THR B 1 22 ? 89.11998 53.34035 -1.24591 1.000 26.07688 66 THR B C 1
ATOM 4577 O O . THR B 1 22 ? 88.58380 52.48788 -0.53423 1.000 24.75810 66 THR B O 1
ATOM 4581 N N . LEU B 1 23 ? 90.44590 53.49738 -1.31024 1.000 25.86907 67 LEU B N 1
ATOM 4582 C CA . LEU B 1 23 ? 91.31472 52.68466 -0.46132 1.000 25.08539 67 LEU B CA 1
ATOM 4583 C C . LEU B 1 23 ? 90.94386 52.83919 1.00941 1.000 24.29551 67 LEU B C 1
ATOM 4584 O O . LEU B 1 23 ? 90.83290 51.84591 1.73746 1.000 27.49053 67 LEU B O 1
ATOM 4589 N N . GLU B 1 24 ? 90.72383 54.07875 1.45600 1.000 20.98577 68 GLU B N 1
ATOM 4590 C CA . GLU B 1 24 ? 90.34410 54.31818 2.84510 1.000 22.40861 68 GLU B CA 1
ATOM 4591 C C . GLU B 1 24 ? 89.04983 53.59178 3.20254 1.000 23.07303 68 GLU B C 1
ATOM 4592 O O . GLU B 1 24 ? 88.92101 53.04113 4.30323 1.000 20.94151 68 GLU B O 1
ATOM 4598 N N . GLU B 1 25 ? 88.08553 53.56960 2.27815 1.000 19.85471 69 GLU B N 1
ATOM 4599 C CA . GLU B 1 25 ? 86.82429 52.86949 2.51679 1.000 19.47722 69 GLU B CA 1
ATOM 4600 C C . GLU B 1 25 ? 87.02359 51.35850 2.59035 1.000 20.56572 69 GLU B C 1
ATOM 4601 O O . GLU B 1 25 ? 86.38313 50.68377 3.40479 1.000 19.58691 69 GLU B O 1
ATOM 4607 N N . ARG B 1 26 ? 87.87977 50.80667 1.72649 1.000 18.98634 70 ARG B N 1
ATOM 4608 C CA . ARG B 1 26 ? 88.12698 49.36575 1.74400 1.000 19.51776 70 ARG B CA 1
ATOM 4609 C C . ARG B 1 26 ? 88.79991 48.94170 3.03870 1.000 20.98851 70 ARG B C 1
ATOM 4610 O O . ARG B 1 26 ? 88.47012 47.89088 3.60538 1.000 21.79807 70 ARG B O 1
ATOM 4618 N N . LEU B 1 27 ? 89.74786 49.74667 3.52263 1.000 19.83512 71 LEU B N 1
ATOM 4619 C CA . LEU B 1 27 ? 90.41466 49.43084 4.78120 1.000 25.08167 71 LEU B CA 1
ATOM 4620 C C . LEU B 1 27 ? 89.44969 49.51825 5.95772 1.000 27.10534 71 LEU B C 1
ATOM 4621 O O . LEU B 1 27 ? 89.47912 48.66306 6.85166 1.000 27.60223 71 LEU B O 1
ATOM 4626 N N . GLN B 1 28 ? 88.58350 50.53588 5.97496 1.000 27.35125 72 GLN B N 1
ATOM 4627 C CA . GLN B 1 28 ? 87.67413 50.68841 7.10177 1.000 26.90249 72 GLN B CA 1
ATOM 4628 C C . GLN B 1 28 ? 86.62025 49.57851 7.11284 1.000 25.47787 72 GLN B C 1
ATOM 4629 O O . GLN B 1 28 ? 86.19646 49.12908 8.17832 1.000 24.70232 72 GLN B O 1
ATOM 4635 N N . LEU B 1 29 ? 86.19529 49.12883 5.93641 1.000 19.98239 73 LEU B N 1
ATOM 4636 C CA . LEU B 1 29 ? 85.22596 48.04534 5.84118 1.000 19.64645 73 LEU B CA 1
ATOM 4637 C C . LEU B 1 29 ? 85.85068 46.65815 5.95723 1.000 21.73746 73 LEU B C 1
ATOM 4638 O O . LEU B 1 29 ? 85.10962 45.67479 6.05204 1.000 20.71906 73 LEU B O 1
ATOM 4643 N N . GLY B 1 30 ? 87.17484 46.54960 5.96431 1.000 20.89903 74 GLY B N 1
ATOM 4644 C CA . GLY B 1 30 ? 87.80419 45.23902 6.05250 1.000 24.90012 74 GLY B CA 1
ATOM 4645 C C . GLY B 1 30 ? 87.64591 44.40173 4.80001 1.000 25.03337 74 GLY B C 1
ATOM 4646 O O . GLY B 1 30 ? 87.46614 43.17933 4.89181 1.000 23.02745 74 GLY B O 1
ATOM 4647 N N . ILE B 1 31 ? 87.69232 45.03290 3.62830 1.000 19.20933 75 ILE B N 1
ATOM 4648 C CA . ILE B 1 31 ? 87.55077 44.34700 2.35009 1.000 19.27855 75 ILE B CA 1
ATOM 4649 C C . ILE B 1 31 ? 88.74460 44.56362 1.43627 1.000 21.05933 75 ILE B C 1
ATOM 4650 O O . ILE B 1 31 ? 88.71105 44.11883 0.28441 1.000 22.21178 75 ILE B O 1
ATOM 4655 N N . HIS B 1 32 ? 89.79070 45.24851 1.89998 1.000 21.52822 76 HIS B N 1
ATOM 4656 C CA . HIS B 1 32 ? 90.91277 45.54748 1.02205 1.000 22.02459 76 HIS B CA 1
ATOM 4657 C C . HIS B 1 32 ? 91.56879 44.25390 0.56033 1.000 23.11445 76 HIS B C 1
ATOM 4658 O O . HIS B 1 32 ? 91.89163 43.38012 1.37257 1.000 22.06159 76 HIS B O 1
ATOM 4665 N N . GLY B 1 33 ? 91.73472 44.11994 -0.75812 1.000 20.44407 77 GLY B N 1
ATOM 4666 C CA . GLY B 1 33 ? 92.20606 42.89966 -1.37874 1.000 19.51599 77 GLY B CA 1
ATOM 4667 C C . GLY B 1 33 ? 91.15367 42.18978 -2.21317 1.000 19.20932 77 GLY B C 1
ATOM 4668 O O . GLY B 1 33 ? 91.50836 41.46453 -3.14703 1.000 21.94614 77 GLY B O 1
ATOM 4669 N N . LEU B 1 34 ? 89.86893 42.37853 -1.89478 1.000 18.80293 78 LEU B N 1
ATOM 4670 C CA . LEU B 1 34 ? 88.79509 41.73812 -2.64866 1.000 23.40040 78 LEU B CA 1
ATOM 4671 C C . LEU B 1 34 ? 88.51039 42.42341 -3.97904 1.000 22.30270 78 LEU B C 1
ATOM 4672 O O . LEU B 1 34 ? 87.79231 41.85319 -4.80792 1.000 20.42318 78 LEU B O 1
ATOM 4677 N N . ILE B 1 35 ? 89.06415 43.61295 -4.19981 1.000 22.93415 79 ILE B N 1
ATOM 4678 C CA . ILE B 1 35 ? 88.73845 44.48438 -5.32936 1.000 22.03785 79 ILE B CA 1
ATOM 4679 C C . ILE B 1 35 ? 90.03395 44.84868 -6.05287 1.000 24.99655 79 ILE B C 1
ATOM 4680 O O . ILE B 1 35 ? 91.07117 45.02965 -5.39432 1.000 19.73881 79 ILE B O 1
ATOM 4685 N N . PRO B 1 36 ? 90.03408 44.94424 -7.38509 1.000 21.18826 80 PRO B N 1
ATOM 4686 C CA . PRO B 1 36 ? 91.26499 45.29131 -8.11908 1.000 22.63749 80 PRO B CA 1
ATOM 4687 C C . PRO B 1 36 ? 91.81498 46.64089 -7.68973 1.000 19.11181 80 PRO B C 1
ATOM 4688 O O . PRO B 1 36 ? 91.06562 47.50964 -7.21653 1.000 20.80815 80 PRO B O 1
ATOM 4692 N N . PRO B 1 37 ? 93.13413 46.86589 -7.85520 1.000 20.26834 81 PRO B N 1
ATOM 4693 C CA . PRO B 1 37 ? 93.80962 48.03766 -7.28404 1.000 19.73806 81 PRO B CA 1
ATOM 4694 C C . PRO B 1 37 ? 93.62403 49.33064 -8.07534 1.000 22.69404 81 PRO B C 1
ATOM 4695 O O . PRO B 1 37 ? 94.58271 50.04249 -8.37121 1.000 24.49365 81 PRO B O 1
ATOM 4699 N N . CYS B 1 38 ? 92.38021 49.63936 -8.41129 1.000 24.46325 82 CYS B N 1
ATOM 4700 C CA A CYS B 1 38 ? 92.02406 50.84502 -9.14701 0.679 23.69388 82 CYS B CA 1
ATOM 4701 C CA B CYS B 1 38 ? 92.07466 50.88519 -9.08486 0.321 24.43906 82 CYS B CA 1
ATOM 4702 C C . CYS B 1 38 ? 90.81121 51.46716 -8.47065 1.000 24.46329 82 CYS B C 1
ATOM 4703 O O . CYS B 1 38 ? 89.92417 50.74368 -8.00615 1.000 20.74171 82 CYS B O 1
ATOM 4708 N N . PHE B 1 39 ? 90.76406 52.79502 -8.42582 1.000 21.27143 83 PHE B N 1
ATOM 4709 C CA . PHE B 1 39 ? 89.71630 53.52084 -7.71100 1.000 22.26332 83 PHE B CA 1
ATOM 4710 C C . PHE B 1 39 ? 88.99756 54.42437 -8.70639 1.000 24.00787 83 PHE B C 1
ATOM 4711 O O . PHE B 1 39 ? 89.52104 55.46988 -9.10147 1.000 24.59689 83 PHE B O 1
ATOM 4719 N N . LEU B 1 40 ? 87.80789 54.00321 -9.12351 1.000 20.92452 84 LEU B N 1
ATOM 4720 C CA . LEU B 1 40 ? 87.06462 54.67736 -10.17792 1.000 25.01571 84 LEU B CA 1
ATOM 4721 C C . LEU B 1 40 ? 85.99647 55.58647 -9.59151 1.000 24.17722 84 LEU B C 1
ATOM 4722 O O . LEU B 1 40 ? 85.47622 55.35112 -8.50053 1.000 26.23626 84 LEU B O 1
ATOM 4727 N N . SER B 1 41 ? 85.66731 56.62843 -10.33523 1.000 21.14116 85 SER B N 1
ATOM 4728 C CA . SER B 1 41 ? 84.48009 57.38501 -10.00548 1.000 24.82622 85 SER B CA 1
ATOM 4729 C C . SER B 1 41 ? 83.25876 56.72243 -10.63750 1.000 22.50299 85 SER B C 1
ATOM 4730 O O . SER B 1 41 ? 83.36925 55.92220 -11.57107 1.000 22.66762 85 SER B O 1
ATOM 4733 N N . GLN B 1 42 ? 82.08112 57.05360 -10.10810 1.000 22.35686 86 GLN B N 1
ATOM 4734 C CA . GLN B 1 42 ? 80.85940 56.49601 -10.68007 1.000 21.99862 86 GLN B CA 1
ATOM 4735 C C . GLN B 1 42 ? 80.68040 56.91935 -12.13594 1.000 23.55645 86 GLN B C 1
ATOM 4736 O O . GLN B 1 42 ? 80.16288 56.14100 -12.94528 1.000 24.76553 86 GLN B O 1
ATOM 4742 N N . ASP B 1 43 ? 81.10679 58.14006 -12.48862 1.000 23.83649 87 ASP B N 1
ATOM 4743 C CA . ASP B 1 43 ? 81.09147 58.56192 -13.88895 1.000 24.36116 87 ASP B CA 1
ATOM 4744 C C . ASP B 1 43 ? 81.85812 57.57714 -14.76498 1.000 23.84308 87 ASP B C 1
ATOM 4745 O O . ASP B 1 43 ? 81.39515 57.19954 -15.84643 1.000 24.72561 87 ASP B O 1
ATOM 4750 N N . VAL B 1 44 ? 83.05430 57.17290 -14.32451 1.000 21.79134 88 VAL B N 1
ATOM 4751 C CA . VAL B 1 44 ? 83.84912 56.22698 -15.10420 1.000 22.53978 88 VAL B CA 1
ATOM 4752 C C . VAL B 1 44 ? 83.17742 54.85856 -15.13272 1.000 23.87271 88 VAL B C 1
ATOM 4753 O O . VAL B 1 44 ? 83.14946 54.18808 -16.17318 1.000 20.93781 88 VAL B O 1
ATOM 4757 N N . GLN B 1 45 ? 82.61976 54.42511 -13.99819 1.000 22.53340 89 GLN B N 1
ATOM 4758 C CA . GLN B 1 45 ? 81.86586 53.17261 -13.97325 1.000 21.72222 89 GLN B CA 1
ATOM 4759 C C . GLN B 1 45 ? 80.71970 53.19159 -14.98091 1.000 21.10232 89 GLN B C 1
ATOM 4760 O O . GLN B 1 45 ? 80.48143 52.19721 -15.67936 1.000 22.02297 89 GLN B O 1
ATOM 4766 N N . LEU B 1 46 ? 79.99705 54.31388 -15.06512 1.000 20.54768 90 LEU B N 1
ATOM 4767 C CA . LEU B 1 46 ? 78.92731 54.44666 -16.05019 1.000 24.08172 90 LEU B CA 1
ATOM 4768 C C . LEU B 1 46 ? 79.47093 54.33303 -17.46711 1.000 24.31274 90 LEU B C 1
ATOM 4769 O O . LEU B 1 46 ? 78.87272 53.66448 -18.31775 1.000 24.41269 90 LEU B O 1
ATOM 4774 N N . LEU B 1 47 ? 80.59651 55.00114 -17.73866 1.000 22.34523 91 LEU B N 1
ATOM 4775 C CA . LEU B 1 47 ? 81.26163 54.89291 -19.03367 1.000 25.79928 91 LEU B CA 1
ATOM 4776 C C . LEU B 1 47 ? 81.56156 53.43703 -19.37646 1.000 23.98915 91 LEU B C 1
ATOM 4777 O O . LEU B 1 47 ? 81.29754 52.97829 -20.49556 1.000 25.80912 91 LEU B O 1
ATOM 4782 N N . ARG B 1 48 ? 82.12230 52.69693 -18.42060 1.000 21.53120 92 ARG B N 1
ATOM 4783 C CA . ARG B 1 48 ? 82.53221 51.32067 -18.68469 1.000 21.41933 92 ARG B CA 1
ATOM 4784 C C . ARG B 1 48 ? 81.33464 50.42266 -18.97157 1.000 26.05825 92 ARG B C 1
ATOM 4785 O O . ARG B 1 48 ? 81.36373 49.62812 -19.91698 1.000 27.56221 92 ARG B O 1
ATOM 4793 N N . ILE B 1 49 ? 80.27703 50.52185 -18.16419 1.000 28.42775 93 ILE B N 1
ATOM 4794 C CA . ILE B 1 49 ? 79.14668 49.61989 -18.36250 1.000 28.71987 93 ILE B CA 1
ATOM 4795 C C . ILE B 1 49 ? 78.38602 49.97888 -19.63464 1.000 27.77588 93 ILE B C 1
ATOM 4796 O O . ILE B 1 49 ? 77.84240 49.09411 -20.30820 1.000 27.12852 93 ILE B O 1
ATOM 4801 N N . MET B 1 50 ? 78.35424 51.26182 -20.01036 1.000 27.20063 94 MET B N 1
ATOM 4802 C CA . MET B 1 50 ? 77.64042 51.64010 -21.22583 1.000 27.50314 94 MET B CA 1
ATOM 4803 C C . MET B 1 50 ? 78.31132 51.09331 -22.47846 1.000 27.58250 94 MET B C 1
ATOM 4804 O O . MET B 1 50 ? 77.63596 50.91147 -23.49600 1.000 25.61953 94 MET B O 1
ATOM 4809 N N . ARG B 1 51 ? 79.61734 50.82211 -22.43004 1.000 33.31251 95 ARG B N 1
ATOM 4810 C CA . ARG B 1 51 ? 80.27687 50.21099 -23.58103 1.000 35.30574 95 ARG B CA 1
ATOM 4811 C C . ARG B 1 51 ? 79.72689 48.81626 -23.85022 1.000 30.51465 95 ARG B C 1
ATOM 4812 O O . ARG B 1 51 ? 79.49146 48.44686 -25.00610 1.000 35.12085 95 ARG B O 1
ATOM 4820 N N . TYR B 1 52 ? 79.51305 48.02713 -22.79515 1.000 28.37774 96 TYR B N 1
ATOM 4821 C CA . TYR B 1 52 ? 78.94515 46.69707 -22.97930 1.000 34.36749 96 TYR B CA 1
ATOM 4822 C C . TYR B 1 52 ? 77.45830 46.76532 -23.30215 1.000 36.02542 96 TYR B C 1
ATOM 4823 O O . TYR B 1 52 ? 76.94471 45.90986 -24.03297 1.000 38.78335 96 TYR B O 1
ATOM 4832 N N . TYR B 1 53 ? 76.75620 47.77331 -22.77712 1.000 27.90154 97 TYR B N 1
ATOM 4833 C CA . TYR B 1 53 ? 75.33412 47.91471 -23.07239 1.000 29.49374 97 TYR B CA 1
ATOM 4834 C C . TYR B 1 53 ? 75.09965 48.15013 -24.55924 1.000 32.53893 97 TYR B C 1
ATOM 4835 O O . TYR B 1 53 ? 74.21454 47.53220 -25.16303 1.000 35.14324 97 TYR B O 1
ATOM 4844 N N . GLU B 1 54 ? 75.88407 49.03869 -25.17142 1.000 33.61704 98 GLU B N 1
ATOM 4845 C CA . GLU B 1 54 ? 75.65771 49.36496 -26.57326 1.000 38.22538 98 GLU B CA 1
ATOM 4846 C C . GLU B 1 54 ? 76.10785 48.25408 -27.51506 1.000 39.79046 98 GLU B C 1
ATOM 4847 O O . GLU B 1 54 ? 75.69645 48.24800 -28.67952 1.000 41.97303 98 GLU B O 1
ATOM 4853 N N . ARG B 1 55 ? 76.92979 47.31406 -27.04236 1.000 39.61981 99 ARG B N 1
ATOM 4854 C CA . ARG B 1 55 ? 77.34213 46.19109 -27.87659 1.000 44.07756 99 ARG B CA 1
ATOM 4855 C C . ARG B 1 55 ? 76.24985 45.14219 -28.04144 1.000 45.65496 99 ARG B C 1
ATOM 4856 O O . ARG B 1 55 ? 76.34695 44.30946 -28.94977 1.000 50.10149 99 ARG B O 1
ATOM 4864 N N . GLN B 1 56 ? 75.22410 45.15731 -27.19291 1.000 40.68470 100 GLN B N 1
ATOM 4865 C CA . GLN B 1 56 ? 74.14711 44.18204 -27.30324 1.000 39.61616 100 GLN B CA 1
ATOM 4866 C C . GLN B 1 56 ? 73.33042 44.42812 -28.56661 1.000 43.46683 100 GLN B C 1
ATOM 4867 O O . GLN B 1 56 ? 73.08152 45.57226 -28.95274 1.000 48.62234 100 GLN B O 1
ATOM 4873 N N . GLN B 1 57 ? 72.91562 43.33960 -29.21437 1.000 52.04774 101 GLN B N 1
ATOM 4874 C CA . GLN B 1 57 ? 72.29159 43.40573 -30.53044 1.000 55.63109 101 GLN B CA 1
ATOM 4875 C C . GLN B 1 57 ? 70.77921 43.59566 -30.48746 1.000 55.43753 101 GLN B C 1
ATOM 4876 O O . GLN B 1 57 ? 70.18556 43.91034 -31.52471 1.000 59.61009 101 GLN B O 1
ATOM 4878 N N . SER B 1 58 ? 70.14098 43.41939 -29.33214 1.000 42.95418 102 SER B N 1
ATOM 4879 C CA . SER B 1 58 ? 68.69295 43.52991 -29.23799 1.000 38.52809 102 SER B CA 1
ATOM 4880 C C . SER B 1 58 ? 68.31154 44.15376 -27.90532 1.000 32.88242 102 SER B C 1
ATOM 4881 O O . SER B 1 58 ? 69.10647 44.19038 -26.96311 1.000 31.87306 102 SER B O 1
ATOM 4884 N N . ASP B 1 59 ? 67.06921 44.64398 -27.83951 1.000 28.49887 103 ASP B N 1
ATOM 4885 C CA . ASP B 1 59 ? 66.54317 45.16086 -26.58085 1.000 27.17609 103 ASP B CA 1
ATOM 4886 C C . ASP B 1 59 ? 66.47864 44.07310 -25.51786 1.000 26.54403 103 ASP B C 1
ATOM 4887 O O . ASP B 1 59 ? 66.69008 44.35076 -24.33177 1.000 25.16413 103 ASP B O 1
ATOM 4892 N N . LEU B 1 60 ? 66.17429 42.83406 -25.91719 1.000 24.37534 104 LEU B N 1
ATOM 4893 C CA . LEU B 1 60 ? 66.15914 41.73493 -24.95596 1.000 30.24166 104 LEU B CA 1
ATOM 4894 C C . LEU B 1 60 ? 67.52222 41.56959 -24.29533 1.000 28.18205 104 LEU B C 1
ATOM 4895 O O . LEU B 1 60 ? 67.61396 41.41567 -23.07229 1.000 30.38658 104 LEU B O 1
ATOM 4900 N N . ASP B 1 61 ? 68.59380 41.61809 -25.08946 1.000 26.46694 105 ASP B N 1
ATOM 4901 C CA . ASP B 1 61 ? 69.93603 41.47834 -24.54013 1.000 26.39720 105 ASP B CA 1
ATOM 4902 C C . ASP B 1 61 ? 70.32526 42.68372 -23.69854 1.000 24.92673 105 ASP B C 1
ATOM 4903 O O . ASP B 1 61 ? 71.11106 42.54954 -22.75333 1.000 23.63092 105 ASP B O 1
ATOM 4908 N N . LYS B 1 62 ? 69.79267 43.86399 -24.02210 1.000 26.32775 106 LYS B N 1
ATOM 4909 C CA . LYS B 1 62 ? 70.07011 45.03623 -23.19869 1.000 25.74139 106 LYS B CA 1
ATOM 4910 C C . LYS B 1 62 ? 69.37803 44.93096 -21.84808 1.000 25.05040 106 LYS B C 1
ATOM 4911 O O . LYS B 1 62 ? 69.93974 45.33502 -20.82347 1.000 24.91412 106 LYS B O 1
ATOM 4917 N N . TYR B 1 63 ? 68.15344 44.39690 -21.82648 1.000 25.69923 107 TYR B N 1
ATOM 4918 C CA . TYR B 1 63 ? 67.49532 44.11251 -20.55626 1.000 21.00551 107 TYR B CA 1
ATOM 4919 C C . TYR B 1 63 ? 68.31610 43.13403 -19.72600 1.000 20.82383 107 TYR B C 1
ATOM 4920 O O . TYR B 1 63 ? 68.46957 43.31614 -18.51064 1.000 20.97690 107 TYR B O 1
ATOM 4929 N N . ILE B 1 64 ? 68.85794 42.09058 -20.36741 1.000 21.23122 108 ILE B N 1
ATOM 4930 C CA . ILE B 1 64 ? 69.65869 41.09717 -19.65027 1.000 20.21508 108 ILE B CA 1
ATOM 4931 C C . ILE B 1 64 ? 70.85230 41.75722 -18.97989 1.000 25.80718 108 ILE B C 1
ATOM 4932 O O . ILE B 1 64 ? 71.14315 41.50681 -17.80313 1.000 23.49685 108 ILE B O 1
ATOM 4937 N N . ILE B 1 65 ? 71.57694 42.59514 -19.72846 1.000 25.21996 109 ILE B N 1
ATOM 4938 C CA A ILE B 1 65 ? 72.75996 43.26633 -19.18895 0.525 25.41962 109 ILE B CA 1
ATOM 4939 C CA B ILE B 1 65 ? 72.76306 43.22654 -19.16247 0.475 25.40825 109 ILE B CA 1
ATOM 4940 C C . ILE B 1 65 ? 72.38208 44.13332 -17.99746 1.000 23.16026 109 ILE B C 1
ATOM 4941 O O . ILE B 1 65 ? 73.08448 44.17227 -16.97929 1.000 23.49526 109 ILE B O 1
ATOM 4950 N N . LEU B 1 66 ? 71.25395 44.83935 -18.10155 1.000 18.83268 110 LEU B N 1
ATOM 4951 C CA . LEU B 1 66 ? 70.84514 45.71745 -17.01242 1.000 18.56900 110 LEU B CA 1
ATOM 4952 C C . LEU B 1 66 ? 70.46493 44.92212 -15.77024 1.000 21.25100 110 LEU B C 1
ATOM 4953 O O . LEU B 1 66 ? 70.74232 45.35558 -14.64529 1.000 18.85721 110 LEU B O 1
ATOM 4958 N N . MET B 1 67 ? 69.84102 43.75116 -15.94436 1.000 20.12337 111 MET B N 1
ATOM 4959 C CA . MET B 1 67 ? 69.46787 42.95715 -14.77533 1.000 18.64520 111 MET B CA 1
ATOM 4960 C C . MET B 1 67 ? 70.69928 42.41922 -14.06041 1.000 20.10015 111 MET B C 1
ATOM 4961 O O . MET B 1 67 ? 70.72858 42.36277 -12.82506 1.000 19.89826 111 MET B O 1
ATOM 4966 N N . THR B 1 68 ? 71.73466 42.04252 -14.81468 1.000 21.26887 112 THR B N 1
ATOM 4967 C CA A THR B 1 68 ? 72.98278 41.63442 -14.17496 0.491 23.06936 112 THR B CA 1
ATOM 4968 C CA B THR B 1 68 ? 72.99792 41.64249 -14.20282 0.509 23.14028 112 THR B CA 1
ATOM 4969 C C . THR B 1 68 ? 73.60387 42.79008 -13.39948 1.000 21.69817 112 THR B C 1
ATOM 4970 O O . THR B 1 68 ? 74.19754 42.58016 -12.33480 1.000 21.30863 112 THR B O 1
ATOM 4977 N N . LEU B 1 69 ? 73.45990 44.01907 -13.89884 1.000 22.16350 113 LEU B N 1
ATOM 4978 C CA . LEU B 1 69 ? 73.98837 45.17256 -13.17744 1.000 16.79725 113 LEU B CA 1
ATOM 4979 C C . LEU B 1 69 ? 73.18208 45.44690 -11.91475 1.000 19.81299 113 LEU B C 1
ATOM 4980 O O . LEU B 1 69 ? 73.75423 45.69893 -10.84624 1.000 20.33727 113 LEU B O 1
ATOM 4985 N N . GLN B 1 70 ? 71.84904 45.40855 -12.01760 1.000 19.42268 114 GLN B N 1
ATOM 4986 C CA . GLN B 1 70 ? 71.01057 45.55786 -10.83301 1.000 15.94113 114 GLN B CA 1
ATOM 4987 C C . GLN B 1 70 ? 71.30593 44.47662 -9.79967 1.000 19.71521 114 GLN B C 1
ATOM 4988 O O . GLN B 1 70 ? 71.22449 44.73677 -8.59274 1.000 18.98510 114 GLN B O 1
ATOM 4994 N N . ASP B 1 71 ? 71.64302 43.26247 -10.25181 1.000 18.36789 115 ASP B N 1
ATOM 4995 C CA . ASP B 1 71 ? 71.98453 42.18463 -9.32778 1.000 16.89337 115 ASP B CA 1
ATOM 4996 C C . ASP B 1 71 ? 73.12836 42.58542 -8.40065 1.000 20.97755 115 ASP B C 1
ATOM 4997 O O . ASP B 1 71 ? 73.12175 42.23783 -7.21302 1.000 21.20331 115 ASP B O 1
ATOM 5002 N N . ARG B 1 72 ? 74.13041 43.30481 -8.92533 1.000 16.94260 116 ARG B N 1
ATOM 5003 C CA . ARG B 1 72 ? 75.38046 43.52054 -8.19971 1.000 20.18817 116 ARG B CA 1
ATOM 5004 C C . ARG B 1 72 ? 75.58790 44.93115 -7.65876 1.000 20.16046 116 ARG B C 1
ATOM 5005 O O . ARG B 1 72 ? 76.29289 45.08163 -6.65869 1.000 19.09962 116 ARG B O 1
ATOM 5013 N N . ASN B 1 73 ? 75.02725 45.97295 -8.28403 1.000 19.58132 117 ASN B N 1
ATOM 5014 C CA . ASN B 1 73 ? 75.33318 47.35008 -7.87381 1.000 20.00647 117 ASN B CA 1
ATOM 5015 C C . ASN B 1 73 ? 74.10076 48.20913 -8.15137 1.000 19.05091 117 ASN B C 1
ATOM 5016 O O . ASN B 1 73 ? 73.93011 48.71691 -9.26572 1.000 20.79085 117 ASN B O 1
ATOM 5021 N N . GLU B 1 74 ? 73.26526 48.38410 -7.12518 1.000 15.73257 118 GLU B N 1
ATOM 5022 C CA . GLU B 1 74 ? 71.99563 49.08235 -7.30271 1.000 20.25190 118 GLU B CA 1
ATOM 5023 C C . GLU B 1 74 ? 72.20402 50.55669 -7.62547 1.000 20.65737 118 GLU B C 1
ATOM 5024 O O . GLU B 1 74 ? 71.49859 51.11381 -8.47180 1.000 19.81500 118 GLU B O 1
ATOM 5030 N N . LYS B 1 75 ? 73.15806 51.21001 -6.95730 1.000 18.29450 119 LYS B N 1
ATOM 5031 C CA . LYS B 1 75 ? 73.39531 52.62779 -7.21941 1.000 19.74321 119 LYS B CA 1
ATOM 5032 C C . LYS B 1 75 ? 73.82234 52.86060 -8.66279 1.000 20.03162 119 LYS B C 1
ATOM 5033 O O . LYS B 1 75 ? 73.34076 53.79389 -9.31758 1.000 17.95697 119 LYS B O 1
ATOM 5039 N N . LEU B 1 76 ? 74.72701 52.02444 -9.17746 1.000 20.27234 120 LEU B N 1
ATOM 5040 C CA . LEU B 1 76 ? 75.18136 52.19070 -10.55423 1.000 22.80662 120 LEU B CA 1
ATOM 5041 C C . LEU B 1 76 ? 74.07009 51.86694 -11.53745 1.000 18.85851 120 LEU B C 1
ATOM 5042 O O . LEU B 1 76 ? 73.96448 52.50895 -12.58961 1.000 21.70041 120 LEU B O 1
ATOM 5047 N N . PHE B 1 77 ? 73.23307 50.88270 -11.20255 1.000 19.80194 121 PHE B N 1
ATOM 5048 C CA . PHE B 1 77 ? 72.04831 50.59215 -12.00456 1.000 21.34243 121 PHE B CA 1
ATOM 5049 C C . PHE B 1 77 ? 71.16329 51.82518 -12.15067 1.000 21.84750 121 PHE B C 1
ATOM 5050 O O . PHE B 1 77 ? 70.71213 52.14219 -13.25637 1.000 18.89850 121 PHE B O 1
ATOM 5058 N N . TYR B 1 78 ? 70.90446 52.54305 -11.05365 1.000 19.00220 122 TYR B N 1
ATOM 5059 C CA . TYR B 1 78 ? 70.05312 53.71899 -11.17941 1.000 20.42250 122 TYR B CA 1
ATOM 5060 C C . TYR B 1 78 ? 70.78767 54.90975 -11.76738 1.000 22.00125 122 TYR B C 1
ATOM 5061 O O . TYR B 1 78 ? 70.14022 55.80394 -12.31901 1.000 19.00957 122 TYR B O 1
ATOM 5070 N N . ARG B 1 79 ? 72.12077 54.93238 -11.68768 1.000 20.08301 123 ARG B N 1
ATOM 5071 C CA . ARG B 1 79 ? 72.87042 55.93599 -12.43062 1.000 21.79146 123 ARG B CA 1
ATOM 5072 C C . ARG B 1 79 ? 72.66855 55.75221 -13.92914 1.000 24.16193 123 ARG B C 1
ATOM 5073 O O . ARG B 1 79 ? 72.48374 56.72852 -14.66634 1.000 23.86148 123 ARG B O 1
ATOM 5081 N N . VAL B 1 80 ? 72.68079 54.50067 -14.39290 1.000 22.66618 124 VAL B N 1
ATOM 5082 C CA . VAL B 1 80 ? 72.38159 54.21530 -15.79282 1.000 21.83372 124 VAL B CA 1
ATOM 5083 C C . VAL B 1 80 ? 70.96734 54.67396 -16.13644 1.000 21.00145 124 VAL B C 1
ATOM 5084 O O . VAL B 1 80 ? 70.75934 55.42521 -17.09460 1.000 21.08569 124 VAL B O 1
ATOM 5088 N N . LEU B 1 81 ? 69.97399 54.22842 -15.35633 1.000 20.64432 125 LEU B N 1
ATOM 5089 C CA . LEU B 1 81 ? 68.58093 54.53066 -15.67944 1.000 23.17914 125 LEU B CA 1
ATOM 5090 C C . LEU B 1 81 ? 68.34068 56.03504 -15.71163 1.000 24.75170 125 LEU B C 1
ATOM 5091 O O . LEU B 1 81 ? 67.74326 56.55977 -16.65689 1.000 23.26090 125 LEU B O 1
ATOM 5096 N N . THR B 1 82 ? 68.81712 56.74971 -14.69410 1.000 24.16663 126 THR B N 1
ATOM 5097 C CA . THR B 1 82 ? 68.57234 58.18450 -14.62670 1.000 23.60929 126 THR B CA 1
ATOM 5098 C C . THR B 1 82 ? 69.43564 58.98154 -15.59991 1.000 29.34720 126 THR B C 1
ATOM 5099 O O . THR B 1 82 ? 69.16070 60.16723 -15.81624 1.000 31.11605 126 THR B O 1
ATOM 5103 N N . SER B 1 83 ? 70.45799 58.36871 -16.20125 1.000 24.40851 127 SER B N 1
ATOM 5104 C CA . SER B 1 83 ? 71.26450 59.09055 -17.18088 1.000 27.47465 127 SER B CA 1
ATOM 5105 C C . SER B 1 83 ? 70.44695 59.46894 -18.40968 1.000 28.23290 127 SER B C 1
ATOM 5106 O O . SER B 1 83 ? 70.71740 60.49561 -19.04442 1.000 30.99875 127 SER B O 1
ATOM 5109 N N . ASP B 1 84 ? 69.44468 58.66275 -18.75528 1.000 27.11310 128 ASP B N 1
ATOM 5110 C CA . ASP B 1 84 ? 68.53742 58.95824 -19.85706 1.000 33.29143 128 ASP B CA 1
ATOM 5111 C C . ASP B 1 84 ? 67.26649 58.14879 -19.65601 1.000 35.14911 128 ASP B C 1
ATOM 5112 O O . ASP B 1 84 ? 67.11583 57.06135 -20.22455 1.000 31.78576 128 ASP B O 1
ATOM 5117 N N . VAL B 1 85 ? 66.35352 58.66267 -18.83206 1.000 31.05630 129 VAL B N 1
ATOM 5118 C CA . VAL B 1 85 ? 65.25897 57.82218 -18.36373 1.000 30.20480 129 VAL B CA 1
ATOM 5119 C C . VAL B 1 85 ? 64.36117 57.41205 -19.52224 1.000 31.24934 129 VAL B C 1
ATOM 5120 O O . VAL B 1 85 ? 63.86713 56.27955 -19.56103 1.000 30.22462 129 VAL B O 1
ATOM 5124 N N . GLU B 1 86 ? 64.19054 58.28781 -20.51504 1.000 32.21450 130 GLU B N 1
ATOM 5125 C CA . GLU B 1 86 ? 63.34734 57.94488 -21.65424 1.000 33.19589 130 GLU B CA 1
ATOM 5126 C C . GLU B 1 86 ? 63.93316 56.78890 -22.45600 1.000 31.25088 130 GLU B C 1
ATOM 5127 O O . GLU B 1 86 ? 63.18341 55.98839 -23.02665 1.000 30.16066 130 GLU B O 1
ATOM 5133 N N . LYS B 1 87 ? 65.26205 56.67479 -22.49327 1.000 28.57810 131 LYS B N 1
ATOM 5134 C CA . LYS B 1 87 ? 65.91194 55.60503 -23.24228 1.000 28.98016 131 LYS B CA 1
ATOM 5135 C C . LYS B 1 87 ? 65.78628 54.26011 -22.53753 1.000 29.40811 131 LYS B C 1
ATOM 5136 O O . LYS B 1 87 ? 65.60703 53.22650 -23.19062 1.000 30.35134 131 LYS B O 1
ATOM 5142 N N . PHE B 1 88 ? 65.87645 54.24753 -21.21055 1.000 22.83714 132 PHE B N 1
ATOM 5143 C CA . PHE B 1 88 ? 65.93825 52.98875 -20.48738 1.000 24.58302 132 PHE B CA 1
ATOM 5144 C C . PHE B 1 88 ? 64.59204 52.52502 -19.95143 1.000 24.23974 132 PHE B C 1
ATOM 5145 O O . PHE B 1 88 ? 64.44072 51.33109 -19.67050 1.000 23.37372 132 PHE B O 1
ATOM 5153 N N . MET B 1 89 ? 63.61595 53.42412 -19.81261 1.000 22.68445 133 MET B N 1
ATOM 5154 C CA . MET B 1 89 ? 62.27487 53.01520 -19.39487 1.000 25.31296 133 MET B CA 1
ATOM 5155 C C . MET B 1 89 ? 61.68489 51.90448 -20.25905 1.000 27.40390 133 MET B C 1
ATOM 5156 O O . MET B 1 89 ? 61.13085 50.95015 -19.69095 1.000 25.85932 133 MET B O 1
ATOM 5161 N N . PRO B 1 90 ? 61.75615 51.94907 -21.59994 1.000 25.91053 134 PRO B N 1
ATOM 5162 C CA . PRO B 1 90 ? 61.17857 50.85509 -22.39895 1.000 26.54817 134 PRO B CA 1
ATOM 5163 C C . PRO B 1 90 ? 62.00040 49.58214 -22.37328 1.000 26.32552 134 PRO B C 1
ATOM 5164 O O . PRO B 1 90 ? 61.53472 48.56485 -22.90260 1.000 28.34662 134 PRO B O 1
ATOM 5168 N N . ILE B 1 91 ? 63.20491 49.61288 -21.81260 1.000 21.83460 135 ILE B N 1
ATOM 5169 C CA . ILE B 1 91 ? 64.03507 48.41683 -21.70121 1.000 21.43817 135 ILE B CA 1
ATOM 5170 C C . ILE B 1 91 ? 63.76819 47.67971 -20.39390 1.000 22.80172 135 ILE B C 1
ATOM 5171 O O . ILE B 1 91 ? 63.53169 46.46715 -20.38435 1.000 21.64734 135 ILE B O 1
ATOM 5176 N N . VAL B 1 92 ? 63.80505 48.39097 -19.26177 1.000 23.40532 136 VAL B N 1
ATOM 5177 C CA . VAL B 1 92 ? 63.57437 47.73696 -17.97575 1.000 22.60955 136 VAL B CA 1
ATOM 5178 C C . VAL B 1 92 ? 62.10677 47.47932 -17.69910 1.000 21.53680 136 VAL B C 1
ATOM 5179 O O . VAL B 1 92 ? 61.78705 46.71861 -16.77725 1.000 23.39440 136 VAL B O 1
ATOM 5183 N N . TYR B 1 93 ? 61.20439 48.09735 -18.46071 1.000 23.16157 137 TYR B N 1
ATOM 5184 C CA . TYR B 1 93 ? 59.77486 47.87454 -18.30339 1.000 24.39748 137 TYR B CA 1
ATOM 5185 C C . TYR B 1 93 ? 59.12145 47.65779 -19.66770 1.000 24.73055 137 TYR B C 1
ATOM 5186 O O . TYR B 1 93 ? 59.76002 47.13005 -20.58272 1.000 29.26086 137 TYR B O 1
ATOM 5195 N N . THR B 1 94 ? 57.86002 48.06114 -19.81035 1.000 23.85305 138 THR B N 1
ATOM 5196 C CA A THR B 1 94 ? 57.12041 47.78196 -21.03330 0.426 27.41879 138 THR B CA 1
ATOM 5197 C CA B THR B 1 94 ? 57.10867 47.79301 -21.02976 0.574 27.28212 138 THR B CA 1
ATOM 5198 C C . THR B 1 94 ? 57.72397 48.54986 -22.20741 1.000 28.84952 138 THR B C 1
ATOM 5199 O O . THR B 1 94 ? 58.05745 49.73376 -22.07630 1.000 25.38781 138 THR B O 1
ATOM 5206 N N . PRO B 1 95 ? 57.86349 47.91127 -23.38389 1.000 29.95489 139 PRO B N 1
ATOM 5207 C CA . PRO B 1 95 ? 57.43707 46.54837 -23.72995 1.000 29.12089 139 PRO B CA 1
ATOM 5208 C C . PRO B 1 95 ? 58.49382 45.45605 -23.60768 1.000 28.76957 139 PRO B C 1
ATOM 5209 O O . PRO B 1 95 ? 58.17122 44.29312 -23.84418 1.000 28.29726 139 PRO B O 1
ATOM 5213 N N . THR B 1 96 ? 59.72907 45.81179 -23.25413 1.000 26.40863 140 THR B N 1
ATOM 5214 C CA . THR B 1 96 ? 60.80919 44.83386 -23.33854 1.000 26.28215 140 THR B CA 1
ATOM 5215 C C . THR B 1 96 ? 60.72147 43.80467 -22.22039 1.000 21.51696 140 THR B C 1
ATOM 5216 O O . THR B 1 96 ? 61.02045 42.62588 -22.43963 1.000 24.23803 140 THR B O 1
ATOM 5220 N N . VAL B 1 97 ? 60.32412 44.22497 -21.01639 1.000 20.73055 141 VAL B N 1
ATOM 5221 C CA . VAL B 1 97 ? 60.42950 43.32655 -19.86754 1.000 26.89381 141 VAL B CA 1
ATOM 5222 C C . VAL B 1 97 ? 59.56442 42.09052 -20.07651 1.000 25.96129 141 VAL B C 1
ATOM 5223 O O . VAL B 1 97 ? 59.99199 40.96439 -19.79705 1.000 26.69716 141 VAL B O 1
ATOM 5227 N N . GLY B 1 98 ? 58.35442 42.27169 -20.60708 1.000 22.76653 142 GLY B N 1
ATOM 5228 C CA . GLY B 1 98 ? 57.49530 41.12592 -20.85034 1.000 25.67060 142 GLY B CA 1
ATOM 5229 C C . GLY B 1 98 ? 58.01582 40.23571 -21.96229 1.000 25.31198 142 GLY B C 1
ATOM 5230 O O . GLY B 1 98 ? 57.90662 39.00781 -21.89054 1.000 21.87740 142 GLY B O 1
ATOM 5231 N N . LEU B 1 99 ? 58.58612 40.83771 -23.00682 1.000 26.98210 143 LEU B N 1
ATOM 5232 C CA . LEU B 1 99 ? 59.12701 40.03957 -24.10168 1.000 27.27711 143 LEU B CA 1
ATOM 5233 C C . LEU B 1 99 ? 60.33817 39.23742 -23.64675 1.000 27.18990 143 LEU B C 1
ATOM 5234 O O . LEU B 1 99 ? 60.49530 38.07030 -24.02506 1.000 26.60822 143 LEU B O 1
ATOM 5239 N N . ALA B 1 100 ? 61.20030 39.84556 -22.83049 1.000 24.10158 144 ALA B N 1
ATOM 5240 C CA . ALA B 1 100 ? 62.39247 39.15021 -22.35411 1.000 25.20083 144 ALA B CA 1
ATOM 5241 C C . ALA B 1 100 ? 62.02917 38.00148 -21.42213 1.000 27.26570 144 ALA B C 1
ATOM 5242 O O . ALA B 1 100 ? 62.58548 36.90259 -21.53333 1.000 27.62848 144 ALA B O 1
ATOM 5244 N N . CYS B 1 101 ? 61.10206 38.23898 -20.49470 1.000 26.67296 145 CYS B N 1
ATOM 5245 C CA . CYS B 1 101 ? 60.69620 37.19006 -19.56790 1.000 27.56339 145 CYS B CA 1
ATOM 5246 C C . CYS B 1 101 ? 59.96077 36.07130 -20.29163 1.000 28.07522 145 CYS B C 1
ATOM 5247 O O . CYS B 1 101 ? 60.10375 34.89717 -19.93205 1.000 29.12598 145 CYS B O 1
ATOM 5250 N N . GLN B 1 102 ? 59.17923 36.42060 -21.31411 1.000 29.06378 146 GLN B N 1
ATOM 5251 C CA . GLN B 1 102 ? 58.52682 35.40764 -22.13475 1.000 32.63321 146 GLN B CA 1
ATOM 5252 C C . GLN B 1 102 ? 59.55088 34.52121 -22.83141 1.000 35.04266 146 GLN B C 1
ATOM 5253 O O . GLN B 1 102 ? 59.37275 33.30120 -22.91389 1.000 36.20380 146 GLN B O 1
ATOM 5259 N N . HIS B 1 103 ? 60.64754 35.11094 -23.30787 1.000 36.59969 147 HIS B N 1
ATOM 5260 C CA . HIS B 1 103 ? 61.65204 34.38672 -24.07855 1.000 38.90485 147 HIS B CA 1
ATOM 5261 C C . HIS B 1 103 ? 62.69502 33.69853 -23.19891 1.000 36.47611 147 HIS B C 1
ATOM 5262 O O . HIS B 1 103 ? 63.02886 32.53405 -23.43243 1.000 37.67232 147 HIS B O 1
ATOM 5269 N N . TYR B 1 104 ? 63.22175 34.39651 -22.19178 1.000 34.57707 148 TYR B N 1
ATOM 5270 C CA . TYR B 1 104 ? 64.33252 33.89034 -21.39253 1.000 34.46820 148 TYR B CA 1
ATOM 5271 C C . TYR B 1 104 ? 63.91675 33.36346 -20.02658 1.000 33.99778 148 TYR B C 1
ATOM 5272 O O . TYR B 1 104 ? 64.72014 32.68955 -19.37232 1.000 34.14043 148 TYR B O 1
ATOM 5281 N N . GLY B 1 105 ? 62.70539 33.66064 -19.57157 1.000 32.89816 149 GLY B N 1
ATOM 5282 C CA . GLY B 1 105 ? 62.34660 33.34367 -18.20429 1.000 31.16148 149 GLY B CA 1
ATOM 5283 C C . GLY B 1 105 ? 62.83966 34.41365 -17.24229 1.000 32.06237 149 GLY B C 1
ATOM 5284 O O . GLY B 1 105 ? 62.94152 35.59420 -17.58096 1.000 28.06318 149 GLY B O 1
ATOM 5285 N N . LEU B 1 106 ? 63.15737 33.98453 -16.02521 1.000 31.34828 150 LEU B N 1
ATOM 5286 C CA . LEU B 1 106 ? 63.61866 34.88021 -14.97159 1.000 27.14402 150 LEU B CA 1
ATOM 5287 C C . LEU B 1 106 ? 65.13908 34.80005 -14.91403 1.000 29.04405 150 LEU B C 1
ATOM 5288 O O . LEU B 1 106 ? 65.70417 33.76178 -14.55629 1.000 30.60777 150 LEU B O 1
ATOM 5293 N N . THR B 1 107 ? 65.79687 35.89774 -15.27097 1.000 24.33113 151 THR B N 1
ATOM 5294 C CA A THR B 1 107 ? 67.24619 35.95741 -15.39878 0.468 26.26219 151 THR B CA 1
ATOM 5295 C CA B THR B 1 107 ? 67.24648 35.90900 -15.38161 0.532 26.23963 151 THR B CA 1
ATOM 5296 C C . THR B 1 107 ? 67.94419 36.40220 -14.12090 1.000 29.52538 151 THR B C 1
ATOM 5297 O O . THR B 1 107 ? 69.17846 36.35071 -14.05739 1.000 29.87435 151 THR B O 1
ATOM 5304 N N . PHE B 1 108 ? 67.19155 36.83946 -13.11045 1.000 27.69706 152 PHE B N 1
ATOM 5305 C CA . PHE B 1 108 ? 67.78625 37.34734 -11.87845 1.000 26.64510 152 PHE B CA 1
ATOM 5306 C C . PHE B 1 108 ? 68.63071 36.27705 -11.20542 1.000 25.38583 152 PHE B C 1
ATOM 5307 O O . PHE B 1 108 ? 68.14954 35.17434 -10.93166 1.000 28.24076 152 PHE B O 1
ATOM 5315 N N . ARG B 1 109 ? 69.89399 36.59870 -10.94032 1.000 20.84151 153 ARG B N 1
ATOM 5316 C CA . ARG B 1 109 ? 70.76315 35.67873 -10.22252 1.000 25.51772 153 ARG B CA 1
ATOM 5317 C C . ARG B 1 109 ? 70.90596 36.05512 -8.75746 1.000 29.81579 153 ARG B C 1
ATOM 5318 O O . ARG B 1 109 ? 71.61351 35.36853 -8.01340 1.000 33.65685 153 ARG B O 1
ATOM 5326 N N . ARG B 1 110 ? 70.25349 37.13125 -8.33744 1.000 24.74684 154 ARG B N 1
ATOM 5327 C CA . ARG B 1 110 ? 70.03518 37.46188 -6.94651 1.000 23.16709 154 ARG B CA 1
ATOM 5328 C C . ARG B 1 110 ? 68.53395 37.51776 -6.71139 1.000 22.58140 154 ARG B C 1
ATOM 5329 O O . ARG B 1 110 ? 67.81822 38.13338 -7.51385 1.000 24.80655 154 ARG B O 1
ATOM 5337 N N . PRO B 1 111 ? 68.01388 36.86870 -5.66935 1.000 21.59347 155 PRO B N 1
ATOM 5338 C CA . PRO B 1 111 ? 66.56308 36.89242 -5.43654 1.000 21.17051 155 PRO B CA 1
ATOM 5339 C C . PRO B 1 111 ? 66.04468 38.31988 -5.34182 1.000 17.99292 155 PRO B C 1
ATOM 5340 O O . PRO B 1 111 ? 66.55998 39.13854 -4.57820 1.000 20.26884 155 PRO B O 1
ATOM 5344 N N . ARG B 1 112 ? 65.01763 38.61725 -6.14178 1.000 17.16682 156 ARG B N 1
ATOM 5345 C CA . ARG B 1 112 ? 64.48344 39.97115 -6.20993 1.000 18.73366 156 ARG B CA 1
ATOM 5346 C C . ARG B 1 112 ? 63.21232 40.17051 -5.40275 1.000 22.37375 156 ARG B C 1
ATOM 5347 O O . ARG B 1 112 ? 62.83893 41.32011 -5.14932 1.000 22.88111 156 ARG B O 1
ATOM 5355 N N . GLY B 1 113 ? 62.54184 39.10080 -4.99288 1.000 22.39774 157 GLY B N 1
ATOM 5356 C CA . GLY B 1 113 ? 61.30791 39.24272 -4.24871 1.000 16.15664 157 GLY B CA 1
ATOM 5357 C C . GLY B 1 113 ? 60.76853 37.90177 -3.80111 1.000 19.79354 157 GLY B C 1
ATOM 5358 O O . GLY B 1 113 ? 61.54466 36.97826 -3.53635 1.000 22.80413 157 GLY B O 1
ATOM 5359 N N . LEU B 1 114 ? 59.45053 37.76000 -3.73787 1.000 16.69972 158 LEU B N 1
ATOM 5360 C CA . LEU B 1 114 ? 58.84349 36.54698 -3.20720 1.000 21.35982 158 LEU B CA 1
ATOM 5361 C C . LEU B 1 114 ? 57.90914 35.92343 -4.23163 1.000 21.05748 158 LEU B C 1
ATOM 5362 O O . LEU B 1 114 ? 57.05507 36.60980 -4.80485 1.000 19.27514 158 LEU B O 1
ATOM 5367 N N . PHE B 1 115 ? 58.07151 34.62092 -4.44518 1.000 18.82745 159 PHE B N 1
ATOM 5368 C CA . PHE B 1 115 ? 57.10996 33.80280 -5.17019 1.000 18.05610 159 PHE B CA 1
ATOM 5369 C C . PHE B 1 115 ? 56.20885 33.11749 -4.14869 1.000 19.64036 159 PHE B C 1
ATOM 5370 O O . PHE B 1 115 ? 56.68438 32.30006 -3.35365 1.000 21.66417 159 PHE B O 1
ATOM 5378 N N . ILE B 1 116 ? 54.91708 33.43383 -4.17817 1.000 21.55815 160 ILE B N 1
ATOM 5379 C CA . ILE B 1 116 ? 53.93777 32.86020 -3.26052 1.000 19.10437 160 ILE B CA 1
ATOM 5380 C C . ILE B 1 116 ? 52.91174 32.09178 -4.08178 1.000 21.79250 160 ILE B C 1
ATOM 5381 O O . ILE B 1 116 ? 52.32552 32.64563 -5.01775 1.000 25.58266 160 ILE B O 1
ATOM 5386 N N . THR B 1 117 ? 52.68741 30.82426 -3.73657 1.000 20.15971 161 THR B N 1
ATOM 5387 C CA . THR B 1 117 ? 51.76845 29.99710 -4.50368 1.000 20.65037 161 THR B CA 1
ATOM 5388 C C . THR B 1 117 ? 50.48392 29.73869 -3.73009 1.000 23.99294 161 THR B C 1
ATOM 5389 O O . THR B 1 117 ? 50.40735 29.92867 -2.51293 1.000 23.46900 161 THR B O 1
ATOM 5393 N N . ILE B 1 118 ? 49.46714 29.29501 -4.47302 1.000 21.48884 162 ILE B N 1
ATOM 5394 C CA . ILE B 1 118 ? 48.19506 28.92098 -3.86847 1.000 22.05545 162 ILE B CA 1
ATOM 5395 C C . ILE B 1 118 ? 48.39144 27.78672 -2.86895 1.000 22.81213 162 ILE B C 1
ATOM 5396 O O . ILE B 1 118 ? 47.64958 27.67951 -1.88500 1.000 23.45582 162 ILE B O 1
ATOM 5401 N N . HIS B 1 119 ? 49.40007 26.93933 -3.08565 1.000 23.06521 163 HIS B N 1
ATOM 5402 C CA . HIS B 1 119 ? 49.66638 25.82150 -2.19011 1.000 27.07558 163 HIS B CA 1
ATOM 5403 C C . HIS B 1 119 ? 50.32962 26.25051 -0.89122 1.000 23.80137 163 HIS B C 1
ATOM 5404 O O . HIS B 1 119 ? 50.46858 25.42515 0.01735 1.000 24.59690 163 HIS B O 1
ATOM 5411 N N . ASP B 1 120 ? 50.72560 27.51511 -0.77684 1.000 24.73376 164 ASP B N 1
ATOM 5412 C CA . ASP B 1 120 ? 51.28763 28.04627 0.45411 1.000 23.67333 164 ASP B CA 1
ATOM 5413 C C . ASP B 1 120 ? 50.23205 28.65554 1.36326 1.000 25.27100 164 ASP B C 1
ATOM 5414 O O . ASP B 1 120 ? 50.57939 29.18787 2.42467 1.000 24.43537 164 ASP B O 1
ATOM 5419 N N . LYS B 1 121 ? 48.96076 28.57318 0.97093 1.000 18.56184 165 LYS B N 1
ATOM 5420 C CA . LYS B 1 121 ? 47.86304 29.13518 1.74660 1.000 23.71946 165 LYS B CA 1
ATOM 5421 C C . LYS B 1 121 ? 47.96587 28.72915 3.20928 1.000 23.59262 165 LYS B C 1
ATOM 5422 O O . LYS B 1 121 ? 48.13374 27.55077 3.52856 1.000 18.86291 165 LYS B O 1
ATOM 5428 N N . GLY B 1 122 ? 47.86854 29.71679 4.09515 1.000 23.09463 166 GLY B N 1
ATOM 5429 C CA . GLY B 1 122 ? 48.00936 29.48681 5.51264 1.000 23.93278 166 GLY B CA 1
ATOM 5430 C C . GLY B 1 122 ? 49.40593 29.68831 6.05768 1.000 24.34944 166 GLY B C 1
ATOM 5431 O O . GLY B 1 122 ? 49.58645 29.64513 7.28046 1.000 22.06270 166 GLY B O 1
ATOM 5432 N N . HIS B 1 123 ? 50.40190 29.91363 5.19720 1.000 20.64677 167 HIS B N 1
ATOM 5433 C CA . HIS B 1 123 ? 51.78052 30.05615 5.65211 1.000 19.59217 167 HIS B CA 1
ATOM 5434 C C . HIS B 1 123 ? 52.46679 31.27759 5.04780 1.000 20.18837 167 HIS B C 1
ATOM 5435 O O . HIS B 1 123 ? 53.70210 31.33400 5.01276 1.000 20.23454 167 HIS B O 1
ATOM 5442 N N . LEU B 1 124 ? 51.69479 32.26275 4.58040 1.000 20.51685 168 LEU B N 1
ATOM 5443 C CA . LEU B 1 124 ? 52.30206 33.42109 3.93099 1.000 23.44479 168 LEU B CA 1
ATOM 5444 C C . LEU B 1 124 ? 53.11983 34.25594 4.91201 1.000 20.30730 168 LEU B C 1
ATOM 5445 O O . LEU B 1 124 ? 54.14588 34.82946 4.52707 1.000 22.39189 168 LEU B O 1
ATOM 5450 N N . ALA B 1 125 ? 52.70912 34.31436 6.18304 1.000 18.28427 169 ALA B N 1
ATOM 5451 C CA . ALA B 1 125 ? 53.47571 35.07417 7.16491 1.000 20.16202 169 ALA B CA 1
ATOM 5452 C C . ALA B 1 125 ? 54.91106 34.56061 7.26237 1.000 24.71411 169 ALA B C 1
ATOM 5453 O O . ALA B 1 125 ? 55.86121 35.35209 7.27959 1.000 22.84559 169 ALA B O 1
ATOM 5455 N N . THR B 1 126 ? 55.08634 33.23634 7.31127 1.000 22.69293 170 THR B N 1
ATOM 5456 C CA . THR B 1 126 ? 56.42597 32.65354 7.36713 1.000 26.75249 170 THR B CA 1
ATOM 5457 C C . THR B 1 126 ? 57.23606 32.99092 6.12108 1.000 24.48257 170 THR B C 1
ATOM 5458 O O . THR B 1 126 ? 58.43412 33.28564 6.21043 1.000 21.35501 170 THR B O 1
ATOM 5462 N N . MET B 1 127 ? 56.60271 32.93977 4.94642 1.000 20.57738 171 MET B N 1
ATOM 5463 C CA . MET B 1 127 ? 57.32708 33.20934 3.70873 1.000 22.22778 171 MET B CA 1
ATOM 5464 C C . MET B 1 127 ? 57.83390 34.64204 3.64537 1.000 23.90852 171 MET B C 1
ATOM 5465 O O . MET B 1 127 ? 58.91885 34.88723 3.10376 1.000 21.39814 171 MET B O 1
ATOM 5470 N N . LEU B 1 128 ? 57.07515 35.59741 4.19069 1.000 21.77680 172 LEU B N 1
ATOM 5471 C CA . LEU B 1 128 ? 57.52725 36.98384 4.17920 1.000 20.30024 172 LEU B CA 1
ATOM 5472 C C . LEU B 1 128 ? 58.82633 37.15497 4.95122 1.000 21.61482 172 LEU B C 1
ATOM 5473 O O . LEU B 1 128 ? 59.62269 38.04687 4.63122 1.000 23.00977 172 LEU B O 1
ATOM 5478 N N . ASN B 1 129 ? 59.06153 36.31216 5.96405 1.000 22.53278 173 ASN B N 1
ATOM 5479 C CA . ASN B 1 129 ? 60.29202 36.37232 6.74211 1.000 21.75222 173 ASN B CA 1
ATOM 5480 C C . ASN B 1 129 ? 61.51153 35.92387 5.95194 1.000 22.26915 173 ASN B C 1
ATOM 5481 O O . ASN B 1 129 ? 62.62920 36.06063 6.45507 1.000 23.60986 173 ASN B O 1
ATOM 5486 N N . SER B 1 130 ? 61.32935 35.37785 4.74493 1.000 20.55358 174 SER B N 1
ATOM 5487 C CA . SER B 1 130 ? 62.49142 35.05510 3.92369 1.000 21.32952 174 SER B CA 1
ATOM 5488 C C . SER B 1 130 ? 63.12944 36.30102 3.33058 1.000 20.50125 174 SER B C 1
ATOM 5489 O O . SER B 1 130 ? 64.32437 36.28765 3.02107 1.000 20.61981 174 SER B O 1
ATOM 5492 N N . TRP B 1 131 ? 62.37293 37.37581 3.17720 1.000 18.98720 175 TRP B N 1
ATOM 5493 C CA . TRP B 1 131 ? 62.93934 38.59714 2.62145 1.000 20.86490 175 TRP B CA 1
ATOM 5494 C C . TRP B 1 131 ? 63.82592 39.27372 3.66229 1.000 21.46998 175 TRP B C 1
ATOM 5495 O O . TRP B 1 131 ? 63.38395 39.49563 4.79557 1.000 22.39627 175 TRP B O 1
ATOM 5506 N N . PRO B 1 132 ? 65.07538 39.61142 3.32548 1.000 22.00957 176 PRO B N 1
ATOM 5507 C CA . PRO B 1 132 ? 66.01991 40.08743 4.35043 1.000 26.76891 176 PRO B CA 1
ATOM 5508 C C . PRO B 1 132 ? 65.82583 41.53722 4.77509 1.000 27.68092 176 PRO B C 1
ATOM 5509 O O . PRO B 1 132 ? 66.49393 41.97598 5.72425 1.000 29.79929 176 PRO B O 1
ATOM 5513 N N . GLU B 1 133 ? 64.95930 42.29816 4.11703 1.000 25.68614 177 GLU B N 1
ATOM 5514 C CA . GLU B 1 133 ? 64.70550 43.68479 4.49382 1.000 26.67369 177 GLU B CA 1
ATOM 5515 C C . GLU B 1 133 ? 63.42617 43.74872 5.32004 1.000 28.89742 177 GLU B C 1
ATOM 5516 O O . GLU B 1 133 ? 62.36394 43.31932 4.86017 1.000 30.44382 177 GLU B O 1
ATOM 5522 N N . ASP B 1 134 ? 63.52982 44.28456 6.53553 1.000 27.19030 178 ASP B N 1
ATOM 5523 C CA . ASP B 1 134 ? 62.37391 44.39378 7.41448 1.000 28.60434 178 ASP B CA 1
ATOM 5524 C C . ASP B 1 134 ? 61.58197 45.67693 7.21413 1.000 27.36178 178 ASP B C 1
ATOM 5525 O O . ASP B 1 134 ? 60.41514 45.72990 7.61460 1.000 29.83819 178 ASP B O 1
ATOM 5530 N N . ASN B 1 135 ? 62.17936 46.71177 6.62445 1.000 27.17538 179 ASN B N 1
ATOM 5531 C CA . ASN B 1 135 ? 61.52035 48.01481 6.50641 1.000 31.74742 179 ASN B CA 1
ATOM 5532 C C . ASN B 1 135 ? 60.98824 48.17610 5.08485 1.000 30.77741 179 ASN B C 1
ATOM 5533 O O . ASN B 1 135 ? 61.54613 48.89360 4.25497 1.000 35.43986 179 ASN B O 1
ATOM 5538 N N . ILE B 1 136 ? 59.88358 47.49267 4.80237 1.000 27.37328 180 ILE B N 1
ATOM 5539 C CA . ILE B 1 136 ? 59.26199 47.53490 3.48444 1.000 21.65624 180 ILE B CA 1
ATOM 5540 C C . ILE B 1 136 ? 58.10041 48.51634 3.53433 1.000 21.75681 180 ILE B C 1
ATOM 5541 O O . ILE B 1 136 ? 57.27678 48.47316 4.45513 1.000 19.77909 180 ILE B O 1
ATOM 5546 N N . LYS B 1 137 ? 58.04273 49.41892 2.55610 1.000 21.05607 181 LYS B N 1
ATOM 5547 C CA . LYS B 1 137 ? 57.00502 50.43451 2.53027 1.000 21.46361 181 LYS B CA 1
ATOM 5548 C C . LYS B 1 137 ? 56.17818 50.42546 1.25847 1.000 22.40431 181 LYS B C 1
ATOM 5549 O O . LYS B 1 137 ? 55.17145 51.14455 1.19505 1.000 19.02181 181 LYS B O 1
ATOM 5555 N N . ALA B 1 138 ? 56.56020 49.63158 0.25791 1.000 18.38721 182 ALA B N 1
ATOM 5556 C CA . ALA B 1 138 ? 55.82531 49.54405 -0.99785 1.000 20.71607 182 ALA B CA 1
ATOM 5557 C C . ALA B 1 138 ? 55.97920 48.14514 -1.57098 1.000 22.25345 182 ALA B C 1
ATOM 5558 O O . ALA B 1 138 ? 57.10015 47.63792 -1.67482 1.000 19.70363 182 ALA B O 1
ATOM 5560 N N . VAL B 1 139 ? 54.85746 47.54353 -1.96060 1.000 20.18072 183 VAL B N 1
ATOM 5561 C CA . VAL B 1 139 ? 54.81667 46.23360 -2.59968 1.000 16.46573 183 VAL B CA 1
ATOM 5562 C C . VAL B 1 139 ? 54.13477 46.39745 -3.95216 1.000 19.03092 183 VAL B C 1
ATOM 5563 O O . VAL B 1 139 ? 53.11246 47.08525 -4.05328 1.000 20.49742 183 VAL B O 1
ATOM 5567 N N . VAL B 1 140 ? 54.70503 45.79129 -4.99110 1.000 16.12731 184 VAL B N 1
ATOM 5568 C CA . VAL B 1 140 ? 54.03554 45.65761 -6.28419 1.000 18.49195 184 VAL B CA 1
ATOM 5569 C C . VAL B 1 140 ? 53.80373 44.17178 -6.51277 1.000 19.36195 184 VAL B C 1
ATOM 5570 O O . VAL B 1 140 ? 54.75497 43.38018 -6.47851 1.000 15.39261 184 VAL B O 1
ATOM 5574 N N . VAL B 1 141 ? 52.54293 43.78321 -6.71797 1.000 16.37128 185 VAL B N 1
ATOM 5575 C CA . VAL B 1 141 ? 52.16723 42.37582 -6.81070 1.000 15.88055 185 VAL B CA 1
ATOM 5576 C C . VAL B 1 141 ? 51.46197 42.11754 -8.14051 1.000 18.72521 185 VAL B C 1
ATOM 5577 O O . VAL B 1 141 ? 50.71489 42.96818 -8.63675 1.000 20.01988 185 VAL B O 1
ATOM 5581 N N . THR B 1 142 ? 51.70521 40.94138 -8.72096 1.000 16.23209 186 THR B N 1
ATOM 5582 C CA . THR B 1 142 ? 50.94409 40.47589 -9.87487 1.000 18.66989 186 THR B CA 1
ATOM 5583 C C . THR B 1 142 ? 50.69025 38.98071 -9.74393 1.000 18.75923 186 THR B C 1
ATOM 5584 O O . THR B 1 142 ? 51.39012 38.27811 -9.01307 1.000 22.36338 186 THR B O 1
ATOM 5588 N N . ASP B 1 143 ? 49.67451 38.49378 -10.46208 1.000 17.89711 187 ASP B N 1
ATOM 5589 C CA . ASP B 1 143 ? 49.52154 37.06073 -10.68177 1.000 18.09270 187 ASP B CA 1
ATOM 5590 C C . ASP B 1 143 ? 49.87280 36.66092 -12.10660 1.000 24.39556 187 ASP B C 1
ATOM 5591 O O . ASP B 1 143 ? 49.71344 35.49099 -12.46912 1.000 23.32023 187 ASP B O 1
ATOM 5596 N N . GLY B 1 144 ? 50.35671 37.60185 -12.91521 1.000 18.93693 188 GLY B N 1
ATOM 5597 C CA . GLY B 1 144 ? 50.83071 37.31183 -14.25045 1.000 19.19816 188 GLY B CA 1
ATOM 5598 C C . GLY B 1 144 ? 49.76803 36.94699 -15.25973 1.000 23.29299 188 GLY B C 1
ATOM 5599 O O . GLY B 1 144 ? 50.11527 36.45870 -16.34013 1.000 24.69984 188 GLY B O 1
ATOM 5600 N N . GLU B 1 145 ? 48.48473 37.17641 -14.95895 1.000 19.98503 189 GLU B N 1
ATOM 5601 C CA . GLU B 1 145 ? 47.43870 36.70953 -15.86637 1.000 21.92146 189 GLU B CA 1
ATOM 5602 C C . GLU B 1 145 ? 47.24757 37.63189 -17.06495 1.000 21.47490 189 GLU B C 1
ATOM 5603 O O . GLU B 1 145 ? 46.93776 37.15739 -18.16135 1.000 19.98100 189 GLU B O 1
ATOM 5609 N N . ARG B 1 146 ? 47.42216 38.93313 -16.89133 1.000 23.12132 190 ARG B N 1
ATOM 5610 C CA . ARG B 1 146 ? 47.15392 39.90197 -17.95268 1.000 22.59729 190 ARG B CA 1
ATOM 5611 C C . ARG B 1 146 ? 48.34435 40.85238 -18.05686 1.000 18.42793 190 ARG B C 1
ATOM 5612 O O . ARG B 1 146 ? 48.23128 42.04432 -17.76787 1.000 20.61389 190 ARG B O 1
ATOM 5620 N N . ILE B 1 147 ? 49.49470 40.31107 -18.45993 1.000 26.09261 191 ILE B N 1
ATOM 5621 C CA . ILE B 1 147 ? 50.64672 41.15689 -18.74699 1.000 27.08029 191 ILE B CA 1
ATOM 5622 C C . ILE B 1 147 ? 50.31322 42.03101 -19.94310 1.000 26.48717 191 ILE B C 1
ATOM 5623 O O . ILE B 1 147 ? 49.93517 41.53271 -21.01095 1.000 25.96554 191 ILE B O 1
ATOM 5628 N N . LEU B 1 148 ? 50.44598 43.34383 -19.76612 1.000 28.08400 192 LEU B N 1
ATOM 5629 C CA . LEU B 1 148 ? 50.00576 44.30243 -20.77120 1.000 34.90793 192 LEU B CA 1
ATOM 5630 C C . LEU B 1 148 ? 50.67005 44.03858 -22.11693 1.000 32.94034 192 LEU B C 1
ATOM 5631 O O . LEU B 1 148 ? 51.89378 44.14708 -22.24668 1.000 28.93788 192 LEU B O 1
ATOM 5636 N N . GLY B 1 149 ? 49.86679 43.67363 -23.11514 1.000 28.36948 193 GLY B N 1
ATOM 5637 C CA . GLY B 1 149 ? 50.35449 43.39698 -24.44603 1.000 30.81254 193 GLY B CA 1
ATOM 5638 C C . GLY B 1 149 ? 50.76495 41.96431 -24.71471 1.000 35.01748 193 GLY B C 1
ATOM 5639 O O . GLY B 1 149 ? 51.10380 41.64474 -25.86030 1.000 34.24550 193 GLY B O 1
ATOM 5640 N N . LEU B 1 150 ? 50.74844 41.08753 -23.70701 1.000 30.87024 194 LEU B N 1
ATOM 5641 C CA . LEU B 1 150 ? 51.25225 39.73008 -23.89173 1.000 33.08640 194 LEU B CA 1
ATOM 5642 C C . LEU B 1 150 ? 50.31573 38.66431 -23.33488 1.000 31.15628 194 LEU B C 1
ATOM 5643 O O . LEU B 1 150 ? 50.26678 37.54622 -23.85284 1.000 32.31174 194 LEU B O 1
ATOM 5648 N N . GLY B 1 151 ? 49.58213 38.98188 -22.27715 1.000 30.26133 195 GLY B N 1
ATOM 5649 C CA . GLY B 1 151 ? 48.65564 38.00655 -21.73824 1.000 27.96543 195 GLY B CA 1
ATOM 5650 C C . GLY B 1 151 ? 49.19870 37.25284 -20.54266 1.000 24.03940 195 GLY B C 1
ATOM 5651 O O . GLY B 1 151 ? 49.86266 37.83349 -19.68083 1.000 22.94061 195 GLY B O 1
ATOM 5652 N N . ASP B 1 152 ? 48.92629 35.95244 -20.48920 1.000 24.50610 196 ASP B N 1
ATOM 5653 C CA . ASP B 1 152 ? 49.21580 35.12397 -19.32011 1.000 24.87285 196 ASP B CA 1
ATOM 5654 C C . ASP B 1 152 ? 50.65391 34.61982 -19.40428 1.000 23.93415 196 ASP B C 1
ATOM 5655 O O . ASP B 1 152 ? 50.95625 33.72120 -20.19382 1.000 21.96410 196 ASP B O 1
ATOM 5660 N N . LEU B 1 153 ? 51.53829 35.18883 -18.58169 1.000 20.35020 197 LEU B N 1
ATOM 5661 C CA . LEU B 1 153 ? 52.92250 34.73374 -18.49562 1.000 19.84741 197 LEU B CA 1
ATOM 5662 C C . LEU B 1 153 ? 53.19291 33.91295 -17.24237 1.000 24.28274 197 LEU B C 1
ATOM 5663 O O . LEU B 1 153 ? 54.34271 33.51317 -17.01280 1.000 22.44373 197 LEU B O 1
ATOM 5668 N N . GLY B 1 154 ? 52.16733 33.65702 -16.43351 1.000 22.19426 198 GLY B N 1
ATOM 5669 C CA . GLY B 1 154 ? 52.32990 32.86470 -15.23268 1.000 22.20994 198 GLY B CA 1
ATOM 5670 C C . GLY B 1 154 ? 53.41856 33.41440 -14.33850 1.000 22.29242 198 GLY B C 1
ATOM 5671 O O . GLY B 1 154 ? 53.51582 34.62431 -14.08524 1.000 19.52656 198 GLY B O 1
ATOM 5672 N N . CYS B 1 155 ? 54.28243 32.50596 -13.88930 1.000 19.45491 199 CYS B N 1
ATOM 5673 C CA . CYS B 1 155 ? 55.32412 32.84798 -12.93674 1.000 23.27125 199 CYS B CA 1
ATOM 5674 C C . CYS B 1 155 ? 56.40574 33.71983 -13.56507 1.000 18.05750 199 CYS B C 1
ATOM 5675 O O . CYS B 1 155 ? 57.12913 34.41329 -12.84288 1.000 18.93976 199 CYS B O 1
ATOM 5678 N N . TYR B 1 156 ? 56.53432 33.69896 -14.89553 1.000 18.98376 200 TYR B N 1
ATOM 5679 C CA . TYR B 1 156 ? 57.42038 34.62916 -15.57944 1.000 20.28875 200 TYR B CA 1
ATOM 5680 C C . TYR B 1 156 ? 56.96303 36.07223 -15.42973 1.000 25.98522 200 TYR B C 1
ATOM 5681 O O . TYR B 1 156 ? 57.73284 36.98186 -15.75036 1.000 28.14563 200 TYR B O 1
ATOM 5690 N N . GLY B 1 157 ? 55.73640 36.29669 -14.95656 1.000 20.29882 201 GLY B N 1
ATOM 5691 C CA . GLY B 1 157 ? 55.25556 37.63484 -14.66813 1.000 19.98050 201 GLY B CA 1
ATOM 5692 C C . GLY B 1 157 ? 56.00146 38.34699 -13.55892 1.000 23.91939 201 GLY B C 1
ATOM 5693 O O . GLY B 1 157 ? 55.79547 39.55166 -13.38792 1.000 19.93919 201 GLY B O 1
ATOM 5694 N N . MET B 1 158 ? 56.85615 37.63886 -12.80638 1.000 21.10142 202 MET B N 1
ATOM 5695 C CA . MET B 1 158 ? 57.64075 38.28243 -11.75190 1.000 20.53196 202 MET B CA 1
ATOM 5696 C C . MET B 1 158 ? 58.49613 39.42458 -12.29386 1.000 24.20881 202 MET B C 1
ATOM 5697 O O . MET B 1 158 ? 58.78182 40.38496 -11.57021 1.000 23.08208 202 MET B O 1
ATOM 5702 N N . GLY B 1 159 ? 58.91321 39.34203 -13.55680 1.000 19.91052 203 GLY B N 1
ATOM 5703 C CA . GLY B 1 159 ? 59.68127 40.42106 -14.14395 1.000 17.78439 203 GLY B CA 1
ATOM 5704 C C . GLY B 1 159 ? 58.96259 41.75423 -14.15012 1.000 18.05610 203 GLY B C 1
ATOM 5705 O O . GLY B 1 159 ? 59.61749 42.80065 -14.13990 1.000 20.06245 203 GLY B O 1
ATOM 5706 N N . ILE B 1 160 ? 57.63370 41.74479 -14.14141 1.000 20.89722 204 ILE B N 1
ATOM 5707 C CA . ILE B 1 160 ? 56.86537 42.97835 -14.29371 1.000 17.09270 204 ILE B CA 1
ATOM 5708 C C . ILE B 1 160 ? 56.94009 43.80294 -13.00918 1.000 14.96464 204 ILE B C 1
ATOM 5709 O O . ILE B 1 160 ? 57.28840 44.99046 -13.08325 1.000 17.74915 204 ILE B O 1
ATOM 5714 N N . PRO B 1 161 ? 56.65593 43.25272 -11.82019 1.000 15.62160 205 PRO B N 1
ATOM 5715 C CA . PRO B 1 161 ? 56.82177 44.07403 -10.60890 1.000 16.35592 205 PRO B CA 1
ATOM 5716 C C . PRO B 1 161 ? 58.25280 44.52536 -10.39672 1.000 20.37933 205 PRO B C 1
ATOM 5717 O O . PRO B 1 161 ? 58.47154 45.63325 -9.89022 1.000 19.97210 205 PRO B O 1
ATOM 5721 N N . VAL B 1 162 ? 59.23338 43.70260 -10.78322 1.000 18.69992 206 VAL B N 1
ATOM 5722 C CA . VAL B 1 162 ? 60.63378 44.10446 -10.67331 1.000 20.05286 206 VAL B CA 1
ATOM 5723 C C . VAL B 1 162 ? 60.91248 45.31448 -11.55903 1.000 18.25134 206 VAL B C 1
ATOM 5724 O O . VAL B 1 162 ? 61.56060 46.27954 -11.13353 1.000 19.97230 206 VAL B O 1
ATOM 5728 N N . GLY B 1 163 ? 60.41588 45.29229 -12.79683 1.000 18.49134 207 GLY B N 1
ATOM 5729 C CA . GLY B 1 163 ? 60.61409 46.43357 -13.68015 1.000 19.18947 207 GLY B CA 1
ATOM 5730 C C . GLY B 1 163 ? 59.80949 47.65052 -13.26084 1.000 22.16215 207 GLY B C 1
ATOM 5731 O O . GLY B 1 163 ? 60.28247 48.78865 -13.36577 1.000 19.19975 207 GLY B O 1
ATOM 5732 N N . LYS B 1 164 ? 58.58445 47.43458 -12.78198 1.000 20.33273 208 LYS B N 1
ATOM 5733 C CA . LYS B 1 164 ? 57.76907 48.55763 -12.32699 1.000 19.93435 208 LYS B CA 1
ATOM 5734 C C . LYS B 1 164 ? 58.44136 49.28583 -11.17196 1.000 22.41407 208 LYS B C 1
ATOM 5735 O O . LYS B 1 164 ? 58.44321 50.52682 -11.11790 1.000 19.01718 208 LYS B O 1
ATOM 5741 N N . LEU B 1 165 ? 59.01930 48.52894 -10.23556 1.000 18.59238 209 LEU B N 1
ATOM 5742 C CA . LEU B 1 165 ? 59.68566 49.14157 -9.09601 1.000 16.85221 209 LEU B CA 1
ATOM 5743 C C . LEU B 1 165 ? 60.92767 49.90556 -9.52311 1.000 17.95398 209 LEU B C 1
ATOM 5744 O O . LEU B 1 165 ? 61.29743 50.88569 -8.87105 1.000 22.25962 209 LEU B O 1
ATOM 5749 N N . ALA B 1 166 ? 61.58416 49.48553 -10.60712 1.000 21.26715 210 ALA B N 1
ATOM 5750 C CA . ALA B 1 166 ? 62.71140 50.26467 -11.10570 1.000 22.51429 210 ALA B CA 1
ATOM 5751 C C . ALA B 1 166 ? 62.26815 51.65569 -11.54014 1.000 21.37205 210 ALA B C 1
ATOM 5752 O O . ALA B 1 166 ? 63.03136 52.61974 -11.40486 1.000 21.07731 210 ALA B O 1
ATOM 5754 N N . LEU B 1 167 ? 61.03803 51.78587 -12.04263 1.000 20.02637 211 LEU B N 1
ATOM 5755 C CA . LEU B 1 167 ? 60.51955 53.10263 -12.41291 1.000 19.45256 211 LEU B CA 1
ATOM 5756 C C . LEU B 1 167 ? 60.02940 53.89033 -11.20268 1.000 20.06049 211 LEU B C 1
ATOM 5757 O O . LEU B 1 167 ? 60.06247 55.12649 -11.22589 1.000 21.80562 211 LEU B O 1
ATOM 5762 N N . TYR B 1 168 ? 59.56978 53.20969 -10.14844 1.000 15.00135 212 TYR B N 1
ATOM 5763 C CA . TYR B 1 168 ? 59.32141 53.88558 -8.87717 1.000 23.00591 212 TYR B CA 1
ATOM 5764 C C . TYR B 1 168 ? 60.54646 54.68826 -8.46162 1.000 21.87204 212 TYR B C 1
ATOM 5765 O O . TYR B 1 168 ? 60.45515 55.86941 -8.10420 1.000 18.74931 212 TYR B O 1
ATOM 5774 N N . THR B 1 169 ? 61.71250 54.04904 -8.52226 1.000 19.77280 213 THR B N 1
ATOM 5775 C CA . THR B 1 169 ? 62.94817 54.64595 -8.03869 1.000 17.22328 213 THR B CA 1
ATOM 5776 C C . THR B 1 169 ? 63.54315 55.60325 -9.06313 1.000 17.52148 213 THR B C 1
ATOM 5777 O O . THR B 1 169 ? 63.89783 56.73759 -8.72545 1.000 19.62091 213 THR B O 1
ATOM 5781 N N . ALA B 1 170 ? 63.64573 55.16933 -10.32302 1.000 18.32733 214 ALA B N 1
ATOM 5782 C CA . ALA B 1 170 ? 64.30664 55.99111 -11.33176 1.000 19.01858 214 ALA B CA 1
ATOM 5783 C C . ALA B 1 170 ? 63.48945 57.23445 -11.66930 1.000 20.99237 214 ALA B C 1
ATOM 5784 O O . ALA B 1 170 ? 64.04629 58.33496 -11.76729 1.000 21.34517 214 ALA B O 1
ATOM 5786 N N . CYS B 1 171 ? 62.17369 57.08854 -11.85816 1.000 19.80768 215 CYS B N 1
ATOM 5787 C CA . CYS B 1 171 ? 61.34797 58.24247 -12.21019 1.000 22.57094 215 CYS B CA 1
ATOM 5788 C C . CYS B 1 171 ? 60.85525 59.05119 -11.01443 1.000 23.12651 215 CYS B C 1
ATOM 5789 O O . CYS B 1 171 ? 60.64191 60.25947 -11.15843 1.000 24.62235 215 CYS B O 1
ATOM 5792 N N . GLY B 1 172 ? 60.67360 58.44020 -9.84915 1.000 23.13018 216 GLY B N 1
ATOM 5793 C CA . GLY B 1 172 ? 60.08651 59.15948 -8.73860 1.000 24.79080 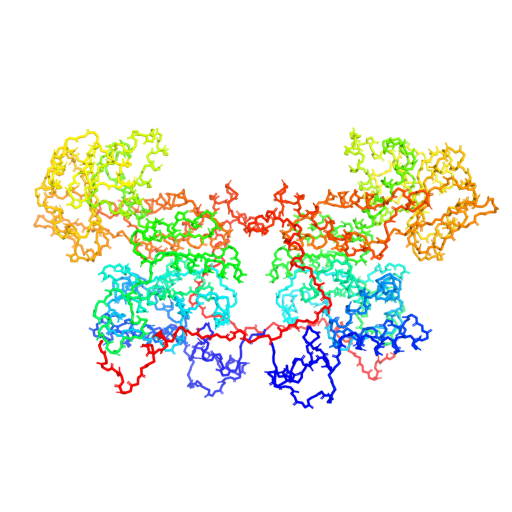216 GLY B CA 1
ATOM 5794 C C . GLY B 1 172 ? 61.02228 59.38003 -7.56993 1.000 27.03399 216 GLY B C 1
ATOM 5795 O O . GLY B 1 172 ? 60.85676 60.33590 -6.80455 1.000 25.70456 216 GLY B O 1
ATOM 5796 N N . GLY B 1 173 ? 62.01283 58.50739 -7.41743 1.000 22.26501 217 GLY B N 1
ATOM 5797 C CA . GLY B 1 173 ? 62.92788 58.60569 -6.30007 1.000 20.15464 217 GLY B CA 1
ATOM 5798 C C . GLY B 1 173 ? 62.53347 57.81545 -5.07767 1.000 19.45483 217 GLY B C 1
ATOM 5799 O O . GLY B 1 173 ? 63.06255 58.07837 -3.99279 1.000 18.06380 217 GLY B O 1
ATOM 5800 N N . VAL B 1 174 ? 61.61556 56.85579 -5.21236 1.000 17.92904 218 VAL B N 1
ATOM 5801 C CA . VAL B 1 174 ? 61.27316 55.98790 -4.09486 1.000 18.64651 218 VAL B CA 1
ATOM 5802 C C . VAL B 1 174 ? 62.48948 55.14938 -3.72005 1.000 19.57620 218 VAL B C 1
ATOM 5803 O O . VAL B 1 174 ? 63.20180 54.63410 -4.58968 1.000 22.40355 218 VAL B O 1
ATOM 5807 N N . ASN B 1 175 ? 62.75552 55.04355 -2.41755 1.000 20.24314 219 ASN B N 1
ATOM 5808 C CA . ASN B 1 175 ? 63.84152 54.22688 -1.88584 1.000 22.94433 219 ASN B CA 1
ATOM 5809 C C . ASN B 1 175 ? 63.69502 52.77694 -2.34370 1.000 22.00912 219 ASN B C 1
ATOM 5810 O O . ASN B 1 175 ? 62.74446 52.09945 -1.93449 1.000 21.46161 219 ASN B O 1
ATOM 5815 N N . PRO B 1 176 ? 64.60977 52.25821 -3.17529 1.000 21.89178 220 PRO B N 1
ATOM 5816 C CA . PRO B 1 176 ? 64.42294 50.89096 -3.69520 1.000 18.98710 220 PRO B CA 1
ATOM 5817 C C . PRO B 1 176 ? 64.55392 49.81811 -2.63355 1.000 19.58364 220 PRO B C 1
ATOM 5818 O O . PRO B 1 176 ? 63.96023 48.74129 -2.77828 1.000 20.79931 220 PRO B O 1
ATOM 5822 N N . GLN B 1 177 ? 65.31764 50.07961 -1.57433 1.000 19.35988 221 GLN B N 1
ATOM 5823 C CA . GLN B 1 177 ? 65.49815 49.10754 -0.50682 1.000 20.62624 221 GLN B CA 1
ATOM 5824 C C . GLN B 1 177 ? 64.20950 48.86768 0.27163 1.000 22.23080 221 GLN B C 1
ATOM 5825 O O . GLN B 1 177 ? 64.04897 47.80006 0.87850 1.000 23.30709 221 GLN B O 1
ATOM 5831 N N . GLN B 1 178 ? 63.27873 49.81655 0.24336 1.000 20.62010 222 GLN B N 1
ATOM 5832 C CA . GLN B 1 178 ? 61.99487 49.67596 0.91971 1.000 20.63175 222 GLN B CA 1
ATOM 5833 C C . GLN B 1 178 ? 60.90928 49.07122 0.02980 1.000 19.50628 222 GLN B C 1
ATOM 5834 O O . GLN B 1 178 ? 59.72568 49.13226 0.38660 1.000 18.32497 222 GLN B O 1
ATOM 5840 N N . CYS B 1 179 ? 61.27955 48.47371 -1.10141 1.000 17.04046 223 CYS B N 1
ATOM 5841 C CA . CYS B 1 179 ? 60.34156 48.03945 -2.12589 1.000 15.77742 223 CYS B CA 1
ATOM 5842 C C . CYS B 1 179 ? 60.41811 46.52928 -2.26358 1.000 16.05350 223 CYS B C 1
ATOM 5843 O O . CYS B 1 179 ? 61.51657 45.97449 -2.25052 1.000 18.18751 223 CYS B O 1
ATOM 5846 N N . LEU B 1 180 ? 59.26817 45.85602 -2.43209 1.000 17.06535 224 LEU B N 1
ATOM 5847 C CA . LEU B 1 180 ? 59.25893 44.39244 -2.52662 1.000 16.10056 224 LEU B CA 1
ATOM 5848 C C . LEU B 1 180 ? 58.36454 43.92545 -3.67175 1.000 15.65568 224 LEU B C 1
ATOM 5849 O O . LEU B 1 180 ? 57.15418 44.16775 -3.63905 1.000 15.81117 224 LEU B O 1
ATOM 5854 N N . PRO B 1 181 ? 58.90390 43.27470 -4.70496 1.000 17.00208 225 PRO B N 1
ATOM 5855 C CA . PRO B 1 181 ? 58.03004 42.70689 -5.73777 1.000 15.79395 225 PRO B CA 1
ATOM 5856 C C . PRO B 1 181 ? 57.58624 41.29811 -5.36829 1.000 17.13037 225 PRO B C 1
ATOM 5857 O O . PRO B 1 181 ? 58.34389 40.50498 -4.80320 1.000 16.46161 225 PRO B O 1
ATOM 5861 N N . VAL B 1 182 ? 56.32657 40.99364 -5.67789 1.000 14.71168 226 VAL B N 1
ATOM 5862 C CA . VAL B 1 182 ? 55.72592 39.70675 -5.34018 1.000 15.84313 226 VAL B CA 1
ATOM 5863 C C . VAL B 1 182 ? 55.00993 39.15003 -6.56211 1.000 18.60286 226 VAL B C 1
ATOM 5864 O O . VAL B 1 182 ? 54.27212 39.86964 -7.24509 1.000 16.80317 226 VAL B O 1
ATOM 5868 N N . LEU B 1 183 ? 55.22430 37.86461 -6.82642 1.000 16.36940 227 LEU B N 1
ATOM 5869 C CA . LEU B 1 183 ? 54.48149 37.10921 -7.82004 1.000 19.22372 227 LEU B CA 1
ATOM 5870 C C . LEU B 1 183 ? 53.60305 36.11544 -7.06715 1.000 21.63801 227 LEU B C 1
ATOM 5871 O O . LEU B 1 183 ? 54.10922 35.32218 -6.26497 1.000 18.17306 227 LEU B O 1
ATOM 5876 N N . LEU B 1 184 ? 52.29775 36.17778 -7.29728 1.000 15.91223 228 LEU B N 1
ATOM 5877 C CA . LEU B 1 184 ? 51.36939 35.18205 -6.76808 1.000 20.23745 228 LEU B CA 1
ATOM 5878 C C . LEU B 1 184 ? 51.11627 34.16093 -7.87035 1.000 19.61034 228 LEU B C 1
ATOM 5879 O O . LEU B 1 184 ? 50.56074 34.50038 -8.92015 1.000 19.95279 228 LEU B O 1
ATOM 5884 N N . ASP B 1 185 ? 51.53799 32.91534 -7.64359 1.000 16.40229 229 ASP B N 1
ATOM 5885 C CA . ASP B 1 185 ? 51.38496 31.84426 -8.62617 1.000 19.66440 229 ASP B CA 1
ATOM 5886 C C . ASP B 1 185 ? 50.21684 30.95510 -8.20550 1.000 19.86196 229 ASP B C 1
ATOM 5887 O O . ASP B 1 185 ? 50.31354 30.20775 -7.22727 1.000 18.93491 229 ASP B O 1
ATOM 5892 N N . VAL B 1 186 ? 49.10743 31.05730 -8.93399 1.000 19.03406 230 VAL B N 1
ATOM 5893 C CA . VAL B 1 186 ? 47.94204 30.20498 -8.73610 1.000 19.88265 230 VAL B CA 1
ATOM 5894 C C . VAL B 1 186 ? 47.75757 29.25121 -9.90485 1.000 23.63859 230 VAL B C 1
ATOM 5895 O O . VAL B 1 186 ? 46.72135 28.58701 -10.00442 1.000 23.26897 230 VAL B O 1
ATOM 5899 N N . GLY B 1 187 ? 48.74713 29.15727 -10.78125 1.000 19.82303 231 GLY B N 1
ATOM 5900 C CA . GLY B 1 187 ? 48.65476 28.38827 -12.00183 1.000 20.78322 231 GLY B CA 1
ATOM 5901 C C . GLY B 1 187 ? 48.73735 29.29725 -13.21234 1.000 19.59384 231 GLY B C 1
ATOM 5902 O O . GLY B 1 187 ? 48.95828 30.50544 -13.11054 1.000 17.26603 231 GLY B O 1
ATOM 5903 N N . THR B 1 188 ? 48.55260 28.69262 -14.38140 1.000 21.48234 232 THR B N 1
ATOM 5904 C CA . THR B 1 188 ? 48.52540 29.45852 -15.61821 1.000 19.04635 232 THR B CA 1
ATOM 5905 C C . THR B 1 188 ? 47.61849 28.75868 -16.61527 1.000 19.01027 232 THR B C 1
ATOM 5906 O O . THR B 1 188 ? 47.55889 27.52990 -16.65219 1.000 22.36599 232 THR B O 1
ATOM 5910 N N . ASN B 1 189 ? 46.90899 29.54941 -17.41719 1.000 22.01448 233 ASN B N 1
ATOM 5911 C CA . ASN B 1 189 ? 46.09026 29.01687 -18.49390 1.000 25.34661 233 ASN B CA 1
ATOM 5912 C C . ASN B 1 189 ? 46.76573 29.14476 -19.85150 1.000 26.75387 233 ASN B C 1
ATOM 5913 O O . ASN B 1 189 ? 46.15018 28.82348 -20.87402 1.000 30.64369 233 ASN B O 1
ATOM 5918 N N . ASN B 1 190 ? 48.01472 29.60346 -19.88005 1.000 24.59115 234 ASN B N 1
ATOM 5919 C CA . ASN B 1 190 ? 48.81381 29.61743 -21.10195 1.000 21.69562 234 ASN B CA 1
ATOM 5920 C C . ASN B 1 190 ? 49.26000 28.19507 -21.41918 1.000 23.91423 234 ASN B C 1
ATOM 5921 O O . ASN B 1 190 ? 50.10348 27.62778 -20.71529 1.000 27.73147 234 ASN B O 1
ATOM 5926 N N . GLU B 1 191 ? 48.70195 27.62242 -22.48843 1.000 23.95858 235 GLU B N 1
ATOM 5927 C CA . GLU B 1 191 ? 48.99535 26.23697 -22.83623 1.000 28.30726 235 GLU B CA 1
ATOM 5928 C C . GLU B 1 191 ? 50.45519 26.04575 -23.23043 1.000 27.04975 235 GLU B C 1
ATOM 5929 O O . GLU B 1 191 ? 51.02656 24.97887 -22.97911 1.000 31.84638 235 GLU B O 1
ATOM 5935 N N . GLU B 1 192 ? 51.07200 27.05545 -23.84824 1.000 30.03094 236 GLU B N 1
ATOM 5936 C CA . GLU B 1 192 ? 52.49133 26.95685 -24.17750 1.000 34.01809 236 GLU B CA 1
ATOM 5937 C C . GLU B 1 192 ? 53.34273 26.81307 -22.92060 1.000 33.20266 236 GLU B C 1
ATOM 5938 O O . GLU B 1 192 ? 54.33053 26.06916 -22.91387 1.000 36.19636 236 GLU B O 1
ATOM 5944 N N . LEU B 1 193 ? 52.97334 27.51001 -21.84214 1.000 26.76493 237 LEU B N 1
ATOM 5945 C CA . LEU B 1 193 ? 53.71690 27.37059 -20.59441 1.000 25.75314 237 LEU B CA 1
ATOM 5946 C C . LEU B 1 193 ? 53.44015 26.02738 -19.93482 1.000 26.14973 237 LEU B C 1
ATOM 5947 O O . LEU B 1 193 ? 54.36074 25.38406 -19.41676 1.000 28.59874 237 LEU B O 1
ATOM 5952 N N . LEU B 1 194 ? 52.17767 25.58849 -19.93856 1.000 23.49379 238 LEU B N 1
ATOM 5953 C CA . LEU B 1 194 ? 51.83464 24.30950 -19.32451 1.000 26.83785 238 LEU B CA 1
ATOM 5954 C C . LEU B 1 194 ? 52.56268 23.14358 -19.98657 1.000 31.95195 238 LEU B C 1
ATOM 5955 O O . LEU B 1 194 ? 52.85208 22.14046 -19.32401 1.000 33.32379 238 LEU B O 1
ATOM 5960 N N . ARG B 1 195 ? 52.85975 23.24845 -21.28071 1.000 27.61780 239 ARG B N 1
ATOM 5961 C CA . ARG B 1 195 ? 53.54624 22.19172 -22.01377 1.000 33.08488 239 ARG B CA 1
ATOM 5962 C C . ARG B 1 195 ? 55.03678 22.45915 -22.18905 1.000 32.22154 239 ARG B C 1
ATOM 5963 O O . ARG B 1 195 ? 55.71939 21.66586 -22.84669 1.000 34.61096 239 ARG B O 1
ATOM 5966 N N . ASP B 1 196 ? 55.54838 23.55056 -21.62362 1.000 26.56178 240 ASP B N 1
ATOM 5967 C CA . ASP B 1 196 ? 56.95630 23.91529 -21.76171 1.000 32.07539 240 ASP B CA 1
ATOM 5968 C C . ASP B 1 196 ? 57.79557 23.13297 -20.75844 1.000 33.39190 240 ASP B C 1
ATOM 5969 O O . ASP B 1 196 ? 57.60870 23.30240 -19.54844 1.000 28.83648 240 ASP B O 1
ATOM 5974 N N . PRO B 1 197 ? 58.72868 22.28783 -21.20811 1.000 32.16249 241 PRO B N 1
ATOM 5975 C CA . PRO B 1 197 ? 59.58969 21.56857 -20.25177 1.000 30.20505 241 PRO B CA 1
ATOM 5976 C C . PRO B 1 197 ? 60.42028 22.49146 -19.37521 1.000 29.54627 241 PRO B C 1
ATOM 5977 O O . PRO B 1 197 ? 60.77015 22.11604 -18.24985 1.000 32.27350 241 PRO B O 1
ATOM 5981 N N . LEU B 1 198 ? 60.74264 23.69132 -19.84877 1.000 30.42240 242 LEU B N 1
ATOM 5982 C CA . LEU B 1 198 ? 61.57326 24.61525 -19.08851 1.000 30.68034 242 LEU B CA 1
ATOM 5983 C C . LEU B 1 198 ? 60.77512 25.58223 -18.21286 1.000 29.84074 242 LEU B C 1
ATOM 5984 O O . LEU B 1 198 ? 61.38420 26.34417 -17.45192 1.000 26.51577 242 LEU B O 1
ATOM 5989 N N . TYR B 1 199 ? 59.44577 25.57843 -18.28435 1.000 25.11228 243 TYR B N 1
ATOM 5990 C CA . TYR B 1 199 ? 58.66529 26.49833 -17.46128 1.000 25.13467 243 TYR B CA 1
ATOM 5991 C C . TYR B 1 199 ? 58.81231 26.14160 -15.98756 1.000 24.89579 243 TYR B C 1
ATOM 5992 O O . TYR B 1 199 ? 58.77327 24.96990 -15.61015 1.000 24.89203 243 TYR B O 1
ATOM 6001 N N . ILE B 1 200 ? 58.96611 27.16177 -15.14400 1.000 24.05335 244 ILE B N 1
ATOM 6002 C CA . ILE B 1 200 ? 59.32078 26.93857 -13.74967 1.000 30.75810 244 ILE B CA 1
ATOM 6003 C C . ILE B 1 200 ? 58.20804 27.35643 -12.79371 1.000 28.37901 244 ILE B C 1
ATOM 6004 O O . ILE B 1 200 ? 58.42362 27.38705 -11.57645 1.000 23.97273 244 ILE B O 1
ATOM 6009 N N . GLY B 1 201 ? 57.01986 27.67415 -13.30801 1.000 24.71129 245 GLY B N 1
ATOM 6010 C CA . GLY B 1 201 ? 55.87270 27.96814 -12.47468 1.000 25.29636 245 GLY B CA 1
ATOM 6011 C C . GLY B 1 201 ? 55.00997 26.73919 -12.23644 1.000 23.63381 245 GLY B C 1
ATOM 6012 O O . GLY B 1 201 ? 55.34006 25.61960 -12.63366 1.000 19.75838 245 GLY B O 1
ATOM 6013 N N . LEU B 1 202 ? 53.87124 26.96634 -11.57757 1.000 17.35180 246 LEU B N 1
ATOM 6014 C CA . LEU B 1 202 ? 52.93665 25.88190 -11.30060 1.000 21.91461 246 LEU B CA 1
ATOM 6015 C C . LEU B 1 202 ? 52.31981 25.39807 -12.60547 1.000 23.94789 246 LEU B C 1
ATOM 6016 O O . LEU B 1 202 ? 51.71981 26.18561 -13.34495 1.000 23.28784 246 LEU B O 1
ATOM 6021 N N . LYS B 1 203 ? 52.46622 24.10618 -12.89151 1.000 22.35055 247 LYS B N 1
ATOM 6022 C CA . LYS B 1 203 ? 51.96856 23.54140 -14.14488 1.000 25.13868 247 LYS B CA 1
ATOM 6023 C C . LYS B 1 203 ? 50.55499 22.98245 -13.97504 1.000 24.37965 247 LYS B C 1
ATOM 6024 O O . LYS B 1 203 ? 50.29885 21.78921 -14.11382 1.000 24.42633 247 LYS B O 1
ATOM 6030 N N . HIS B 1 204 ? 49.62614 23.88241 -13.66608 1.000 24.56120 248 HIS B N 1
ATOM 6031 C CA . HIS B 1 204 ? 48.20997 23.55016 -13.70762 1.000 28.33035 248 HIS B CA 1
ATOM 6032 C C . HIS B 1 204 ? 47.44085 24.82040 -14.02507 1.000 26.49115 248 HIS B C 1
ATOM 6033 O O . HIS B 1 204 ? 47.96848 25.92848 -13.91793 1.000 20.16366 248 HIS B O 1
ATOM 6040 N N . GLN B 1 205 ? 46.19018 24.64214 -14.44062 1.000 22.01855 249 GLN B N 1
ATOM 6041 C CA . GLN B 1 205 ? 45.34597 25.78074 -14.74943 1.000 22.41297 249 GLN B CA 1
ATOM 6042 C C . GLN B 1 205 ? 45.16207 26.65559 -13.50770 1.000 20.61092 249 GLN B C 1
ATOM 6043 O O . GLN B 1 205 ? 45.38931 26.22731 -12.36899 1.000 23.38521 249 GLN B O 1
ATOM 6049 N N . ARG B 1 206 ? 44.75988 27.89976 -13.74581 1.000 23.63818 250 ARG B N 1
ATOM 6050 C CA . ARG B 1 206 ? 44.65975 28.89316 -12.68146 1.000 18.59218 250 ARG B CA 1
ATOM 6051 C C . ARG B 1 206 ? 43.56104 28.53689 -11.68782 1.000 19.89026 250 ARG B C 1
ATOM 6052 O O . ARG B 1 206 ? 42.41292 28.30667 -12.07351 1.000 22.28308 250 ARG B O 1
ATOM 6060 N N . VAL B 1 207 ? 43.91218 28.50909 -10.40203 1.000 22.02906 251 VAL B N 1
ATOM 6061 C CA . VAL B 1 207 ? 42.90029 28.43326 -9.35378 1.000 24.31836 251 VAL B CA 1
ATOM 6062 C C . VAL B 1 207 ? 42.08148 29.71994 -9.36593 1.000 22.64677 251 VAL B C 1
ATOM 6063 O O . VAL B 1 207 ? 42.63151 30.82364 -9.48652 1.000 23.94842 251 VAL B O 1
ATOM 6067 N N . HIS B 1 208 ? 40.75694 29.58794 -9.26461 1.000 21.90488 252 HIS B N 1
ATOM 6068 C CA . HIS B 1 208 ? 39.85684 30.73350 -9.36297 1.000 25.83801 252 HIS B CA 1
ATOM 6069 C C . HIS B 1 208 ? 38.75081 30.60370 -8.31888 1.000 27.88254 252 HIS B C 1
ATOM 6070 O O . HIS B 1 208 ? 38.70989 29.64705 -7.53924 1.000 30.19669 252 HIS B O 1
ATOM 6077 N N . GLY B 1 209 ? 37.83775 31.57829 -8.31291 1.000 25.55762 253 GLY B N 1
ATOM 6078 C CA . GLY B 1 209 ? 36.77894 31.60474 -7.32642 1.000 25.07922 253 GLY B CA 1
ATOM 6079 C C . GLY B 1 209 ? 37.28674 32.06327 -5.96881 1.000 27.06563 253 GLY B C 1
ATOM 6080 O O . GLY B 1 209 ? 38.31647 32.72807 -5.85154 1.000 28.16933 253 GLY B O 1
ATOM 6081 N N . LYS B 1 210 ? 36.55630 31.66859 -4.92102 1.000 29.80695 254 LYS B N 1
ATOM 6082 C CA . LYS B 1 210 ? 36.86095 32.16978 -3.58248 1.000 29.08489 254 LYS B CA 1
ATOM 6083 C C . LYS B 1 210 ? 38.18360 31.62972 -3.04726 1.000 25.86493 254 LYS B C 1
ATOM 6084 O O . LYS B 1 210 ? 38.81329 32.27933 -2.20502 1.000 27.45265 254 LYS B O 1
ATOM 6090 N N . ALA B 1 211 ? 38.62433 30.45191 -3.50686 1.000 20.79710 255 ALA B N 1
ATOM 6091 C CA . ALA B 1 211 ? 39.93800 29.96190 -3.09761 1.000 19.43189 255 ALA B CA 1
ATOM 6092 C C . ALA B 1 211 ? 41.03023 30.93514 -3.51462 1.000 22.07337 255 ALA B C 1
ATOM 6093 O O . ALA B 1 211 ? 41.97720 31.18559 -2.76104 1.000 20.53407 255 ALA B O 1
ATOM 6095 N N . TYR B 1 212 ? 40.91040 31.48598 -4.72156 1.000 19.42214 256 TYR B N 1
ATOM 6096 C CA . TYR B 1 212 ? 41.81103 32.53802 -5.17086 1.000 20.55842 256 TYR B CA 1
ATOM 6097 C C . TYR B 1 212 ? 41.67641 33.77962 -4.29294 1.000 21.48322 256 TYR B C 1
ATOM 6098 O O . TYR B 1 212 ? 42.67716 34.34181 -3.83307 1.000 21.14440 256 TYR B O 1
ATOM 6107 N N . ASP B 1 213 ? 40.44060 34.22077 -4.04391 1.000 17.99713 257 ASP B N 1
ATOM 6108 C CA . ASP B 1 213 ? 40.24548 35.42068 -3.23282 1.000 25.89818 257 ASP B CA 1
ATOM 6109 C C . ASP B 1 213 ? 40.76004 35.23626 -1.81033 1.000 22.96321 257 ASP B C 1
ATOM 6110 O O . ASP B 1 213 ? 41.24049 36.19932 -1.20113 1.000 21.93485 257 ASP B O 1
ATOM 6115 N N . ASP B 1 214 ? 40.67768 34.01451 -1.26844 1.000 21.27252 258 ASP B N 1
ATOM 6116 C CA . ASP B 1 214 ? 41.19633 33.76486 0.07601 1.000 18.35742 258 ASP B CA 1
ATOM 6117 C C . ASP B 1 214 ? 42.71132 33.93356 0.12826 1.000 21.87048 258 ASP B C 1
ATOM 6118 O O . ASP B 1 214 ? 43.24906 34.44655 1.11675 1.000 23.42080 258 ASP B O 1
ATOM 6123 N N . LEU B 1 215 ? 43.42106 33.47806 -0.90886 1.000 20.08076 259 LEU B N 1
ATOM 6124 C CA . LEU B 1 215 ? 44.86276 33.69842 -0.96062 1.000 17.50465 259 LEU B CA 1
ATOM 6125 C C . LEU B 1 215 ? 45.19085 35.18610 -0.98718 1.000 21.64877 259 LEU B C 1
ATOM 6126 O O . LEU B 1 215 ? 46.09925 35.64329 -0.28140 1.000 18.36512 259 LEU B O 1
ATOM 6131 N N . LEU B 1 216 ? 44.46410 35.95933 -1.79664 1.000 22.83659 260 LEU B N 1
ATOM 6132 C CA . LEU B 1 216 ? 44.70986 37.39894 -1.85241 1.000 23.04911 260 LEU B CA 1
ATOM 6133 C C . LEU B 1 216 ? 44.40749 38.06381 -0.51249 1.000 21.49984 260 LEU B C 1
ATOM 6134 O O . LEU B 1 216 ? 45.13950 38.96626 -0.08457 1.000 20.66876 260 LEU B O 1
ATOM 6139 N N . ASP B 1 217 ? 43.33445 37.63385 0.16073 1.000 19.61189 261 ASP B N 1
ATOM 6140 C CA . ASP B 1 217 ? 43.02383 38.14827 1.49471 1.000 18.56104 261 ASP B CA 1
ATOM 6141 C C . ASP B 1 217 ? 44.16762 37.88868 2.46912 1.000 20.73142 261 ASP B C 1
ATOM 6142 O O . ASP B 1 217 ? 44.53443 38.76453 3.26262 1.000 19.42784 261 ASP B O 1
ATOM 6147 N N . GLU B 1 218 ? 44.71377 36.66839 2.45816 1.000 22.63882 262 GLU B N 1
ATOM 6148 C CA . GLU B 1 218 ? 45.79664 36.35194 3.38322 1.000 21.62145 262 GLU B CA 1
ATOM 6149 C C . GLU B 1 218 ? 47.06623 37.11097 3.02497 1.000 18.93237 262 GLU B C 1
ATOM 6150 O O . GLU B 1 218 ? 47.82593 37.50707 3.91511 1.000 19.99931 262 GLU B O 1
ATOM 6156 N N . PHE B 1 219 ? 47.30219 37.32982 1.73291 1.000 20.51983 263 PHE B N 1
ATOM 6157 C CA . PHE B 1 219 ? 48.43797 38.13656 1.30621 1.000 19.08882 263 PHE B CA 1
ATOM 6158 C C . PHE B 1 219 ? 48.35811 39.55419 1.87024 1.000 21.00699 263 PHE B C 1
ATOM 6159 O O . PHE B 1 219 ? 49.31860 40.03962 2.48004 1.000 22.70287 263 PHE B O 1
ATOM 6167 N N . MET B 1 220 ? 47.21361 40.23430 1.68796 1.000 16.62171 264 MET B N 1
ATOM 6168 C CA . MET B 1 220 ? 47.07369 41.59309 2.21556 1.000 20.32977 264 MET B CA 1
ATOM 6169 C C . MET B 1 220 ? 47.22374 41.61184 3.73196 1.000 19.96320 264 MET B C 1
ATOM 6170 O O . MET B 1 220 ? 47.84051 42.52607 4.29266 1.000 20.33975 264 MET B O 1
ATOM 6175 N N . GLN B 1 221 ? 46.65636 40.61408 4.41221 1.000 18.95340 265 GLN B N 1
ATOM 6176 C CA . GLN B 1 221 ? 46.75708 40.54266 5.86773 1.000 20.69013 265 GLN B CA 1
ATOM 6177 C C . GLN B 1 221 ? 48.20024 40.32790 6.31426 1.000 20.83662 265 GLN B C 1
ATOM 6178 O O . GLN B 1 221 ? 48.68122 40.99222 7.24139 1.000 19.85408 265 GLN B O 1
ATOM 6184 N N . ALA B 1 222 ? 48.90287 39.39135 5.67390 1.000 19.77560 266 ALA B N 1
ATOM 6185 C CA . ALA B 1 222 ? 50.26042 39.06662 6.09759 1.000 20.72129 266 ALA B CA 1
ATOM 6186 C C . ALA B 1 222 ? 51.20831 40.23266 5.85259 1.000 21.92951 266 ALA B C 1
ATOM 6187 O O . ALA B 1 222 ? 52.04017 40.55240 6.70944 1.000 21.25421 266 ALA B O 1
ATOM 6189 N N . VAL B 1 223 ? 51.09309 40.87967 4.69082 1.000 21.29148 267 VAL B N 1
ATOM 6190 C CA . VAL B 1 223 ? 51.97664 41.99718 4.36156 1.000 20.01446 267 VAL B CA 1
ATOM 6191 C C . VAL B 1 223 ? 51.80835 43.13456 5.36581 1.000 19.64736 267 VAL B C 1
ATOM 6192 O O . VAL B 1 223 ? 52.79023 43.71358 5.84645 1.000 21.16258 267 VAL B O 1
ATOM 6196 N N . THR B 1 224 ? 50.56148 43.48248 5.69352 1.000 16.00346 268 THR B N 1
ATOM 6197 C CA . THR B 1 224 ? 50.35076 44.60273 6.60317 1.000 16.29590 268 THR B CA 1
ATOM 6198 C C . THR B 1 224 ? 50.58788 44.21063 8.05770 1.000 22.27409 268 THR B C 1
ATOM 6199 O O . THR B 1 224 ? 50.95804 45.06718 8.86912 1.000 20.73204 268 THR B O 1
ATOM 6203 N N . ASP B 1 225 ? 50.39927 42.93465 8.40438 1.000 18.83293 269 ASP B N 1
ATOM 6204 C CA . ASP B 1 225 ? 50.78201 42.46494 9.73514 1.000 23.67604 269 ASP B CA 1
ATOM 6205 C C . ASP B 1 225 ? 52.27582 42.65884 9.98220 1.000 24.92758 269 ASP B C 1
ATOM 6206 O O . ASP B 1 225 ? 52.68816 43.02918 11.08738 1.000 22.86769 269 ASP B O 1
ATOM 6211 N N . LYS B 1 226 ? 53.10371 42.37685 8.97653 1.000 21.19643 270 LYS B N 1
ATOM 6212 C CA . LYS B 1 226 ? 54.55002 42.43066 9.15076 1.000 26.56002 270 LYS B CA 1
ATOM 6213 C C . LYS B 1 226 ? 55.10726 43.83191 8.92636 1.000 24.70479 270 LYS B C 1
ATOM 6214 O O . LYS B 1 226 ? 55.91698 44.31543 9.72206 1.000 22.40460 270 LYS B O 1
ATOM 6220 N N . PHE B 1 227 ? 54.69634 44.48984 7.84473 1.000 19.57505 271 PHE B N 1
ATOM 6221 C CA . PHE B 1 227 ? 55.26485 45.77847 7.48252 1.000 21.71259 271 PHE B CA 1
ATOM 6222 C C . PHE B 1 227 ? 54.41512 46.96406 7.91427 1.000 23.99237 271 PHE B C 1
ATOM 6223 O O . PHE B 1 227 ? 54.85124 48.10822 7.74706 1.000 22.32357 271 PHE B O 1
ATOM 6231 N N . GLY B 1 228 ? 53.23525 46.72931 8.46709 1.000 23.26380 272 GLY B N 1
ATOM 6232 C CA . GLY B 1 228 ? 52.38554 47.83212 8.86675 1.000 20.48572 272 GLY B CA 1
ATOM 6233 C C . GLY B 1 228 ? 51.26969 48.08523 7.87092 1.000 17.11558 272 GLY B C 1
ATOM 6234 O O . GLY B 1 228 ? 51.41755 47.88582 6.65907 1.000 17.63174 272 GLY B O 1
ATOM 6235 N N . ILE B 1 229 ? 50.12318 48.53125 8.39546 1.000 16.95732 273 ILE B N 1
ATOM 6236 C CA . ILE B 1 229 ? 48.95324 48.83004 7.57713 1.000 21.30363 273 ILE B CA 1
ATOM 6237 C C . ILE B 1 229 ? 49.21591 49.97160 6.60220 1.000 17.68740 273 ILE B C 1
ATOM 6238 O O . ILE B 1 229 ? 48.50960 50.10418 5.59777 1.000 19.46469 273 ILE B O 1
ATOM 6243 N N . ASN B 1 230 ? 50.23560 50.79034 6.85767 1.000 19.73071 274 ASN B N 1
ATOM 6244 C CA . ASN B 1 230 ? 50.58459 51.88803 5.95856 1.000 21.73783 274 ASN B CA 1
ATOM 6245 C C . ASN B 1 230 ? 51.31896 51.42794 4.71195 1.000 22.24149 274 ASN B C 1
ATOM 6246 O O . ASN B 1 230 ? 51.56061 52.24529 3.81147 1.000 21.83315 274 ASN B O 1
ATOM 6251 N N . CYS B 1 231 ? 51.68946 50.15731 4.62712 1.000 17.33814 275 CYS B N 1
ATOM 6252 C CA . CYS B 1 231 ? 52.53720 49.73173 3.52373 1.000 17.82291 275 CYS B CA 1
ATOM 6253 C C . CYS B 1 231 ? 51.73507 49.82386 2.23181 1.000 20.08953 275 CYS B C 1
ATOM 6254 O O . CYS B 1 231 ? 50.57909 49.39264 2.17750 1.000 19.81915 275 CYS B O 1
ATOM 6257 N N . LEU B 1 232 ? 52.32355 50.44811 1.21124 1.000 19.21334 276 LEU B N 1
ATOM 6258 C CA . LEU B 1 232 ? 51.64662 50.59198 -0.07110 1.000 16.23523 276 LEU B CA 1
ATOM 6259 C C . LEU B 1 232 ? 51.67925 49.26757 -0.81755 1.000 18.13374 276 LEU B C 1
ATOM 6260 O O . LEU B 1 232 ? 52.72853 48.62271 -0.90368 1.000 16.93582 276 LEU B O 1
ATOM 6265 N N . ILE B 1 233 ? 50.53089 48.85376 -1.35086 1.000 17.55151 277 ILE B N 1
ATOM 6266 C CA . ILE B 1 233 ? 50.42008 47.62160 -2.12740 1.000 17.80497 277 ILE B CA 1
ATOM 6267 C C . ILE B 1 233 ? 49.76574 47.97902 -3.45457 1.000 21.21350 277 ILE B C 1
ATOM 6268 O O . ILE B 1 233 ? 48.57909 48.33345 -3.49127 1.000 19.73845 277 ILE B O 1
ATOM 6273 N N . GLN B 1 234 ? 50.53231 47.90146 -4.53820 1.000 18.56276 278 GLN B N 1
ATOM 6274 C CA . GLN B 1 234 ? 50.05718 48.25906 -5.86902 1.000 15.10966 278 GLN B CA 1
ATOM 6275 C C . GLN B 1 234 ? 49.84136 47.00182 -6.70062 1.000 19.26605 278 GLN B C 1
ATOM 6276 O O . GLN B 1 234 ? 50.75178 46.17707 -6.83401 1.000 22.92891 278 GLN B O 1
ATOM 6282 N N . PHE B 1 235 ? 48.63576 46.85739 -7.24952 1.000 17.61554 279 PHE B N 1
ATOM 6283 C CA . PHE B 1 235 ? 48.27919 45.70080 -8.05941 1.000 17.62337 279 PHE B CA 1
ATOM 6284 C C . PHE B 1 235 ? 48.58908 45.99764 -9.51895 1.000 20.67571 279 PHE B C 1
ATOM 6285 O O . PHE B 1 235 ? 48.30877 47.09295 -10.01156 1.000 17.85839 279 PHE B O 1
ATOM 6293 N N . GLU B 1 236 ? 49.16823 45.01500 -10.20901 1.000 16.65269 280 GLU B N 1
ATOM 6294 C CA . GLU B 1 236 ? 49.61310 45.20479 -11.58475 1.000 21.98206 280 GLU B CA 1
ATOM 6295 C C . GLU B 1 236 ? 49.25073 43.97929 -12.41445 1.000 22.00522 280 GLU B C 1
ATOM 6296 O O . GLU B 1 236 ? 49.47893 42.84961 -11.97997 1.000 19.44899 280 GLU B O 1
ATOM 6302 N N . ASP B 1 237 ? 48.66146 44.21204 -13.59211 1.000 19.17950 281 ASP B N 1
ATOM 6303 C CA . ASP B 1 237 ? 48.47454 43.18366 -14.62457 1.000 21.32882 281 ASP B CA 1
ATOM 6304 C C . ASP B 1 237 ? 47.62230 42.00304 -14.14512 1.000 21.43294 281 ASP B C 1
ATOM 6305 O O . ASP B 1 237 ? 47.88271 40.84345 -14.48031 1.000 21.97201 281 ASP B O 1
ATOM 6310 N N . PHE B 1 238 ? 46.57862 42.30226 -13.37680 1.000 22.46835 282 PHE B N 1
ATOM 6311 C CA . PHE B 1 238 ? 45.50561 41.35782 -13.09788 1.000 21.74030 282 PHE B CA 1
ATOM 6312 C C . PHE B 1 238 ? 44.47582 41.40307 -1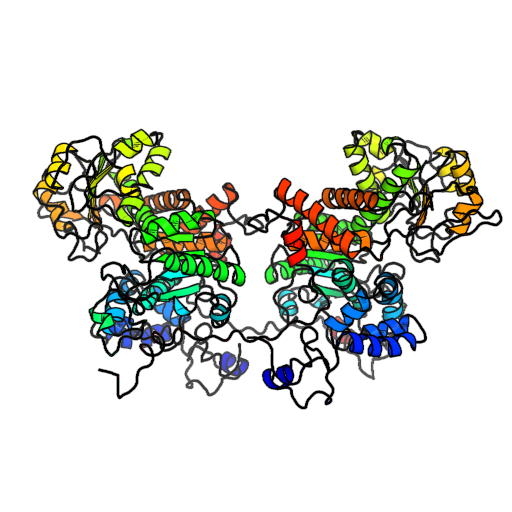4.22450 1.000 20.96186 282 PHE B C 1
ATOM 6313 O O . PHE B 1 238 ? 44.36195 42.39365 -14.94626 1.000 23.39208 282 PHE B O 1
ATOM 6321 N N . ALA B 1 239 ? 43.72511 40.31208 -14.37064 1.000 18.69000 283 ALA B N 1
ATOM 6322 C CA . ALA B 1 239 ? 42.65507 40.26117 -15.36025 1.000 20.42790 283 ALA B CA 1
ATOM 6323 C C . ALA B 1 239 ? 41.53297 41.23782 -14.99787 1.000 22.53241 283 ALA B C 1
ATOM 6324 O O . ALA B 1 239 ? 41.40318 41.68531 -13.85391 1.000 25.68749 283 ALA B O 1
ATOM 6326 N N . ASN B 1 240 ? 40.69146 41.51819 -16.00006 1.000 25.15295 284 ASN B N 1
ATOM 6327 C CA A ASN B 1 240 ? 39.64478 42.53208 -15.88231 0.561 28.00858 284 ASN B CA 1
ATOM 6328 C CA B ASN B 1 240 ? 39.64435 42.53056 -15.88034 0.439 28.03594 284 ASN B CA 1
ATOM 6329 C C . ASN B 1 240 ? 38.79769 42.33892 -14.62410 1.000 27.92778 284 ASN B C 1
ATOM 6330 O O . ASN B 1 240 ? 38.78571 43.19197 -13.73118 1.000 28.78542 284 ASN B O 1
ATOM 6339 N N . ALA B 1 241 ? 38.06508 41.22318 -14.54486 1.000 25.80812 285 ALA B N 1
ATOM 6340 C CA . ALA B 1 241 ? 37.13209 41.02442 -13.43367 1.000 27.17078 285 ALA B CA 1
ATOM 6341 C C . ALA B 1 241 ? 37.84873 41.02520 -12.08588 1.000 28.11225 285 ALA B C 1
ATOM 6342 O O . ALA B 1 241 ? 37.40086 41.67766 -11.13329 1.000 28.92625 285 ALA B O 1
ATOM 6344 N N . ASN B 1 242 ? 38.95996 40.29094 -11.98381 1.000 24.89641 286 ASN B N 1
ATOM 6345 C CA . ASN B 1 242 ? 39.71674 40.26267 -10.73453 1.000 25.17503 286 ASN B CA 1
ATOM 6346 C C . ASN B 1 242 ? 40.19807 41.65599 -10.34354 1.000 20.47920 286 ASN B C 1
ATOM 6347 O O . ASN B 1 242 ? 40.14046 42.03063 -9.16759 1.000 24.33680 286 ASN B O 1
ATOM 6352 N N . ALA B 1 243 ? 40.68255 42.43527 -11.31371 1.000 17.78633 287 ALA B N 1
ATOM 6353 C CA . ALA B 1 243 ? 41.25368 43.74157 -10.99280 1.000 21.67045 287 ALA B CA 1
ATOM 6354 C C . ALA B 1 243 ? 40.23171 44.63853 -10.29966 1.000 21.14599 287 ALA B C 1
ATOM 6355 O O . ALA B 1 243 ? 40.53850 45.27704 -9.28604 1.000 21.04783 287 ALA B O 1
ATOM 6357 N N . PHE B 1 244 ? 39.00261 44.68787 -10.82583 1.000 23.12180 288 PHE B N 1
ATOM 6358 C CA . PHE B 1 244 ? 37.97913 45.55208 -10.24062 1.000 24.46392 288 PHE B CA 1
ATOM 6359 C C . PHE B 1 244 ? 37.50332 45.02568 -8.89553 1.000 24.36659 288 PHE B C 1
ATOM 6360 O O . PHE B 1 244 ? 37.33071 45.80146 -7.94796 1.000 22.46325 288 PHE B O 1
ATOM 6368 N N . ARG B 1 245 ? 37.26413 43.71582 -8.79678 1.000 19.69638 289 ARG B N 1
ATOM 6369 C CA . ARG B 1 245 ? 36.79334 43.15673 -7.53613 1.000 21.27204 289 ARG B CA 1
ATOM 6370 C C . ARG B 1 245 ? 37.80355 43.39886 -6.42287 1.000 20.68834 289 ARG B C 1
ATOM 6371 O O . ARG B 1 245 ? 37.42932 43.78922 -5.30982 1.000 22.47145 289 ARG B O 1
ATOM 6379 N N . LEU B 1 246 ? 39.09037 43.18674 -6.70895 1.000 19.31571 290 LEU B N 1
ATOM 6380 C CA . LEU B 1 246 ? 40.12216 43.35203 -5.68666 1.000 22.23935 290 LEU B CA 1
ATOM 6381 C C . LEU B 1 246 ? 40.31280 44.82079 -5.31832 1.000 20.86920 290 LEU B C 1
ATOM 6382 O O . LEU B 1 246 ? 40.51886 45.15189 -4.14202 1.000 21.50867 290 LEU B O 1
ATOM 6387 N N . LEU B 1 247 ? 40.26300 45.71378 -6.30886 1.000 18.05657 291 LEU B N 1
ATOM 6388 C CA . LEU B 1 247 ? 40.35369 47.14046 -6.01737 1.000 19.36076 291 LEU B CA 1
ATOM 6389 C C . LEU B 1 247 ? 39.21123 47.58790 -5.11228 1.000 21.67675 291 LEU B C 1
ATOM 6390 O O . LEU B 1 247 ? 39.43653 48.25259 -4.09545 1.000 22.19266 291 LEU B O 1
ATOM 6395 N N . ASN B 1 248 ? 37.96997 47.22896 -5.46297 1.000 20.88686 292 ASN B N 1
ATOM 6396 C CA . ASN B 1 248 ? 36.83591 47.64115 -4.64177 1.000 22.82400 292 ASN B CA 1
ATOM 6397 C C . ASN B 1 248 ? 36.87513 46.99286 -3.26446 1.000 24.74326 292 ASN B C 1
ATOM 6398 O O . ASN B 1 248 ? 36.40040 47.58444 -2.28883 1.000 23.55798 292 ASN B O 1
ATOM 6403 N N . LYS B 1 249 ? 37.43956 45.79254 -3.16351 1.000 22.71684 293 LYS B N 1
ATOM 6404 C CA . LYS B 1 249 ? 37.48869 45.10396 -1.88087 1.000 26.33164 293 LYS B CA 1
ATOM 6405 C C . LYS B 1 249 ? 38.53239 45.70248 -0.93768 1.000 24.14349 293 LYS B C 1
ATOM 6406 O O . LYS B 1 249 ? 38.30170 45.75934 0.27670 1.000 23.65384 293 LYS B O 1
ATOM 6412 N N . TYR B 1 250 ? 39.66419 46.17073 -1.47091 1.000 20.78039 294 TYR B N 1
ATOM 6413 C CA . TYR B 1 250 ? 40.80032 46.56563 -0.64704 1.000 21.10414 294 TYR B CA 1
ATOM 6414 C C . TYR B 1 250 ? 41.04385 48.06626 -0.55312 1.000 20.95939 294 TYR B C 1
ATOM 6415 O O . TYR B 1 250 ? 41.69891 48.49832 0.39918 1.000 22.92002 294 TYR B O 1
ATOM 6424 N N . ARG B 1 251 ? 40.54726 48.87155 -1.49879 1.000 20.24426 295 ARG B N 1
ATOM 6425 C CA . ARG B 1 251 ? 40.99856 50.26038 -1.57296 1.000 20.32722 295 ARG B CA 1
ATOM 6426 C C . ARG B 1 251 ? 40.63013 51.08254 -0.34304 1.000 21.10060 295 ARG B C 1
ATOM 6427 O O . ARG B 1 251 ? 41.30105 52.08139 -0.06381 1.000 21.01054 295 ARG B O 1
ATOM 6435 N N . ASN B 1 252 ? 39.60219 50.69232 0.40598 1.000 18.32578 296 ASN B N 1
ATOM 6436 C CA . ASN B 1 252 ? 39.23307 51.41141 1.61663 1.000 20.63856 296 ASN B CA 1
ATOM 6437 C C . ASN B 1 252 ? 39.67057 50.69495 2.88497 1.000 22.92581 296 ASN B C 1
ATOM 6438 O O . ASN B 1 252 ? 39.50477 51.23816 3.98034 1.000 26.31011 296 ASN B O 1
ATOM 6443 N N . LYS B 1 253 ? 40.25158 49.50848 2.76053 1.000 22.66168 297 LYS B N 1
ATOM 6444 C CA . LYS B 1 253 ? 40.75093 48.76212 3.90361 1.000 24.38670 297 LYS B CA 1
ATOM 6445 C C . LYS B 1 253 ? 42.26392 48.83735 4.03747 1.000 27.27613 297 LYS B C 1
ATOM 6446 O O . LYS B 1 253 ? 42.78347 48.76873 5.15585 1.000 25.92162 297 LYS B O 1
ATOM 6452 N N . TYR B 1 254 ? 42.97190 49.00241 2.92250 1.000 19.35736 298 TYR B N 1
ATOM 6453 C CA . TYR B 1 254 ? 44.42545 48.99360 2.86460 1.000 18.92210 298 TYR B CA 1
ATOM 6454 C C . TYR B 1 254 ? 44.90596 50.22403 2.10825 1.000 18.23533 298 TYR B C 1
ATOM 6455 O O . TYR B 1 254 ? 44.11445 50.99391 1.55376 1.000 19.41172 298 TYR B O 1
ATOM 6464 N N . CYS B 1 255 ? 46.22406 50.40448 2.07451 1.000 18.53593 299 CYS B N 1
ATOM 6465 C CA . CYS B 1 255 ? 46.83346 51.45128 1.25650 1.000 19.34998 299 CYS B CA 1
ATOM 6466 C C . CYS B 1 255 ? 47.14282 50.81897 -0.09281 1.000 19.06098 299 CYS B C 1
ATOM 6467 O O . CYS B 1 255 ? 48.20804 50.23186 -0.30297 1.000 20.72972 299 CYS B O 1
ATOM 6470 N N . MET B 1 256 ? 46.19878 50.93036 -1.02044 1.000 16.79324 300 MET B N 1
ATOM 6471 C CA . MET B 1 256 ? 46.21136 50.07883 -2.19825 1.000 14.58086 300 MET B CA 1
ATOM 6472 C C . MET B 1 256 ? 45.69853 50.83823 -3.41559 1.000 18.40342 300 MET B C 1
ATOM 6473 O O . MET B 1 256 ? 44.78750 51.66108 -3.30485 1.000 21.39303 300 MET B O 1
ATOM 6478 N N . PHE B 1 257 ? 46.28841 50.55894 -4.57648 1.000 17.76199 301 PHE B N 1
ATOM 6479 C CA . PHE B 1 257 ? 45.70039 50.99164 -5.83600 1.000 18.51909 301 PHE B CA 1
ATOM 6480 C C . PHE B 1 257 ? 46.10735 50.02191 -6.93599 1.000 18.59880 301 PHE B C 1
ATOM 6481 O O . PHE B 1 257 ? 46.95097 49.14613 -6.74057 1.000 17.25941 301 PHE B O 1
ATOM 6489 N N . ASN B 1 258 ? 45.43253 50.14364 -8.07333 1.000 17.04794 302 ASN B N 1
ATOM 6490 C CA . ASN B 1 258 ? 45.70611 49.35305 -9.26575 1.000 15.37627 302 ASN B CA 1
ATOM 6491 C C . ASN B 1 258 ? 46.09982 50.32630 -10.36526 1.000 19.73692 302 ASN B C 1
ATOM 6492 O O . ASN B 1 258 ? 45.29894 51.18566 -10.74260 1.000 19.85606 302 ASN B O 1
ATOM 6497 N N . ASP B 1 259 ? 47.33443 50.20216 -10.86545 1.000 19.27485 303 ASP B N 1
ATOM 6498 C CA . ASP B 1 259 ? 47.84167 51.19061 -11.81212 1.000 19.84186 303 ASP B CA 1
ATOM 6499 C C . ASP B 1 259 ? 47.20826 51.04267 -13.18607 1.000 20.87777 303 ASP B C 1
ATOM 6500 O O . ASP B 1 259 ? 47.07742 52.03309 -13.91290 1.000 21.70865 303 ASP B O 1
ATOM 6505 N N . ASP B 1 260 ? 46.81279 49.82444 -13.56186 1.000 18.18400 304 ASP B N 1
ATOM 6506 C CA . ASP B 1 260 ? 46.17674 49.62636 -14.85934 1.000 18.52421 304 ASP B CA 1
ATOM 6507 C C . ASP B 1 260 ? 44.82422 50.31891 -14.93107 1.000 20.68572 304 ASP B C 1
ATOM 6508 O O . ASP B 1 260 ? 44.44894 50.84314 -15.98699 1.000 25.97682 304 ASP B O 1
ATOM 6513 N N . ILE B 1 261 ? 44.08506 50.33530 -13.82710 1.000 19.43052 305 ILE B N 1
ATOM 6514 C CA . ILE B 1 261 ? 42.79752 51.01147 -13.77421 1.000 19.29690 305 ILE B CA 1
ATOM 6515 C C . ILE B 1 261 ? 43.01542 52.49320 -13.48127 1.000 22.89091 305 ILE B C 1
ATOM 6516 O O . ILE B 1 261 ? 42.59321 53.35796 -14.25640 1.000 22.17799 305 ILE B O 1
ATOM 6521 N N . GLN B 1 262 ? 43.68110 52.80151 -12.36646 1.000 20.97445 306 GLN B N 1
ATOM 6522 C CA . GLN B 1 262 ? 43.67467 54.17667 -11.87159 1.000 20.30601 306 GLN B CA 1
ATOM 6523 C C . GLN B 1 262 ? 44.81905 55.02415 -12.40809 1.000 19.25470 306 GLN B C 1
ATOM 6524 O O . GLN B 1 262 ? 44.65772 56.24358 -12.55600 1.000 20.78051 306 GLN B O 1
ATOM 6530 N N . GLY B 1 263 ? 45.97114 54.41720 -12.68452 1.000 21.06590 307 GLY B N 1
ATOM 6531 C CA . GLY B 1 263 ? 47.07736 55.17751 -13.24144 1.000 21.51887 307 GLY B CA 1
ATOM 6532 C C . GLY B 1 263 ? 46.81462 55.58062 -14.67970 1.000 21.82968 307 GLY B C 1
ATOM 6533 O O . GLY B 1 263 ? 46.99259 56.74444 -15.05317 1.000 20.02860 307 GLY B O 1
ATOM 6534 N N . THR B 1 264 ? 46.37759 54.62028 -15.50664 1.000 18.72682 308 THR B N 1
ATOM 6535 C CA . THR B 1 264 ? 45.94940 54.95000 -16.86466 1.000 20.86329 308 THR B CA 1
ATOM 6536 C C . THR B 1 264 ? 44.86242 56.01996 -16.85985 1.000 16.58277 308 THR B C 1
ATOM 6537 O O . THR B 1 264 ? 44.87087 56.92544 -17.70089 1.000 22.01808 308 THR B O 1
ATOM 6541 N N . ALA B 1 265 ? 43.90371 55.91697 -15.93717 1.000 18.72553 309 ALA B N 1
ATOM 6542 C CA . ALA B 1 265 ? 42.85303 56.92660 -15.84026 1.000 20.68245 309 ALA B CA 1
ATOM 6543 C C . ALA B 1 265 ? 43.44706 58.31881 -15.66688 1.000 18.70268 309 ALA B C 1
ATOM 6544 O O . ALA B 1 265 ? 43.08123 59.25958 -16.38075 1.000 17.02679 309 ALA B O 1
ATOM 6546 N N . SER B 1 266 ? 44.37344 58.45924 -14.71760 1.000 18.32506 310 SER B N 1
ATOM 6547 C CA . SER B 1 266 ? 44.96207 59.75864 -14.42149 1.000 20.72587 310 SER B CA 1
ATOM 6548 C C . SER B 1 266 ? 45.71878 60.31354 -15.62424 1.000 22.55727 310 SER B C 1
ATOM 6549 O O . SER B 1 266 ? 45.59898 61.50040 -15.94273 1.000 22.04562 310 SER B O 1
ATOM 6552 N N . VAL B 1 267 ? 46.48670 59.47174 -16.32082 1.000 22.62291 311 VAL B N 1
ATOM 6553 C CA . VAL B 1 267 ? 47.27072 60.01673 -17.42493 1.000 23.47620 311 VAL B CA 1
ATOM 6554 C C . VAL B 1 267 ? 46.37570 60.35239 -18.61414 1.000 17.45872 311 VAL B C 1
ATOM 6555 O O . VAL B 1 267 ? 46.63112 61.32654 -19.33159 1.000 19.67443 311 VAL B O 1
ATOM 6559 N N . ALA B 1 268 ? 45.30675 59.58231 -18.83769 1.000 19.10788 312 ALA B N 1
ATOM 6560 C CA . ALA B 1 268 ? 44.38497 59.90688 -19.92027 1.000 18.18127 312 ALA B CA 1
ATOM 6561 C C . ALA B 1 268 ? 43.65084 61.21135 -19.63879 1.000 21.67679 312 ALA B C 1
ATOM 6562 O O . ALA B 1 268 ? 43.54243 62.07809 -20.51447 1.000 19.15554 312 ALA B O 1
ATOM 6564 N N . VAL B 1 269 ? 43.13192 61.36573 -18.41829 1.000 19.73926 313 VAL B N 1
ATOM 6565 C CA . VAL B 1 269 ? 42.42284 62.59263 -18.06813 1.000 22.23987 313 VAL B CA 1
ATOM 6566 C C . VAL B 1 269 ? 43.36612 63.78813 -18.12407 1.000 20.13450 313 VAL B C 1
ATOM 6567 O O . VAL B 1 269 ? 42.96728 64.89147 -18.51837 1.000 22.28652 313 VAL B O 1
ATOM 6571 N N . ALA B 1 270 ? 44.63365 63.58628 -17.73970 1.000 21.63934 314 ALA B N 1
ATOM 6572 C CA . ALA B 1 270 ? 45.62711 64.65193 -17.85027 1.000 19.16712 314 ALA B CA 1
ATOM 6573 C C . ALA B 1 270 ? 45.75907 65.12925 -19.28774 1.000 23.41191 314 ALA B C 1
ATOM 6574 O O . ALA B 1 270 ? 45.90347 66.33245 -19.54031 1.000 22.14745 314 ALA B O 1
ATOM 6576 N N . GLY B 1 271 ? 45.72189 64.19752 -20.24481 1.000 18.80072 315 GLY B N 1
ATOM 6577 C CA . GLY B 1 271 ? 45.75881 64.58859 -21.64312 1.000 19.96458 315 GLY B CA 1
ATOM 6578 C C . GLY B 1 271 ? 44.51216 65.34194 -22.06668 1.000 23.55984 315 GLY B C 1
ATOM 6579 O O . GLY B 1 271 ? 44.59352 66.33114 -22.79985 1.000 23.73606 315 GLY B O 1
ATOM 6580 N N . ILE B 1 272 ? 43.34038 64.88985 -21.60866 1.000 23.77347 316 ILE B N 1
ATOM 6581 C CA . ILE B 1 272 ? 42.10401 65.59688 -21.93201 1.000 20.33064 316 ILE B CA 1
ATOM 6582 C C . ILE B 1 272 ? 42.13829 67.00812 -21.36081 1.000 20.32961 316 ILE B C 1
ATOM 6583 O O . ILE B 1 272 ? 41.78181 67.98018 -22.03966 1.000 20.91756 316 ILE B O 1
ATOM 6588 N N . LEU B 1 273 ? 42.57766 67.14335 -20.10598 1.000 21.17621 317 LEU B N 1
ATOM 6589 C CA . LEU B 1 273 ? 42.62589 68.45783 -19.47577 1.000 22.88845 317 LEU B CA 1
ATOM 6590 C C . LEU B 1 273 ? 43.58111 69.38643 -20.21472 1.000 22.88141 317 LEU B C 1
ATOM 6591 O O . LEU B 1 273 ? 43.30019 70.58050 -20.37123 1.000 24.88445 317 LEU B O 1
ATOM 6596 N N . ALA B 1 274 ? 44.71100 68.85669 -20.68801 1.000 21.32964 318 ALA B N 1
ATOM 6597 C CA . ALA B 1 274 ? 45.63492 69.68441 -21.45861 1.000 23.78336 318 ALA B CA 1
ATOM 6598 C C . ALA B 1 274 ? 45.05251 70.05693 -22.81619 1.000 25.46739 318 ALA B C 1
ATOM 6599 O O . ALA B 1 274 ? 45.27733 71.17325 -23.30247 1.000 23.30003 318 ALA B O 1
ATOM 6601 N N . ALA B 1 275 ? 44.29298 69.15038 -23.43897 1.000 22.55700 319 ALA B N 1
ATOM 6602 C CA . ALA B 1 275 ? 43.65740 69.48112 -24.70949 1.000 22.38878 319 ALA B CA 1
ATOM 6603 C C . ALA B 1 275 ? 42.63098 70.59929 -24.55581 1.000 25.00426 319 ALA B C 1
ATOM 6604 O O . ALA B 1 275 ? 42.37775 71.33801 -25.51689 1.000 23.49034 319 ALA B O 1
ATOM 6606 N N . LEU B 1 276 ? 42.02765 70.74029 -23.37004 1.000 22.19216 320 LEU B N 1
ATOM 6607 C CA . LEU B 1 276 ? 41.06695 71.82348 -23.15808 1.000 22.52491 320 LEU B CA 1
ATOM 6608 C C . LEU B 1 276 ? 41.73229 73.18433 -23.28801 1.000 26.51689 320 LEU B C 1
ATOM 6609 O O . LEU B 1 276 ? 41.07157 74.17541 -23.63045 1.000 27.52331 320 LEU B O 1
ATOM 6614 N N . ARG B 1 277 ? 43.03290 73.25491 -23.00730 1.000 27.05987 321 ARG B N 1
ATOM 6615 C CA . ARG B 1 277 ? 43.77469 74.48920 -23.20616 1.000 27.07271 321 ARG B CA 1
ATOM 6616 C C . ARG B 1 277 ? 43.90523 74.83908 -24.68288 1.000 34.50582 321 ARG B C 1
ATOM 6617 O O . ARG B 1 277 ? 44.16844 76.00258 -25.01146 1.000 32.51010 321 ARG B O 1
ATOM 6625 N N . ILE B 1 278 ? 43.70355 73.87327 -25.57489 1.000 26.02823 322 ILE B N 1
ATOM 6626 C CA . ILE B 1 278 ? 43.70006 74.12183 -27.01224 1.000 26.92448 322 ILE B CA 1
ATOM 6627 C C . ILE B 1 278 ? 42.28884 74.33006 -27.53518 1.000 29.24492 322 ILE B C 1
ATOM 6628 O O . ILE B 1 278 ? 42.03087 75.26498 -28.29422 1.000 30.14794 322 ILE B O 1
ATOM 6633 N N . THR B 1 279 ? 41.35276 73.46033 -27.14396 1.000 27.12212 323 THR B N 1
ATOM 6634 C CA . THR B 1 279 ? 39.97782 73.62884 -27.59636 1.000 31.72238 323 THR B CA 1
ATOM 6635 C C . THR B 1 279 ? 39.31518 74.84661 -26.96731 1.000 31.70947 323 THR B C 1
ATOM 6636 O O . THR B 1 279 ? 38.31886 75.33684 -27.50785 1.000 30.48948 323 THR B O 1
ATOM 6640 N N . LYS B 1 280 ? 39.84751 75.33478 -25.84782 1.000 31.64188 324 LYS B N 1
ATOM 6641 C CA . LYS B 1 280 ? 39.33998 76.52823 -25.17206 1.000 34.04776 324 LYS B CA 1
ATOM 6642 C C . LYS B 1 280 ? 37.83576 76.42647 -24.94311 1.000 35.54807 324 LYS B C 1
ATOM 6643 O O . LYS B 1 280 ? 37.06462 77.33084 -25.26448 1.000 38.10008 324 LYS B O 1
ATOM 6649 N N . ASN B 1 281 ? 37.41741 75.28671 -24.40305 1.000 32.41737 325 ASN B N 1
ATOM 6650 C CA . ASN B 1 281 ? 36.05310 75.11660 -23.94207 1.000 29.57709 325 ASN B CA 1
ATOM 6651 C C . ASN B 1 281 ? 36.06971 74.33428 -22.64275 1.000 31.85868 325 ASN B C 1
ATOM 6652 O O . ASN B 1 281 ? 37.11626 73.86477 -22.18004 1.000 30.87766 325 ASN B O 1
ATOM 6657 N N . LYS B 1 282 ? 34.89108 74.20605 -22.05315 1.000 34.73372 326 LYS B N 1
ATOM 6658 C CA . LYS B 1 282 ? 34.74048 73.53099 -20.78039 1.000 35.49013 326 LYS B CA 1
ATOM 6659 C C . LYS B 1 282 ? 34.58207 72.03391 -20.99067 1.000 37.03461 326 LYS B C 1
ATOM 6660 O O . LYS B 1 282 ? 34.09038 71.57023 -22.02687 1.000 31.65698 326 LYS B O 1
ATOM 6662 N N . LEU B 1 283 ? 35.01067 71.27797 -19.98211 1.000 35.76038 327 LEU B N 1
ATOM 6663 C CA . LEU B 1 283 ? 34.86028 69.83148 -20.01688 1.000 31.65556 327 LEU B CA 1
ATOM 6664 C C . LEU B 1 283 ? 33.40031 69.42157 -20.16642 1.000 31.34721 327 LEU B C 1
ATOM 6665 O O . LEU B 1 283 ? 33.10380 68.38798 -20.77757 1.000 28.95809 327 LEU B O 1
ATOM 6670 N N . SER B 1 284 ? 32.47671 70.22990 -19.63783 1.000 32.80570 328 SER B N 1
ATOM 6671 C CA . SER B 1 284 ? 31.05210 69.92559 -19.70875 1.000 34.00485 328 SER B CA 1
ATOM 6672 C C . SER B 1 284 ? 30.49923 69.98385 -21.12822 1.000 32.24879 328 SER B C 1
ATOM 6673 O O . SER B 1 284 ? 29.38332 69.51102 -21.36024 1.000 34.34829 328 SER B O 1
ATOM 6676 N N . ASN B 1 285 ? 31.22940 70.57513 -22.07009 1.000 30.63650 329 ASN B N 1
ATOM 6677 C CA . ASN B 1 285 ? 30.78725 70.66874 -23.45393 1.000 30.49643 329 ASN B CA 1
ATOM 6678 C C . ASN B 1 285 ? 31.22605 69.47667 -24.29393 1.000 31.35936 329 ASN B C 1
ATOM 6679 O O . ASN B 1 285 ? 31.00812 69.47611 -25.50938 1.000 32.19708 329 ASN B O 1
ATOM 6684 N N . HIS B 1 286 ? 31.84179 68.47215 -23.68659 1.000 26.35550 330 HIS B N 1
ATOM 6685 C CA . HIS B 1 286 ? 32.41924 67.37362 -24.44418 1.000 24.65020 330 HIS B CA 1
ATOM 6686 C C . HIS B 1 286 ? 31.53854 66.13759 -24.37344 1.000 27.91179 330 HIS B C 1
ATOM 6687 O O . HIS B 1 286 ? 30.73967 65.96917 -23.44763 1.000 28.23408 330 HIS B O 1
ATOM 6694 N N . VAL B 1 287 ? 31.67888 65.29566 -25.39564 1.000 28.03205 331 VAL B N 1
ATOM 6695 C CA . VAL B 1 287 ? 31.02192 63.99788 -25.49120 1.000 28.13705 331 VAL B CA 1
ATOM 6696 C C . VAL B 1 287 ? 32.08581 62.97502 -25.86605 1.000 28.63993 331 VAL B C 1
ATOM 6697 O O . VAL B 1 287 ? 32.79416 63.15241 -26.86375 1.000 25.78361 331 VAL B O 1
ATOM 6701 N N . PHE B 1 288 ? 32.19419 61.90879 -25.07469 1.000 22.41329 332 PHE B N 1
ATOM 6702 C CA . PHE B 1 288 ? 33.28420 60.94649 -25.18043 1.000 23.24218 332 PHE B CA 1
ATOM 6703 C C . PHE B 1 288 ? 32.76941 59.62020 -25.71520 1.000 25.02283 332 PHE B C 1
ATOM 6704 O O . PHE B 1 288 ? 31.75880 59.09895 -25.23252 1.000 25.87890 332 PHE B O 1
ATOM 6712 N N . VAL B 1 289 ? 33.46556 59.08125 -26.71057 1.000 22.74445 333 VAL B N 1
ATOM 6713 C CA . VAL B 1 289 ? 33.23795 57.72625 -27.19336 1.000 19.72459 333 VAL B CA 1
ATOM 6714 C C . VAL B 1 289 ? 34.48860 56.91613 -26.87609 1.000 20.67198 333 VAL B C 1
ATOM 6715 O O . VAL B 1 289 ? 35.60920 57.34082 -27.18908 1.000 26.63084 333 VAL B O 1
ATOM 6719 N N . PHE B 1 290 ? 34.30098 55.77824 -26.21459 1.000 18.59623 334 PHE B N 1
ATOM 6720 C CA . PHE B 1 290 ? 35.39329 54.89659 -25.83347 1.000 18.30761 334 PHE B CA 1
ATOM 6721 C C . PHE B 1 290 ? 35.40931 53.68902 -26.75650 1.000 23.26316 334 PHE B C 1
ATOM 6722 O O . PHE B 1 290 ? 34.38558 53.01961 -26.93295 1.000 24.34630 334 PHE B O 1
ATOM 6730 N N . GLN B 1 291 ? 36.56678 53.42614 -27.34963 1.000 22.87384 335 GLN B N 1
ATOM 6731 C CA . GLN B 1 291 ? 36.81745 52.18157 -28.06767 1.000 25.29905 335 GLN B CA 1
ATOM 6732 C C . GLN B 1 291 ? 37.47783 51.23462 -27.06914 1.000 23.91813 335 GLN B C 1
ATOM 6733 O O . GLN B 1 291 ? 38.67949 51.32315 -26.80972 1.000 25.58882 335 GLN B O 1
ATOM 6739 N N . GLY B 1 292 ? 36.67651 50.34812 -26.47779 1.000 28.30186 336 GLY B N 1
ATOM 6740 C CA . GLY B 1 292 ? 37.14303 49.45979 -25.43075 1.000 27.97676 336 GLY B CA 1
ATOM 6741 C C . GLY B 1 292 ? 36.36496 49.62779 -24.13976 1.000 30.31203 336 GLY B C 1
ATOM 6742 O O . GLY B 1 292 ? 35.84069 50.71101 -23.86168 1.000 29.84461 336 GLY B O 1
ATOM 6743 N N . ALA B 1 293 ? 36.29041 48.56491 -23.33169 1.000 29.00532 337 ALA B N 1
ATOM 6744 C CA . ALA B 1 293 ? 35.51185 48.60117 -22.09994 1.000 29.31179 337 ALA B CA 1
ATOM 6745 C C . ALA B 1 293 ? 36.16519 47.79123 -20.98452 1.000 28.41194 337 ALA B C 1
ATOM 6746 O O . ALA B 1 293 ? 35.47122 47.28833 -20.09447 1.000 30.05110 337 ALA B O 1
ATOM 6748 N N . GLY B 1 294 ? 37.48810 47.65765 -21.00878 1.000 30.29727 338 GLY B N 1
ATOM 6749 C CA . GLY B 1 294 ? 38.21345 46.91954 -19.99472 1.000 29.78411 338 GLY B CA 1
ATOM 6750 C C . GLY B 1 294 ? 38.65357 47.79956 -18.84264 1.000 28.07579 338 GLY B C 1
ATOM 6751 O O . GLY B 1 294 ? 38.09089 48.86781 -18.58890 1.000 26.91771 338 GLY B O 1
ATOM 6752 N N . GLU B 1 295 ? 39.70026 47.33860 -18.14833 1.000 28.03161 339 GLU B N 1
ATOM 6753 C CA . GLU B 1 295 ? 40.18987 48.02265 -16.95251 1.000 25.66240 339 GLU B CA 1
ATOM 6754 C C . GLU B 1 295 ? 40.49949 49.48882 -17.22742 1.000 23.14668 339 GLU B C 1
ATOM 6755 O O . GLU B 1 295 ? 40.01691 50.37747 -16.51593 1.000 22.63151 339 GLU B O 1
ATOM 6761 N N . ALA B 1 296 ? 41.32130 49.75722 -18.24672 1.000 23.72995 340 ALA B N 1
ATOM 6762 C CA . ALA B 1 296 ? 41.71996 51.12980 -18.54522 1.000 27.08797 340 ALA B CA 1
ATOM 6763 C C . ALA B 1 296 ? 40.51917 51.98543 -18.92923 1.000 24.87969 340 ALA B C 1
ATOM 6764 O O . ALA B 1 296 ? 40.37266 53.11606 -18.45339 1.000 24.45271 340 ALA B O 1
ATOM 6766 N N . ALA B 1 297 ? 39.64477 51.46179 -19.79520 1.000 25.55405 341 ALA B N 1
ATOM 6767 C CA . ALA B 1 297 ? 38.50446 52.24887 -20.26033 1.000 24.25918 341 ALA B CA 1
ATOM 6768 C C . ALA B 1 297 ? 37.60321 52.65025 -19.09931 1.000 20.57805 341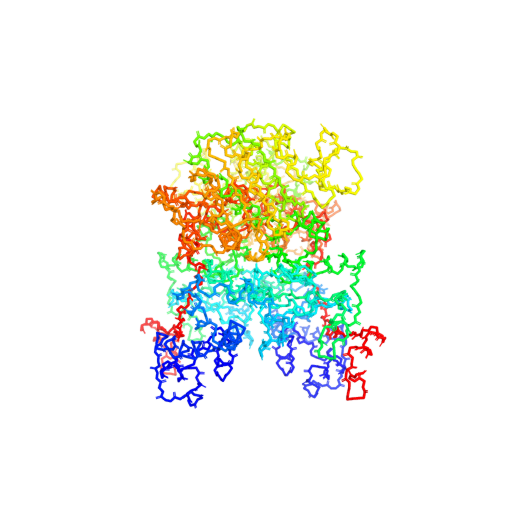 ALA B C 1
ATOM 6769 O O . ALA B 1 297 ? 37.17392 53.80617 -19.00035 1.000 23.81663 341 ALA B O 1
ATOM 6771 N N . MET B 1 298 ? 37.31207 51.70273 -18.20605 1.000 19.49374 342 MET B N 1
ATOM 6772 C CA . MET B 1 298 ? 36.45636 51.99475 -17.06314 1.000 21.01111 342 MET B CA 1
ATOM 6773 C C . MET B 1 298 ? 37.12273 52.97276 -16.10571 1.000 20.06084 342 MET B C 1
ATOM 6774 O O . MET B 1 298 ? 36.46440 53.87424 -15.57554 1.000 20.90362 342 MET B O 1
ATOM 6779 N N . GLY B 1 299 ? 38.41810 52.79217 -15.84638 1.000 23.79881 343 GLY B N 1
ATOM 6780 C CA . GLY B 1 299 ? 39.11889 53.73143 -14.98607 1.000 23.00086 343 GLY B CA 1
ATOM 6781 C C . GLY B 1 299 ? 39.06384 55.14791 -15.52300 1.000 23.42839 343 GLY B C 1
ATOM 6782 O O . GLY B 1 299 ? 38.79867 56.09723 -14.77933 1.000 24.81683 343 GLY B O 1
ATOM 6783 N N . ILE B 1 300 ? 39.31176 55.30623 -16.82829 1.000 17.24307 344 ILE B N 1
ATOM 6784 C CA . ILE B 1 300 ? 39.29327 56.63029 -17.45157 1.000 18.34257 344 ILE B CA 1
ATOM 6785 C C . ILE B 1 300 ? 37.89709 57.23555 -17.37213 1.000 21.95747 344 ILE B C 1
ATOM 6786 O O . ILE B 1 300 ? 37.72572 58.40122 -16.99022 1.000 19.37719 344 ILE B O 1
ATOM 6791 N N . ALA B 1 301 ? 36.87825 56.45234 -17.74770 1.000 23.31160 345 ALA B N 1
ATOM 6792 C CA . ALA B 1 301 ? 35.50680 56.95053 -17.71796 1.000 22.56038 345 ALA B CA 1
ATOM 6793 C C . ALA B 1 301 ? 35.09600 57.34882 -16.30717 1.000 20.30461 345 ALA B C 1
ATOM 6794 O O . ALA B 1 301 ? 34.43398 58.37423 -16.11295 1.000 21.72118 345 ALA B O 1
ATOM 6796 N N . HIS B 1 302 ? 35.48187 56.55383 -15.30667 1.000 18.18359 346 HIS B N 1
ATOM 6797 C CA A HIS B 1 302 ? 35.13723 56.90138 -13.93339 0.550 20.45670 346 HIS B CA 1
ATOM 6798 C CA B HIS B 1 302 ? 35.15287 56.89081 -13.92442 0.450 20.73651 346 HIS B CA 1
ATOM 6799 C C . HIS B 1 302 ? 35.81157 58.20049 -13.51030 1.000 23.27900 346 HIS B C 1
ATOM 6800 O O . HIS B 1 302 ? 35.17477 59.05982 -12.88664 1.000 23.03215 346 HIS B O 1
ATOM 6813 N N . LEU B 1 303 ? 37.09107 58.37625 -13.85396 1.000 22.03349 347 LEU B N 1
ATOM 6814 C CA . LEU B 1 303 ? 37.77320 59.60737 -13.47049 1.000 18.79681 347 LEU B CA 1
ATOM 6815 C C . LEU B 1 303 ? 37.25121 60.80540 -14.25734 1.000 18.92949 347 LEU B C 1
ATOM 6816 O O . LEU B 1 303 ? 37.21661 61.92133 -13.72700 1.000 23.71449 347 LEU B O 1
ATOM 6821 N N . LEU B 1 304 ? 36.83873 60.59569 -15.51024 1.000 22.07565 348 LEU B N 1
ATOM 6822 C CA . LEU B 1 304 ? 36.20546 61.66648 -16.27810 1.000 20.60391 348 LEU B CA 1
ATOM 6823 C C . LEU B 1 304 ? 34.91818 62.14067 -15.61746 1.000 21.36985 348 LEU B C 1
ATOM 6824 O O . LEU B 1 304 ? 34.64607 63.34585 -15.56408 1.000 23.15137 348 LEU B O 1
ATOM 6829 N N . VAL B 1 305 ? 34.10144 61.20565 -15.12327 1.000 22.11481 349 VAL B N 1
ATOM 6830 C CA . VAL B 1 305 ? 32.87737 61.58886 -14.42643 1.000 20.97293 349 VAL B CA 1
ATOM 6831 C C . VAL B 1 305 ? 33.20408 62.44530 -13.20959 1.000 23.82772 349 VAL B C 1
ATOM 6832 O O . VAL B 1 305 ? 32.52462 63.44310 -12.92929 1.000 22.23708 349 VAL B O 1
ATOM 6836 N N . MET B 1 306 ? 34.25589 62.07740 -12.47245 1.000 21.34948 350 MET B N 1
ATOM 6837 C CA . MET B 1 306 ? 34.63954 62.84975 -11.29281 1.000 21.82518 350 MET B CA 1
ATOM 6838 C C . MET B 1 306 ? 35.10326 64.24949 -11.68141 1.000 25.79513 350 MET B C 1
ATOM 6839 O O . MET B 1 306 ? 34.80695 65.22983 -10.98510 1.000 26.51368 350 MET B O 1
ATOM 6844 N N . ALA B 1 307 ? 35.83938 64.35995 -12.78757 1.000 25.50961 351 ALA B N 1
ATOM 6845 C CA . ALA B 1 307 ? 36.25076 65.67006 -13.28077 1.000 26.00036 351 ALA B CA 1
ATOM 6846 C C . ALA B 1 307 ? 35.04611 66.50911 -13.69805 1.000 24.30186 351 ALA B C 1
ATOM 6847 O O . ALA B 1 307 ? 35.01104 67.71803 -13.44989 1.000 28.68840 351 ALA B O 1
ATOM 6849 N N . LEU B 1 308 ? 34.04972 65.88606 -14.33041 1.000 27.45488 352 LEU B N 1
ATOM 6850 C CA . LEU B 1 308 ? 32.84218 66.61646 -14.70365 1.000 27.38536 352 LEU B CA 1
ATOM 6851 C C . LEU B 1 308 ? 32.07471 67.07977 -13.47187 1.000 28.90342 352 LEU B C 1
ATOM 6852 O O . LEU B 1 308 ? 31.56459 68.20660 -13.44011 1.000 30.51551 352 LEU B O 1
ATOM 6857 N N . GLU B 1 309 ? 31.99522 66.23158 -12.44031 1.000 32.53193 353 GLU B N 1
ATOM 6858 C CA . GLU B 1 309 ? 31.34224 66.63394 -11.19637 1.000 35.44823 353 GLU B CA 1
ATOM 6859 C C . GLU B 1 309 ? 32.03817 67.83431 -10.56956 1.000 34.24399 353 GLU B C 1
ATOM 6860 O O . GLU B 1 309 ? 31.38067 68.71705 -10.00395 1.000 33.67374 353 GLU B O 1
ATOM 6866 N N . LYS B 1 310 ? 33.37028 67.87920 -10.65609 1.000 31.39568 354 LYS B N 1
ATOM 6867 C CA . LYS B 1 310 ? 34.12571 69.01349 -10.13117 1.000 33.23417 354 LYS B CA 1
ATOM 6868 C C . LYS B 1 310 ? 33.72171 70.31671 -10.80971 1.000 34.75839 354 LYS B C 1
ATOM 6869 O O . LYS B 1 310 ? 33.73136 71.38121 -10.17631 1.000 31.64229 354 LYS B O 1
ATOM 6875 N N . GLU B 1 311 ? 33.35805 70.25494 -12.08798 1.000 35.09157 355 GLU B N 1
ATOM 6876 C CA . GLU B 1 311 ? 32.92600 71.43516 -12.82280 1.000 38.08576 355 GLU B CA 1
ATOM 6877 C C . GLU B 1 311 ? 31.45692 71.76817 -12.59340 1.000 38.34030 355 GLU B C 1
ATOM 6878 O O . GLU B 1 311 ? 30.96482 72.75299 -13.15545 1.000 48.03368 355 GLU B O 1
ATOM 6880 N N . GLY B 1 312 ? 30.75216 70.99072 -11.77925 1.000 35.46803 356 GLY B N 1
ATOM 6881 C CA . GLY B 1 312 ? 29.36956 71.26615 -11.46037 1.000 37.09051 356 GLY B CA 1
ATOM 6882 C C . GLY B 1 312 ? 28.34121 70.44141 -12.20135 1.000 36.40216 356 GLY B C 1
ATOM 6883 O O . GLY B 1 312 ? 27.14531 70.73426 -12.08761 1.000 38.73648 356 GLY B O 1
ATOM 6884 N N . VAL B 1 313 ? 28.75758 69.42677 -12.95045 1.000 31.92890 357 VAL B N 1
ATOM 6885 C CA . VAL B 1 313 ? 27.83811 68.55724 -13.67639 1.000 34.21883 357 VAL B CA 1
ATOM 6886 C C . VAL B 1 313 ? 27.42431 67.42377 -12.74005 1.000 41.29303 357 VAL B C 1
ATOM 6887 O O . VAL B 1 313 ? 28.30591 66.72002 -12.21721 1.000 42.05961 357 VAL B O 1
ATOM 6891 N N . PRO B 1 314 ? 26.12708 67.21068 -12.50655 1.000 41.33807 358 PRO B N 1
ATOM 6892 C CA . PRO B 1 314 ? 25.70492 66.10594 -11.63498 1.000 41.72407 358 PRO B CA 1
ATOM 6893 C C . PRO B 1 314 ? 26.09171 64.75546 -12.22306 1.000 33.25360 358 PRO B C 1
ATOM 6894 O O . PRO B 1 314 ? 26.19571 64.59170 -13.43932 1.000 31.73406 358 PRO B O 1
ATOM 6898 N N . LYS B 1 315 ? 26.27413 63.77596 -11.33261 1.000 29.56722 359 LYS B N 1
ATOM 6899 C CA . LYS B 1 315 ? 26.85714 62.49562 -11.72585 1.000 30.98386 359 LYS B CA 1
ATOM 6900 C C . LYS B 1 315 ? 26.05904 61.82494 -12.84243 1.000 29.41100 359 LYS B C 1
ATOM 6901 O O . LYS B 1 315 ? 26.62420 61.42876 -13.86721 1.000 31.38435 359 LYS B O 1
ATOM 6907 N N . ALA B 1 316 ? 24.74155 61.68304 -12.66225 1.000 31.35776 360 ALA B N 1
ATOM 6908 C CA . ALA B 1 316 ? 23.93808 60.99444 -13.67233 1.000 35.11904 360 ALA B CA 1
ATOM 6909 C C . ALA B 1 316 ? 24.01681 61.70340 -15.02072 1.000 36.94716 360 ALA B C 1
ATOM 6910 O O . ALA B 1 316 ? 24.07839 61.05377 -16.07238 1.000 35.02545 360 ALA B O 1
ATOM 6912 N N . GLU B 1 317 ? 24.03870 63.03764 -15.01001 1.000 30.86155 361 GLU B N 1
ATOM 6913 C CA . GLU B 1 317 ? 24.19703 63.78038 -16.25545 1.000 32.90951 361 GLU B CA 1
ATOM 6914 C C . GLU B 1 317 ? 25.61056 63.63448 -16.80933 1.000 32.21243 361 GLU B C 1
ATOM 6915 O O . GLU B 1 317 ? 25.80207 63.54844 -18.02856 1.000 33.04840 361 GLU B O 1
ATOM 6921 N N . ALA B 1 318 ? 26.61614 63.60525 -15.93001 1.000 32.61242 362 ALA B N 1
ATOM 6922 C CA . ALA B 1 318 ? 27.99153 63.42498 -16.38647 1.000 28.95576 362 ALA B CA 1
ATOM 6923 C C . ALA B 1 318 ? 28.18371 62.05974 -17.03205 1.000 26.36665 362 ALA B C 1
ATOM 6924 O O . ALA B 1 318 ? 28.85128 61.94141 -18.06802 1.000 26.80949 362 ALA B O 1
ATOM 6926 N N . THR B 1 319 ? 27.59000 61.01881 -16.44273 1.000 27.63411 363 THR B N 1
ATOM 6927 C CA . THR B 1 319 ? 27.73853 59.67002 -16.97954 1.000 27.86232 363 THR B CA 1
ATOM 6928 C C . THR B 1 319 ? 27.19364 59.56327 -18.40121 1.000 31.69176 363 THR B C 1
ATOM 6929 O O . THR B 1 319 ? 27.74411 58.81804 -19.22357 1.000 27.87635 363 THR B O 1
ATOM 6933 N N . ARG B 1 320 ? 26.13578 60.31381 -18.71903 1.000 27.91076 364 ARG B N 1
ATOM 6934 C CA . ARG B 1 320 ? 25.50886 60.21888 -20.03311 1.000 30.12424 364 ARG B CA 1
ATOM 6935 C C . ARG B 1 320 ? 26.34325 60.85316 -21.14187 1.000 30.97685 364 ARG B C 1
ATOM 6936 O O . ARG B 1 320 ? 26.01065 60.67454 -22.31787 1.000 27.97145 364 ARG B O 1
ATOM 6938 N N . LYS B 1 321 ? 27.40637 61.58499 -20.80520 1.000 30.46982 365 LYS B N 1
ATOM 6939 C CA . LYS B 1 321 ? 28.33824 62.09097 -21.80732 1.000 28.61123 365 LYS B CA 1
ATOM 6940 C C . LYS B 1 321 ? 29.33588 61.03827 -22.26929 1.000 26.94056 365 LYS B C 1
ATOM 6941 O O . LYS B 1 321 ? 30.19639 61.34574 -23.10265 1.000 28.76061 365 LYS B O 1
ATOM 6947 N N . ILE B 1 322 ? 29.24822 59.81464 -21.75527 1.000 25.09373 366 ILE B N 1
ATOM 6948 C CA . ILE B 1 322 ? 30.22559 58.76761 -22.02524 1.000 23.64664 366 ILE B CA 1
ATOM 6949 C C . ILE B 1 322 ? 29.53592 57.62656 -22.76131 1.000 25.00172 366 ILE B C 1
ATOM 6950 O O . ILE B 1 322 ? 28.55073 57.06498 -22.26665 1.000 27.59803 366 ILE B O 1
ATOM 6955 N N . TRP B 1 323 ? 30.05991 57.28132 -23.93566 1.000 23.63778 367 TRP B N 1
ATOM 6956 C CA . TRP B 1 323 ? 29.57081 56.16870 -24.73920 1.000 25.22876 367 TRP B CA 1
ATOM 6957 C C . TRP B 1 323 ? 30.70094 55.16518 -24.92059 1.000 26.88405 367 TRP B C 1
ATOM 6958 O O . TRP B 1 323 ? 31.80941 55.54096 -25.31615 1.000 28.45149 367 TRP B O 1
ATOM 6969 N N . MET B 1 324 ? 30.42716 53.89367 -24.63865 1.000 22.79534 368 MET B N 1
ATOM 6970 C CA . MET B 1 324 ? 31.46941 52.87848 -24.62074 1.000 26.03231 368 MET B CA 1
ATOM 6971 C C . MET B 1 324 ? 31.12541 51.73102 -25.56090 1.000 27.51700 368 MET B C 1
ATOM 6972 O O . MET B 1 324 ? 29.98177 51.26402 -25.60369 1.000 26.53714 368 MET B O 1
ATOM 6977 N N . VAL B 1 325 ? 32.12409 51.28713 -26.31950 1.000 27.96836 369 VAL B N 1
ATOM 6978 C CA . VAL B 1 325 ? 31.96318 50.24376 -27.32679 1.000 22.95170 369 VAL B CA 1
ATOM 6979 C C . VAL B 1 325 ? 32.91985 49.11143 -26.98567 1.000 24.42453 369 VAL B C 1
ATOM 6980 O O . VAL B 1 325 ? 34.13733 49.32407 -26.91653 1.000 22.97894 369 VAL B O 1
ATOM 6984 N N . ASP B 1 326 ? 32.37707 47.91321 -26.76332 1.000 22.71985 370 ASP B N 1
ATOM 6985 C CA . ASP B 1 326 ? 33.22306 46.74920 -26.56573 1.000 29.44269 370 ASP B CA 1
ATOM 6986 C C . ASP B 1 326 ? 33.21986 45.91889 -27.85096 1.000 29.69720 370 ASP B C 1
ATOM 6987 O O . ASP B 1 326 ? 32.83193 46.40981 -28.91579 1.000 26.92682 370 ASP B O 1
ATOM 6992 N N . SER B 1 327 ? 33.64456 44.65555 -27.76142 1.000 31.51528 371 SER B N 1
ATOM 6993 C CA . SER B 1 327 ? 33.74626 43.83302 -28.96132 1.000 31.06023 371 SER B CA 1
ATOM 6994 C C . SER B 1 327 ? 32.38292 43.42346 -29.50257 1.000 34.60855 371 SER B C 1
ATOM 6995 O O . SER B 1 327 ? 32.29516 42.99319 -30.65760 1.000 38.30579 371 SER B O 1
ATOM 6998 N N . LYS B 1 328 ? 31.32502 43.53246 -28.69791 1.000 32.84663 372 LYS B N 1
ATOM 6999 C CA . LYS B 1 328 ? 29.97353 43.22982 -29.15080 1.000 33.05702 372 LYS B CA 1
ATOM 7000 C C . LYS B 1 328 ? 29.22647 44.45777 -29.65811 1.000 34.33375 372 LYS B C 1
ATOM 7001 O O . LYS B 1 328 ? 28.09649 44.31914 -30.13667 1.000 35.14174 372 LYS B O 1
ATOM 7007 N N . GLY B 1 329 ? 29.81641 45.64863 -29.55951 1.000 29.47752 373 GLY B N 1
ATOM 7008 C CA . GLY B 1 329 ? 29.14903 46.85485 -30.01107 1.000 30.00040 373 GLY B CA 1
ATOM 7009 C C . GLY B 1 329 ? 28.94869 47.88766 -28.92048 1.000 29.08253 373 GLY B C 1
ATOM 7010 O O . GLY B 1 329 ? 29.57743 47.81165 -27.85953 1.000 26.44282 373 GLY B O 1
ATOM 7011 N N . LEU B 1 330 ? 28.07522 48.86184 -29.17016 1.000 27.45145 374 LEU B N 1
ATOM 7012 C CA . LEU B 1 330 ? 27.80062 49.88686 -28.17294 1.000 26.97586 374 LEU B CA 1
ATOM 7013 C C . LEU B 1 330 ? 27.17545 49.26447 -26.92999 1.000 28.41934 374 LEU B C 1
ATOM 7014 O O . LEU B 1 330 ? 26.30801 48.39040 -27.01778 1.000 30.02702 374 LEU B O 1
ATOM 7019 N N . ILE B 1 331 ? 27.62548 49.71591 -25.76331 1.000 28.01595 375 ILE B N 1
ATOM 7020 C CA . ILE B 1 331 ? 27.06557 49.25280 -24.49738 1.000 26.49837 375 ILE B CA 1
ATOM 7021 C C . ILE B 1 331 ? 25.78069 50.03488 -24.23638 1.000 29.27544 375 ILE B C 1
ATOM 7022 O O . ILE B 1 331 ? 25.81557 51.23531 -23.95223 1.000 29.15276 375 ILE B O 1
ATOM 7027 N N . VAL B 1 332 ? 24.63726 49.35197 -24.34865 1.000 30.06267 376 VAL B N 1
ATOM 7028 C CA . VAL B 1 332 ? 23.32359 49.97008 -24.23914 1.000 27.49368 376 VAL B CA 1
ATOM 7029 C C . VAL B 1 332 ? 22.49382 49.20227 -23.22023 1.000 31.19837 376 VAL B C 1
ATOM 7030 O O . VAL B 1 332 ? 22.73234 48.02393 -22.94657 1.000 31.62144 376 VAL B O 1
ATOM 7034 N N . LYS B 1 333 ? 21.49644 49.89057 -22.66848 1.000 33.04283 377 LYS B N 1
ATOM 7035 C CA . LYS B 1 333 ? 20.62319 49.27871 -21.67793 1.000 38.00898 377 LYS B CA 1
ATOM 7036 C C . LYS B 1 333 ? 19.90806 48.07075 -22.26656 1.000 38.68741 377 LYS B C 1
ATOM 7037 O O . LYS B 1 333 ? 19.42688 48.10325 -23.40378 1.000 35.09758 377 LYS B O 1
ATOM 7043 N N . GLY B 1 334 ? 19.84523 46.99778 -21.48288 1.000 37.37934 378 GLY B N 1
ATOM 7044 C CA . GLY B 1 334 ? 19.16810 45.79530 -21.91099 1.000 43.72546 378 GLY B CA 1
ATOM 7045 C C . GLY B 1 334 ? 19.93683 44.93784 -22.88633 1.000 45.05273 378 GLY B C 1
ATOM 7046 O O . GLY B 1 334 ? 19.39046 43.94292 -23.37199 1.000 45.84826 378 GLY B O 1
ATOM 7047 N N . ARG B 1 335 ? 21.18225 45.28550 -23.18903 1.000 41.38625 379 ARG B N 1
ATOM 7048 C CA . ARG B 1 335 ? 21.98384 44.48938 -24.10209 1.000 40.71735 379 ARG B CA 1
ATOM 7049 C C . ARG B 1 335 ? 22.50781 43.24289 -23.40108 1.000 42.17996 379 ARG B C 1
ATOM 7050 O O . ARG B 1 335 ? 22.67838 43.21625 -22.17965 1.000 40.29937 379 ARG B O 1
ATOM 7058 N N . SER B 1 336 ? 22.75768 42.20295 -24.19284 1.000 47.27655 380 SER B N 1
ATOM 7059 C CA . SER B 1 336 ? 23.38573 40.99132 -23.68989 1.000 46.15343 380 SER B CA 1
ATOM 7060 C C . SER B 1 336 ? 24.87582 41.22368 -23.44079 1.000 45.99923 380 SER B C 1
ATOM 7061 O O . SER B 1 336 ? 25.47433 42.18258 -23.93764 1.000 44.23887 380 SER B O 1
ATOM 7064 N N . HIS B 1 337 ? 25.47029 40.32108 -22.65500 1.000 44.20382 381 HIS B N 1
ATOM 7065 C CA . HIS B 1 337 ? 26.91542 40.29507 -22.40694 1.000 46.81090 381 HIS B CA 1
ATOM 7066 C C . HIS B 1 337 ? 27.40180 41.58468 -21.74135 1.000 43.57478 381 HIS B C 1
ATOM 7067 O O . HIS B 1 337 ? 28.35570 42.22493 -22.19201 1.000 37.04761 381 HIS B O 1
ATOM 7074 N N . LEU B 1 338 ? 26.74268 41.95482 -20.64556 1.000 44.33694 382 LEU B N 1
ATOM 7075 C CA . LEU B 1 338 ? 27.13352 43.09841 -19.83550 1.000 45.51465 382 LEU B CA 1
ATOM 7076 C C . LEU B 1 338 ? 27.53943 42.62953 -18.44374 1.000 51.38014 382 LEU B C 1
ATOM 7077 O O . LEU B 1 338 ? 27.18631 41.53066 -18.00750 1.000 59.78540 382 LEU B O 1
ATOM 7082 N N . ASN B 1 339 ? 28.30362 43.47346 -17.75150 1.000 47.27289 383 ASN B N 1
ATOM 7083 C CA . ASN B 1 339 ? 28.68800 43.18915 -16.37461 1.000 44.79834 383 ASN B CA 1
ATOM 7084 C C . ASN B 1 339 ? 28.39942 44.39258 -15.48634 1.000 46.80560 383 ASN B C 1
ATOM 7085 O O . ASN B 1 339 ? 27.76485 45.35740 -15.92734 1.000 45.38770 383 ASN B O 1
ATOM 7090 N N . HIS B 1 340 ? 28.87189 44.34750 -14.23879 1.000 45.73319 384 HIS B N 1
ATOM 7091 C CA . HIS B 1 340 ? 28.56484 45.41137 -13.28685 1.000 47.26924 384 HIS B CA 1
ATOM 7092 C C . HIS B 1 340 ? 29.10870 46.75543 -13.75929 1.000 41.56058 384 HIS B C 1
ATOM 7093 O O . HIS B 1 340 ? 28.40327 47.76980 -13.72445 1.000 39.33097 384 HIS B O 1
ATOM 7100 N N . GLU B 1 341 ? 30.36458 46.78066 -14.21361 1.000 37.59852 385 GLU B N 1
ATOM 7101 C CA . GLU B 1 341 ? 30.97150 48.04059 -14.63766 1.000 35.01191 385 GLU B CA 1
ATOM 7102 C C . GLU B 1 341 ? 30.33659 48.56331 -15.92302 1.000 32.76372 385 GLU B C 1
ATOM 7103 O O . GLU B 1 341 ? 30.11510 49.77417 -16.06384 1.000 29.15983 385 GLU B O 1
ATOM 7109 N N . LYS B 1 342 ? 30.03902 47.66990 -16.87058 1.000 30.12943 386 LYS B N 1
ATOM 7110 C CA . LYS B 1 342 ? 29.47135 48.10028 -18.14654 1.000 29.86716 386 LYS B CA 1
ATOM 7111 C C . LYS B 1 342 ? 28.06720 48.66768 -17.98187 1.000 31.45344 386 LYS B C 1
ATOM 7112 O O . LYS B 1 342 ? 27.68755 49.59248 -18.70916 1.000 28.36172 386 LYS B O 1
ATOM 7118 N N . GLU B 1 343 ? 27.28051 48.13234 -17.04507 1.000 31.13315 387 GLU B N 1
ATOM 7119 C CA . GLU B 1 343 ? 25.92640 48.63845 -16.85054 1.000 31.38913 387 GLU B CA 1
ATOM 7120 C C . GLU B 1 343 ? 25.91877 50.08587 -16.37702 1.000 32.06479 387 GLU B C 1
ATOM 7121 O O . GLU B 1 343 ? 24.93134 50.79394 -16.59814 1.000 30.59706 387 GLU B O 1
ATOM 7123 N N . MET B 1 344 ? 27.00360 50.54576 -15.75037 1.000 31.56926 388 MET B N 1
ATOM 7124 C CA . MET B 1 344 ? 27.04379 51.91634 -15.25403 1.000 30.30789 388 MET B CA 1
ATOM 7125 C C . MET B 1 344 ? 27.04479 52.92947 -16.39072 1.000 32.26945 388 MET B C 1
ATOM 7126 O O . MET B 1 344 ? 26.55360 54.05069 -16.21762 1.000 37.06536 388 MET B O 1
ATOM 7128 N N . PHE B 1 345 ? 27.58001 52.56009 -17.55269 1.000 27.30564 389 PHE B N 1
ATOM 7129 C CA . PHE B 1 345 ? 27.66772 53.46442 -18.69218 1.000 26.86859 389 PHE B CA 1
ATOM 7130 C C . PHE B 1 345 ? 26.74184 53.06093 -19.83072 1.000 28.61077 389 PHE B C 1
ATOM 7131 O O . PHE B 1 345 ? 26.87413 53.58712 -20.94197 1.000 26.72880 389 PHE B O 1
ATOM 7139 N N . ALA B 1 346 ? 25.80056 52.15571 -19.57616 1.000 28.07100 390 ALA B N 1
ATOM 7140 C CA . ALA B 1 346 ? 24.87297 51.70688 -20.60694 1.000 32.75077 390 ALA B CA 1
ATOM 7141 C C . ALA B 1 346 ? 23.92637 52.83785 -20.98878 1.000 34.88377 390 ALA B C 1
ATOM 7142 O O . ALA B 1 346 ? 23.24077 53.40161 -20.13023 1.000 34.91994 390 ALA B O 1
ATOM 7144 N N . GLN B 1 347 ? 23.88352 53.16372 -22.27710 1.000 31.26053 391 GLN B N 1
ATOM 7145 C CA . GLN B 1 347 ? 23.06213 54.25693 -22.77260 1.000 30.93579 391 GLN B CA 1
ATOM 7146 C C . GLN B 1 347 ? 21.68195 53.75509 -23.17585 1.000 36.64455 391 GLN B C 1
ATOM 7147 O O . GLN B 1 347 ? 21.50174 52.58630 -23.52731 1.000 38.61414 391 GLN B O 1
ATOM 7153 N N . ASP B 1 348 ? 20.70142 54.65507 -23.12237 1.000 38.93588 392 ASP B N 1
ATOM 7154 C CA . ASP B 1 348 ? 19.35222 54.33838 -23.58533 1.000 42.34600 392 ASP B CA 1
ATOM 7155 C C . ASP B 1 348 ? 19.31739 54.54346 -25.09327 1.000 42.55714 392 ASP B C 1
ATOM 7156 O O . ASP B 1 348 ? 19.05508 55.63849 -25.59555 1.000 41.98222 392 ASP B O 1
ATOM 7161 N N . HIS B 1 349 ? 19.58464 53.46558 -25.82285 1.000 38.71323 393 HIS B N 1
ATOM 7162 C CA . HIS B 1 349 ? 19.72918 53.51898 -27.26882 1.000 41.75605 393 HIS B CA 1
ATOM 7163 C C . HIS B 1 349 ? 19.64005 52.09924 -27.79735 1.000 41.43755 393 HIS B C 1
ATOM 7164 O O . HIS B 1 349 ? 20.02976 51.16019 -27.09479 1.000 39.25978 393 HIS B O 1
ATOM 7171 N N . PRO B 1 350 ? 19.11279 51.90136 -29.00358 1.000 42.06779 394 PRO B N 1
ATOM 7172 C CA . PRO B 1 350 ? 19.13070 50.56247 -29.60246 1.000 45.25878 394 PRO B CA 1
ATOM 7173 C C . PRO B 1 350 ? 20.55792 50.10530 -29.87118 1.000 38.64874 394 PRO B C 1
ATOM 7174 O O . PRO B 1 350 ? 21.51075 50.88724 -29.85310 1.000 32.91823 394 PRO B O 1
ATOM 7178 N N . GLU B 1 351 ? 20.69667 48.80468 -30.12427 1.000 38.48090 395 GLU B N 1
ATOM 7179 C CA . GLU B 1 351 ? 22.01403 48.22327 -30.34990 1.000 33.85523 395 GLU B CA 1
ATOM 7180 C C . GLU B 1 351 ? 22.68309 48.84161 -31.57148 1.000 30.40529 395 GLU B C 1
ATOM 7181 O O . GLU B 1 351 ? 22.03360 49.13143 -32.57887 1.000 30.40419 395 GLU B O 1
ATOM 7187 N N . VAL B 1 352 ? 23.99203 49.05346 -31.46903 1.000 31.34655 396 VAL B N 1
ATOM 7188 C CA . VAL B 1 352 ? 24.80893 49.55776 -32.56623 1.000 30.15286 396 VAL B CA 1
ATOM 7189 C C . VAL B 1 352 ? 26.06016 48.69833 -32.63184 1.000 30.66981 396 VAL B C 1
ATOM 7190 O O . VAL B 1 352 ? 26.75152 48.52526 -31.62270 1.000 29.75722 396 VAL B O 1
ATOM 7194 N N . ASN B 1 353 ? 26.35497 48.16651 -33.81739 1.000 31.06940 397 ASN B N 1
ATOM 7195 C CA . ASN B 1 353 ? 27.39188 47.14670 -33.92091 1.000 33.67577 397 ASN B CA 1
ATOM 7196 C C . ASN B 1 353 ? 28.79501 47.73789 -34.02565 1.000 31.94079 397 ASN B C 1
ATOM 7197 O O . ASN B 1 353 ? 29.73865 47.18333 -33.44906 1.000 38.53459 397 ASN B O 1
ATOM 7202 N N . SER B 1 354 ? 28.96985 48.85010 -34.73547 1.000 26.87643 398 SER B N 1
ATOM 7203 C CA . SER B 1 354 ? 30.30608 49.30255 -35.09831 1.000 26.26580 398 SER B CA 1
ATOM 7204 C C . SER B 1 354 ? 30.63708 50.65612 -34.48292 1.000 29.71154 398 SER B C 1
ATOM 7205 O O . SER B 1 354 ? 29.75372 51.47891 -34.22304 1.000 27.36505 398 SER B O 1
ATOM 7208 N N . LEU B 1 355 ? 31.93907 50.87627 -34.27428 1.000 27.20039 399 LEU B N 1
ATOM 7209 C CA . LEU B 1 355 ? 32.41842 52.15906 -33.77222 1.000 25.01854 399 LEU B CA 1
ATOM 7210 C C . LEU B 1 355 ? 32.13763 53.27418 -34.77361 1.000 25.19199 399 LEU B C 1
ATOM 7211 O O . LEU B 1 355 ? 31.81907 54.40258 -34.38304 1.000 24.58225 399 LEU B O 1
ATOM 7216 N N . GLU B 1 356 ? 32.24552 52.97341 -36.07067 1.000 22.19897 400 GLU B N 1
ATOM 7217 C CA . GLU B 1 356 ? 31.98265 53.98706 -37.08885 1.000 25.44966 400 GLU B CA 1
ATOM 7218 C C . GLU B 1 356 ? 30.56243 54.52734 -36.97663 1.000 29.28129 400 GLU B C 1
ATOM 7219 O O . GLU B 1 356 ? 30.34236 55.74048 -37.08283 1.000 27.44368 400 GLU B O 1
ATOM 7225 N N . GLU B 1 357 ? 29.58423 53.64093 -36.75992 1.000 27.74633 401 GLU B N 1
ATOM 7226 C CA . GLU B 1 357 ? 28.19844 54.08596 -36.65148 1.000 31.22198 401 GLU B CA 1
ATOM 7227 C C . GLU B 1 357 ? 27.96382 54.84463 -35.35198 1.000 31.07808 401 GLU B C 1
ATOM 7228 O O . GLU B 1 357 ? 27.19837 55.81457 -35.32803 1.000 30.44894 401 GLU B O 1
ATOM 7230 N N . VAL B 1 358 ? 28.59657 54.41091 -34.25924 1.000 22.52412 402 VAL B N 1
ATOM 7231 C CA . VAL B 1 358 ? 28.47824 55.14523 -33.00015 1.000 25.11689 402 VAL B CA 1
ATOM 7232 C C . VAL B 1 358 ? 29.00246 56.56780 -33.16147 1.000 25.08813 402 VAL B C 1
ATOM 7233 O O . VAL B 1 358 ? 28.37510 57.53147 -32.70580 1.000 29.75825 402 VAL B O 1
ATOM 7237 N N . VAL B 1 359 ? 30.15278 56.72327 -33.82181 1.000 24.06064 403 VAL B N 1
ATOM 7238 C CA . VAL B 1 359 ? 30.70708 58.05490 -34.05757 1.000 24.72511 403 VAL B CA 1
ATOM 7239 C C . VAL B 1 359 ? 29.71359 58.91846 -34.82635 1.000 27.48457 403 VAL B C 1
ATOM 7240 O O . VAL B 1 359 ? 29.51567 60.09609 -34.50318 1.000 26.50960 403 VAL B O 1
ATOM 7244 N N . ARG B 1 360 ? 29.04383 58.34134 -35.82917 1.000 28.86931 404 ARG B N 1
ATOM 7245 C CA . ARG B 1 360 ? 28.08252 59.11239 -36.61417 1.000 35.03034 404 ARG B CA 1
ATOM 7246 C C . ARG B 1 360 ? 26.81104 59.42107 -35.83118 1.000 35.57049 404 ARG B C 1
ATOM 7247 O O . ARG B 1 360 ? 26.20226 60.47627 -36.03694 1.000 36.54298 404 ARG B O 1
ATOM 7255 N N . LEU B 1 361 ? 26.38099 58.51578 -34.95173 1.000 32.58526 405 LEU B N 1
ATOM 7256 C CA . LEU B 1 361 ? 25.17528 58.76956 -34.17165 1.000 34.26079 405 LEU B CA 1
ATOM 7257 C C . LEU B 1 361 ? 25.44511 59.73727 -33.02611 1.000 31.74514 405 LEU B C 1
ATOM 7258 O O . LEU B 1 361 ? 24.61020 60.59691 -32.72374 1.000 36.39353 405 LEU B O 1
ATOM 7263 N N . VAL B 1 362 ? 26.60410 59.61336 -32.38763 1.000 29.11439 406 VAL B N 1
ATOM 7264 C CA . VAL B 1 362 ? 26.90229 60.38853 -31.19197 1.000 32.26271 406 VAL B CA 1
ATOM 7265 C C . VAL B 1 362 ? 27.59386 61.70938 -31.52240 1.000 34.35660 406 VAL B C 1
ATOM 7266 O O . VAL B 1 362 ? 27.39031 62.70283 -30.81702 1.000 32.73988 406 VAL B O 1
ATOM 7270 N N . LYS B 1 363 ? 28.38402 61.74519 -32.59228 1.000 31.59417 407 LYS B N 1
ATOM 7271 C CA . LYS B 1 363 ? 29.18297 62.90960 -32.95776 1.000 31.54627 407 LYS B CA 1
ATOM 7272 C C . LYS B 1 363 ? 30.03713 63.39456 -31.77939 1.000 31.94048 407 LYS B C 1
ATOM 7273 O O . LYS B 1 363 ? 29.90573 64.53852 -31.33697 1.000 32.03787 407 LYS B O 1
ATOM 7279 N N . PRO B 1 364 ? 30.92914 62.54911 -31.26375 1.000 27.56399 408 PRO B N 1
ATOM 7280 C CA . PRO B 1 364 ? 31.69138 62.91932 -30.06971 1.000 24.07130 408 PRO B CA 1
ATOM 7281 C C . PRO B 1 364 ? 32.73872 63.97898 -30.36924 1.000 27.16410 408 PRO B C 1
ATOM 7282 O O . PRO B 1 364 ? 33.22155 64.12202 -31.49418 1.000 22.27627 408 PRO B O 1
ATOM 7286 N N . THR B 1 365 ? 33.08201 64.73293 -29.32355 1.000 26.17747 409 THR B N 1
ATOM 7287 C CA . THR B 1 365 ? 34.20383 65.66015 -29.38531 1.000 28.82390 409 THR B CA 1
ATOM 7288 C C . THR B 1 365 ? 35.53248 64.97222 -29.11968 1.000 24.95500 409 THR B C 1
ATOM 7289 O O . THR B 1 365 ? 36.58655 65.53580 -29.43468 1.000 24.69389 409 THR B O 1
ATOM 7293 N N . ALA B 1 366 ? 35.50463 63.77632 -28.53827 1.000 20.71772 410 ALA B N 1
ATOM 7294 C CA . ALA B 1 366 ? 36.72118 63.07489 -28.16866 1.000 20.92321 410 ALA B CA 1
ATOM 7295 C C . ALA B 1 366 ? 36.48069 61.58221 -28.28933 1.000 20.73673 410 ALA B C 1
ATOM 7296 O O . ALA B 1 366 ? 35.43687 61.07901 -27.86518 1.000 22.25321 410 ALA B O 1
ATOM 7298 N N . ILE B 1 367 ? 37.45158 60.88096 -28.85955 1.000 21.51156 411 ILE B N 1
ATOM 7299 C CA . ILE B 1 367 ? 37.40575 59.42955 -28.96713 1.000 20.43410 411 ILE B CA 1
ATOM 7300 C C . ILE B 1 367 ? 38.65347 58.86837 -28.30101 1.000 18.65572 411 ILE B C 1
ATOM 7301 O O . ILE B 1 367 ? 39.76528 59.36838 -28.51931 1.000 23.52144 411 ILE B O 1
ATOM 7306 N N . ILE B 1 368 ? 38.46625 57.85701 -27.45746 1.000 20.44682 412 ILE B N 1
ATOM 7307 C CA . ILE B 1 368 ? 39.54981 57.28600 -26.66981 1.000 21.35126 412 ILE B CA 1
ATOM 7308 C C . ILE B 1 368 ? 39.56399 55.78111 -26.89849 1.000 20.62161 412 ILE B C 1
ATOM 7309 O O . ILE B 1 368 ? 38.60061 55.08896 -26.55091 1.000 23.81951 412 ILE B O 1
ATOM 7314 N N . GLY B 1 369 ? 40.65364 55.27571 -27.46823 1.000 21.43497 413 GLY B N 1
ATOM 7315 C CA . GLY B 1 369 ? 40.78853 53.86226 -27.78779 1.000 22.23360 413 GLY B CA 1
ATOM 7316 C C . GLY B 1 369 ? 41.80647 53.19973 -26.87480 1.000 22.81322 413 GLY B C 1
ATOM 7317 O O . GLY B 1 369 ? 42.92249 53.69703 -26.71105 1.000 23.69147 413 GLY B O 1
ATOM 7318 N N . VAL B 1 370 ? 41.40618 52.07340 -26.28534 1.000 21.00480 414 VAL B N 1
ATOM 7319 C CA . VAL B 1 370 ? 42.29605 51.32418 -25.40685 1.000 25.20242 414 VAL B CA 1
ATOM 7320 C C . VAL B 1 370 ? 42.11548 49.82922 -25.64728 1.000 29.44880 414 VAL B C 1
ATOM 7321 O O . VAL B 1 370 ? 42.63512 49.00017 -24.89189 1.000 27.39184 414 VAL B O 1
ATOM 7325 N N . ALA B 1 371 ? 41.40028 49.47553 -26.71423 1.000 25.86319 415 ALA B N 1
ATOM 7326 C CA . ALA B 1 371 ? 41.02839 48.08984 -26.96442 1.000 25.32029 415 ALA B CA 1
ATOM 7327 C C . ALA B 1 371 ? 42.08302 47.30036 -27.73287 1.000 31.27352 415 ALA B C 1
ATOM 7328 O O . ALA B 1 371 ? 41.90701 46.09174 -27.92289 1.000 30.02433 415 ALA B O 1
ATOM 7330 N N . ALA B 1 372 ? 43.16264 47.94458 -28.17684 1.000 30.30678 416 ALA B N 1
ATOM 7331 C CA . ALA B 1 372 ? 44.25550 47.27136 -28.88418 1.000 28.23502 416 ALA B CA 1
ATOM 7332 C C . ALA B 1 372 ? 43.77052 46.60269 -30.16974 1.000 29.39442 416 ALA B C 1
ATOM 7333 O O . ALA B 1 372 ? 44.21709 45.51336 -30.53064 1.000 31.75566 416 ALA B O 1
ATOM 7335 N N . ILE B 1 373 ? 42.85555 47.26556 -30.87016 1.000 30.44332 417 ILE B N 1
ATOM 7336 C CA . ILE B 1 373 ? 42.40720 46.84772 -32.19433 1.000 33.41858 417 ILE B CA 1
ATOM 7337 C C . ILE B 1 373 ? 43.05569 47.79042 -33.19890 1.000 28.73064 417 ILE B C 1
ATOM 7338 O O . ILE B 1 373 ? 42.71894 48.97959 -33.25353 1.000 28.50826 417 ILE B O 1
ATOM 7343 N N . ALA B 1 374 ? 43.99309 47.26704 -33.98660 1.000 30.66743 418 ALA B N 1
ATOM 7344 C CA . ALA B 1 374 ? 44.73700 48.10234 -34.92078 1.000 29.34853 418 ALA B CA 1
ATOM 7345 C C . ALA B 1 374 ? 43.80484 48.73296 -35.95010 1.000 29.09469 418 ALA B C 1
ATOM 7346 O O . ALA B 1 374 ? 42.89888 48.08111 -36.47672 1.000 28.65337 418 ALA B O 1
ATOM 7348 N N . GLY B 1 375 ? 44.02913 50.01671 -36.22775 1.000 24.84989 419 GLY B N 1
ATOM 7349 C CA . GLY B 1 375 ? 43.28349 50.71058 -37.25914 1.000 25.75102 419 GLY B CA 1
ATOM 7350 C C . GLY B 1 375 ? 41.82166 50.95677 -36.96345 1.000 27.17909 419 GLY B C 1
ATOM 7351 O O . GLY B 1 375 ? 41.07413 51.29689 -37.88537 1.000 26.76734 419 GLY B O 1
ATOM 7352 N N . ALA B 1 376 ? 41.38654 50.80484 -35.70966 1.000 25.25030 420 ALA B N 1
ATOM 7353 C CA . ALA B 1 376 ? 39.98610 51.05395 -35.37496 1.000 27.61198 420 ALA B CA 1
ATOM 7354 C C . ALA B 1 376 ? 39.56837 52.48816 -35.68734 1.000 26.97128 420 ALA B C 1
ATOM 7355 O O . ALA B 1 376 ? 38.40392 52.73181 -36.02193 1.000 27.26204 420 ALA B O 1
ATOM 7357 N N . PHE B 1 377 ? 40.48462 53.45052 -35.56787 1.000 26.67915 421 PHE B N 1
ATOM 7358 C CA . PHE B 1 377 ? 40.18014 54.83300 -35.93930 1.000 25.01647 421 PHE B CA 1
ATOM 7359 C C . PHE B 1 377 ? 40.39274 54.94852 -37.44351 1.000 27.15540 421 PHE B C 1
ATOM 7360 O O . PHE B 1 377 ? 41.46328 55.31838 -37.93189 1.000 25.25095 421 PHE B O 1
ATOM 7368 N N . THR B 1 378 ? 39.34590 54.60518 -38.18701 1.000 25.82579 422 THR B N 1
ATOM 7369 C CA . THR B 1 378 ? 39.43079 54.56243 -39.63507 1.000 25.68442 422 THR B CA 1
ATOM 7370 C C . THR B 1 378 ? 39.48150 55.97523 -40.20381 1.000 29.69298 422 THR B C 1
ATOM 7371 O O . THR B 1 378 ? 39.24386 56.96802 -39.51290 1.000 26.39663 422 THR B O 1
ATOM 7375 N N . GLU B 1 379 ? 39.78915 56.05248 -41.49879 1.000 28.45885 423 GLU B N 1
ATOM 7376 C CA . GLU B 1 379 ? 39.79305 57.34376 -42.17022 1.000 30.65923 423 GLU B CA 1
ATOM 7377 C C . GLU B 1 379 ? 38.42080 58.00571 -42.08651 1.000 32.18226 423 GLU B C 1
ATOM 7378 O O . GLU B 1 379 ? 38.32136 59.22340 -41.89582 1.000 28.90815 423 GLU B O 1
ATOM 7384 N N . GLN B 1 380 ? 37.34833 57.21294 -42.19280 1.000 31.87068 424 GLN B N 1
ATOM 7385 C CA . GLN B 1 380 ? 36.00326 57.77161 -42.08541 1.000 29.61472 424 GLN B CA 1
ATOM 7386 C C . GLN B 1 380 ? 35.75571 58.35656 -40.70252 1.000 30.09219 424 GLN B C 1
ATOM 7387 O O . GLN B 1 380 ? 35.17317 59.43994 -40.57612 1.000 29.84933 424 GLN B O 1
ATOM 7393 N N . ILE B 1 381 ? 36.19244 57.65683 -39.65191 1.000 27.65414 425 ILE B N 1
ATOM 7394 C CA . ILE B 1 381 ? 36.01922 58.16805 -38.29372 1.000 24.39079 425 ILE B CA 1
ATOM 7395 C C . ILE B 1 381 ? 36.75306 59.49200 -38.12552 1.000 27.14743 425 ILE B C 1
ATOM 7396 O O . ILE B 1 381 ? 36.19805 60.46813 -37.60890 1.000 31.63001 425 ILE B O 1
ATOM 7401 N N . LEU B 1 382 ? 38.01199 59.54570 -38.56426 1.000 26.47586 426 LEU B N 1
ATOM 7402 C CA . LEU B 1 382 ? 38.78069 60.78065 -38.44640 1.000 26.37682 426 LEU B CA 1
ATOM 7403 C C . LEU B 1 382 ? 38.13649 61.90265 -39.25019 1.000 29.97317 426 LEU B C 1
ATOM 7404 O O . LEU B 1 382 ? 38.06746 63.04734 -38.78648 1.000 28.28720 426 LEU B O 1
ATOM 7409 N N . ARG B 1 383 ? 37.63478 61.58341 -40.44760 1.000 32.39202 427 ARG B N 1
ATOM 7410 C CA . ARG B 1 383 ? 36.95661 62.57765 -41.27442 1.000 30.82356 427 ARG B CA 1
ATOM 7411 C C . ARG B 1 383 ? 35.67037 63.06295 -40.62157 1.000 29.60852 427 ARG B C 1
ATOM 7412 O O . ARG B 1 383 ? 35.37650 64.26376 -40.63605 1.000 32.69874 427 ARG B O 1
ATOM 7420 N N . ASP B 1 384 ? 34.87652 62.14058 -40.07449 1.000 30.67813 428 ASP B N 1
ATOM 7421 C CA . ASP B 1 384 ? 33.63092 62.52161 -39.41700 1.000 34.63223 428 ASP B CA 1
ATOM 7422 C C . ASP B 1 384 ? 33.89571 63.46717 -38.25269 1.000 33.31852 428 ASP B C 1
ATOM 7423 O O . ASP B 1 384 ? 33.24131 64.50726 -38.12022 1.000 38.19043 428 ASP B O 1
ATOM 7428 N N . MET B 1 385 ? 34.86957 63.12689 -37.40616 1.000 33.06391 429 MET B N 1
ATOM 7429 C CA A MET B 1 385 ? 35.11457 63.95052 -36.23065 0.497 31.68605 429 MET B CA 1
ATOM 7430 C CA B MET B 1 385 ? 35.16507 63.93706 -36.22598 0.503 31.60171 429 MET B CA 1
ATOM 7431 C C . MET B 1 385 ? 35.64606 65.32725 -36.61173 1.000 30.79360 429 MET B C 1
ATOM 7432 O O . MET B 1 385 ? 35.27843 66.32534 -35.98143 1.000 30.34523 429 MET B O 1
ATOM 7441 N N . ALA B 1 386 ? 36.49045 65.40913 -37.64008 1.000 30.21115 430 ALA B N 1
ATOM 7442 C CA . ALA B 1 386 ? 36.96996 66.70824 -38.09434 1.000 30.90515 430 ALA B CA 1
ATOM 7443 C C . ALA B 1 386 ? 35.86536 67.52840 -38.74679 1.000 35.76998 430 ALA B C 1
ATOM 7444 O O . ALA B 1 386 ? 35.99661 68.75323 -38.85021 1.000 29.39877 430 ALA B O 1
ATOM 7446 N N . SER B 1 387 ? 34.78247 66.88983 -39.18654 1.000 33.33951 431 SER B N 1
ATOM 7447 C CA . SER B 1 387 ? 33.63905 67.62667 -39.70650 1.000 35.86422 431 SER B CA 1
ATOM 7448 C C . SER B 1 387 ? 32.65038 68.01166 -38.61253 1.000 38.18309 431 SER B C 1
ATOM 7449 O O . SER B 1 387 ? 31.94668 69.01781 -38.75082 1.000 36.51420 431 SER B O 1
ATOM 7452 N N . PHE B 1 388 ? 32.58872 67.24253 -37.52320 1.000 36.21966 432 PHE B N 1
ATOM 7453 C CA . PHE B 1 388 ? 31.66380 67.56086 -36.43888 1.000 37.08014 432 PHE B CA 1
ATOM 7454 C C . PHE B 1 388 ? 32.17206 68.70808 -35.57655 1.000 34.84487 432 PHE B C 1
ATOM 7455 O O . PHE B 1 388 ? 31.37690 69.50483 -35.06823 1.000 35.50938 432 PHE B O 1
ATOM 7463 N N . HIS B 1 389 ? 33.48273 68.79356 -35.37585 1.000 31.87485 433 HIS B N 1
ATOM 7464 C CA . HIS B 1 389 ? 34.04327 69.75088 -34.43736 1.000 35.51486 433 HIS B CA 1
ATOM 7465 C C . HIS B 1 389 ? 35.32158 70.33978 -35.01050 1.000 34.06934 433 HIS B C 1
ATOM 7466 O O . HIS B 1 389 ? 36.01573 69.71627 -35.81936 1.000 33.61639 433 HIS B O 1
ATOM 7473 N N . GLU B 1 390 ? 35.62750 71.55541 -34.55676 1.000 31.13264 434 GLU B N 1
ATOM 7474 C CA A GLU B 1 390 ? 36.78977 72.26580 -35.07679 0.459 30.92977 434 GLU B CA 1
ATOM 7475 C CA B GLU B 1 390 ? 36.79065 72.28067 -35.05803 0.541 30.86616 434 GLU B CA 1
ATOM 7476 C C . GLU B 1 390 ? 38.08779 71.56729 -34.69075 1.000 30.83954 434 GLU B C 1
ATOM 7477 O O . GLU B 1 390 ? 38.96054 71.35691 -35.54153 1.000 28.54638 434 GLU B O 1
ATOM 7488 N N . ARG B 1 391 ? 38.23417 71.19208 -33.41864 1.000 26.13175 435 ARG B N 1
ATOM 7489 C CA . ARG B 1 391 ? 39.44710 70.54614 -32.91299 1.000 31.09973 435 ARG B CA 1
ATOM 7490 C C . ARG B 1 391 ? 39.07576 69.24837 -32.20704 1.000 30.39237 435 ARG B C 1
ATOM 7491 O O . ARG B 1 391 ? 39.00040 69.19513 -30.97157 1.000 28.04106 435 ARG B O 1
ATOM 7499 N N . PRO B 1 392 ? 38.84339 68.17745 -32.95979 1.000 28.89108 436 PRO B N 1
ATOM 7500 C CA . PRO B 1 392 ? 38.51171 66.89699 -32.32692 1.000 22.85641 436 PRO B CA 1
ATOM 7501 C C . PRO B 1 392 ? 39.71730 66.30088 -31.61865 1.000 22.96642 436 PRO B C 1
ATOM 7502 O O . PRO B 1 392 ? 40.86594 66.48345 -32.03223 1.000 24.00181 436 PRO B O 1
ATOM 7506 N N . ILE B 1 393 ? 39.44191 65.60218 -30.51929 1.000 21.20908 437 ILE B N 1
ATOM 7507 C CA . ILE B 1 393 ? 40.46857 64.97386 -29.69468 1.000 19.08169 437 ILE B CA 1
ATOM 7508 C C . ILE B 1 393 ? 40.51742 63.48945 -30.04526 1.000 19.90852 437 ILE B C 1
ATOM 7509 O O . ILE B 1 393 ? 39.49485 62.79492 -29.98718 1.000 24.61485 437 ILE B O 1
ATOM 7514 N N . ILE B 1 394 ? 41.70236 63.00175 -30.40891 1.000 21.53572 438 ILE B N 1
ATOM 7515 C CA . ILE B 1 394 ? 41.89241 61.64404 -30.91477 1.000 23.18581 438 ILE B CA 1
ATOM 7516 C C . ILE B 1 394 ? 42.95875 60.97480 -30.05659 1.000 19.51849 438 ILE B C 1
ATOM 7517 O O . ILE B 1 394 ? 44.15474 61.25056 -30.21956 1.000 19.29652 438 ILE B O 1
ATOM 7522 N N . PHE B 1 395 ? 42.54283 60.07783 -29.16195 1.000 20.46251 439 PHE B N 1
ATOM 7523 C CA . PHE B 1 395 ? 43.46489 59.40043 -28.24548 1.000 16.68961 439 PHE B CA 1
ATOM 7524 C C . PHE B 1 395 ? 43.54926 57.92923 -28.63632 1.000 21.37348 439 PHE B C 1
ATOM 7525 O O . PHE B 1 395 ? 42.65828 57.13607 -28.31213 1.000 21.73181 439 PHE B O 1
ATOM 7533 N N . ALA B 1 396 ? 44.63000 57.56789 -29.32927 1.000 20.60583 440 ALA B N 1
ATOM 7534 C CA . ALA B 1 396 ? 44.89829 56.18428 -29.71560 1.000 23.26416 440 ALA B CA 1
ATOM 7535 C C . ALA B 1 396 ? 45.88811 55.61906 -28.70413 1.000 21.36962 440 ALA B C 1
ATOM 7536 O O . ALA B 1 396 ? 47.09397 55.58820 -28.92327 1.000 24.19619 440 ALA B O 1
ATOM 7538 N N . LEU B 1 397 ? 45.36026 55.17646 -27.56781 1.000 22.53689 441 LEU B N 1
ATOM 7539 C CA . LEU B 1 397 ? 46.20593 54.87987 -26.41924 1.000 20.19047 441 LEU B CA 1
ATOM 7540 C C . LEU B 1 397 ? 46.67551 53.43189 -26.36475 1.000 26.31560 441 LEU B C 1
ATOM 7541 O O . LEU B 1 397 ? 47.47079 53.09322 -25.48433 1.000 27.90319 441 LEU B O 1
ATOM 7546 N N . SER B 1 398 ? 46.23319 52.58005 -27.28535 1.000 23.61992 442 SER B N 1
ATOM 7547 C CA . SER B 1 398 ? 46.56935 51.16405 -27.20560 1.000 23.88382 442 SER B CA 1
ATOM 7548 C C . SER B 1 398 ? 48.03582 50.91030 -27.54436 1.000 33.10100 442 SER B C 1
ATOM 7549 O O . SER B 1 398 ? 48.64011 51.60023 -28.37302 1.000 34.30828 442 SER B O 1
ATOM 7552 N N . ASN B 1 399 ? 48.60402 49.88494 -26.89881 1.000 37.08904 443 ASN B N 1
ATOM 7553 C CA . ASN B 1 399 ? 49.95470 49.36408 -27.04677 1.000 44.08106 443 ASN B CA 1
ATOM 7554 C C . ASN B 1 399 ? 49.91342 47.95671 -27.63517 1.000 42.33164 443 ASN B C 1
ATOM 7555 O O . ASN B 1 399 ? 48.95015 47.21778 -27.40861 1.000 40.60881 443 ASN B O 1
ATOM 7560 N N . PRO B 1 400 ? 50.93359 47.55508 -28.41191 1.000 43.17151 444 PRO B N 1
ATOM 7561 C CA . PRO B 1 400 ? 52.06405 48.38946 -28.82364 1.000 41.68189 444 PRO B CA 1
ATOM 7562 C C . PRO B 1 400 ? 51.72049 49.23268 -30.04404 1.000 42.20290 444 PRO B C 1
ATOM 7563 O O . PRO B 1 400 ? 50.53983 49.41696 -30.33869 1.000 41.17444 444 PRO B O 1
ATOM 7567 N N . THR B 1 401 ? 52.74587 49.72720 -30.74153 1.000 40.74719 445 THR B N 1
ATOM 7568 C CA . THR B 1 401 ? 52.51396 50.55251 -31.92215 1.000 45.00503 445 THR B CA 1
ATOM 7569 C C . THR B 1 401 ? 51.69980 49.80361 -32.97130 1.000 42.05503 445 THR B C 1
ATOM 7570 O O . THR B 1 401 ? 50.83850 50.39215 -33.63615 1.000 38.15072 445 THR B O 1
ATOM 7574 N N . SER B 1 402 ? 51.94922 48.49946 -33.12412 1.000 45.09166 446 SER B N 1
ATOM 7575 C CA . SER B 1 402 ? 51.24012 47.71277 -34.12720 1.000 43.68808 446 SER B CA 1
ATOM 7576 C C . SER B 1 402 ? 49.75655 47.55800 -33.80994 1.000 38.59477 446 SER B C 1
ATOM 7577 O O . SER B 1 402 ? 48.98555 47.18247 -34.69771 1.000 41.30072 446 SER B O 1
ATOM 7580 N N . LYS B 1 403 ? 49.33634 47.83661 -32.57649 1.000 33.66920 447 LYS B N 1
ATOM 7581 C CA . LYS B 1 403 ? 47.93398 47.72681 -32.19657 1.000 33.31039 447 LYS B CA 1
ATOM 7582 C C . LYS B 1 403 ? 47.26669 49.08261 -31.98724 1.000 29.24976 447 LYS B C 1
ATOM 7583 O O . LYS B 1 403 ? 46.13467 49.13136 -31.49568 1.000 30.11849 447 LYS B O 1
ATOM 7589 N N . ALA B 1 404 ? 47.92911 50.17816 -32.35885 1.000 30.52812 448 ALA B N 1
ATOM 7590 C CA . ALA B 1 404 ? 47.35826 51.50852 -32.18105 1.000 30.38112 448 ALA B CA 1
ATOM 7591 C C . ALA B 1 404 ? 46.13285 51.70970 -33.06628 1.000 28.17553 448 ALA B C 1
ATOM 7592 O O . ALA B 1 404 ? 46.07258 51.21431 -34.19580 1.000 27.75361 448 ALA B O 1
ATOM 7594 N N . GLU B 1 405 ? 45.15350 52.45442 -32.54505 1.000 24.20174 449 GLU B N 1
ATOM 7595 C CA . GLU B 1 405 ? 43.92087 52.70815 -33.28834 1.000 25.03721 449 GLU B CA 1
ATOM 7596 C C . GLU B 1 405 ? 44.18183 53.48701 -34.57348 1.000 29.34418 449 GLU B C 1
ATOM 7597 O O . GLU B 1 405 ? 43.46634 53.30669 -35.56539 1.000 25.76211 449 GLU B O 1
ATOM 7603 N N . CYS B 1 406 ? 45.17885 54.36600 -34.56823 1.000 26.14823 450 CYS B N 1
ATOM 7604 C CA . CYS B 1 406 ? 45.68431 54.98643 -35.78296 1.000 26.58265 450 CYS B CA 1
ATOM 7605 C C . CYS B 1 406 ? 47.06733 55.53625 -35.46873 1.000 29.10626 450 CYS B C 1
ATOM 7606 O O . CYS B 1 406 ? 47.48430 55.60038 -34.30851 1.000 29.43437 450 CYS B O 1
ATOM 7609 N N . THR B 1 407 ? 47.79537 55.88701 -36.51635 1.000 28.10761 451 THR B N 1
ATOM 7610 C CA . THR B 1 407 ? 49.07152 56.55704 -36.34135 1.000 30.88967 451 THR B CA 1
ATOM 7611 C C . THR B 1 407 ? 48.85310 58.05376 -36.15973 1.000 30.35028 451 THR B C 1
ATOM 7612 O O . THR B 1 407 ? 47.79351 58.59574 -36.48272 1.000 25.66376 451 THR B O 1
ATOM 7616 N N . ALA B 1 408 ? 49.87918 58.72057 -35.62319 1.000 30.36674 452 ALA B N 1
ATOM 7617 C CA . ALA B 1 408 ? 49.83257 60.17475 -35.51229 1.000 27.58257 452 ALA B CA 1
ATOM 7618 C C . ALA B 1 408 ? 49.71211 60.82267 -36.88455 1.000 31.01505 452 ALA B C 1
ATOM 7619 O O . ALA B 1 408 ? 48.94049 61.77167 -37.06675 1.000 32.57473 452 ALA B O 1
ATOM 7621 N N . GLU B 1 409 ? 50.47172 60.32253 -37.86140 1.000 29.75390 453 GLU B N 1
ATOM 7622 C CA . GLU B 1 409 ? 50.46150 60.91749 -39.19326 1.000 29.30952 453 GLU B CA 1
ATOM 7623 C C . GLU B 1 409 ? 49.08454 60.80986 -39.83947 1.000 32.56517 453 GLU B C 1
ATOM 7624 O O . GLU B 1 409 ? 48.62091 61.75486 -40.48854 1.000 31.92133 453 GLU B O 1
ATOM 7630 N N . LYS B 1 410 ? 48.41895 59.66460 -39.68402 1.000 30.33670 454 LYS B N 1
ATOM 7631 C CA . LYS B 1 410 ? 47.09368 59.51620 -40.27686 1.000 33.21133 454 LYS B CA 1
ATOM 7632 C C . LYS B 1 410 ? 46.09763 60.47215 -39.63532 1.000 34.01188 454 LYS B C 1
ATOM 7633 O O . LYS B 1 410 ? 45.26683 61.06938 -40.32776 1.000 26.17672 454 LYS B O 1
ATOM 7639 N N . CYS B 1 411 ? 46.17816 60.64028 -38.31416 1.000 32.21653 455 CYS B N 1
ATOM 7640 C CA . CYS B 1 411 ? 45.28446 61.56660 -37.62878 1.000 32.26756 455 CYS B CA 1
ATOM 7641 C C . CYS B 1 411 ? 45.47108 62.98915 -38.14287 1.000 31.46760 455 CYS B C 1
ATOM 7642 O O . CYS B 1 411 ? 44.49836 63.66976 -38.48765 1.000 29.52070 455 CYS B O 1
ATOM 7645 N N . TYR B 1 412 ? 46.72093 63.45582 -38.20823 1.000 27.14489 456 TYR B N 1
ATOM 7646 C CA . TYR B 1 412 ? 46.95740 64.84124 -38.60473 1.000 27.06755 456 TYR B CA 1
ATOM 7647 C C . TYR B 1 412 ? 46.61994 65.06218 -40.07450 1.000 30.32744 456 TYR B C 1
ATOM 7648 O O . TYR B 1 412 ? 46.05023 66.09936 -40.43644 1.000 29.58514 456 TYR B O 1
ATOM 7657 N N . ARG B 1 413 ? 46.94600 64.09488 -40.93439 1.000 29.34483 457 ARG B N 1
ATOM 7658 C CA . ARG B 1 413 ? 46.67753 64.25452 -42.35916 1.000 31.67923 457 ARG B CA 1
ATOM 7659 C C . ARG B 1 413 ? 45.17815 64.26621 -42.64347 1.000 34.12932 457 ARG B C 1
ATOM 7660 O O . ARG B 1 413 ? 44.67696 65.15721 -43.33865 1.000 35.80719 457 ARG B O 1
ATOM 7668 N N . VAL B 1 414 ? 44.44383 63.28822 -42.10751 1.000 29.08027 458 VAL B N 1
ATOM 7669 C CA . VAL B 1 414 ? 43.02929 63.15413 -42.44704 1.000 35.93600 458 VAL B CA 1
ATOM 7670 C C . VAL B 1 414 ? 42.21006 64.28659 -41.83426 1.000 33.20632 458 VAL B C 1
ATOM 7671 O O . VAL B 1 414 ? 41.27386 64.79856 -42.45950 1.000 36.60268 458 VAL B O 1
ATOM 7675 N N . THR B 1 415 ? 42.54687 64.70658 -40.61633 1.000 30.07858 459 THR B N 1
ATOM 7676 C CA . THR B 1 415 ? 41.86034 65.83774 -40.00152 1.000 31.95031 459 THR B CA 1
ATOM 7677 C C . THR B 1 415 ? 42.39497 67.18170 -40.47693 1.000 35.00649 459 THR B C 1
ATOM 7678 O O . THR B 1 415 ? 41.99920 68.21277 -39.92246 1.000 36.86872 459 THR B O 1
ATOM 7682 N N . GLU B 1 416 ? 43.28541 67.18643 -41.47118 1.000 31.44549 460 GLU B N 1
ATOM 7683 C CA . GLU B 1 416 ? 43.84459 68.41379 -42.04260 1.000 36.86637 460 GLU B CA 1
ATOM 7684 C C . GLU B 1 416 ? 44.52386 69.26882 -40.97520 1.000 36.12846 460 GLU B C 1
ATOM 7685 O O . GLU B 1 416 ? 44.42028 70.49750 -40.97478 1.000 36.02553 460 GLU B O 1
ATOM 7691 N N . GLY B 1 417 ? 45.22205 68.60721 -40.05505 1.000 33.25804 461 GLY B N 1
ATOM 7692 C CA . GLY B 1 417 ? 45.99764 69.28804 -39.04108 1.000 30.73776 461 GLY B CA 1
ATOM 7693 C C . GLY B 1 417 ? 45.21659 69.82324 -37.86445 1.000 33.24036 461 GLY B C 1
ATOM 7694 O O . GLY B 1 417 ? 45.78901 70.55505 -37.05052 1.000 32.20670 461 GLY B O 1
ATOM 7695 N N . ARG B 1 418 ? 43.93406 69.48010 -37.73503 1.000 29.07560 462 ARG B N 1
ATOM 7696 C CA . ARG B 1 418 ? 43.10784 70.02267 -36.66638 1.000 28.97923 462 ARG B CA 1
ATOM 7697 C C . ARG B 1 418 ? 42.83365 69.02624 -35.54924 1.000 27.37313 462 ARG B C 1
ATOM 7698 O O . ARG B 1 418 ? 42.37214 69.43378 -34.47775 1.000 30.16859 462 ARG B O 1
ATOM 7706 N N . GLY B 1 419 ? 43.09606 67.74181 -35.76722 1.000 26.82400 463 GLY B N 1
ATOM 7707 C CA . GLY B 1 419 ? 42.90819 66.76999 -34.70624 1.000 22.87809 463 GLY B CA 1
ATOM 7708 C C . GLY B 1 419 ? 43.98247 66.90376 -33.64001 1.000 28.59571 463 GLY B C 1
ATOM 7709 O O . GLY B 1 419 ? 45.16351 67.09785 -33.93385 1.000 32.79170 463 GLY B O 1
ATOM 7710 N N . ILE B 1 420 ? 43.55811 66.81293 -32.38483 1.000 24.92508 464 ILE B N 1
ATOM 7711 C CA . ILE B 1 420 ? 44.45951 66.83658 -31.23742 1.000 24.08931 464 ILE B CA 1
ATOM 7712 C C . ILE B 1 420 ? 44.74996 65.39451 -30.84256 1.000 26.37061 464 ILE B C 1
ATOM 7713 O O . ILE B 1 420 ? 43.83770 64.65051 -30.46726 1.000 24.08281 464 ILE B O 1
ATOM 7718 N N . PHE B 1 421 ? 46.01764 64.99748 -30.90914 1.000 26.86374 465 PHE B N 1
ATOM 7719 C CA . PHE B 1 421 ? 46.38360 63.58921 -30.86430 1.000 25.59025 465 PHE B CA 1
ATOM 7720 C C . PHE B 1 421 ? 47.25815 63.27932 -29.65913 1.000 24.51956 465 PHE B C 1
ATOM 7721 O O . PHE B 1 421 ? 48.13977 64.06554 -29.29846 1.000 27.26664 465 PHE B O 1
ATOM 7729 N N . ALA B 1 422 ? 47.00437 62.12293 -29.04747 1.000 23.31323 466 ALA B N 1
ATOM 7730 C CA . ALA B 1 422 ? 47.92356 61.50816 -28.10143 1.000 23.05058 466 ALA B CA 1
ATOM 7731 C C . ALA B 1 422 ? 47.85401 60.00075 -28.28903 1.000 21.57675 466 ALA B C 1
ATOM 7732 O O . ALA B 1 422 ? 46.84124 59.46500 -28.74527 1.000 21.92673 466 ALA B O 1
ATOM 7734 N N . SER B 1 423 ? 48.94274 59.31657 -27.94148 1.000 22.82810 467 SER B N 1
ATOM 7735 C CA . SER B 1 423 ? 49.01461 57.87573 -28.11247 1.000 22.40758 467 SER B CA 1
ATOM 7736 C C . SER B 1 423 ? 49.64632 57.24688 -26.87913 1.000 25.08858 467 SER B C 1
ATOM 7737 O O . SER B 1 423 ? 50.20036 57.93208 -26.01780 1.000 29.37552 467 SER B O 1
ATOM 7740 N N . GLY B 1 424 ? 49.53951 55.92514 -26.79824 1.000 24.94470 468 GLY B N 1
ATOM 7741 C CA . GLY B 1 424 ? 50.21421 55.17776 -25.75801 1.000 32.04465 468 GLY B CA 1
ATOM 7742 C C . GLY B 1 424 ? 51.60688 54.75818 -26.18103 1.000 34.75892 468 GLY B C 1
ATOM 7743 O O . GLY B 1 424 ? 52.46517 54.48506 -25.33690 1.000 37.49555 468 GLY B O 1
ATOM 7744 N N . SER B 1 425 ? 51.84558 54.70886 -27.50747 1.000 37.30682 469 SER B N 1
ATOM 7745 C CA . SER B 1 425 ? 53.12525 54.35350 -28.10040 1.000 42.79672 469 SER B CA 1
ATOM 7746 C C . SER B 1 425 ? 53.85778 55.60008 -28.58333 1.000 42.28758 469 SER B C 1
ATOM 7747 O O . SER B 1 425 ? 53.22792 56.58797 -28.96838 1.000 42.53031 469 SER B O 1
ATOM 7750 N N . PRO B 1 426 ? 55.19131 55.59051 -28.57363 1.000 47.99322 470 PRO B N 1
ATOM 7751 C CA . PRO B 1 426 ? 55.94353 56.76808 -29.03212 1.000 47.32696 470 PRO B CA 1
ATOM 7752 C C . PRO B 1 426 ? 55.86608 56.90914 -30.54551 1.000 47.42301 470 PRO B C 1
ATOM 7753 O O . PRO B 1 426 ? 56.25849 56.00721 -31.28884 1.000 53.69858 470 PRO B O 1
ATOM 7757 N N . PHE B 1 427 ? 55.34197 58.04427 -30.99654 1.000 39.48792 471 PHE B N 1
ATOM 7758 C CA . PHE B 1 427 ? 55.33652 58.41905 -32.40316 1.000 36.86870 471 PHE B CA 1
ATOM 7759 C C . PHE B 1 427 ? 56.28670 59.59046 -32.60665 1.000 39.39350 471 PHE B C 1
ATOM 7760 O O . PHE B 1 427 ? 56.31825 60.52052 -31.79600 1.000 40.29439 471 PHE B O 1
ATOM 7768 N N . LYS B 1 428 ? 57.06502 59.53637 -33.68241 1.000 40.17635 472 LYS B N 1
ATOM 7769 C CA . LYS B 1 428 ? 57.97382 60.62484 -34.00745 1.000 43.33146 472 LYS B CA 1
ATOM 7770 C C . LYS B 1 428 ? 57.17749 61.84865 -34.47335 1.000 36.99093 472 LYS B C 1
ATOM 7771 O O . LYS B 1 428 ? 55.97684 61.77828 -34.72462 1.000 31.66274 472 LYS B O 1
ATOM 7773 N N . SER B 1 429 ? 57.87871 62.97466 -34.58827 1.000 38.05677 473 SER B N 1
ATOM 7774 C CA . SER B 1 429 ? 57.26040 64.20209 -35.07181 1.000 37.78887 473 SER B CA 1
ATOM 7775 C C . SER B 1 429 ? 56.67512 63.98819 -36.46606 1.000 35.79499 473 SER B C 1
ATOM 7776 O O . SER B 1 429 ? 57.14794 63.16369 -37.24141 1.000 38.84219 473 SER B O 1
ATOM 7779 N N . VAL B 1 430 ? 55.62328 64.73953 -36.76714 1.000 34.36497 474 VAL B N 1
ATOM 7780 C CA . VAL B 1 430 ? 54.92780 64.64822 -38.04779 1.000 33.66088 474 VAL B CA 1
ATOM 7781 C C . VAL B 1 430 ? 54.93527 66.02267 -38.69891 1.000 38.10713 474 VAL B C 1
ATOM 7782 O O . VAL B 1 430 ? 54.54816 67.01813 -38.06850 1.000 39.31041 474 VAL B O 1
ATOM 7786 N N . THR B 1 431 ? 55.35477 66.07237 -39.96071 1.000 39.61486 475 THR B N 1
ATOM 7787 C CA . THR B 1 431 ? 55.28373 67.28163 -40.77541 1.000 40.63612 475 THR B CA 1
ATOM 7788 C C . THR B 1 431 ? 54.41276 66.98562 -41.98620 1.000 41.21897 475 THR B C 1
ATOM 7789 O O . THR B 1 431 ? 54.75837 66.12648 -42.80264 1.000 40.35305 475 THR B O 1
ATOM 7793 N N . LEU B 1 432 ? 53.28244 67.68189 -42.08977 1.000 41.64033 476 LEU B N 1
ATOM 7794 C CA . LEU B 1 432 ? 52.37833 67.51305 -43.21625 1.000 40.51407 476 LEU B CA 1
ATOM 7795 C C . LEU B 1 432 ? 52.94733 68.18436 -44.46423 1.000 43.57822 476 LEU B C 1
ATOM 7796 O O . LEU B 1 432 ? 53.96073 68.88574 -44.41906 1.000 44.80437 476 LEU B O 1
ATOM 7801 N N . GLU B 1 433 ? 52.26623 67.96798 -45.59488 1.000 45.31215 477 GLU B N 1
ATOM 7802 C CA . GLU B 1 433 ? 52.73943 68.51894 -46.86102 1.000 49.82894 477 GLU B CA 1
ATOM 7803 C C . GLU B 1 433 ? 52.67677 70.04105 -46.88081 1.000 53.01340 477 GLU B C 1
ATOM 7804 O O . GLU B 1 433 ? 53.51918 70.68246 -47.51789 1.000 53.25694 477 GLU B O 1
ATOM 7810 N N . ASP B 1 434 ? 51.70137 70.63701 -46.19521 1.000 57.69800 478 ASP B N 1
ATOM 7811 C CA . ASP B 1 434 ? 51.57138 72.08874 -46.16287 1.000 63.64770 478 ASP B CA 1
ATOM 7812 C C . ASP B 1 434 ? 52.52297 72.75804 -45.17548 1.000 64.20610 478 ASP B C 1
ATOM 7813 O O . ASP B 1 434 ? 52.46250 73.98240 -45.01859 1.000 63.64779 478 ASP B O 1
ATOM 7818 N N . GLY B 1 435 ? 53.39159 71.99835 -44.50720 1.000 62.19423 479 GLY B N 1
ATOM 7819 C CA . GLY B 1 435 ? 54.38351 72.56005 -43.61383 1.000 59.31462 479 GLY B CA 1
ATOM 7820 C C . GLY B 1 435 ? 54.05596 72.46571 -42.13814 1.000 53.51005 479 GLY B C 1
ATOM 7821 O O . GLY B 1 435 ? 54.95724 72.65939 -41.30996 1.000 50.15998 479 GLY B O 1
ATOM 7822 N N . LYS B 1 436 ? 52.80544 72.17933 -41.78226 1.000 51.43935 480 LYS B N 1
ATOM 7823 C CA . LYS B 1 436 ? 52.42744 72.08567 -40.37808 1.000 50.08331 480 LYS B CA 1
ATOM 7824 C C . LYS B 1 436 ? 53.18235 70.94901 -39.69645 1.000 44.50525 480 LYS B C 1
ATOM 7825 O O . LYS B 1 436 ? 53.27035 69.83931 -40.22866 1.000 42.95299 480 LYS B O 1
ATOM 7827 N N . THR B 1 437 ? 53.73362 71.23204 -38.51702 1.000 44.55376 481 THR B N 1
ATOM 7828 C CA . THR B 1 437 ? 54.50729 70.26509 -37.75186 1.000 40.33362 481 THR B CA 1
ATOM 7829 C C . THR B 1 437 ? 53.82824 69.99620 -36.41715 1.000 37.57203 481 THR B C 1
ATOM 7830 O O . THR B 1 437 ? 53.31500 70.91654 -35.77122 1.000 36.19492 481 THR B O 1
ATOM 7834 N N . PHE B 1 438 ? 53.83112 68.73016 -36.00679 1.000 33.70929 482 PHE B N 1
ATOM 7835 C CA . PHE B 1 438 ? 53.21282 68.30467 -34.76201 1.000 31.73102 482 PHE B CA 1
ATOM 7836 C C . PHE B 1 438 ? 54.17352 67.41136 -33.99695 1.000 34.13675 482 PHE B C 1
ATOM 7837 O O . PHE B 1 438 ? 54.90982 66.62266 -34.59647 1.000 36.65452 482 PHE B O 1
ATOM 7845 N N . ILE B 1 439 ? 54.15714 67.53169 -32.67305 1.000 28.71876 483 ILE B N 1
ATOM 7846 C CA . ILE B 1 439 ? 54.96641 66.67413 -31.81226 1.000 30.14573 483 ILE B CA 1
ATOM 7847 C C . ILE B 1 439 ? 54.02169 65.92933 -30.87577 1.000 30.67491 483 ILE B C 1
ATOM 7848 O O . ILE B 1 439 ? 53.75990 66.39422 -29.75751 1.000 33.18216 483 ILE B O 1
ATOM 7853 N N . PRO B 1 440 ? 53.47752 64.78645 -31.29264 1.000 32.27477 484 PRO B N 1
ATOM 7854 C CA . PRO B 1 440 ? 52.46522 64.11035 -30.47071 1.000 31.10428 484 PRO B CA 1
ATOM 7855 C C . PRO B 1 440 ? 53.06761 63.54914 -29.19283 1.000 29.34828 484 PRO B C 1
ATOM 7856 O O . PRO B 1 440 ? 54.15976 62.97695 -29.19567 1.000 28.82774 484 PRO B O 1
ATOM 7860 N N . GLY B 1 441 ? 52.33979 63.72445 -28.09082 1.000 28.75514 485 GLY B N 1
ATOM 7861 C CA . GLY B 1 441 ? 52.78917 63.21852 -26.81543 1.000 26.41952 485 GLY B CA 1
ATOM 7862 C C . GLY B 1 441 ? 52.35265 61.78693 -26.56240 1.000 26.17356 485 GLY B C 1
ATOM 7863 O O . GLY B 1 441 ? 51.42561 61.27469 -27.18556 1.000 26.03393 485 GLY B O 1
ATOM 7864 N N . GLN B 1 442 ? 53.04072 61.14325 -25.62377 1.000 26.36178 486 GLN B N 1
ATOM 7865 C CA . GLN B 1 442 ? 52.76496 59.76693 -25.23065 1.000 28.65028 486 GLN B CA 1
ATOM 7866 C C . GLN B 1 442 ? 52.15896 59.75788 -23.83078 1.000 29.07094 486 GLN B C 1
ATOM 7867 O O . GLN B 1 442 ? 52.76648 60.27309 -22.88674 1.000 29.36057 486 GLN B O 1
ATOM 7873 N N . GLY B 1 443 ? 50.97232 59.16541 -23.69566 1.000 25.40374 487 GLY B N 1
ATOM 7874 C CA . GLY B 1 443 ? 50.33808 59.03052 -22.39592 1.000 28.00681 487 GLY B CA 1
ATOM 7875 C C . GLY B 1 443 ? 50.91779 57.90649 -21.55304 1.000 31.34550 487 GLY B C 1
ATOM 7876 O O . GLY B 1 443 ? 50.30723 56.84226 -21.40622 1.000 35.28147 487 GLY B O 1
ATOM 7877 N N . ASN B 1 444 ? 52.09526 58.14698 -20.98227 1.000 28.03782 488 ASN B N 1
ATOM 7878 C CA . ASN B 1 444 ? 52.85034 57.13818 -20.24665 1.000 26.56640 488 ASN B CA 1
ATOM 7879 C C . ASN B 1 444 ? 52.38426 57.08424 -18.79511 1.000 22.95783 488 ASN B C 1
ATOM 7880 O O . ASN B 1 444 ? 52.29965 58.11670 -18.12792 1.000 23.78848 488 ASN B O 1
ATOM 7885 N N . ASN B 1 445 ? 52.10018 55.87416 -18.30199 1.000 22.86876 489 ASN B N 1
ATOM 7886 C CA . ASN B 1 445 ? 51.68210 55.72959 -16.91044 1.000 24.24477 489 ASN B CA 1
ATOM 7887 C C . ASN B 1 445 ? 52.75617 56.19224 -15.93253 1.000 23.50001 489 ASN B C 1
ATOM 7888 O O . ASN B 1 445 ? 52.43183 56.52909 -14.78741 1.000 23.50723 489 ASN B O 1
ATOM 7893 N N . ALA B 1 446 ? 54.01896 56.23951 -16.36245 1.000 21.80665 490 ALA B N 1
ATOM 7894 C CA . ALA B 1 446 ? 55.09986 56.71527 -15.50705 1.000 22.19454 490 ALA B CA 1
ATOM 7895 C C . ALA B 1 446 ? 54.97649 58.19405 -15.14633 1.000 24.82048 490 ALA B C 1
ATOM 7896 O O . ALA B 1 446 ? 55.68935 58.65103 -14.24715 1.000 22.69970 490 ALA B O 1
ATOM 7898 N N . TYR B 1 447 ? 54.09973 58.95406 -15.81028 1.000 17.29030 491 TYR B N 1
ATOM 7899 C CA . TYR B 1 447 ? 53.83487 60.31550 -15.35672 1.000 18.67860 491 TYR B CA 1
ATOM 7900 C C . TYR B 1 447 ? 53.12539 60.33872 -14.00775 1.000 20.18834 491 TYR B C 1
ATOM 7901 O O . TYR B 1 447 ? 53.14881 61.37207 -13.33199 1.000 24.89984 491 TYR B O 1
ATOM 7910 N N . VAL B 1 448 ? 52.51244 59.22556 -13.59734 1.000 19.56294 492 VAL B N 1
ATOM 7911 C CA . VAL B 1 448 ? 51.54091 59.20955 -12.50112 1.000 21.97585 492 VAL B CA 1
ATOM 7912 C C . VAL B 1 448 ? 52.04214 58.40150 -11.30281 1.000 21.86804 492 VAL B C 1
ATOM 7913 O O . VAL B 1 448 ? 52.16534 58.93226 -10.19746 1.000 20.32597 492 VAL B O 1
ATOM 7917 N N . PHE B 1 449 ? 52.28945 57.09905 -11.48990 1.000 21.37651 493 PHE B N 1
ATOM 7918 C CA . PHE B 1 449 ? 52.48957 56.27523 -10.29659 1.000 20.13158 493 PHE B CA 1
ATOM 7919 C C . PHE B 1 449 ? 53.75512 56.60279 -9.49706 1.000 23.67821 493 PHE B C 1
ATOM 7920 O O . PHE B 1 449 ? 53.72625 56.45258 -8.26618 1.000 19.94014 493 PHE B O 1
ATOM 7928 N N . PRO B 1 450 ? 54.86760 57.06134 -10.10215 1.000 22.89950 494 PRO B N 1
ATOM 7929 C CA . PRO B 1 450 ? 56.02612 57.42308 -9.25703 1.000 21.77469 494 PRO B CA 1
ATOM 7930 C C . PRO B 1 450 ? 55.73257 58.53404 -8.25701 1.000 21.15399 494 PRO B C 1
ATOM 7931 O O . PRO B 1 450 ? 56.04496 58.39245 -7.06675 1.000 18.63451 494 PRO B O 1
ATOM 7935 N N . GLY B 1 451 ? 55.14260 59.63990 -8.70955 1.000 17.91123 495 GLY B N 1
ATOM 7936 C CA . GLY B 1 451 ? 54.83545 60.73403 -7.79993 1.000 20.22978 495 GLY B CA 1
ATOM 7937 C C . GLY B 1 451 ? 53.75280 60.38955 -6.79400 1.000 21.25153 495 GLY B C 1
ATOM 7938 O O . GLY B 1 451 ? 53.82700 60.79264 -5.62967 1.000 20.13091 495 GLY B O 1
ATOM 7939 N N . VAL B 1 452 ? 52.72552 59.65446 -7.22295 1.000 18.14787 496 VAL B N 1
ATOM 7940 C CA . VAL B 1 452 ? 51.68584 59.24262 -6.27912 1.000 21.97807 496 VAL B CA 1
ATOM 7941 C C . VAL B 1 452 ? 52.28414 58.34596 -5.19760 1.000 23.26346 496 VAL B C 1
ATOM 7942 O O . VAL B 1 452 ? 52.05736 58.55467 -3.99983 1.000 20.69204 496 VAL B O 1
ATOM 7946 N N . ALA B 1 453 ? 53.08017 57.34871 -5.60274 1.000 18.76916 497 ALA B N 1
ATOM 7947 C CA . ALA B 1 453 ? 53.71754 56.46742 -4.62626 1.000 17.51333 497 ALA B CA 1
ATOM 7948 C C . ALA B 1 453 ? 54.64571 57.24222 -3.69263 1.000 17.85972 497 ALA B C 1
ATOM 7949 O O . ALA B 1 453 ? 54.66791 56.98886 -2.48240 1.000 20.17565 497 ALA B O 1
ATOM 7951 N N . LEU B 1 454 ? 55.41342 58.19177 -4.23228 1.000 14.75775 498 LEU B N 1
ATOM 7952 C CA . LEU B 1 454 ? 56.33702 58.95734 -3.39470 1.000 18.91743 498 LEU B CA 1
ATOM 7953 C C . LEU B 1 454 ? 55.58933 59.76460 -2.34153 1.000 21.47761 498 LEU B C 1
ATOM 7954 O O . LEU B 1 454 ? 55.98886 59.79118 -1.17043 1.000 22.84361 498 LEU B O 1
ATOM 7959 N N . GLY B 1 455 ? 54.49703 60.42436 -2.73703 1.000 15.57761 499 GLY B N 1
ATOM 7960 C CA . GLY B 1 455 ? 53.71158 61.17560 -1.77194 1.000 19.47868 499 GLY B CA 1
ATOM 7961 C C . GLY B 1 455 ? 53.00299 60.28088 -0.77193 1.000 21.00454 499 GLY B C 1
ATOM 7962 O O . GLY B 1 455 ? 52.95239 60.59048 0.42090 1.000 19.30171 499 GLY B O 1
ATOM 7963 N N . VAL B 1 456 ? 52.45292 59.15628 -1.24021 1.000 16.10155 500 VAL B N 1
ATOM 7964 C CA . VAL B 1 456 ? 51.78518 58.21664 -0.33584 1.000 16.47174 500 VAL B CA 1
ATOM 7965 C C . VAL B 1 456 ? 52.77500 57.67274 0.69181 1.000 22.17368 500 VAL B C 1
ATOM 7966 O O . VAL B 1 456 ? 52.48646 57.61200 1.89541 1.000 20.33487 500 VAL B O 1
ATOM 7970 N N . ILE B 1 457 ? 53.96383 57.28087 0.23381 1.000 20.69742 501 ILE B N 1
ATOM 7971 C CA . ILE B 1 457 ? 54.95103 56.70870 1.14460 1.000 25.14900 501 ILE B CA 1
ATOM 7972 C C . ILE B 1 457 ? 55.47500 57.77091 2.10436 1.000 22.62095 501 ILE B C 1
ATOM 7973 O O . ILE B 1 457 ? 55.60983 57.52458 3.30957 1.000 22.68232 501 ILE B O 1
ATOM 7978 N N . ALA B 1 458 ? 55.74973 58.97387 1.59320 1.000 21.33656 502 ALA B N 1
ATOM 7979 C CA . ALA B 1 458 ? 56.28745 60.04383 2.42864 1.000 20.63229 502 ALA B CA 1
ATOM 7980 C C . ALA B 1 458 ? 55.33712 60.40607 3.56258 1.000 25.65724 502 ALA B C 1
ATOM 7981 O O . ALA B 1 458 ? 55.77303 60.65589 4.69224 1.000 24.96809 502 ALA B O 1
ATOM 7983 N N . GLY B 1 459 ? 54.03855 60.44979 3.28343 1.000 19.37911 503 GLY B N 1
ATOM 7984 C CA . GLY B 1 459 ? 53.07363 60.88878 4.26232 1.000 19.14901 503 GLY B CA 1
ATOM 7985 C C . GLY B 1 459 ? 52.34322 59.80923 5.01356 1.000 20.10471 503 GLY B C 1
ATOM 7986 O O . GLY B 1 459 ? 51.54300 60.13057 5.89787 1.000 20.36313 503 GLY B O 1
ATOM 7987 N N . GLY B 1 460 ? 52.59313 58.54048 4.70558 1.000 17.48075 504 GLY B N 1
ATOM 7988 C CA . GLY B 1 460 ? 51.76836 57.48691 5.27825 1.000 18.96812 504 GLY B CA 1
ATOM 7989 C C . GLY B 1 460 ? 50.30277 57.66414 4.94683 1.000 21.05977 504 GLY B C 1
ATOM 7990 O O . GLY B 1 460 ? 49.44410 57.51696 5.82658 1.000 20.96115 504 GLY B O 1
ATOM 7991 N N . ILE B 1 461 ? 49.99846 57.99505 3.69210 1.000 17.63920 505 ILE B N 1
ATOM 7992 C CA . ILE B 1 461 ? 48.61731 58.20827 3.26566 1.000 16.34410 505 ILE B CA 1
ATOM 7993 C C . ILE B 1 461 ? 47.87010 56.88322 3.35547 1.000 20.84117 505 ILE B C 1
ATOM 7994 O O . ILE B 1 461 ? 48.22943 55.90404 2.69133 1.000 23.50085 505 ILE B O 1
ATOM 7999 N N . ARG B 1 462 ? 46.83385 56.84237 4.20729 1.000 18.49863 506 ARG B N 1
ATOM 8000 C CA . ARG B 1 462 ? 46.23538 55.57124 4.61363 1.000 17.01860 506 ARG B CA 1
ATOM 8001 C C . ARG B 1 462 ? 45.53114 54.88084 3.45597 1.000 23.06368 506 ARG B C 1
ATOM 8002 O O . ARG B 1 462 ? 45.62367 53.65615 3.30798 1.000 20.57648 506 ARG B O 1
ATOM 8010 N N . HIS B 1 463 ? 44.79042 55.63893 2.65293 1.000 20.89736 507 HIS B N 1
ATOM 8011 C CA . HIS B 1 463 ? 44.10409 55.10716 1.48673 1.000 22.34865 507 HIS B CA 1
ATOM 8012 C C . HIS B 1 463 ? 44.23281 56.12123 0.36262 1.000 24.10124 507 HIS B C 1
ATOM 8013 O O . HIS B 1 463 ? 44.53266 57.29543 0.59376 1.000 26.44952 507 HIS B O 1
ATOM 8020 N N . ILE B 1 464 ? 44.01183 55.65659 -0.86146 1.000 19.93499 508 ILE B N 1
ATOM 8021 C CA . ILE B 1 464 ? 44.22092 56.49643 -2.03879 1.000 20.13677 508 ILE B CA 1
ATOM 8022 C C . ILE B 1 464 ? 42.89758 56.72137 -2.76353 1.000 18.20996 508 ILE B C 1
ATOM 8023 O O . ILE B 1 464 ? 42.54800 55.94634 -3.66418 1.000 19.15149 508 ILE B O 1
ATOM 8028 N N . PRO B 1 465 ? 42.13668 57.75829 -2.41808 1.000 19.56337 509 PRO B N 1
ATOM 8029 C CA . PRO B 1 465 ? 40.88905 58.02821 -3.14276 1.000 16.97848 509 PRO B CA 1
ATOM 8030 C C . PRO B 1 465 ? 41.18302 58.52597 -4.55002 1.000 20.63000 509 PRO B C 1
ATOM 8031 O O . PRO B 1 465 ? 42.27563 59.01378 -4.85591 1.000 19.82863 509 PRO B O 1
ATOM 8035 N N . ASP B 1 466 ? 40.18480 58.38926 -5.42443 1.000 20.71006 510 ASP B N 1
ATOM 8036 C CA . ASP B 1 466 ? 40.39981 58.78056 -6.81102 1.000 21.39280 510 ASP B CA 1
ATOM 8037 C C . ASP B 1 466 ? 40.62174 60.28285 -6.96388 1.000 18.46395 510 ASP B C 1
ATOM 8038 O O . ASP B 1 466 ? 41.17849 60.70874 -7.98044 1.000 22.58541 510 ASP B O 1
ATOM 8043 N N . GLU B 1 467 ? 40.21516 61.08991 -5.98050 1.000 19.49979 511 GLU B N 1
ATOM 8044 C CA . GLU B 1 467 ? 40.54732 62.51427 -6.02010 1.000 21.64678 511 GLU B CA 1
ATOM 8045 C C . GLU B 1 467 ? 42.05565 62.73568 -6.11641 1.000 24.22488 511 GLU B C 1
ATOM 8046 O O . GLU B 1 467 ? 42.49980 63.73145 -6.70117 1.000 22.52182 511 GLU B O 1
ATOM 8052 N N . ILE B 1 468 ? 42.85569 61.82219 -5.55578 1.000 18.60573 512 ILE B N 1
ATOM 8053 C CA . ILE B 1 468 ? 44.30896 61.92971 -5.67107 1.000 17.88634 512 ILE B CA 1
ATOM 8054 C C . ILE B 1 468 ? 44.75043 61.72153 -7.11693 1.000 21.16481 512 ILE B C 1
ATOM 8055 O O . ILE B 1 468 ? 45.67920 62.38288 -7.59992 1.000 20.34401 512 ILE B O 1
ATOM 8060 N N . PHE B 1 469 ? 44.09683 60.80404 -7.83364 1.000 18.54098 513 PHE B N 1
ATOM 8061 C CA . PHE B 1 469 ? 44.44370 60.61824 -9.23715 1.000 19.62391 513 PHE B CA 1
ATOM 8062 C C . PHE B 1 469 ? 43.92692 61.76499 -10.09298 1.000 21.30646 513 PHE B C 1
ATOM 8063 O O . PHE B 1 469 ? 44.54299 62.10113 -11.11149 1.000 21.42453 513 PHE B O 1
ATOM 8071 N N . LEU B 1 470 ? 42.82677 62.40068 -9.68084 1.000 19.67761 514 LEU B N 1
ATOM 8072 C CA . LEU B 1 470 ? 42.33089 63.55947 -10.41514 1.000 21.58142 514 LEU B CA 1
ATOM 8073 C C . LEU B 1 470 ? 43.23592 64.77285 -10.21620 1.000 21.26266 514 LEU B C 1
ATOM 8074 O O . LEU B 1 470 ? 43.54833 65.48282 -11.17865 1.000 21.32210 514 LEU B O 1
ATOM 8079 N N . LEU B 1 471 ? 43.67198 65.03494 -8.98180 1.000 22.19040 515 LEU B N 1
ATOM 8080 C CA . LEU B 1 471 ? 44.57522 66.16423 -8.79125 1.000 26.22372 515 LEU B CA 1
ATOM 8081 C C . LEU B 1 471 ? 45.92879 65.90484 -9.43951 1.000 19.21031 515 LEU B C 1
ATOM 8082 O O . LEU B 1 471 ? 46.58448 66.84682 -9.89783 1.000 21.97274 515 LEU B O 1
ATOM 8087 N N . THR B 1 472 ? 46.35439 64.64234 -9.50068 1.000 19.98991 516 THR B N 1
ATOM 8088 C CA . THR B 1 472 ? 47.57872 64.31071 -10.21970 1.000 20.74733 516 THR B CA 1
ATOM 8089 C C . THR B 1 472 ? 47.42914 64.61054 -11.70842 1.000 21.42919 516 THR B C 1
ATOM 8090 O O . THR B 1 472 ? 48.32819 65.19324 -12.32374 1.000 23.90918 516 THR B O 1
ATOM 8094 N N . ALA B 1 473 ? 46.28336 64.24945 -12.29550 1.000 18.29799 517 ALA B N 1
ATOM 8095 C CA . ALA B 1 473 ? 46.00903 64.62076 -13.68327 1.000 20.02821 517 ALA B CA 1
ATOM 8096 C C . ALA B 1 473 ? 46.05605 66.13156 -13.88066 1.000 21.27124 517 ALA B C 1
ATOM 8097 O O . ALA B 1 473 ? 46.58599 66.61712 -14.88730 1.000 23.05826 517 ALA B O 1
ATOM 8099 N N . GLU B 1 474 ? 45.48452 66.89244 -12.94128 1.000 18.78667 518 GLU B N 1
ATOM 8100 C CA . GLU B 1 474 ? 45.48405 68.34649 -13.06417 1.000 21.18545 518 GLU B CA 1
ATOM 8101 C C . GLU B 1 474 ? 46.89829 68.91138 -12.99762 1.000 26.26798 518 GLU B C 1
ATOM 8102 O O . GLU B 1 474 ? 47.22456 69.86878 -13.71201 1.000 24.73120 518 GLU B O 1
ATOM 8108 N N . GLN B 1 475 ? 47.74470 68.34661 -12.13232 1.000 20.53267 519 GLN B N 1
ATOM 8109 C CA . GLN B 1 475 ? 49.13194 68.79283 -12.05762 1.000 24.90114 519 GLN B CA 1
ATOM 8110 C C . GLN B 1 475 ? 49.87826 68.49375 -13.35368 1.000 22.83956 519 GLN B C 1
ATOM 8111 O O . GLN B 1 475 ? 50.63898 69.33514 -13.84444 1.000 26.56078 519 GLN B O 1
ATOM 8117 N N . ILE B 1 476 ? 49.66499 67.30824 -13.92943 1.000 21.89547 520 ILE B N 1
ATOM 8118 C CA . ILE B 1 476 ? 50.36374 66.94897 -15.16235 1.000 23.75509 520 ILE B CA 1
ATOM 8119 C C . ILE B 1 476 ? 49.95219 67.87683 -16.29782 1.000 25.53085 520 ILE B C 1
ATOM 8120 O O . ILE B 1 476 ? 50.79521 68.33369 -17.07894 1.000 27.20330 520 ILE B O 1
ATOM 8125 N N . ALA B 1 477 ? 48.65374 68.18405 -16.39792 1.000 22.15392 521 ALA B N 1
ATOM 8126 C CA . ALA B 1 477 ? 48.17388 69.03935 -17.48193 1.000 25.78167 521 ALA B CA 1
ATOM 8127 C C . ALA B 1 477 ? 48.77620 70.43773 -17.42384 1.000 30.63052 521 ALA B C 1
ATOM 8128 O O . ALA B 1 477 ? 48.94044 71.08323 -18.46511 1.000 31.64043 521 ALA B O 1
ATOM 8130 N N . GLN B 1 478 ? 49.09113 70.93493 -16.23215 1.000 30.24397 522 GLN B N 1
ATOM 8131 C CA . GLN B 1 478 ? 49.67305 72.26693 -16.13152 1.000 30.99288 522 GLN B CA 1
ATOM 8132 C C . GLN B 1 478 ? 51.19063 72.26874 -16.28467 1.000 31.04047 522 GLN B C 1
ATOM 8133 O O . GLN B 1 478 ? 51.77940 73.34592 -16.43221 1.000 34.66581 522 GLN B O 1
ATOM 8139 N N . GLU B 1 479 ? 51.83306 71.09759 -16.26691 1.000 31.95860 523 GLU B N 1
ATOM 8140 C CA . GLU B 1 479 ? 53.25140 71.00722 -16.59705 1.000 32.83118 523 GLU B CA 1
ATOM 8141 C C . GLU B 1 479 ? 53.52295 71.34212 -18.05588 1.000 31.42792 523 GLU B C 1
ATOM 8142 O O . GLU B 1 479 ? 54.63607 71.75833 -18.38785 1.000 31.66829 523 GLU B O 1
ATOM 8148 N N . VAL B 1 480 ? 52.53269 71.15514 -18.92813 1.000 34.12344 524 VAL B N 1
ATOM 8149 C CA . VAL B 1 480 ? 52.69868 71.41581 -20.35261 1.000 32.07606 524 VAL B CA 1
ATOM 8150 C C . VAL B 1 480 ? 52.81084 72.91574 -20.59325 1.000 31.06802 524 VAL B C 1
ATOM 8151 O O . VAL B 1 480 ? 51.93046 73.69098 -20.19649 1.000 28.96510 524 VAL B O 1
ATOM 8155 N N . SER B 1 481 ? 53.87944 73.32997 -21.27286 1.000 32.16521 525 SER B N 1
ATOM 8156 C CA . SER B 1 481 ? 54.09034 74.74194 -21.55651 1.000 31.76371 525 SER B CA 1
ATOM 8157 C C . SER B 1 481 ? 53.23325 75.19129 -22.73525 1.000 34.51173 525 SER B C 1
ATOM 8158 O O . SER B 1 481 ? 52.74770 74.38339 -23.53211 1.000 33.97962 525 SER B O 1
ATOM 8161 N N . GLU B 1 482 ? 53.06165 76.51054 -22.84540 1.000 31.80174 526 GLU B N 1
ATOM 8162 C CA . GLU B 1 482 ? 52.29325 77.05706 -23.95722 1.000 35.75661 526 GLU B CA 1
ATOM 8163 C C . GLU B 1 482 ? 52.95248 76.75061 -25.29446 1.000 35.43576 526 GLU B C 1
ATOM 8164 O O . GLU B 1 482 ? 52.25663 76.52080 -26.28958 1.000 37.28989 526 GLU B O 1
ATOM 8170 N N . GLN B 1 483 ? 54.28744 76.73818 -25.34295 1.000 34.59487 527 GLN B N 1
ATOM 8171 C CA . GLN B 1 483 ? 54.96531 76.40314 -26.59208 1.000 37.93272 527 GLN B CA 1
ATOM 8172 C C . GLN B 1 483 ? 54.72198 74.94707 -26.97153 1.000 35.35096 527 GLN B C 1
ATOM 8173 O O . GLN B 1 483 ? 54.51352 74.63142 -28.15050 1.000 38.16914 527 GLN B O 1
ATOM 8175 N N . HIS B 1 484 ? 54.72829 74.05058 -25.98464 1.000 29.44694 528 HIS B N 1
ATOM 8176 C CA . HIS B 1 484 ? 54.46256 72.64320 -26.26493 1.000 34.09795 528 HIS B CA 1
ATOM 8177 C C . HIS B 1 484 ? 53.05067 72.44431 -26.79937 1.000 31.02813 528 HIS B C 1
ATOM 8178 O O . HIS B 1 484 ? 52.83822 71.66210 -27.73317 1.000 30.78042 528 HIS B O 1
ATOM 8185 N N . LEU B 1 485 ? 52.07482 73.15443 -26.22686 1.000 33.63389 529 LEU B N 1
ATOM 8186 C CA . LEU B 1 485 ? 50.69998 73.05718 -26.70668 1.000 31.85797 529 LEU B CA 1
ATOM 8187 C C . LEU B 1 485 ? 50.58547 73.50121 -28.15732 1.000 34.19645 529 LEU B C 1
ATOM 8188 O O . LEU B 1 485 ? 49.84978 72.89270 -28.94254 1.000 38.50772 529 LEU B O 1
ATOM 8193 N N . SER B 1 486 ? 51.29555 74.56715 -28.53263 1.000 33.23917 530 SER B N 1
ATOM 8194 C CA . SER B 1 486 ? 51.26011 75.01084 -29.92073 1.000 34.41302 530 SER B CA 1
ATOM 8195 C C . SER B 1 486 ? 51.88373 73.98770 -30.86233 1.000 36.24703 530 SER B C 1
ATOM 8196 O O . SER B 1 486 ? 51.61443 74.02844 -32.06634 1.000 35.97598 530 SER B O 1
ATOM 8199 N N . GLN B 1 487 ? 52.69507 73.06806 -30.34341 1.000 33.72720 531 GLN B N 1
ATOM 8200 C CA . GLN B 1 487 ? 53.24397 71.97226 -31.13238 1.000 39.33598 531 GLN B CA 1
ATOM 8201 C C . GLN B 1 487 ? 52.36276 70.72606 -31.10708 1.000 34.99711 531 GLN B C 1
ATOM 8202 O O . GLN B 1 487 ? 52.69585 69.73149 -31.76215 1.000 30.37367 531 GLN B O 1
ATOM 8208 N N . GLY B 1 488 ? 51.24892 70.75853 -30.38039 1.000 27.25378 532 GLY B N 1
ATOM 8209 C CA . GLY B 1 488 ? 50.37764 69.61243 -30.26394 1.000 27.80869 532 GLY B CA 1
ATOM 8210 C C . GLY B 1 488 ? 50.75653 68.62916 -29.18229 1.000 26.08552 532 GLY B C 1
ATOM 8211 O O . GLY B 1 488 ? 50.18414 67.53389 -29.14131 1.000 29.50154 532 GLY B O 1
ATOM 8212 N N . ARG B 1 489 ? 51.69863 68.98376 -28.30856 1.000 27.83499 533 ARG B N 1
ATOM 8213 C CA . ARG B 1 489 ? 52.15028 68.10948 -27.23272 1.000 28.76975 533 ARG B CA 1
ATOM 8214 C C . ARG B 1 489 ? 51.24332 68.28708 -26.02154 1.000 27.74593 533 ARG B C 1
ATOM 8215 O O . ARG B 1 489 ? 51.09421 69.40213 -25.51117 1.000 27.17034 533 ARG B O 1
ATOM 8223 N N . LEU B 1 490 ? 50.64991 67.18997 -25.55609 1.000 25.50492 534 LEU B N 1
ATOM 8224 C CA . LEU B 1 490 ? 49.73176 67.23033 -24.42723 1.000 25.97873 534 LEU B CA 1
ATOM 8225 C C . LEU B 1 490 ? 50.37177 66.78907 -23.11907 1.000 30.75406 534 LEU B C 1
ATOM 8226 O O . LEU B 1 490 ? 49.71076 66.83758 -22.07621 1.000 28.86616 534 LEU B O 1
ATOM 8231 N N . TYR B 1 491 ? 51.62828 66.36028 -23.14607 1.000 25.66122 535 TYR B N 1
ATOM 8232 C CA . TYR B 1 491 ? 52.31640 65.87820 -21.96027 1.000 25.50504 535 TYR B CA 1
ATOM 8233 C C . TYR B 1 491 ? 53.69188 66.52078 -21.86539 1.000 27.20194 535 TYR B C 1
ATOM 8234 O O . TYR B 1 491 ? 54.28832 66.86513 -22.88819 1.000 27.14984 535 TYR B O 1
ATOM 8243 N N . PRO B 1 492 ? 54.21087 66.71232 -20.65508 1.000 30.39884 536 PRO B N 1
ATOM 8244 C CA . PRO B 1 492 ? 55.54633 67.30780 -20.50464 1.000 33.03983 536 PRO B CA 1
ATOM 8245 C C . PRO B 1 492 ? 56.62258 66.33180 -20.94569 1.000 33.61653 536 PRO B C 1
ATOM 8246 O O . PRO B 1 492 ? 56.35706 65.12691 -21.07667 1.000 33.96250 536 PRO B O 1
ATOM 8250 N N . PRO B 1 493 ? 57.84353 66.80834 -21.20156 1.000 34.09633 537 PRO B N 1
ATOM 8251 C CA . PRO B 1 493 ? 58.91518 65.89271 -21.61794 1.000 32.36534 537 PRO B CA 1
ATOM 8252 C C . PRO B 1 493 ? 59.22763 64.87415 -20.53024 1.000 31.27346 537 PRO B C 1
ATOM 8253 O O . PRO B 1 493 ? 59.28619 65.20303 -19.34254 1.000 24.20526 537 PRO B O 1
ATOM 8257 N N . LEU B 1 494 ? 59.42588 63.62136 -20.95097 1.000 32.65623 538 LEU B N 1
ATOM 8258 C CA . LEU B 1 494 ? 59.76958 62.56094 -20.00861 1.000 31.99497 538 LEU B CA 1
ATOM 8259 C C . LEU B 1 494 ? 61.11954 62.79437 -19.34624 1.000 30.50355 538 LEU B C 1
ATOM 8260 O O . LEU B 1 494 ? 61.36073 62.26923 -18.25447 1.000 32.48186 538 LEU B O 1
ATOM 8265 N N . SER B 1 495 ? 61.99604 63.58318 -19.96834 1.000 28.85029 539 SER B N 1
ATOM 8266 C CA . SER B 1 495 ? 63.27165 63.91687 -19.35217 1.000 30.36751 539 SER B CA 1
ATOM 8267 C C . SER B 1 495 ? 63.11492 64.71135 -18.06235 1.000 30.50418 539 SER B C 1
ATOM 8268 O O . SER B 1 495 ? 64.08191 64.81623 -17.30136 1.000 32.90081 539 SER B O 1
ATOM 8271 N N . THR B 1 496 ? 61.93360 65.27287 -17.79928 1.000 25.75459 540 THR B N 1
ATOM 8272 C CA . THR B 1 496 ? 61.67739 66.01963 -16.57597 1.000 24.42498 540 THR B CA 1
ATOM 8273 C C . THR B 1 496 ? 60.87256 65.21179 -15.56178 1.000 24.80131 540 THR B C 1
ATOM 8274 O O . THR B 1 496 ? 60.32073 65.78562 -14.61658 1.000 21.49881 540 THR B O 1
ATOM 8278 N N . ILE B 1 497 ? 60.82471 63.88347 -15.72116 1.000 23.46612 541 ILE B N 1
ATOM 8279 C CA . ILE B 1 497 ? 59.89785 63.07119 -14.94108 1.000 22.58860 541 ILE B CA 1
ATOM 8280 C C . ILE B 1 497 ? 60.20290 63.14460 -13.44798 1.000 19.71700 541 ILE B C 1
ATOM 8281 O O . ILE B 1 497 ? 59.28329 63.11059 -12.62458 1.000 23.35216 541 ILE B O 1
ATOM 8286 N N . ARG B 1 498 ? 61.47737 63.25667 -13.06401 1.000 21.61054 542 ARG B N 1
ATOM 8287 C CA . ARG B 1 498 ? 61.77926 63.32070 -11.63550 1.000 25.00754 542 ARG B CA 1
ATOM 8288 C C . ARG B 1 498 ? 61.25858 64.61651 -11.02375 1.000 24.29272 542 ARG B C 1
ATOM 8289 O O . ARG B 1 498 ? 60.73631 64.61380 -9.90316 1.000 23.56772 542 ARG B O 1
ATOM 8297 N N . ASP B 1 499 ? 61.36168 65.72905 -11.75775 1.000 21.78489 543 ASP B N 1
ATOM 8298 C CA . ASP B 1 499 ? 60.79674 66.98675 -11.27362 1.000 19.73536 543 ASP B CA 1
ATOM 8299 C C . ASP B 1 499 ? 59.27084 66.94212 -11.27144 1.000 19.70621 543 ASP B C 1
ATOM 8300 O O . ASP B 1 499 ? 58.62972 67.45966 -10.35029 1.000 21.77903 543 ASP B O 1
ATOM 8305 N N . VAL B 1 500 ? 58.67459 66.32681 -12.29313 1.000 21.57044 544 VAL B N 1
ATOM 8306 C CA . VAL B 1 500 ? 57.21934 66.20031 -12.35467 1.000 25.95294 544 VAL B CA 1
ATOM 8307 C C . VAL B 1 500 ? 56.71055 65.33450 -11.20552 1.000 24.42609 544 VAL B C 1
ATOM 8308 O O . VAL B 1 500 ? 55.74718 65.69125 -10.51409 1.000 22.17689 544 VAL B O 1
ATOM 8312 N N . SER B 1 501 ? 57.35314 64.18096 -10.98711 1.000 20.58446 545 SER B N 1
ATOM 8313 C CA . SER B 1 501 ? 56.95786 63.30406 -9.88681 1.000 18.37932 545 SER B CA 1
ATOM 8314 C C . SER B 1 501 ? 57.10974 63.99003 -8.53064 1.000 22.09277 545 SER B C 1
ATOM 8315 O O . SER B 1 501 ? 56.28980 63.78176 -7.62951 1.000 21.73213 545 SER B O 1
ATOM 8318 N N . LEU B 1 502 ? 58.15330 64.80263 -8.35982 1.000 19.77023 546 LEU B N 1
ATOM 8319 C CA . LEU B 1 502 ? 58.32691 65.50953 -7.09255 1.000 20.23771 546 LEU B CA 1
ATOM 8320 C C . LEU B 1 502 ? 57.19083 66.50212 -6.85179 1.000 20.91389 546 LEU B C 1
ATOM 8321 O O . LEU B 1 502 ? 56.66043 66.59532 -5.73835 1.000 21.84979 546 LEU B O 1
ATOM 8326 N N . ARG B 1 503 ? 56.80558 67.25956 -7.88015 1.000 17.66335 547 ARG B N 1
ATOM 8327 C CA . ARG B 1 503 ? 55.71201 68.21012 -7.69920 1.000 21.24920 547 ARG B CA 1
ATOM 8328 C C . ARG B 1 503 ? 54.38478 67.50130 -7.44913 1.000 21.05134 547 ARG B C 1
ATOM 8329 O O . ARG B 1 503 ? 53.55727 67.99728 -6.67411 1.000 19.28356 547 ARG B O 1
ATOM 8337 N N . ILE B 1 504 ? 54.17520 66.33977 -8.07679 1.000 22.47076 548 ILE B N 1
ATOM 8338 C CA . ILE B 1 504 ? 52.98431 65.53749 -7.81015 1.000 20.16601 548 ILE B CA 1
ATOM 8339 C C . ILE B 1 504 ? 52.99042 65.04227 -6.37000 1.000 19.66979 548 ILE B C 1
ATOM 8340 O O . ILE B 1 504 ? 51.98023 65.12741 -5.66329 1.000 18.46347 548 ILE B O 1
ATOM 8345 N N . ALA B 1 505 ? 54.13163 64.51149 -5.91412 1.000 18.83232 549 ALA B N 1
ATOM 8346 C CA . ALA B 1 505 ? 54.21749 64.00633 -4.54437 1.000 18.29908 549 ALA B CA 1
ATOM 8347 C C . ALA B 1 505 ? 53.87989 65.08918 -3.52979 1.000 23.51320 549 ALA B C 1
ATOM 8348 O O . ALA B 1 505 ? 53.20728 64.82248 -2.52800 1.000 22.66213 549 ALA B O 1
ATOM 8350 N N . ILE B 1 506 ? 54.33127 66.31979 -3.77534 1.000 23.19187 550 ILE B N 1
ATOM 8351 C CA . ILE B 1 506 ? 54.04161 67.41784 -2.86082 1.000 16.51103 550 ILE B CA 1
ATOM 8352 C C . ILE B 1 506 ? 52.55251 67.74374 -2.87187 1.000 23.83456 550 ILE B C 1
ATOM 8353 O O . ILE B 1 506 ? 51.93470 67.92309 -1.81577 1.000 24.32959 550 ILE B O 1
ATOM 8358 N N . LYS B 1 507 ? 51.95128 67.83111 -4.06536 1.000 19.98995 551 LYS B N 1
ATOM 8359 C CA . LYS B 1 507 ? 50.52032 68.12298 -4.14989 1.000 21.85249 551 LYS B CA 1
ATOM 8360 C C . LYS B 1 507 ? 49.69475 67.01880 -3.50162 1.000 24.11312 551 LYS B C 1
ATOM 8361 O O . LYS B 1 507 ? 48.69243 67.29353 -2.82904 1.000 19.47829 551 LYS B O 1
ATOM 8367 N N . VAL B 1 508 ? 50.09550 65.75968 -3.70384 1.000 19.93647 552 VAL B N 1
ATOM 8368 C CA . VAL B 1 508 ? 49.38564 64.64406 -3.08941 1.000 20.10876 552 VAL B CA 1
ATOM 8369 C C . VAL B 1 508 ? 49.52356 64.69935 -1.57636 1.000 21.48774 552 VAL B C 1
ATOM 8370 O O . VAL B 1 508 ? 48.55962 64.46162 -0.83946 1.000 23.00640 552 VAL B O 1
ATOM 8374 N N . LEU B 1 509 ? 50.72683 65.00597 -1.09227 1.000 21.84276 553 LEU B N 1
ATOM 8375 C CA . LEU B 1 509 ? 50.95824 65.09002 0.34372 1.000 24.66978 553 LEU B CA 1
ATOM 8376 C C . LEU B 1 509 ? 50.15745 66.22705 0.96095 1.000 25.05505 553 LEU B C 1
ATOM 8377 O O . LEU B 1 509 ? 49.57564 66.07600 2.04109 1.000 24.44113 553 LEU B O 1
ATOM 8382 N N . ASP B 1 510 ? 50.11678 67.37573 0.28621 1.000 20.66200 554 ASP B N 1
ATOM 8383 C CA . ASP B 1 510 ? 49.31545 68.49234 0.77019 1.000 24.37383 554 ASP B CA 1
ATOM 8384 C C . ASP B 1 510 ? 47.83422 68.12590 0.82873 1.000 24.89100 554 ASP B C 1
ATOM 8385 O O . ASP B 1 510 ? 47.15675 68.40757 1.82675 1.000 25.03883 554 ASP B O 1
ATOM 8390 N N . TYR B 1 511 ? 47.31619 67.48894 -0.23091 1.000 22.57979 555 TYR B N 1
ATOM 8391 C CA . TYR B 1 511 ? 45.92469 67.03866 -0.22779 1.000 21.51447 555 TYR B CA 1
ATOM 8392 C C . TYR B 1 511 ? 45.64329 66.13241 0.96546 1.000 19.82148 555 TYR B C 1
ATOM 8393 O O . TYR B 1 511 ? 44.60515 66.26665 1.62225 1.000 22.05036 555 TYR B O 1
ATOM 8402 N N . ALA B 1 512 ? 46.55783 65.20399 1.25891 1.000 20.84831 556 ALA B N 1
ATOM 8403 C CA . ALA B 1 512 ? 46.30903 64.21633 2.30534 1.000 21.86629 556 ALA B CA 1
ATOM 8404 C C . ALA B 1 512 ? 46.22921 64.85971 3.68495 1.000 19.09308 556 ALA B C 1
ATOM 8405 O O . ALA B 1 512 ? 45.37215 64.48850 4.49566 1.000 20.60788 556 ALA B O 1
ATOM 8407 N N . TYR B 1 513 ? 47.13259 65.79562 3.99194 1.000 18.83060 557 TYR B N 1
ATOM 8408 C CA . TYR B 1 513 ? 47.06526 66.45543 5.29372 1.000 19.88379 557 TYR B CA 1
ATOM 8409 C C . TYR B 1 513 ? 45.78838 67.26994 5.43063 1.000 22.80576 557 TYR B C 1
ATOM 8410 O O . TYR B 1 513 ? 45.15624 67.27130 6.49574 1.000 21.39066 557 TYR B O 1
ATOM 8419 N N . LYS B 1 514 ? 45.37478 67.95676 4.36157 1.000 21.84200 558 LYS B N 1
ATOM 8420 C CA . LYS B 1 514 ? 44.14772 68.74063 4.44536 1.000 25.50203 558 LYS B CA 1
ATOM 8421 C C . LYS B 1 514 ? 42.92658 67.84929 4.64599 1.000 24.19215 558 LYS B C 1
ATOM 8422 O O . LYS B 1 514 ? 41.95591 68.26625 5.28761 1.000 24.55455 558 LYS B O 1
ATOM 8428 N N . HIS B 1 515 ? 42.95764 66.62547 4.12554 1.000 21.90277 559 HIS B N 1
ATOM 8429 C CA . HIS B 1 515 ? 41.85859 65.68888 4.29918 1.000 27.07836 559 HIS B CA 1
ATOM 8430 C C . HIS B 1 515 ? 42.07818 64.73522 5.46363 1.000 26.72978 559 HIS B C 1
ATOM 8431 O O . HIS B 1 515 ? 41.30022 63.79128 5.62827 1.000 28.91463 559 HIS B O 1
ATOM 8438 N N . ASN B 1 516 ? 43.11196 64.96540 6.27642 1.000 22.93564 560 ASN B N 1
ATOM 8439 C CA . ASN B 1 516 ? 43.38875 64.13722 7.44906 1.000 23.12423 560 ASN B CA 1
ATOM 8440 C C . ASN B 1 516 ? 43.60265 62.67295 7.06492 1.000 24.94751 560 ASN B C 1
ATOM 8441 O O . ASN B 1 516 ? 43.19273 61.76059 7.78564 1.000 23.38762 560 ASN B O 1
ATOM 8446 N N . LEU B 1 517 ? 44.26136 62.45260 5.92385 1.000 25.16213 561 LEU B N 1
ATOM 8447 C CA . LEU B 1 517 ? 44.55541 61.11411 5.41963 1.000 27.34008 561 LEU B CA 1
ATOM 8448 C C . LEU B 1 517 ? 45.99588 60.67392 5.65883 1.000 26.28009 561 LEU B C 1
ATOM 8449 O O . LEU B 1 517 ? 46.30100 59.48793 5.47743 1.000 23.97335 561 LEU B O 1
ATOM 8454 N N . ALA B 1 518 ? 46.88564 61.58448 6.04575 1.000 21.16046 562 ALA B N 1
ATOM 8455 C CA . ALA B 1 518 ? 48.29509 61.25642 6.22771 1.000 22.49268 562 ALA B CA 1
ATOM 8456 C C . ALA B 1 518 ? 48.54325 60.80004 7.65805 1.000 25.80282 562 ALA B C 1
ATOM 8457 O O . ALA B 1 518 ? 48.07785 61.43534 8.60730 1.000 32.39160 562 ALA B O 1
ATOM 8459 N N . SER B 1 519 ? 49.28445 59.70224 7.80590 1.000 25.94490 563 SER B N 1
ATOM 8460 C CA . SER B 1 519 ? 49.58820 59.14609 9.11773 1.000 24.83496 563 SER B CA 1
ATOM 8461 C C . SER B 1 519 ? 50.83278 59.73610 9.74946 1.000 25.18684 563 SER B C 1
ATOM 8462 O O . SER B 1 519 ? 50.97892 59.67327 10.97486 1.000 26.57501 563 SER B O 1
ATOM 8465 N N A TYR B 1 520 ? 51.74176 60.27044 8.93467 0.689 22.88034 564 TYR B N 1
ATOM 8466 N N B TYR B 1 520 ? 51.73998 60.30371 8.97755 0.311 23.21172 564 TYR B N 1
ATOM 8467 C CA A TYR B 1 520 ? 53.01583 60.77302 9.43102 0.689 22.98511 564 TYR B CA 1
ATOM 8468 C CA B TYR B 1 520 ? 53.02859 60.65178 9.54730 0.311 22.77134 564 TYR B CA 1
ATOM 8469 C C A TYR B 1 520 ? 52.80180 62.08579 10.17383 0.689 23.28305 564 TYR B C 1
ATOM 8470 C C B TYR B 1 520 ? 53.00455 62.07218 10.09337 0.311 23.27874 564 TYR B C 1
ATOM 8471 O O A TYR B 1 520 ? 52.11740 62.98529 9.67960 0.689 20.54922 564 TYR B O 1
ATOM 8472 O O B TYR B 1 520 ? 52.61033 63.01544 9.39765 0.311 20.85191 564 TYR B O 1
ATOM 8489 N N . TYR B 1 521 ? 53.39680 62.20014 11.35725 1.000 25.12099 565 TYR B N 1
ATOM 8490 C CA . TYR B 1 521 ? 53.32392 63.42105 12.13629 1.000 28.20164 565 TYR B CA 1
ATOM 8491 C C . TYR B 1 521 ? 54.68160 63.71697 12.75824 1.000 24.72593 565 TYR B C 1
ATOM 8492 O O . TYR B 1 521 ? 55.48708 62.80018 12.96709 1.000 22.99020 565 TYR B O 1
ATOM 8501 N N . PRO B 1 522 ? 54.98413 65.00097 13.03140 1.000 24.42994 566 PRO B N 1
ATOM 8502 C CA . PRO B 1 522 ? 54.11548 66.15954 12.77748 1.000 27.79574 566 PRO B CA 1
ATOM 8503 C C . PRO B 1 522 ? 54.01064 66.48596 11.28354 1.000 23.76233 566 PRO B C 1
ATOM 8504 O O . PRO B 1 522 ? 54.86151 66.06031 10.50353 1.000 25.55008 566 PRO B O 1
ATOM 8508 N N . GLU B 1 523 ? 52.95963 67.18671 10.88814 1.000 25.05771 567 GLU B N 1
ATOM 8509 C CA . GLU B 1 523 ? 52.84660 67.63541 9.50997 1.000 24.89459 567 GLU B CA 1
ATOM 8510 C C . GLU B 1 523 ? 54.01429 68.56132 9.18981 1.000 26.01275 567 GLU B C 1
ATOM 8511 O O . GLU B 1 523 ? 54.22507 69.54458 9.91353 1.000 24.87645 567 GLU B O 1
ATOM 8517 N N . PRO B 1 524 ? 54.80373 68.28519 8.15411 1.000 25.70476 568 PRO B N 1
ATOM 8518 C CA . PRO B 1 524 ? 55.91567 69.18692 7.83015 1.000 25.55439 568 PRO B CA 1
ATOM 8519 C C . PRO B 1 524 ? 55.40836 70.53903 7.35202 1.000 28.89659 568 PRO B C 1
ATOM 8520 O O . PRO B 1 524 ? 54.41302 70.63363 6.62666 1.000 27.82849 568 PRO B O 1
ATOM 8524 N N . LYS B 1 525 ? 56.08977 71.59690 7.79563 1.000 24.89208 569 LYS B N 1
ATOM 8525 C CA . LYS B 1 525 ? 55.73327 72.93774 7.34708 1.000 32.00786 569 LYS B CA 1
ATOM 8526 C C . LYS B 1 525 ? 56.18087 73.16602 5.90906 1.000 35.82921 569 LYS B C 1
ATOM 8527 O O . LYS B 1 525 ? 55.45685 73.77868 5.11432 1.000 35.58115 569 LYS B O 1
ATOM 8529 N N . ASP B 1 526 ? 57.36142 72.66548 5.55607 1.000 31.37505 570 ASP B N 1
ATOM 8530 C CA . ASP B 1 526 ? 57.91107 72.75279 4.20635 1.000 33.05290 570 ASP B CA 1
ATOM 8531 C C . ASP B 1 526 ? 57.78631 71.36767 3.57357 1.000 26.67697 570 ASP B C 1
ATOM 8532 O O . ASP B 1 526 ? 58.64333 70.50509 3.77992 1.000 24.41817 570 ASP B O 1
ATOM 8537 N N . LYS B 1 527 ? 56.71582 71.15245 2.80416 1.000 23.06339 571 LYS B N 1
ATOM 8538 C CA . LYS B 1 527 ? 56.50181 69.82647 2.23388 1.000 28.12273 571 LYS B CA 1
ATOM 8539 C C . LYS B 1 527 ? 57.50609 69.51912 1.13173 1.000 24.16532 571 LYS B C 1
ATOM 8540 O O . LYS B 1 527 ? 57.88540 68.35844 0.95545 1.000 23.37676 571 LYS B O 1
ATOM 8546 N N . GLU B 1 528 ? 57.94273 70.53294 0.37737 1.000 23.62219 572 GLU B N 1
ATOM 8547 C CA . GLU B 1 528 ? 58.93951 70.28873 -0.66114 1.000 23.94869 572 GLU B CA 1
ATOM 8548 C C . GLU B 1 528 ? 60.24137 69.77521 -0.05985 1.000 25.57176 572 GLU B C 1
ATOM 8549 O O . GLU B 1 528 ? 60.78665 68.75747 -0.50396 1.000 23.73925 572 GLU B O 1
ATOM 8555 N N . ALA B 1 529 ? 60.75576 70.47305 0.95746 1.000 25.08786 573 ALA B N 1
ATOM 8556 C CA . ALA B 1 529 ? 61.97814 70.02896 1.61971 1.000 26.24789 573 ALA B CA 1
ATOM 8557 C C . ALA B 1 529 ? 61.80610 68.64122 2.21877 1.000 20.97211 573 ALA B C 1
ATOM 8558 O O . ALA B 1 529 ? 62.71798 67.80769 2.15376 1.000 23.64119 573 ALA B O 1
ATOM 8560 N N . PHE B 1 530 ? 60.63584 68.36927 2.79885 1.000 22.36719 574 PHE B N 1
ATOM 8561 C CA . PHE B 1 530 ? 60.39815 67.06801 3.41018 1.000 19.77476 574 PHE B CA 1
ATOM 8562 C C . PHE B 1 530 ? 60.47948 65.95621 2.36858 1.000 21.48275 574 PHE B C 1
ATOM 8563 O O . PHE B 1 530 ? 61.17710 64.95214 2.56524 1.000 19.29053 574 PHE B O 1
ATOM 8571 N N . VAL B 1 531 ? 59.78791 66.12676 1.23880 1.000 24.47761 575 VAL B N 1
ATOM 8572 C CA . VAL B 1 531 ? 59.77666 65.07399 0.22374 1.000 24.25935 575 VAL B CA 1
ATOM 8573 C C . VAL B 1 531 ? 61.15273 64.92871 -0.41576 1.000 20.64207 575 VAL B C 1
ATOM 8574 O O . VAL B 1 531 ? 61.61268 63.80933 -0.67737 1.000 25.20979 575 VAL B O 1
ATOM 8578 N N . ARG B 1 532 ? 61.83293 66.05299 -0.66941 1.000 21.58640 576 ARG B N 1
ATOM 8579 C CA . ARG B 1 532 ? 63.18577 66.01249 -1.22494 1.000 24.35619 576 ARG B CA 1
ATOM 8580 C C . ARG B 1 532 ? 64.12123 65.18535 -0.35407 1.000 30.47537 576 ARG B C 1
ATOM 8581 O O . ARG B 1 532 ? 65.01216 64.49700 -0.86769 1.000 32.97382 576 ARG B O 1
ATOM 8589 N N . SER B 1 533 ? 63.94128 65.24264 0.96746 1.000 27.92348 577 SER B N 1
ATOM 8590 C CA . SER B 1 533 ? 64.80635 64.49264 1.87106 1.000 29.27082 577 SER B CA 1
ATOM 8591 C C . SER B 1 533 ? 64.60244 62.98577 1.77205 1.000 27.98963 577 SER B C 1
ATOM 8592 O O . SER B 1 533 ? 65.44485 62.23130 2.27105 1.000 28.08652 577 SER B O 1
ATOM 8595 N N . LEU B 1 534 ? 63.52244 62.52965 1.13898 1.000 25.02225 578 LEU B N 1
ATOM 8596 C CA . LEU B 1 534 ? 63.25253 61.10755 0.96643 1.000 27.56208 578 LEU B CA 1
ATOM 8597 C C . LEU B 1 534 ? 63.55361 60.61067 -0.44071 1.000 27.00300 578 LEU B C 1
ATOM 8598 O O . LEU B 1 534 ? 63.43682 59.40770 -0.69701 1.000 28.32650 578 LEU B O 1
ATOM 8603 N N . VAL B 1 535 ? 63.92749 61.49897 -1.35374 1.000 22.81205 579 VAL B N 1
ATOM 8604 C CA . VAL B 1 535 ? 64.18694 61.12240 -2.73891 1.000 21.51254 579 VAL B CA 1
ATOM 8605 C C . VAL B 1 535 ? 65.52863 60.40661 -2.82863 1.000 24.41918 579 VAL B C 1
ATOM 8606 O O . VAL B 1 535 ? 66.56684 60.94445 -2.42956 1.000 22.55484 579 VAL B O 1
ATOM 8610 N N . TYR B 1 536 ? 65.51147 59.19411 -3.36927 1.000 22.34708 580 TYR B N 1
ATOM 8611 C CA . TYR B 1 536 ? 66.72857 58.41620 -3.54765 1.000 18.90736 580 TYR B CA 1
ATOM 8612 C C . TYR B 1 536 ? 67.51922 58.94422 -4.73953 1.000 23.94504 580 TYR B C 1
ATOM 8613 O O . TYR B 1 536 ? 66.96065 59.17290 -5.81687 1.000 28.14096 580 TYR B O 1
ATOM 8622 N N . THR B 1 537 ? 68.81669 59.14777 -4.54040 1.000 21.08852 581 THR B N 1
ATOM 8623 C CA . THR B 1 537 ? 69.73503 59.56234 -5.59165 1.000 28.70352 581 THR B CA 1
ATOM 8624 C C . THR B 1 537 ? 70.65053 58.40686 -5.99230 1.000 26.88717 581 THR B C 1
ATOM 8625 O O . THR B 1 537 ? 70.96967 57.55110 -5.16262 1.000 29.65072 581 THR B O 1
ATOM 8629 N N . PRO B 1 538 ? 71.09338 58.35133 -7.25383 1.000 24.54109 582 PRO B N 1
ATOM 8630 C CA . PRO B 1 538 ? 72.11953 57.36741 -7.63514 1.000 26.35543 582 PRO B CA 1
ATOM 8631 C C . PRO B 1 538 ? 73.49378 57.63976 -7.03851 1.000 25.69508 582 PRO B C 1
ATOM 8632 O O . PRO B 1 538 ? 74.40402 56.83039 -7.24342 1.000 28.96523 582 PRO B O 1
ATOM 8636 N N . ASP B 1 539 ? 73.68040 58.74800 -6.32212 1.000 27.51771 583 ASP B N 1
ATOM 8637 C CA . ASP B 1 539 ? 74.97005 59.05410 -5.71646 1.000 30.91218 583 ASP B CA 1
ATOM 8638 C C . ASP B 1 539 ? 75.31633 58.03869 -4.63198 1.000 20.83984 583 ASP B C 1
ATOM 8639 O O . ASP B 1 539 ? 74.48259 57.72320 -3.77860 1.000 25.46885 583 ASP B O 1
ATOM 8644 N N . TYR B 1 540 ? 76.55263 57.54384 -4.65205 1.000 25.38002 584 TYR B N 1
ATOM 8645 C CA . TYR B 1 540 ? 77.03230 56.70344 -3.56113 1.000 30.65713 584 TYR B CA 1
ATOM 8646 C C . TYR B 1 540 ? 77.02095 57.47334 -2.24523 1.000 34.93379 584 TYR B C 1
ATOM 8647 O O . TYR B 1 540 ? 77.34981 58.66148 -2.20128 1.000 41.02247 584 TYR B O 1
ATOM 8656 N N . ASP B 1 541 ? 76.66377 56.78108 -1.16705 1.000 33.95574 585 ASP B N 1
ATOM 8657 C CA . ASP B 1 541 ? 76.70512 57.35561 0.17159 1.000 40.37538 585 ASP B CA 1
ATOM 8658 C C . ASP B 1 541 ? 78.14588 57.33852 0.68331 1.000 49.36399 585 ASP B C 1
ATOM 8659 O O . ASP B 1 541 ? 79.09301 57.10093 -0.06966 1.000 51.98421 585 ASP B O 1
ATOM 8664 N N . SER B 1 542 ? 78.33291 57.59622 1.97697 1.000 58.66603 586 SER B N 1
ATOM 8665 C CA . SER B 1 542 ? 79.66681 57.63908 2.56381 1.000 68.53248 586 SER B CA 1
ATOM 8666 C C . SER B 1 542 ? 79.65331 56.95850 3.92328 1.000 73.95369 586 SER B C 1
ATOM 8667 O O . SER B 1 542 ? 78.78611 57.24430 4.75347 1.000 76.13436 586 SER B O 1
ATOM 8670 N N . PHE B 1 543 ? 80.62164 56.06630 4.14788 1.000 78.54240 587 PHE B N 1
ATOM 8671 C CA . PHE B 1 543 ? 80.75928 55.35713 5.42220 1.000 80.48252 587 PHE B CA 1
ATOM 8672 C C . PHE B 1 543 ? 81.66568 56.17394 6.34137 1.000 82.65036 587 PHE B C 1
ATOM 8673 O O . PHE B 1 543 ? 82.84170 55.86591 6.54450 1.000 87.04826 587 PHE B O 1
ATOM 8681 N N . THR B 1 544 ? 81.10575 57.24123 6.90339 1.000 81.37896 588 THR B N 1
ATOM 8682 C CA . THR B 1 544 ? 81.82718 58.01892 7.89929 1.000 79.80990 588 THR B CA 1
ATOM 8683 C C . THR B 1 544 ? 81.75097 57.32991 9.25722 1.000 79.94375 588 THR B C 1
ATOM 8684 O O . THR B 1 544 ? 80.81077 56.58461 9.54711 1.000 81.41827 588 THR B O 1
ATOM 8686 N N . LEU B 1 545 ? 82.75612 57.58073 10.09455 1.000 81.21944 589 LEU B N 1
ATOM 8687 C CA . LEU B 1 545 ? 82.85521 56.88963 11.37400 1.000 82.12676 589 LEU B CA 1
ATOM 8688 C C . LEU B 1 545 ? 82.21707 57.65147 12.52948 1.000 83.44586 589 LEU B C 1
ATOM 8689 O O . LEU B 1 545 ? 81.98243 57.05271 13.58606 1.000 86.09339 589 LEU B O 1
ATOM 8691 N N . ASP B 1 546 ? 81.92706 58.94116 12.35496 1.000 81.91690 590 ASP B N 1
ATOM 8692 C CA . ASP B 1 546 ? 81.33068 59.77708 13.40115 1.000 79.61359 590 ASP B CA 1
ATOM 8693 C C . ASP B 1 546 ? 82.15878 59.73094 14.68507 1.000 71.77778 590 ASP B C 1
ATOM 8694 O O . ASP B 1 546 ? 81.64507 59.51218 15.78463 1.000 73.09489 590 ASP B O 1
ATOM 8699 N N . SER B 1 547 ? 83.46270 59.93595 14.53427 1.000 60.35166 591 SER B N 1
ATOM 8700 C CA . SER B 1 547 ? 84.35839 59.97868 15.67873 1.000 51.00005 591 SER B CA 1
ATOM 8701 C C . SER B 1 547 ? 84.34624 61.36802 16.30213 1.000 42.11267 591 SER B C 1
ATOM 8702 O O . SER B 1 547 ? 84.25940 62.37999 15.60073 1.000 46.09853 591 SER B O 1
ATOM 8705 N N . TYR B 1 548 ? 84.42463 61.41277 17.62780 1.000 29.16007 592 TYR B N 1
ATOM 8706 C CA . TYR B 1 548 ? 84.49629 62.67925 18.34424 1.000 27.73235 592 TYR B CA 1
ATOM 8707 C C . TYR B 1 548 ? 85.11949 62.42689 19.70544 1.000 27.82474 592 TYR B C 1
ATOM 8708 O O . TYR B 1 548 ? 85.23754 61.28688 20.15767 1.000 25.81285 592 TYR B O 1
ATOM 8717 N N . THR B 1 549 ? 85.52546 63.51191 20.35038 1.000 29.47539 593 THR B N 1
ATOM 8718 C CA . THR B 1 549 ? 86.15632 63.45741 21.65650 1.000 27.16443 593 THR B CA 1
ATOM 8719 C C . THR B 1 549 ? 85.35845 64.30007 22.63923 1.000 28.76709 593 THR B C 1
ATOM 8720 O O . THR B 1 549 ? 84.55315 65.14625 22.24811 1.000 28.45112 593 THR B O 1
ATOM 8724 N N . TRP B 1 550 ? 85.58797 64.05774 23.92353 1.000 24.29787 594 TRP B N 1
ATOM 8725 C CA . TRP B 1 550 ? 85.04286 64.91757 24.96090 1.000 24.01535 594 TRP B CA 1
ATOM 8726 C C . TRP B 1 550 ? 85.99638 66.07547 25.22036 1.000 29.70301 594 TRP B C 1
ATOM 8727 O O . TRP B 1 550 ? 87.16469 66.01954 24.83099 1.000 31.94331 594 TRP B O 1
ATOM 8738 N N . PRO B 1 551 ? 85.53673 67.14957 25.87006 1.000 33.13794 595 PRO B N 1
ATOM 8739 C CA . PRO B 1 551 ? 86.46488 68.22673 26.23917 1.000 33.06544 595 PRO B CA 1
ATOM 8740 C C . PRO B 1 551 ? 87.60314 67.69242 27.09343 1.000 31.62892 595 PRO B C 1
ATOM 8741 O O . PRO B 1 551 ? 87.43235 66.74705 27.86528 1.000 30.77182 595 PRO B O 1
ATOM 8745 N N . LYS B 1 552 ? 88.77575 68.31824 26.94478 1.000 28.65313 596 LYS B N 1
ATOM 8746 C CA . LYS B 1 552 ? 89.98636 67.81580 27.59304 1.000 30.31327 596 LYS B CA 1
ATOM 8747 C C . LYS B 1 552 ? 89.82602 67.72668 29.10615 1.000 33.71530 596 LYS B C 1
ATOM 8748 O O . LYS B 1 552 ? 90.32954 66.78837 29.73562 1.000 35.77174 596 LYS B O 1
ATOM 8750 N N . GLU B 1 553 ? 89.14635 68.70088 29.71521 1.000 33.20981 597 GLU B N 1
ATOM 8751 C CA . GLU B 1 553 ? 88.96285 68.65980 31.16208 1.000 35.36721 597 GLU B CA 1
ATOM 8752 C C . GLU B 1 553 ? 88.02260 67.52905 31.56170 1.000 35.82706 597 GLU B C 1
ATOM 8753 O O . GLU B 1 553 ? 88.22920 66.87420 32.59137 1.000 34.64205 597 GLU B O 1
ATOM 8755 N N . ALA B 1 554 ? 86.98772 67.28383 30.75990 1.000 32.70833 598 ALA B N 1
ATOM 8756 C CA . ALA B 1 554 ? 86.08390 66.17593 31.04346 1.000 36.04183 598 ALA B CA 1
ATOM 8757 C C . ALA B 1 554 ? 86.81319 64.84085 30.95423 1.000 36.40663 598 ALA B C 1
ATOM 8758 O O . ALA B 1 554 ? 86.68098 63.98948 31.84025 1.000 37.29224 598 ALA B O 1
ATOM 8760 N N . MET B 1 555 ? 87.60160 64.64542 29.89417 1.000 36.31656 599 MET B N 1
ATOM 8761 C CA . MET B 1 555 ? 88.29152 63.37186 29.71867 1.000 37.15436 599 MET B CA 1
ATOM 8762 C C . MET B 1 555 ? 89.32146 63.13283 30.81536 1.000 33.54219 599 MET B C 1
ATOM 8763 O O . MET B 1 555 ? 89.53025 61.98676 31.22600 1.000 33.03748 599 MET B O 1
ATOM 8768 N N . ASN B 1 556 ? 89.95266 64.19842 31.31799 1.000 28.52346 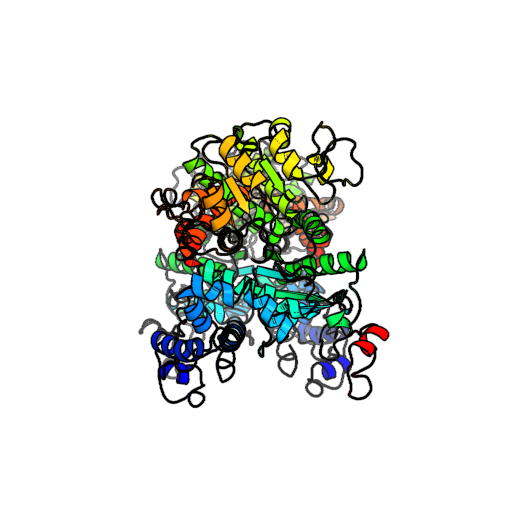600 ASN B N 1
ATOM 8769 C CA . ASN B 1 556 ? 90.94235 64.04615 32.37885 1.000 30.19833 600 ASN B CA 1
ATOM 8770 C C . ASN B 1 556 ? 90.28471 63.65796 33.69913 1.000 30.66977 600 ASN B C 1
ATOM 8771 O O . ASN B 1 556 ? 90.80132 62.80123 34.42642 1.000 33.30042 600 ASN B O 1
ATOM 8776 N N . VAL B 1 557 ? 89.14719 64.27098 34.03435 1.000 27.25744 601 VAL B N 1
ATOM 8777 C CA . VAL B 1 557 ? 88.51874 63.95486 35.31207 1.000 26.55053 601 VAL B CA 1
ATOM 8778 C C . VAL B 1 557 ? 87.81235 62.60455 35.25542 1.000 21.14632 601 VAL B C 1
ATOM 8779 O O . VAL B 1 557 ? 87.72045 61.90752 36.26946 1.000 21.21403 601 VAL B O 1
ATOM 8783 N N . GLN B 1 558 ? 87.31331 62.20419 34.07972 1.000 19.86801 602 GLN B N 1
ATOM 8784 C CA . GLN B 1 558 ? 86.61083 60.93640 33.94261 1.000 21.59088 602 GLN B CA 1
ATOM 8785 C C . GLN B 1 558 ? 87.54650 59.75523 33.72051 1.000 27.29682 602 GLN B C 1
ATOM 8786 O O . GLN B 1 558 ? 87.08710 58.60915 33.78046 1.000 26.92318 602 GLN B O 1
ATOM 8792 N N . THR B 1 559 ? 88.83102 59.99661 33.47154 1.000 23.43944 603 THR B N 1
ATOM 8793 C CA . THR B 1 559 ? 89.81137 58.92540 33.33103 1.000 24.95815 603 THR B CA 1
ATOM 8794 C C . THR B 1 559 ? 90.49365 58.71515 34.67651 1.000 24.28689 603 THR B C 1
ATOM 8795 O O . THR B 1 559 ? 91.21580 59.59023 35.16139 1.000 30.40076 603 THR B O 1
ATOM 8799 N N . VAL B 1 560 ? 90.27284 57.54797 35.27282 1.000 22.73042 604 VAL B N 1
ATOM 8800 C CA . VAL B 1 560 ? 90.71622 57.24721 36.62769 1.000 28.13285 604 VAL B CA 1
ATOM 8801 C C . VAL B 1 560 ? 91.85794 56.24837 36.55425 1.000 28.20996 604 VAL B C 1
ATOM 8802 O O . VAL B 1 560 ? 91.72183 55.18181 35.94299 1.000 25.69728 604 VAL B O 1
ATOM 8806 N N . THR B 1 561 ? 92.97946 56.59545 37.17582 1.000 26.07330 605 THR B N 1
ATOM 8807 C CA . THR B 1 561 ? 94.14185 55.73305 37.27640 1.000 29.49782 605 THR B CA 1
ATOM 8808 C C . THR B 1 561 ? 94.52870 55.60597 38.74161 1.000 33.03102 605 THR B C 1
ATOM 8809 O O . THR B 1 561 ? 93.97676 56.28258 39.61611 1.000 31.92487 605 THR B O 1
ATOM 8813 N N . ARG B 1 562 ? 95.49432 54.72735 39.01129 1.000 33.62248 606 ARG B N 1
ATOM 8814 C CA . ARG B 1 562 ? 96.00569 54.61901 40.37135 1.000 38.58454 606 ARG B CA 1
ATOM 8815 C C . ARG B 1 562 ? 96.67244 55.90943 40.82484 1.000 42.58343 606 ARG B C 1
ATOM 8816 O O . ARG B 1 562 ? 96.72635 56.18026 42.02897 1.000 48.82477 606 ARG B O 1
ATOM 8818 N N . GLU B 1 563 ? 97.16367 56.72030 39.88718 1.000 44.03183 607 GLU B N 1
ATOM 8819 C CA . GLU B 1 563 ? 97.86467 57.94371 40.25845 1.000 46.24333 607 GLU B CA 1
ATOM 8820 C C . GLU B 1 563 ? 96.89968 59.04418 40.69211 1.000 43.73322 607 GLU B C 1
ATOM 8821 O O . GLU B 1 563 ? 97.17651 59.76537 41.65678 1.000 46.68468 607 GLU B O 1
ATOM 8823 N N . ASN B 1 564 ? 95.76475 59.18998 40.00754 1.000 37.49639 608 ASN B N 1
ATOM 8824 C CA . ASN B 1 564 ? 94.82948 60.27225 40.29315 1.000 38.21767 608 ASN B CA 1
ATOM 8825 C C . ASN B 1 564 ? 93.56606 59.79642 41.00422 1.000 39.65432 608 ASN B C 1
ATOM 8826 O O . ASN B 1 564 ? 92.58902 60.55052 41.08025 1.000 35.40135 608 ASN B O 1
ATOM 8831 N N . LEU B 1 565 ? 93.56337 58.56651 41.52941 1.000 39.04881 609 LEU B N 1
ATOM 8832 C CA . LEU B 1 565 ? 92.34129 58.00131 42.09632 1.000 36.15294 609 LEU B CA 1
ATOM 8833 C C . LEU B 1 565 ? 91.80639 58.85616 43.24118 1.000 38.55618 609 LEU B C 1
ATOM 8834 O O . LEU B 1 565 ? 90.58745 59.00609 43.39609 1.000 37.37960 609 LEU B O 1
ATOM 8839 N N . TYR B 1 566 ? 92.69984 59.43844 44.04378 1.000 37.42144 610 TYR B N 1
ATOM 8840 C CA . TYR B 1 566 ? 92.31296 60.16292 45.24863 1.000 37.25555 610 TYR B CA 1
ATOM 8841 C C . TYR B 1 566 ? 92.45927 61.67520 45.09839 1.000 42.88751 610 TYR B C 1
ATOM 8842 O O . TYR B 1 566 ? 92.54052 62.38872 46.10263 1.000 37.37846 610 TYR B O 1
ATOM 8851 N N . PHE B 1 567 ? 92.48764 62.17721 43.86708 1.000 32.73631 611 PHE B N 1
ATOM 8852 C CA . PHE B 1 567 ? 92.51489 63.61645 43.65229 1.000 37.86144 611 PHE B CA 1
ATOM 8853 C C . PHE B 1 567 ? 91.22469 64.24810 44.16455 1.000 42.76322 611 PHE B C 1
ATOM 8854 O O . PHE B 1 567 ? 90.15555 63.63292 44.14703 1.000 40.88483 611 PHE B O 1
ATOM 8862 N N . GLN B 1 568 ? 91.33439 65.48625 44.63466 1.000 47.13153 612 GLN B N 1
ATOM 8863 C CA . GLN B 1 568 ? 90.17454 66.20295 45.15771 1.000 54.28285 612 GLN B CA 1
ATOM 8864 C C . GLN B 1 568 ? 89.85700 67.42203 44.30223 1.000 58.04389 612 GLN B C 1
ATOM 8865 O O . GLN B 1 568 ? 90.49495 68.46513 44.43899 1.000 58.28523 612 GLN B O 1
#

GO terms:
  GO:0005739 mitochondrion (C, HTP)
  GO:0005759 mitochondrial matrix (C, TAS)
  GO:0070401 NADP+ binding (F, IDA)
  GO:0042866 pyruvate biosynthetic process (P, IDA)
  GO:0004470 malic enzyme activity (F, IDA)
  GO:0004473 malate dehydrogenase (decarboxylating) (NADP+) activity (F, IDA)
  GO:0006108 malate metabolic process (P, IDA)
  GO:0005739 mitochondrion (C, TAS)

CATH classification: 3.40.50.10380